Protein AF-0000000085040253 (afdb_homodimer)

Nearest PDB structures (foldseek):
  6goc-assembly1_A  TM=7.883E-01  e=1.375E-18  Bacteroides thetaiotaomicron
  3fyu-assembly2_H  TM=6.520E-01  e=2.618E-12  Bacillus pumilus
  7xmj-assembly1_A  TM=6.743E-01  e=1.035E-11  Lactococcus lactis subsp. lactis KF147
  1l7a-assembly1_A  TM=6.037E-01  e=9.272E-12  Bacillus subtilis
  2hdw-assembly1_A  T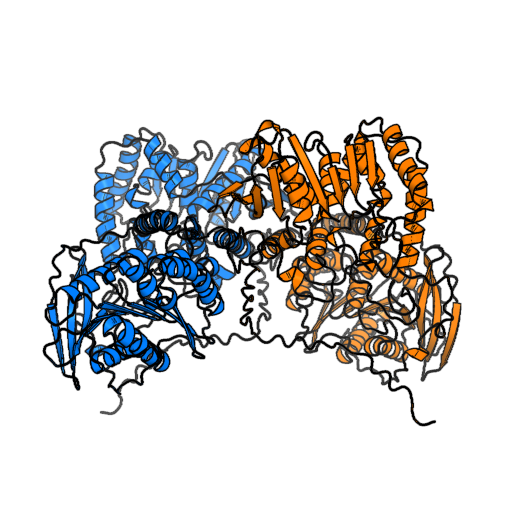M=6.078E-01  e=8.361E-11  Pseudomonas aeruginosa

Foldseek 3Di:
DPPPCPVPPCPPPVPPPPPPCVPPPVVPPPPDPPPFDDDFDDPPDAQQLLVLLLVLLVVLLVPFAADLALVRNVVLLVVLLVLLCQQAVADFDLPDFFQKDWQDWADFDQWIKTWIWTDLDVLAIWTKIKIAGPDQALFAEEEFFEALDQQGCQDQQRVVLCQLQNNVGYIYMYIRQFCAHCLNQAGSRRDDCFALLQLLVLQQQHGSLNSRLSSVLNVLSVQCPDNSHDQQFYAYEYFARRLLSQLQNCLNDLSHQAYEYELHDFKLSLLQLFLDGRSNFRFQQSVSHMSLSSNLSNPPGAYEYEHECAEPGRRRHPVRRVSSQVSNQSSNVSVVRSVRYYYDYYNDYGGNDQQNSQLVCLQSCCRRVVDHDSHGHHTDDGDRDRSCVNDSDPRPGDDPSSHHSLVVLQVSLVVLQVVQLPDLADDLVVLLVVLCLLQVADAFWAFPDKAWDDADVQWTWIWGQTPSRATKIKTKGAFPDLVVFEEEEEEQAAPSPDDPVVVVVCNVVRHMYMYIAFQCYHPNNGPSQVVDPVHFGCSSVQSSQSNNNHALLSRLLSVLQNVLVCCCVPVVRQAYEYEYEEQSLLSVLQNLLNPPSSHQEYEYELYALWSNRDDPQLSRVHGSSNRGRNNSNSPISLLSNLSNLHAYEYHQHAHNSSHGDDPVCVVVSLCSSVSNNVSNVGHYHYHYDD/DPPDDPPPPCPPPVPPPPPPCCPPPVVPPPPDPPPFDDDFDDPPDAQQLLVLLLVLLVVLLVPFAADLALVRNVVLLVVLLVLLCQQAVADFDLPDFFQKDWQDWDDFDQWIKTWIWTDLDVLAIWTKIKIAGPDQALFAEEEFFEALDQQGCQDQQRVVLCQLQNNVGYIYMYIRQFCAHCLNQAGPRRDDCFALLQLLVLQQQHGSLNSRLSSVLNVLSVQCPDPSHDQQFYAYEYFARRLLSQLQNCLNDLSHQAYEYELHDFKLSLLQLFLDGRSNFRFQQSVSHMSLSSNLSNPPGAYEYEHECAEPGRRRHPVRRVSSQVSNQSSNVSVVRSVRYYYDYYNDYGGNDQQNSQLVCLQSCCRRVVDHDSHGHHTDDGDRDRSCVNHSDPRPGDDPSSHHSLVVLQVSLVVLQVVQLPDLADDLVVLLVVLCLLQVADAFWAFPDKDWDDDDVQWTWIWGQTPSRATKIKTKGAFQDLVVFEEEEEEQAAPSPDDPVVVVVCNVVRHMYMYIAFQCYHPNNGPSQVVDPVHFGCSSVQSSQSNNNHALLSRLLSVLQNVLVCCCVPVVRQAYEYEYEEQSLLSVLQNLLNPPSSHQEYEYELYALWSNRDDPVLSRVHGSSNRGRNNSNSPISLLSNLSNLHAYEYEQHAHNSSHGDDPVCVVVSLVSSVSNNVSNVGHYHYHYDD

pLDDT: mean 92.74, std 15.12, range [16.2, 98.94]

Sequence (1380 aa):
MKKILLLYLFVIAQSLAVNATERLYVVGFSILPSDSLPQVLAHSSADILKSRMKQKAQIKFASHLLPKTLQEWKKRKEEIRAEIFANSGLNVDHDLDLDLRETATIQMDGYVIKNIYFQTQPGVYATANLFVPDGKGPFPAVVNMHGHWKEAKGAENIQSVAHSLAKNGYVCLSMDAFGAGERATTHMDFEYHGSNLGASLMNIGETLLGVQVVDNMRAVDLLSSLPYVDAENIGATGASGGGNQTMWFAAMDERVKAAMPVVSVGTFESAVMGSNCVCELLPGGLSFTETSGVLALYAPRALKMCNHNKDSNVTFYPSEMLRSYHNAKPIFEQYEAEEKISYELFDLEHGYWPEDREAMLGWFDLHLKGIGDGSARKEIPFEVLPFEELMVFPKGQRDPKVVGVAEYARAKGQKLRKSYIEKTFLEQELVLEDLTSLLKIKASPLVKKVHQFSPDGTWDRLALESSENLLTPLLIKKPSHSGLGYVLLATAAGKQQIPQERMDTWTEKGYGIVIAELSGTGEAASAEDQKVDYLTPFHTLARARLWLGETMMGQWVGELAMVSKFMKEEYAAQNLIFDGEKEAGLAGLFLAATNKGVYESLTLRNTPISYLFDNREGVDYFSLAIHVPKFLQWGDVSLAAGLTGLPITFARPVTMSGEPIPSNKEMEWQDEFASIRTLLKTKGNVTFEFMKKILLLYLFVIAQSLAVNATERLYVVGFSILPSDSLPQVLAHSSADILKSRMKQKAQIKFASHLLPKTLQEWKKRKEEIRAEIFANSGLNVDHDLDLDLRETATIQMDGYVIKNIYFQTQPGVYATANLFVPDGKGPFPAVVNMHGHWKEAKGAENIQSVAHSLAKNGYVCLSMDAFGAGERATTHMDFEYHGSNLGASLMNIGETLLGVQVVDNMRAVDLLSSLPYVDAENIGATGASGGGNQTMWFAAMDERVKAAMPVVSVGTFESAVMGSNCVCELLPGGLSFTETSGVLALYAPRALKMCNHNKDSNVTFYPSEMLRSYHNAKPIFEQYEAEEKISYELFDLEHGYWPEDREAMLGWFDLHLKGIGDGSARKEIPFEVLPFEELMVFPKGQRDPKVVGVAEYARAKGQKLRKSYIEKTFLEQELVLEDLTSLLKIKASPLVKKVHQFSPDGTWDRLALESSENLLTPLLIKKPSHSGLGYVLLATAAGKQQIPQERMDTWTEKGYGIVIAELSGTGEAASAEDQKVDYLTPFHTLARARLWLGETMMGQWVGELAMVSKFMKEEYAAQNLIFDGEKEAGLAGLFLAATNKGVYESLTLRNTPISYLFDNREGVDYFSLAIHVPKFLQWGDVSLAAGLTGLPITFARPVTMSGEPIPSNKEMEWQDEFASIRTLLKTKGNVTFEF

Structure (mmCIF, N/CA/C/O backbone):
data_AF-0000000085040253-model_v1
#
loop_
_entity.id
_entity.type
_entity.pdbx_description
1 polymer 'Acetyl xylan esterase'
#
loop_
_atom_site.group_PDB
_atom_site.id
_atom_site.type_symbol
_atom_site.label_atom_id
_atom_site.label_alt_id
_atom_site.label_comp_id
_atom_site.label_asym_id
_atom_site.label_entity_id
_atom_site.label_seq_id
_atom_site.pdbx_PDB_ins_code
_atom_site.Cartn_x
_atom_site.Cartn_y
_atom_site.Cartn_z
_atom_site.occupancy
_atom_site.B_iso_or_equiv
_atom_site.auth_seq_id
_atom_site.auth_comp_id
_atom_site.auth_asym_id
_atom_site.auth_atom_id
_atom_site.pdbx_PDB_model_num
ATOM 1 N N . MET A 1 1 ? -15.086 18.875 58.156 1 18.38 1 MET A N 1
ATOM 2 C CA . MET A 1 1 ? -15.188 17.438 58.406 1 18.38 1 MET A CA 1
ATOM 3 C C . MET A 1 1 ? -15.023 16.656 57.125 1 18.38 1 MET A C 1
ATOM 5 O O . MET A 1 1 ? -15.117 17.219 56.031 1 18.38 1 MET A O 1
ATOM 9 N N . LYS A 1 2 ? -15.367 15.25 57.219 1 19.45 2 LYS A N 1
ATOM 10 C CA . LYS A 1 2 ? -14.695 14.078 56.688 1 19.45 2 LYS A CA 1
ATOM 11 C C . LYS A 1 2 ? -14.922 13.961 55.188 1 19.45 2 LYS A C 1
ATOM 13 O O . LYS A 1 2 ? -14.352 13.078 54.531 1 19.45 2 LYS A O 1
ATOM 18 N N . LYS A 1 3 ? -16.125 14.25 54.844 1 20.67 3 LYS A N 1
ATOM 19 C CA . LYS A 1 3 ? -16.766 13.656 53.656 1 20.67 3 LYS A CA 1
ATOM 20 C C . LYS A 1 3 ? -16.188 14.195 52.375 1 20.67 3 LYS A C 1
ATOM 22 O O . LYS A 1 3 ? -16.703 15.164 51.812 1 20.67 3 LYS A O 1
ATOM 27 N N . ILE A 1 4 ? -14.773 14.438 52.469 1 20.09 4 ILE A N 1
ATOM 28 C CA . ILE A 1 4 ? -14.008 15.195 51.469 1 20.09 4 ILE A CA 1
ATOM 29 C C . ILE A 1 4 ? -14.117 14.531 50.094 1 20.09 4 ILE A C 1
ATOM 31 O O . ILE A 1 4 ? -13.836 13.336 49.969 1 20.09 4 ILE A O 1
ATOM 35 N N . LEU A 1 5 ? -14.922 15.109 49.125 1 22.09 5 LEU A N 1
ATOM 36 C CA . LEU A 1 5 ? -15.508 14.922 47.812 1 22.09 5 LEU A CA 1
ATOM 37 C C . LEU A 1 5 ? -14.422 14.609 46.781 1 22.09 5 LEU A C 1
ATOM 39 O O . LEU A 1 5 ? -13.617 15.477 46.438 1 22.09 5 LEU A O 1
ATOM 43 N N . LEU A 1 6 ? -13.633 13.359 46.938 1 22.86 6 LEU A N 1
ATOM 44 C CA . LEU A 1 6 ? -12.539 12.742 46.188 1 22.86 6 LEU A CA 1
ATOM 45 C C . LEU A 1 6 ? -12.906 12.594 44.719 1 22.86 6 LEU A C 1
ATOM 47 O O . LEU A 1 6 ? -13.75 11.758 44.344 1 22.86 6 LEU A O 1
ATOM 51 N N . LEU A 1 7 ? -13.234 13.742 44 1 20.98 7 LEU A N 1
ATOM 52 C CA . LEU A 1 7 ? -13.609 13.797 42.594 1 20.98 7 LEU A CA 1
ATOM 53 C C . LEU A 1 7 ? -12.547 13.125 41.719 1 20.98 7 LEU A C 1
ATOM 55 O O . LEU A 1 7 ? -11.398 13.57 41.656 1 20.98 7 LEU A O 1
ATOM 59 N N . TYR A 1 8 ? -12.477 11.719 41.562 1 21.83 8 TYR A N 1
ATOM 60 C CA . TYR A 1 8 ? -11.742 10.648 40.906 1 21.83 8 TYR A CA 1
ATOM 61 C C . TYR A 1 8 ? -11.688 10.883 39.406 1 21.83 8 TYR A C 1
ATOM 63 O O . TYR A 1 8 ? -12.688 10.727 38.719 1 21.83 8 TYR A O 1
ATOM 71 N N . LEU A 1 9 ? -11.094 12.008 38.875 1 20.92 9 LEU A N 1
ATOM 72 C CA . LEU A 1 9 ? -10.922 12.336 37.469 1 20.92 9 LEU A CA 1
ATOM 73 C C . LEU A 1 9 ? -10.211 11.211 36.75 1 20.92 9 LEU A C 1
ATOM 75 O O . LEU A 1 9 ? -9.141 10.758 37.156 1 20.92 9 LEU A O 1
ATOM 79 N N . PHE A 1 10 ? -10.883 10.422 35.781 1 22.61 10 PHE A N 1
ATOM 80 C CA . PHE A 1 10 ? -10.703 9.258 34.938 1 22.61 10 PHE A CA 1
ATOM 81 C C . PHE A 1 10 ? -9.539 9.469 33.969 1 22.61 10 PHE A C 1
ATOM 83 O O . PHE A 1 10 ? -9.625 10.305 33.062 1 22.61 10 PHE A O 1
ATOM 90 N N . VAL A 1 11 ? -8.242 9.594 34.375 1 22.72 11 VAL A N 1
ATOM 91 C CA . VAL A 1 11 ? -6.996 9.438 33.625 1 22.72 11 VAL A CA 1
ATOM 92 C C . VAL A 1 11 ? -7.078 8.211 32.75 1 22.72 11 VAL A C 1
ATOM 94 O O . VAL A 1 11 ? -7.086 7.074 33.219 1 22.72 11 VAL A O 1
ATOM 97 N N . ILE A 1 12 ? -7.805 8.352 31.562 1 23.61 12 ILE A N 1
ATOM 98 C CA . ILE A 1 12 ? -7.941 7.363 30.5 1 23.61 12 ILE A CA 1
ATOM 99 C C . ILE A 1 12 ? -6.562 6.98 29.969 1 23.61 12 ILE A C 1
ATOM 101 O O . ILE A 1 12 ? -5.969 7.719 29.172 1 23.61 12 ILE A O 1
ATOM 105 N N . ALA A 1 13 ? -5.469 6.887 30.672 1 24.67 13 ALA A N 1
ATOM 106 C CA . ALA A 1 13 ? -4.262 6.227 30.188 1 24.67 13 ALA A CA 1
ATOM 107 C C . ALA A 1 13 ? -4.594 4.887 29.531 1 24.67 13 ALA A C 1
ATOM 109 O O . ALA A 1 13 ? -4.875 3.906 30.234 1 24.67 13 ALA A O 1
ATOM 110 N N . GLN A 1 14 ? -5.336 4.863 28.469 1 22.69 14 GLN A N 1
ATOM 111 C CA . GLN A 1 14 ? -5.531 3.646 27.688 1 22.69 14 GLN A CA 1
ATOM 112 C C . GLN A 1 14 ? -4.191 2.996 27.344 1 22.69 14 GLN A C 1
ATOM 114 O O . GLN A 1 14 ? -3.342 3.613 26.703 1 22.69 14 GLN A O 1
ATOM 119 N N . SER A 1 15 ? -3.521 2.354 28.266 1 25.5 15 SER A N 1
ATOM 120 C CA . SER A 1 15 ? -2.496 1.331 28.094 1 25.5 15 SER A CA 1
ATOM 121 C C . SER A 1 15 ? -2.738 0.527 26.812 1 25.5 15 SER A C 1
ATOM 123 O O . SER A 1 15 ? -3.701 -0.237 26.734 1 25.5 15 SER A O 1
ATOM 125 N N . LEU A 1 16 ? -2.4 1.146 25.719 1 24.92 16 LEU A N 1
ATOM 126 C CA . LEU A 1 16 ? -2.422 0.506 24.406 1 24.92 16 LEU A CA 1
ATOM 127 C C . LEU A 1 16 ? -1.502 -0.711 24.375 1 24.92 16 LEU A C 1
ATOM 129 O O . LEU A 1 16 ? -0.278 -0.571 24.422 1 24.92 16 LEU A O 1
ATOM 133 N N . ALA A 1 17 ? -1.57 -1.746 25.203 1 24.22 17 ALA A N 1
ATOM 134 C CA . ALA A 1 17 ? -1.1 -3.113 25 1 24.22 17 ALA A CA 1
ATOM 135 C C . ALA A 1 17 ? -1.163 -3.506 23.531 1 24.22 17 ALA A C 1
ATOM 137 O O . ALA A 1 17 ? -2.25 -3.609 22.953 1 24.22 17 ALA A O 1
ATOM 138 N N . VAL A 1 18 ? -0.191 -3.25 22.828 1 26.73 18 VAL A N 1
ATOM 139 C CA . VAL A 1 18 ? 0.12 -3.717 21.484 1 26.73 18 VAL A CA 1
ATOM 140 C C . VAL A 1 18 ? 0.024 -5.238 21.422 1 26.73 18 VAL A C 1
ATOM 142 O O . VAL A 1 18 ? 0.972 -5.941 21.797 1 26.73 18 VAL A O 1
ATOM 145 N N . ASN A 1 19 ? -0.804 -5.891 22.125 1 25.39 19 ASN A N 1
ATOM 146 C CA . ASN A 1 19 ? -1.018 -7.297 21.797 1 25.39 19 ASN A CA 1
ATOM 147 C C . ASN A 1 19 ? -1.067 -7.523 20.297 1 25.39 19 ASN A C 1
ATOM 149 O O . ASN A 1 19 ? -1.356 -6.602 19.531 1 25.39 19 ASN A O 1
ATOM 153 N N . ALA A 1 20 ? -0.406 -8.656 19.781 1 28 20 ALA A N 1
ATOM 154 C CA . ALA A 1 20 ? -0.36 -9.5 18.578 1 28 20 ALA A CA 1
ATOM 155 C C . ALA A 1 20 ? -1.742 -9.633 17.953 1 28 20 ALA A C 1
ATOM 157 O O . ALA A 1 20 ? -2.016 -10.609 17.25 1 28 20 ALA A O 1
ATOM 158 N N . THR A 1 21 ? -2.727 -8.961 18.484 1 27.72 21 THR A N 1
ATOM 159 C CA . THR A 1 21 ? -4.078 -9.141 17.953 1 27.72 21 THR A CA 1
ATOM 160 C C . THR A 1 21 ? -4.152 -8.711 16.5 1 27.72 21 THR A C 1
ATOM 162 O O . THR A 1 21 ? -4.52 -7.574 16.188 1 27.72 21 THR A O 1
ATOM 165 N N . GLU A 1 22 ? -3.129 -8.617 15.906 1 33.16 22 GLU A N 1
ATOM 166 C CA . GLU A 1 22 ? -3.639 -8.594 14.539 1 33.16 22 GLU A CA 1
ATOM 167 C C . GLU A 1 22 ? -4.844 -9.523 14.383 1 33.16 22 GLU A C 1
ATOM 169 O O . GLU A 1 22 ? -4.762 -10.547 13.703 1 33.16 22 GLU A O 1
ATOM 174 N N . ARG A 1 23 ? -5.355 -9.961 15.531 1 30.22 23 ARG A N 1
ATOM 175 C CA . ARG A 1 23 ? -6.5 -10.844 15.766 1 30.22 23 ARG A CA 1
ATOM 176 C C . ARG A 1 23 ? -7.664 -10.477 14.852 1 30.22 23 ARG A C 1
ATOM 178 O O . ARG A 1 23 ? -7.695 -9.383 14.281 1 30.22 23 ARG A O 1
ATOM 185 N N . LEU A 1 24 ? -8.828 -11.086 15.289 1 29.95 24 LEU A N 1
ATOM 186 C CA . LEU A 1 24 ? -10.156 -11.266 14.711 1 29.95 24 LEU A CA 1
ATOM 187 C C . LEU A 1 24 ? -10.836 -9.922 14.484 1 29.95 24 LEU A C 1
ATOM 189 O O . LEU A 1 24 ? -11.406 -9.344 15.414 1 29.95 24 LEU A O 1
ATOM 193 N N . TYR A 1 25 ? -10.164 -9.016 14.031 1 31.95 25 TYR A N 1
ATOM 194 C CA . TYR A 1 25 ? -11.227 -8.078 13.68 1 31.95 25 TYR A CA 1
ATOM 195 C C . TYR A 1 25 ? -12.367 -8.797 12.961 1 31.95 25 TYR A C 1
ATOM 197 O O . TYR A 1 25 ? -12.211 -9.211 11.805 1 31.95 25 TYR A O 1
ATOM 205 N N . VAL A 1 26 ? -13.008 -9.57 13.711 1 31 26 VAL A N 1
ATOM 206 C CA . VAL A 1 26 ? -14.297 -9.984 13.164 1 31 26 VAL A CA 1
ATOM 207 C C . VAL A 1 26 ? -15.047 -8.758 12.641 1 31 26 VAL A C 1
ATOM 209 O O . VAL A 1 26 ? -15.445 -7.883 13.414 1 31 26 VAL A O 1
ATOM 212 N N . VAL A 1 27 ? -14.648 -8.219 11.633 1 34.66 27 VAL A N 1
ATOM 213 C CA . VAL A 1 27 ? -15.656 -7.34 11.039 1 34.66 27 VAL A CA 1
ATOM 214 C C . VAL A 1 27 ? -17.031 -7.965 11.195 1 34.66 27 VAL A C 1
ATOM 216 O O . VAL A 1 27 ? -17.281 -9.07 10.711 1 34.66 27 VAL A O 1
ATOM 219 N N . GLY A 1 28 ? -17.594 -7.672 12.336 1 33.5 28 GLY A N 1
ATOM 220 C CA . GLY A 1 28 ? -19 -8.047 12.422 1 33.5 28 GLY A CA 1
ATOM 221 C C . GLY A 1 28 ? -19.75 -7.875 11.109 1 33.5 28 GLY A C 1
ATOM 222 O O . GLY A 1 28 ? -19.672 -6.816 10.477 1 33.5 28 GLY A O 1
ATOM 223 N N . PHE A 1 29 ? -19.891 -8.938 10.469 1 37.78 29 PHE A N 1
ATOM 224 C CA . PHE A 1 29 ? -20.891 -8.969 9.406 1 37.78 29 PHE A CA 1
ATOM 225 C C . PHE A 1 29 ? -22.203 -8.344 9.875 1 37.78 29 PHE A C 1
ATOM 227 O O . PHE A 1 29 ? -22.859 -8.859 10.781 1 37.78 29 PHE A O 1
ATOM 234 N N . SER A 1 30 ? -22.188 -7.117 9.984 1 38.06 30 SER A N 1
ATOM 235 C CA . SER A 1 30 ? -23.516 -6.574 10.289 1 38.06 30 SER A CA 1
ATOM 236 C C . SER A 1 30 ? -24.531 -6.945 9.211 1 38.06 30 SER A C 1
ATOM 238 O O . SER A 1 30 ? -24.312 -6.668 8.031 1 38.06 30 SER A O 1
ATOM 240 N N . ILE A 1 31 ? -25.328 -7.863 9.531 1 41.84 31 ILE A N 1
ATOM 241 C CA . ILE A 1 31 ? -26.531 -8.086 8.734 1 41.84 31 ILE A CA 1
ATOM 242 C C . ILE A 1 31 ? -27.281 -6.762 8.562 1 41.84 31 ILE A C 1
ATOM 244 O O . ILE A 1 31 ? -27.703 -6.148 9.547 1 41.84 31 ILE A O 1
ATOM 248 N N . LEU A 1 32 ? -27.094 -6.238 7.438 1 50 32 LEU A N 1
ATOM 249 C CA . LEU A 1 32 ? -27.844 -5.023 7.148 1 50 32 LEU A CA 1
ATOM 250 C C . LEU A 1 32 ? -29.344 -5.277 7.258 1 50 32 LEU A C 1
ATOM 252 O O . LEU A 1 32 ? -29.828 -6.363 6.918 1 50 32 LEU A O 1
ATOM 256 N N . PRO A 1 33 ? -29.984 -4.402 7.922 1 52.72 33 PRO A N 1
ATOM 257 C CA . PRO A 1 33 ? -31.453 -4.523 7.934 1 52.72 33 PRO A CA 1
ATOM 258 C C . PRO A 1 33 ? -32.031 -4.66 6.531 1 52.72 33 PRO A C 1
ATOM 260 O O . PRO A 1 33 ? -31.422 -4.238 5.551 1 52.72 33 PRO A O 1
ATOM 263 N N . SER A 1 34 ? -33.156 -5.449 6.34 1 50.69 34 SER A N 1
ATOM 264 C CA . SER A 1 34 ? -33.938 -5.723 5.125 1 50.69 34 SER A CA 1
ATOM 265 C C . SER A 1 34 ? -34.125 -4.453 4.301 1 50.69 34 SER A C 1
ATOM 267 O O . SER A 1 34 ? -34.188 -4.504 3.072 1 50.69 34 SER A O 1
ATOM 269 N N . ASP A 1 35 ? -34.062 -3.195 4.863 1 61.81 35 ASP A N 1
ATOM 270 C CA . ASP A 1 35 ? -34.344 -1.947 4.16 1 61.81 35 ASP A CA 1
ATOM 271 C C . ASP A 1 35 ? -33.062 -1.21 3.809 1 61.81 35 ASP A C 1
ATOM 273 O O . ASP A 1 35 ? -33.094 -0.04 3.422 1 61.81 35 ASP A O 1
ATOM 277 N N . SER A 1 36 ? -31.922 -1.977 3.754 1 84.81 36 SER A N 1
ATOM 278 C CA . SER A 1 36 ? -30.641 -1.329 3.488 1 84.81 36 SER A CA 1
ATOM 279 C C . SER A 1 36 ? -30.312 -1.354 1.999 1 84.81 36 SER A C 1
ATOM 281 O O . SER A 1 36 ? -30.781 -2.227 1.268 1 84.81 36 SER A O 1
ATOM 283 N N . LEU A 1 37 ? -29.766 -0.23 1.513 1 94.5 37 LEU A N 1
ATOM 284 C CA . LEU A 1 37 ? -29.281 -0.198 0.138 1 94.5 37 LEU A CA 1
ATOM 285 C C . LEU A 1 37 ? -28.25 -1.304 -0.101 1 94.5 37 LEU A C 1
ATOM 287 O O . LEU A 1 37 ? -27.5 -1.664 0.806 1 94.5 37 LEU A O 1
ATOM 291 N N . PRO A 1 38 ? -28.297 -1.854 -1.292 1 94.19 38 PRO A N 1
ATOM 292 C CA . PRO A 1 38 ? -27.422 -2.99 -1.593 1 94.19 38 PRO A CA 1
ATOM 293 C C . PRO A 1 38 ? -25.938 -2.646 -1.459 1 94.19 38 PRO A C 1
ATOM 295 O O . PRO A 1 38 ? -25.531 -1.53 -1.789 1 94.19 38 PRO A O 1
ATOM 298 N N . GLN A 1 39 ? -25.203 -3.658 -1.012 1 92.69 39 GLN A N 1
ATOM 299 C CA . GLN A 1 39 ? -23.75 -3.553 -1.021 1 92.69 39 GLN A CA 1
ATOM 300 C C . GLN A 1 39 ? -23.188 -3.729 -2.432 1 92.69 39 GLN A C 1
ATOM 302 O O . GLN A 1 39 ? -23.719 -4.52 -3.219 1 92.69 39 GLN A O 1
ATOM 307 N N . VAL A 1 40 ? -22.125 -2.994 -2.713 1 95.69 40 VAL A N 1
ATOM 308 C CA . VAL A 1 40 ? -21.531 -3.053 -4.051 1 95.69 40 VAL A CA 1
ATOM 309 C C . VAL A 1 40 ? -20.234 -3.848 -4.008 1 95.69 40 VAL A C 1
ATOM 311 O O . VAL A 1 40 ? -20.031 -4.766 -4.805 1 95.69 40 VAL A O 1
ATOM 314 N N . LEU A 1 41 ? -19.344 -3.613 -3.049 1 94.31 41 LEU A N 1
ATOM 315 C CA . LEU A 1 41 ? -18.031 -4.258 -2.959 1 94.31 41 LEU A CA 1
ATOM 316 C C . LEU A 1 41 ? -18.094 -5.504 -2.086 1 94.31 41 LEU A C 1
ATOM 318 O O . LEU A 1 41 ? -19.078 -5.703 -1.354 1 94.31 41 LEU A O 1
ATOM 322 N N . ALA A 1 42 ? -17.031 -6.281 -2.238 1 90.44 42 ALA A N 1
ATOM 323 C CA . ALA A 1 42 ? -16.922 -7.48 -1.409 1 90.44 42 ALA A CA 1
ATOM 324 C C . ALA A 1 42 ? -16.859 -7.121 0.071 1 90.44 42 ALA A C 1
ATOM 326 O O . ALA A 1 42 ? -16.312 -6.074 0.435 1 90.44 42 ALA A O 1
ATOM 327 N N . HIS A 1 43 ? -17.328 -8.016 0.826 1 83.19 43 HIS A N 1
ATOM 328 C CA . HIS A 1 43 ? -17.266 -7.812 2.268 1 83.19 43 HIS A CA 1
ATOM 329 C C . HIS A 1 43 ? -15.836 -7.965 2.783 1 83.19 43 HIS A C 1
ATOM 331 O O . HIS A 1 43 ? -15.031 -8.688 2.191 1 83.19 43 HIS A O 1
ATOM 337 N N . SER A 1 44 ? -15.5 -7.328 3.783 1 82.62 44 SER A N 1
ATOM 338 C CA . SER A 1 44 ? -14.227 -7.418 4.484 1 82.62 44 SER A CA 1
ATOM 339 C C . SER A 1 44 ? -13.062 -7.059 3.561 1 82.62 44 SER A C 1
ATOM 341 O O . SER A 1 44 ? -12.039 -7.742 3.553 1 82.62 44 SER A O 1
ATOM 343 N N . SER A 1 45 ? -13.32 -6.117 2.707 1 83 45 SER A N 1
ATOM 344 C CA . SER A 1 45 ? -12.234 -5.609 1.868 1 83 45 SER A CA 1
ATOM 345 C C . SER A 1 45 ? -11.203 -4.859 2.699 1 83 45 SER A C 1
ATOM 347 O O . SER A 1 45 ? -11.531 -4.285 3.738 1 83 45 SER A O 1
ATOM 349 N N . ALA A 1 46 ? -9.969 -4.984 2.268 1 90.38 46 ALA A N 1
ATOM 350 C CA . ALA A 1 46 ? -8.891 -4.258 2.938 1 90.38 46 ALA A CA 1
ATOM 351 C C . ALA A 1 46 ? -9.031 -2.752 2.723 1 90.38 46 ALA A C 1
ATOM 353 O O . ALA A 1 46 ? -9.891 -2.303 1.959 1 90.38 46 ALA A O 1
ATOM 354 N N . ASP A 1 47 ? -8.312 -1.97 3.459 1 94.38 47 ASP A N 1
ATOM 355 C CA . ASP A 1 47 ? -8.297 -0.51 3.412 1 94.38 47 ASP A CA 1
ATOM 356 C C . ASP A 1 47 ? -7.5 -0.005 2.213 1 94.38 47 ASP A C 1
ATOM 358 O O . ASP A 1 47 ? -6.316 0.316 2.34 1 94.38 47 ASP A O 1
ATOM 362 N N . ILE A 1 48 ? -8.133 0.16 1.083 1 95.62 48 ILE A N 1
ATOM 363 C CA . ILE A 1 48 ? -7.512 0.538 -0.18 1 95.62 48 ILE A CA 1
ATOM 364 C C . ILE A 1 48 ? -6.957 1.956 -0.076 1 95.62 48 ILE A C 1
ATOM 366 O O . ILE A 1 48 ? -5.875 2.244 -0.599 1 95.62 48 ILE A O 1
ATOM 370 N N . LEU A 1 49 ? -7.672 2.83 0.59 1 96.19 49 LEU A N 1
ATOM 371 C CA . LEU A 1 49 ? -7.266 4.223 0.736 1 96.19 49 LEU A CA 1
ATOM 372 C C . LEU A 1 49 ? -5.984 4.336 1.555 1 96.19 49 LEU A C 1
ATOM 374 O O . LEU A 1 49 ? -5.086 5.109 1.21 1 96.19 49 LEU A O 1
ATOM 378 N N . LYS A 1 50 ? -5.938 3.578 2.627 1 96.38 50 LYS A N 1
ATOM 379 C CA . LYS A 1 50 ? -4.723 3.584 3.434 1 96.38 50 LYS A CA 1
ATOM 380 C C . LYS A 1 50 ? -3.504 3.203 2.598 1 96.38 50 LYS A C 1
ATOM 382 O O . LYS A 1 50 ? -2.477 3.883 2.643 1 96.38 50 LYS A O 1
ATOM 387 N N . SER A 1 51 ? -3.654 2.119 1.864 1 95.69 51 SER A N 1
ATOM 388 C CA . SER A 1 51 ? -2.549 1.646 1.036 1 95.69 51 SER A CA 1
ATOM 389 C C . SER A 1 51 ? -2.141 2.695 0.007 1 95.69 51 SER A C 1
ATOM 391 O O . SER A 1 51 ? -0.952 2.896 -0.245 1 95.69 51 SER A O 1
ATOM 393 N N . ARG A 1 52 ? -3.076 3.338 -0.559 1 96.19 52 ARG A N 1
ATOM 394 C CA . ARG A 1 52 ? -2.801 4.359 -1.565 1 96.19 52 ARG A CA 1
ATOM 395 C C . ARG A 1 52 ? -2.062 5.547 -0.954 1 96.19 52 ARG A C 1
ATOM 397 O O . ARG A 1 52 ? -1.077 6.027 -1.517 1 96.19 52 ARG A O 1
ATOM 404 N N . MET A 1 53 ? -2.564 6.039 0.174 1 97 53 MET A N 1
ATOM 405 C CA . MET A 1 53 ? -1.937 7.18 0.834 1 97 53 MET A CA 1
ATOM 406 C C . MET A 1 53 ? -0.51 6.848 1.258 1 97 53 MET A C 1
ATOM 408 O O . MET A 1 53 ? 0.398 7.664 1.097 1 97 53 MET A O 1
ATOM 412 N N . LYS A 1 54 ? -0.339 5.668 1.789 1 96.25 54 LYS A N 1
ATOM 413 C CA . LYS A 1 54 ? 0.989 5.246 2.225 1 96.25 54 LYS A CA 1
ATOM 414 C C . LYS A 1 54 ? 1.952 5.156 1.045 1 96.25 54 LYS A C 1
ATOM 416 O O . LYS A 1 54 ? 3.113 5.555 1.151 1 96.25 54 LYS A O 1
ATOM 421 N N . GLN A 1 55 ? 1.511 4.605 -0.01 1 95.56 55 GLN A N 1
ATOM 422 C CA . GLN A 1 55 ? 2.348 4.496 -1.201 1 95.56 55 GLN A CA 1
ATOM 423 C C . GLN A 1 55 ? 2.785 5.871 -1.695 1 95.56 55 GLN A C 1
ATOM 425 O O . GLN A 1 55 ? 3.947 6.062 -2.059 1 95.56 55 GLN A O 1
ATOM 430 N N . LYS A 1 56 ? 1.866 6.801 -1.759 1 95.94 56 LYS A N 1
ATOM 431 C CA . LYS A 1 56 ? 2.203 8.164 -2.15 1 95.94 56 LYS A CA 1
ATOM 432 C C . LYS A 1 56 ? 3.291 8.742 -1.251 1 95.94 56 LYS A C 1
ATOM 434 O O . LYS A 1 56 ? 4.242 9.359 -1.735 1 95.94 56 LYS A O 1
ATOM 439 N N . ALA A 1 57 ? 3.098 8.523 0.022 1 97.44 57 ALA A N 1
ATOM 440 C CA . ALA A 1 57 ? 4.051 9.055 0.995 1 97.44 57 ALA A CA 1
ATOM 441 C C . ALA A 1 57 ? 5.426 8.422 0.813 1 97.44 57 ALA A C 1
ATOM 443 O O . ALA A 1 57 ? 6.449 9.102 0.941 1 97.44 57 ALA A O 1
ATOM 444 N N . GLN A 1 58 ? 5.469 7.16 0.511 1 96.62 58 GLN A N 1
ATOM 445 C CA . GLN A 1 58 ? 6.723 6.438 0.316 1 96.62 58 GLN A CA 1
ATOM 446 C C . GLN A 1 58 ? 7.496 6.996 -0.875 1 96.62 58 GLN A C 1
ATOM 448 O O . GLN A 1 58 ? 8.719 7.141 -0.814 1 96.62 58 GLN A O 1
ATOM 453 N N . ILE A 1 59 ? 6.809 7.258 -1.915 1 96.69 59 ILE A N 1
ATOM 454 C CA . ILE A 1 59 ? 7.438 7.805 -3.111 1 96.69 59 ILE A CA 1
ATOM 455 C C . ILE A 1 59 ? 8.016 9.188 -2.805 1 96.69 59 ILE A C 1
ATOM 457 O O . ILE A 1 59 ? 9.133 9.5 -3.209 1 96.69 59 ILE A O 1
ATOM 461 N N . LYS A 1 60 ? 7.23 9.984 -2.037 1 96.56 60 LYS A N 1
ATOM 462 C CA . LYS A 1 60 ? 7.707 11.312 -1.646 1 96.56 60 LYS A CA 1
ATOM 463 C C . LYS A 1 60 ? 8.961 11.211 -0.783 1 96.56 60 LYS A C 1
ATOM 465 O O . LYS A 1 60 ? 9.93 11.938 -1.003 1 96.56 60 LYS A O 1
ATOM 470 N N . PHE A 1 61 ? 9.016 10.32 0.181 1 96.94 61 PHE A N 1
ATOM 471 C CA . PHE A 1 61 ? 10.188 10.133 1.031 1 96.94 61 PHE A CA 1
ATOM 472 C C . PHE A 1 61 ? 11.406 9.758 0.199 1 96.94 61 PHE A C 1
ATOM 474 O O . PHE A 1 61 ? 12.477 10.336 0.36 1 96.94 61 PHE A O 1
ATOM 481 N N . ALA A 1 62 ? 11.188 8.789 -0.713 1 95.75 62 ALA A N 1
ATOM 482 C CA . ALA A 1 62 ? 12.281 8.242 -1.502 1 95.75 62 ALA A CA 1
ATOM 483 C C . ALA A 1 62 ? 12.883 9.305 -2.422 1 95.75 62 ALA A C 1
ATOM 485 O O . ALA A 1 62 ? 14.062 9.25 -2.76 1 95.75 62 ALA A O 1
ATOM 486 N N . SER A 1 63 ? 12.078 10.289 -2.812 1 94.25 63 SER A N 1
ATOM 487 C CA . SER A 1 63 ? 12.516 11.266 -3.805 1 94.25 63 SER A CA 1
ATOM 488 C C . SER A 1 63 ? 12.945 12.57 -3.143 1 94.25 63 SER A C 1
ATOM 490 O O . SER A 1 63 ? 13.258 13.547 -3.83 1 94.25 63 SER A O 1
ATOM 492 N N . HIS A 1 64 ? 12.867 12.703 -1.833 1 93.94 64 HIS A N 1
ATOM 493 C CA . HIS A 1 64 ? 13.344 13.891 -1.137 1 93.94 64 HIS A CA 1
ATOM 494 C C . HIS A 1 64 ? 14.766 13.703 -0.626 1 93.94 64 HIS A C 1
ATOM 496 O O . HIS A 1 64 ? 14.984 13.031 0.385 1 93.94 64 HIS A O 1
ATOM 502 N N . LEU A 1 65 ? 15.664 14.273 -1.34 1 93.62 65 LEU A N 1
ATOM 503 C CA . LEU A 1 65 ? 17.062 14.25 -0.961 1 93.62 65 LEU A CA 1
ATOM 504 C C . LEU A 1 65 ? 17.594 15.656 -0.698 1 93.62 65 LEU A C 1
ATOM 506 O O . LEU A 1 65 ? 17.172 16.609 -1.367 1 93.62 65 LEU A O 1
ATOM 510 N N . LEU A 1 66 ? 18.469 15.695 0.236 1 95 66 LEU A N 1
ATOM 511 C CA . LEU A 1 66 ? 19.141 16.953 0.486 1 95 66 LEU A CA 1
ATOM 512 C C . LEU A 1 66 ? 20.391 17.078 -0.379 1 95 66 LEU A C 1
ATOM 514 O O . LEU A 1 66 ? 20.984 16.078 -0.765 1 95 66 LEU A O 1
ATOM 518 N N . PRO A 1 67 ? 20.781 18.297 -0.659 1 93.38 67 PRO A N 1
ATOM 519 C CA . PRO A 1 67 ? 21.906 18.547 -1.562 1 93.38 67 PRO A CA 1
ATOM 520 C C . PRO A 1 67 ? 23.234 18 -1.01 1 93.38 67 PRO A C 1
ATOM 522 O O . PRO A 1 67 ? 23.406 17.938 0.208 1 93.38 67 PRO A O 1
ATOM 525 N N . LYS A 1 68 ? 24.172 17.797 -1.942 1 90.56 68 LYS A N 1
ATOM 526 C CA . LYS A 1 68 ? 25.453 17.203 -1.584 1 90.56 68 LYS A CA 1
ATOM 527 C C . LYS A 1 68 ? 26.531 18.266 -1.379 1 90.56 68 LYS A C 1
ATOM 529 O O . LYS A 1 68 ? 27.625 17.969 -0.904 1 90.56 68 LYS A O 1
ATOM 534 N N . THR A 1 69 ? 26.188 19.516 -1.756 1 92.81 69 THR A N 1
ATOM 535 C CA . THR A 1 69 ? 27.156 20.594 -1.569 1 92.81 69 THR A CA 1
ATOM 536 C C . THR A 1 69 ? 26.547 21.719 -0.741 1 92.81 69 THR A C 1
ATOM 538 O O . THR A 1 69 ? 25.328 21.922 -0.753 1 92.81 69 THR A O 1
ATOM 541 N N . LEU A 1 70 ? 27.438 22.469 -0.061 1 95.62 70 LEU A N 1
ATOM 542 C CA . LEU A 1 70 ? 27 23.562 0.792 1 95.62 70 LEU A CA 1
ATOM 543 C C . LEU A 1 70 ? 26.328 24.656 -0.033 1 95.62 70 LEU A C 1
ATOM 545 O O . LEU A 1 70 ? 25.375 25.281 0.419 1 95.62 70 LEU A O 1
ATOM 549 N N . GLN A 1 71 ? 26.828 24.891 -1.201 1 95.25 71 GLN A N 1
ATOM 550 C CA . GLN A 1 71 ? 26.266 25.922 -2.078 1 95.25 71 GLN A CA 1
ATOM 551 C C . GLN A 1 71 ? 24.828 25.578 -2.461 1 95.25 71 GLN A C 1
ATOM 553 O O . GLN A 1 71 ? 23.938 26.438 -2.371 1 95.25 71 GLN A O 1
ATOM 558 N N . GLU A 1 72 ? 24.625 24.359 -2.826 1 94.75 72 GLU A N 1
ATOM 559 C CA . GLU A 1 72 ? 23.281 23.922 -3.184 1 94.75 72 GLU A CA 1
ATOM 560 C C . GLU A 1 72 ? 22.359 23.922 -1.967 1 94.75 72 GLU A C 1
ATOM 562 O O . GLU A 1 72 ? 21.172 24.234 -2.078 1 94.75 72 GLU A O 1
ATOM 567 N N . TRP A 1 73 ? 22.938 23.562 -0.834 1 96.69 73 TRP A N 1
ATOM 568 C CA . TRP A 1 73 ? 22.125 23.531 0.383 1 96.69 73 TRP A CA 1
ATOM 569 C C . TRP A 1 73 ? 21.656 24.922 0.758 1 96.69 73 TRP A C 1
ATOM 571 O O . TRP A 1 73 ? 20.5 25.109 1.147 1 96.69 73 TRP A O 1
ATOM 581 N N . LYS A 1 74 ? 22.516 25.875 0.664 1 97.06 74 LYS A N 1
ATOM 582 C CA . LYS A 1 74 ? 22.141 27.234 1.023 1 97.06 74 LYS A CA 1
ATOM 583 C C . LYS A 1 74 ? 20.938 27.703 0.22 1 97.06 74 LYS A C 1
ATOM 585 O O . LYS A 1 74 ? 20.031 28.344 0.764 1 97.06 74 LYS A O 1
ATOM 590 N N . LYS A 1 75 ? 20.953 27.328 -1.01 1 96.62 75 LYS A N 1
ATOM 591 C CA . LYS A 1 75 ? 19.797 27.656 -1.847 1 96.62 75 LYS A CA 1
ATOM 592 C C . LYS A 1 75 ? 18.562 26.875 -1.413 1 96.62 75 LYS A C 1
ATOM 594 O O . LYS A 1 75 ? 17.484 27.438 -1.274 1 96.62 75 LYS A O 1
ATOM 599 N N . ARG A 1 76 ? 18.75 25.609 -1.221 1 96.88 76 ARG A N 1
ATOM 600 C CA . ARG A 1 76 ? 17.656 24.734 -0.818 1 96.88 76 ARG A CA 1
ATOM 601 C C . ARG A 1 76 ? 17.094 25.141 0.54 1 96.88 76 ARG A C 1
ATOM 603 O O . ARG A 1 76 ? 15.891 25.047 0.773 1 96.88 76 ARG A O 1
ATOM 610 N N . LYS A 1 77 ? 17.953 25.547 1.393 1 97.81 77 LYS A N 1
ATOM 611 C CA . LYS A 1 77 ? 17.562 26.031 2.715 1 97.81 77 LYS A CA 1
ATOM 612 C C . LYS A 1 77 ? 16.562 27.172 2.607 1 97.81 77 LYS A C 1
ATOM 614 O O . LYS A 1 77 ? 15.523 27.156 3.283 1 97.81 77 LYS A O 1
ATOM 619 N N . GLU A 1 78 ? 16.781 28.062 1.773 1 97.44 78 GLU A N 1
ATOM 620 C CA . GLU A 1 78 ? 15.898 29.203 1.582 1 97.44 78 GLU A CA 1
ATOM 621 C C . GLU A 1 78 ? 14.562 28.766 0.983 1 97.44 78 GLU A C 1
ATOM 623 O O . GLU A 1 78 ? 13.516 29.297 1.353 1 97.44 78 GLU A O 1
ATOM 628 N N . GLU A 1 79 ? 14.648 27.828 0.127 1 97.38 79 GLU A N 1
ATOM 629 C CA . GLU A 1 79 ? 13.43 27.312 -0.496 1 97.38 79 GLU A CA 1
ATOM 630 C C . GLU A 1 79 ? 12.539 26.609 0.527 1 97.38 79 GLU A C 1
ATOM 632 O O . GLU A 1 79 ? 11.32 26.828 0.549 1 97.38 79 GLU A O 1
ATOM 637 N N . ILE A 1 80 ? 13.133 25.766 1.34 1 97.75 80 ILE A N 1
ATOM 638 C CA . ILE A 1 80 ? 12.383 25.031 2.354 1 97.75 80 ILE A CA 1
ATOM 639 C C . ILE A 1 80 ? 11.758 26.016 3.34 1 97.75 80 ILE A C 1
ATOM 641 O O . ILE A 1 80 ? 10.57 25.906 3.672 1 97.75 80 ILE A O 1
ATOM 645 N N . ARG A 1 81 ? 12.508 27.016 3.773 1 96.81 81 ARG A N 1
ATOM 646 C CA . ARG A 1 81 ? 12 28.016 4.707 1 96.81 81 ARG A CA 1
ATOM 647 C C . ARG A 1 81 ? 10.82 28.781 4.105 1 96.81 81 ARG A C 1
ATOM 649 O O . ARG A 1 81 ? 9.805 28.969 4.77 1 96.81 81 ARG A O 1
ATOM 656 N N . ALA A 1 82 ? 10.992 29.156 2.871 1 96.69 82 ALA A N 1
ATOM 657 C CA . ALA A 1 82 ? 9.938 29.906 2.191 1 96.69 82 ALA A CA 1
ATOM 658 C C . ALA A 1 82 ? 8.656 29.078 2.104 1 96.69 82 ALA A C 1
ATOM 660 O O . ALA A 1 82 ? 7.555 29.594 2.297 1 96.69 82 ALA A O 1
ATOM 661 N N . GLU A 1 83 ? 8.805 27.828 1.804 1 96.81 83 GLU A N 1
ATOM 662 C CA . GLU A 1 83 ? 7.648 26.938 1.696 1 96.81 83 GLU A CA 1
ATOM 663 C C . GLU A 1 83 ? 6.984 26.734 3.055 1 96.81 83 GLU A C 1
ATOM 665 O O . GLU A 1 83 ? 5.758 26.641 3.145 1 96.81 83 GLU A O 1
ATOM 670 N N . ILE A 1 84 ? 7.809 26.578 4.109 1 97.12 84 ILE A N 1
ATOM 671 C CA . ILE A 1 84 ? 7.262 26.438 5.453 1 97.12 84 ILE A CA 1
ATOM 672 C C . ILE A 1 84 ? 6.438 27.672 5.809 1 97.12 84 ILE A C 1
ATOM 674 O O . ILE A 1 84 ? 5.316 27.562 6.305 1 97.12 84 ILE A O 1
ATOM 678 N N . PHE A 1 85 ? 6.934 28.859 5.473 1 94.81 85 PHE A N 1
ATOM 679 C CA . PHE A 1 85 ? 6.207 30.109 5.719 1 94.81 85 PHE A CA 1
ATOM 680 C C . PHE A 1 85 ? 4.898 30.125 4.938 1 94.81 85 PHE A C 1
ATOM 682 O O . PHE A 1 85 ? 3.84 30.406 5.504 1 94.81 85 PHE A O 1
ATOM 689 N N . ALA A 1 86 ? 4.984 29.781 3.756 1 94.62 86 ALA A N 1
ATOM 690 C CA . ALA A 1 86 ? 3.842 29.891 2.852 1 94.62 86 ALA A CA 1
ATOM 691 C C . ALA A 1 86 ? 2.738 28.906 3.244 1 94.62 86 ALA A C 1
ATOM 693 O O . ALA A 1 86 ? 1.552 29.234 3.178 1 94.62 86 ALA A O 1
ATOM 694 N N . ASN A 1 87 ? 3.1 27.719 3.682 1 96.31 87 ASN A N 1
ATOM 695 C CA . ASN A 1 87 ? 2.113 26.672 3.902 1 96.31 87 ASN A CA 1
ATOM 696 C C . ASN A 1 87 ? 1.614 26.656 5.344 1 96.31 87 ASN A C 1
ATOM 698 O O . ASN A 1 87 ? 0.554 26.109 5.637 1 96.31 87 ASN A O 1
ATOM 702 N N . SER A 1 88 ? 2.348 27.25 6.254 1 95.62 88 SER A N 1
ATOM 703 C CA . SER A 1 88 ? 1.923 27.312 7.648 1 95.62 88 SER A CA 1
ATOM 704 C C . SER A 1 88 ? 1.128 28.594 7.934 1 95.62 88 SER A C 1
ATOM 706 O O . SER A 1 88 ? 0.408 28.672 8.93 1 95.62 88 SER A O 1
ATOM 708 N N . GLY A 1 89 ? 1.273 29.594 7.098 1 92 89 GLY A N 1
ATOM 709 C CA . GLY A 1 89 ? 0.684 30.891 7.352 1 92 89 GLY A CA 1
ATOM 710 C C . GLY A 1 89 ? 1.386 31.672 8.461 1 92 89 GLY A C 1
ATOM 711 O O . GLY A 1 89 ? 0.792 32.531 9.086 1 92 89 GLY A O 1
ATOM 712 N N . LEU A 1 90 ? 2.596 31.25 8.664 1 84.31 90 LEU A N 1
ATOM 713 C CA . LEU A 1 90 ? 3.441 31.859 9.68 1 84.31 90 LEU A CA 1
ATOM 714 C C . LEU A 1 90 ? 3.717 33.312 9.344 1 84.31 90 LEU A C 1
ATOM 716 O O . LEU A 1 90 ? 4.098 33.656 8.211 1 84.31 90 LEU A O 1
ATOM 720 N N . ASN A 1 91 ? 3.443 34.219 10.297 1 86.5 91 ASN A N 1
ATOM 721 C CA . ASN A 1 91 ? 3.781 35.625 10.242 1 86.5 91 ASN A CA 1
ATOM 722 C C . ASN A 1 91 ? 4.098 36.188 11.625 1 86.5 91 ASN A C 1
ATOM 724 O O . ASN A 1 91 ? 3.195 36.375 12.445 1 86.5 91 ASN A O 1
ATOM 728 N N . VAL A 1 92 ? 5.434 36.5 11.844 1 93.06 92 VAL A N 1
ATOM 729 C CA . VAL A 1 92 ? 5.832 36.938 13.172 1 93.06 92 VAL A CA 1
ATOM 730 C C . VAL A 1 92 ? 6.266 38.406 13.109 1 93.06 92 VAL A C 1
ATOM 732 O O . VAL A 1 92 ? 6.922 38.812 12.148 1 93.06 92 VAL A O 1
ATOM 735 N N . ASP A 1 93 ? 5.828 39.25 14.039 1 96 93 ASP A N 1
ATOM 736 C CA . ASP A 1 93 ? 6.27 40.625 14.25 1 96 93 ASP A CA 1
ATOM 737 C C . ASP A 1 93 ? 7.164 40.719 15.484 1 96 93 ASP A C 1
ATOM 739 O O . ASP A 1 93 ? 6.676 40.906 16.594 1 96 93 ASP A O 1
ATOM 743 N N . HIS A 1 94 ? 8.469 40.75 15.242 1 96.31 94 HIS A N 1
ATOM 744 C CA . HIS A 1 94 ? 9.422 40.75 16.344 1 96.31 94 HIS A CA 1
ATOM 745 C C . HIS A 1 94 ? 9.43 42.094 17.062 1 96.31 94 HIS A C 1
ATOM 747 O O . HIS A 1 94 ? 9.945 42.219 18.172 1 96.31 94 HIS A O 1
ATOM 753 N N . ASP A 1 95 ? 8.828 43.125 16.422 1 96.94 95 ASP A N 1
ATOM 754 C CA . ASP A 1 95 ? 8.836 44.469 16.984 1 96.94 95 ASP A CA 1
ATOM 755 C C . ASP A 1 95 ? 7.578 44.719 17.812 1 96.94 95 ASP A C 1
ATOM 757 O O . ASP A 1 95 ? 7.469 45.75 18.484 1 96.94 95 ASP A O 1
ATOM 761 N N . LEU A 1 96 ? 6.684 43.781 17.797 1 97.81 96 LEU A N 1
ATOM 762 C CA . LEU A 1 96 ? 5.457 43.938 18.578 1 97.81 96 LEU A CA 1
ATOM 763 C C . LEU A 1 96 ? 5.766 44.031 20.062 1 97.81 96 LEU A C 1
ATOM 765 O O . LEU A 1 96 ? 6.574 43.281 20.594 1 97.81 96 LEU A O 1
ATOM 769 N N . ASP A 1 97 ? 5.09 44.969 20.734 1 98.19 97 ASP A N 1
ATOM 770 C CA . ASP A 1 97 ? 5.281 45.156 22.172 1 98.19 97 ASP A CA 1
ATOM 771 C C . ASP A 1 97 ? 4.934 43.844 22.906 1 98.19 97 ASP A C 1
ATOM 773 O O . ASP A 1 97 ? 3.873 43.281 22.688 1 98.19 97 ASP A O 1
ATOM 777 N N . LEU A 1 98 ? 5.828 43.469 23.797 1 98.44 98 LEU A N 1
ATOM 778 C CA . LEU A 1 98 ? 5.605 42.25 24.547 1 98.44 98 LEU A CA 1
ATOM 779 C C . LEU A 1 98 ? 4.5 42.438 25.578 1 98.44 98 LEU A C 1
ATOM 781 O O . LEU A 1 98 ? 3.781 41.469 25.906 1 98.44 98 LEU A O 1
ATOM 785 N N . ASP A 1 99 ? 4.391 43.625 26.078 1 98.44 99 ASP A N 1
ATOM 786 C CA . ASP A 1 99 ? 3.402 43.969 27.109 1 98.44 99 ASP A CA 1
ATOM 787 C C . ASP A 1 99 ? 3.393 42.906 28.219 1 98.44 99 ASP A C 1
ATOM 789 O O . ASP A 1 99 ? 2.344 42.344 28.531 1 98.44 99 ASP A O 1
ATOM 793 N N . LEU A 1 100 ? 4.594 42.594 28.781 1 98.44 100 LEU A N 1
ATOM 794 C CA . LEU A 1 100 ? 4.785 41.562 29.781 1 98.44 100 LEU A CA 1
ATOM 795 C C . LEU A 1 100 ? 4.105 41.938 31.094 1 98.44 100 LEU A C 1
ATOM 797 O O . LEU A 1 100 ? 4.312 43.062 31.609 1 98.44 100 LEU A O 1
ATOM 801 N N . ARG A 1 101 ? 3.318 41 31.594 1 98.38 101 ARG A N 1
ATOM 802 C CA . ARG A 1 101 ? 2.607 41.188 32.844 1 98.38 101 ARG A CA 1
ATOM 803 C C . ARG A 1 101 ? 2.826 40 33.781 1 98.38 101 ARG A C 1
ATOM 805 O O . ARG A 1 101 ? 2.832 38.844 33.344 1 98.38 101 ARG A O 1
ATOM 812 N N . GLU A 1 102 ? 3.027 40.281 35.062 1 98.31 102 GLU A N 1
ATOM 813 C CA . GLU A 1 102 ? 3.213 39.281 36.125 1 98.31 102 GLU A CA 1
ATOM 814 C C . GLU A 1 102 ? 2.033 39.25 37.062 1 98.31 102 GLU A C 1
ATOM 816 O O . GLU A 1 102 ? 1.583 40.281 37.531 1 98.31 102 GLU A O 1
ATOM 821 N N . THR A 1 103 ? 1.519 38.062 37.344 1 98.38 103 THR A N 1
ATO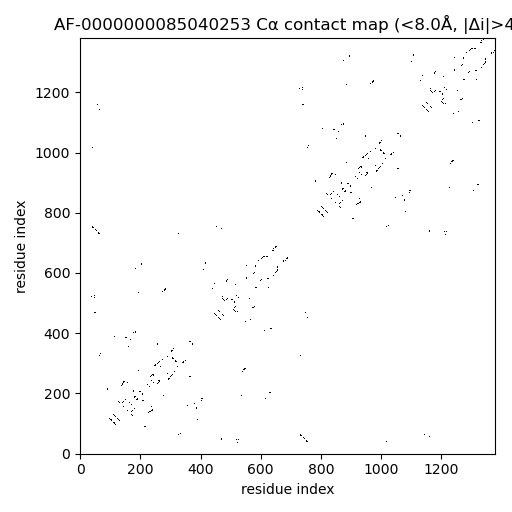M 822 C CA . THR A 1 103 ? 0.343 38 38.219 1 98.38 103 THR A CA 1
ATOM 823 C C . THR A 1 103 ? 0.703 37.375 39.562 1 98.38 103 THR A C 1
ATOM 825 O O . THR A 1 103 ? -0.002 37.594 40.531 1 98.38 103 THR A O 1
ATOM 828 N N . ALA A 1 104 ? 1.735 36.562 39.562 1 97.81 104 ALA A N 1
ATOM 829 C CA . ALA A 1 104 ? 2.16 35.906 40.812 1 97.81 104 ALA A CA 1
ATOM 830 C C . ALA A 1 104 ? 3.643 35.562 40.75 1 97.81 104 ALA A C 1
ATOM 832 O O . ALA A 1 104 ? 4.223 35.438 39.688 1 97.81 104 ALA A O 1
ATOM 833 N N . THR A 1 105 ? 4.199 35.469 41.969 1 98.06 105 THR A N 1
ATOM 834 C CA . THR A 1 105 ? 5.574 35.031 42.125 1 98.06 105 THR A CA 1
ATOM 835 C C . THR A 1 105 ? 5.664 34 43.281 1 98.06 105 THR A C 1
ATOM 837 O O . THR A 1 105 ? 5.121 34.219 44.344 1 98.06 105 THR A O 1
ATOM 840 N N . ILE A 1 106 ? 6.355 32.906 42.938 1 98.19 106 ILE A N 1
ATOM 841 C CA . ILE A 1 106 ? 6.535 31.844 43.938 1 98.19 106 ILE A CA 1
ATOM 842 C C . ILE A 1 106 ? 8.023 31.625 44.188 1 98.19 106 ILE A C 1
ATOM 844 O O . ILE A 1 106 ? 8.766 31.234 43.25 1 98.19 106 ILE A O 1
ATOM 848 N N . GLN A 1 107 ? 8.453 31.797 45.469 1 97.88 107 GLN A N 1
ATOM 849 C CA . GLN A 1 107 ? 9.844 31.547 45.812 1 97.88 107 GLN A CA 1
ATOM 850 C C . GLN A 1 107 ? 10.094 30.062 46.062 1 97.88 107 GLN A C 1
ATOM 852 O O . GLN A 1 107 ? 9.414 29.438 46.875 1 97.88 107 GLN A O 1
ATOM 857 N N . MET A 1 108 ? 10.984 29.547 45.312 1 98.06 108 MET A N 1
ATOM 858 C CA . MET A 1 108 ? 11.43 28.172 45.469 1 98.06 108 MET A CA 1
ATOM 859 C C . MET A 1 108 ? 12.82 28.109 46.062 1 98.06 108 MET A C 1
ATOM 861 O O . MET A 1 108 ? 13.367 29.141 46.5 1 98.06 108 MET A O 1
ATOM 865 N N . ASP A 1 109 ? 13.336 26.906 46.188 1 97.25 109 ASP A N 1
ATOM 866 C CA . ASP A 1 109 ? 14.695 26.734 46.719 1 97.25 109 ASP A CA 1
ATOM 867 C C . ASP A 1 109 ? 15.734 27 45.625 1 97.25 109 ASP A C 1
ATOM 869 O O . ASP A 1 109 ? 16.094 26.094 44.875 1 97.25 109 ASP A O 1
ATOM 873 N N . GLY A 1 110 ? 16.25 28.203 45.562 1 97.31 110 GLY A N 1
ATOM 874 C CA . GLY A 1 110 ? 17.328 28.531 44.625 1 97.31 110 GLY A CA 1
ATOM 875 C C . GLY A 1 110 ? 16.828 29.203 43.375 1 97.31 110 GLY A C 1
ATOM 876 O O . GLY A 1 110 ? 17.625 29.547 42.469 1 97.31 110 GLY A O 1
ATOM 877 N N . TYR A 1 111 ? 15.57 29.406 43.25 1 98.38 111 TYR A N 1
ATOM 878 C CA . TYR A 1 111 ? 14.992 30.062 42.094 1 98.38 111 TYR A CA 1
ATOM 879 C C . TYR A 1 111 ? 13.586 30.562 42.375 1 98.38 111 TYR A C 1
ATOM 881 O O . TYR A 1 111 ? 13.039 30.297 43.469 1 98.38 111 TYR A O 1
ATOM 889 N N . VAL A 1 112 ? 13.016 31.328 41.469 1 98.38 112 VAL A N 1
ATOM 890 C CA . VAL A 1 112 ? 11.664 31.859 41.625 1 98.38 112 VAL A CA 1
ATOM 891 C C . VAL A 1 112 ? 10.844 31.516 40.375 1 98.38 112 VAL A C 1
ATOM 893 O O . VAL A 1 112 ? 11.398 31.344 39.281 1 98.38 112 VAL A O 1
ATOM 896 N N . ILE A 1 113 ? 9.555 31.297 40.531 1 98.81 113 ILE A N 1
ATOM 897 C CA . ILE A 1 113 ? 8.625 31.109 39.438 1 98.81 113 ILE A CA 1
ATOM 898 C C . ILE A 1 113 ? 7.719 32.344 39.312 1 98.81 113 ILE A C 1
ATOM 900 O O . ILE A 1 113 ? 7.09 32.75 40.281 1 98.81 113 ILE A O 1
ATOM 904 N N . LYS A 1 114 ? 7.684 32.906 38.188 1 98.81 114 LYS A N 1
ATOM 905 C CA . LYS A 1 114 ? 6.793 34.031 37.875 1 98.81 114 LYS A CA 1
ATOM 906 C C . LYS A 1 114 ? 5.68 33.594 36.938 1 98.81 114 LYS A C 1
ATOM 908 O O . LYS A 1 114 ? 5.949 33.125 35.812 1 98.81 114 LYS A O 1
ATOM 913 N N . ASN A 1 115 ? 4.379 33.688 37.406 1 98.69 115 ASN A N 1
ATOM 914 C CA . ASN A 1 115 ? 3.248 33.562 36.469 1 98.69 115 ASN A CA 1
ATOM 915 C C . ASN A 1 115 ? 3.059 34.812 35.656 1 98.69 115 ASN A C 1
ATOM 917 O O . ASN A 1 115 ? 2.857 35.906 36.188 1 98.69 115 ASN A O 1
ATOM 921 N N . ILE A 1 116 ? 3.117 34.656 34.344 1 98.81 116 ILE A N 1
ATOM 922 C CA . ILE A 1 116 ? 3.125 35.844 33.5 1 98.81 116 ILE A CA 1
ATOM 923 C C . ILE A 1 116 ? 2.223 35.625 32.281 1 98.81 116 ILE A C 1
ATOM 925 O O . ILE A 1 116 ? 1.77 34.5 32.031 1 98.81 116 ILE A O 1
ATOM 929 N N . TYR A 1 117 ? 1.838 36.625 31.594 1 98.69 117 TYR A N 1
ATOM 930 C CA . TYR A 1 117 ? 1.281 36.594 30.25 1 98.69 117 TYR A CA 1
ATOM 931 C C . TYR A 1 117 ? 1.781 37.75 29.422 1 98.69 117 TYR A C 1
ATOM 933 O O . TYR A 1 117 ? 2.154 38.812 29.969 1 98.69 117 TYR A O 1
ATOM 941 N N . PHE A 1 118 ? 1.945 37.594 28.172 1 98.69 118 PHE A N 1
ATOM 942 C CA . PHE A 1 118 ? 2.523 38.594 27.297 1 98.69 118 PHE A CA 1
ATOM 943 C C . PHE A 1 118 ? 1.951 38.469 25.891 1 98.69 118 PHE A C 1
ATOM 945 O O . PHE A 1 118 ? 1.312 37.469 25.562 1 98.69 118 PHE A O 1
ATOM 952 N N . GLN A 1 119 ? 2.168 39.469 25.094 1 98.31 119 GLN A N 1
ATOM 953 C CA . GLN A 1 119 ? 1.557 39.594 23.781 1 98.31 119 GLN A CA 1
ATOM 954 C C . GLN A 1 119 ? 2.375 38.844 22.734 1 98.31 119 GLN A C 1
ATOM 956 O O . GLN A 1 119 ? 3.586 39.031 22.625 1 98.31 119 GLN A O 1
ATOM 961 N N . THR A 1 120 ? 1.734 37.938 22.031 1 97.56 120 THR A N 1
ATOM 962 C CA . THR A 1 120 ? 2.426 37.188 21 1 97.56 120 THR A CA 1
ATOM 963 C C . THR A 1 120 ? 1.977 37.625 19.609 1 97.56 120 THR A C 1
ATOM 965 O O . THR A 1 120 ? 2.727 37.5 18.641 1 97.56 120 THR A O 1
ATOM 968 N N . GLN A 1 121 ? 0.798 38.031 19.438 1 96 121 GLN A N 1
ATOM 969 C CA . GLN A 1 121 ? 0.215 38.719 18.281 1 96 121 GLN A CA 1
ATOM 970 C C . GLN A 1 121 ? -0.599 39.938 18.688 1 96 121 GLN A C 1
ATOM 972 O O . GLN A 1 121 ? -0.951 40.094 19.859 1 96 121 GLN A O 1
ATOM 977 N N . PRO A 1 122 ? -0.822 40.781 17.75 1 94.81 122 PRO A N 1
ATOM 978 C CA . PRO A 1 122 ? -1.583 41.969 18.156 1 94.81 122 PRO A CA 1
ATOM 979 C C . PRO A 1 122 ? -2.896 41.594 18.844 1 94.81 122 PRO A C 1
ATOM 981 O O . PRO A 1 122 ? -3.809 41.062 18.203 1 94.81 122 PRO A O 1
ATOM 984 N N . GLY A 1 123 ? -2.922 41.875 20.109 1 94.69 123 GLY A N 1
ATOM 985 C CA . GLY A 1 123 ? -4.137 41.688 20.875 1 94.69 123 GLY A CA 1
ATOM 986 C C . GLY A 1 123 ? -4.293 40.25 21.359 1 94.69 123 GLY A C 1
ATOM 987 O O . GLY A 1 123 ? -5.324 39.875 21.922 1 94.69 123 GLY A O 1
ATOM 988 N N . VAL A 1 124 ? -3.359 39.406 21.125 1 96.5 124 VAL A N 1
ATOM 989 C CA . VAL A 1 124 ? -3.398 38.031 21.531 1 96.5 124 VAL A CA 1
ATOM 990 C C . VAL A 1 124 ? -2.268 37.719 22.516 1 96.5 124 VAL A C 1
ATOM 992 O O . VAL A 1 124 ? -1.095 37.938 22.203 1 96.5 124 VAL A O 1
ATOM 995 N N . TYR A 1 125 ? -2.639 37.219 23.688 1 98.12 125 TYR A N 1
ATOM 996 C CA . TYR A 1 125 ? -1.656 37 24.75 1 98.12 125 TYR A CA 1
ATOM 997 C C . TYR A 1 125 ? -1.514 35.531 25.078 1 98.12 125 TYR A C 1
ATOM 999 O O . TYR A 1 125 ? -2.477 34.75 24.953 1 98.12 125 TYR A O 1
ATOM 1007 N N . ALA A 1 126 ? -0.362 35.156 25.469 1 98.31 126 ALA A N 1
ATOM 1008 C CA . ALA A 1 126 ? -0.067 33.812 25.922 1 98.31 126 ALA A CA 1
ATOM 1009 C C . ALA A 1 126 ? 0.245 33.781 27.406 1 98.31 126 ALA A C 1
ATOM 1011 O O . ALA A 1 126 ? 0.918 34.688 27.922 1 98.31 126 ALA A O 1
ATOM 1012 N N . THR A 1 127 ? -0.284 32.812 28.078 1 98.5 127 THR A N 1
ATOM 1013 C CA . THR A 1 127 ? 0.048 32.562 29.484 1 98.5 127 THR A CA 1
ATOM 1014 C C . THR A 1 127 ? 1.292 31.703 29.609 1 98.5 127 THR A C 1
ATOM 1016 O O . THR A 1 127 ? 1.483 30.766 28.812 1 98.5 127 THR A O 1
ATOM 1019 N N . ALA A 1 128 ? 2.135 32.031 30.594 1 98.81 128 ALA A N 1
ATOM 1020 C CA . ALA A 1 128 ? 3.393 31.297 30.734 1 98.81 128 ALA A CA 1
ATOM 1021 C C . ALA A 1 128 ? 3.895 31.344 32.188 1 98.81 128 ALA A C 1
ATOM 1023 O O . ALA A 1 128 ? 3.361 32.094 33 1 98.81 128 ALA A O 1
ATOM 1024 N N . ASN A 1 129 ? 4.82 30.469 32.5 1 98.88 129 ASN A N 1
ATOM 1025 C CA . ASN A 1 129 ? 5.609 30.5 33.719 1 98.88 129 ASN A CA 1
ATOM 1026 C C . ASN A 1 129 ? 7.09 30.719 33.438 1 98.88 129 ASN A C 1
ATOM 1028 O O . ASN A 1 129 ? 7.676 30.031 32.594 1 98.88 129 ASN A O 1
ATOM 1032 N N . LEU A 1 130 ? 7.594 31.688 34.062 1 98.88 130 LEU A N 1
ATOM 1033 C CA . LEU A 1 130 ? 9.016 32 33.969 1 98.88 130 LEU A CA 1
ATOM 1034 C C . LEU A 1 130 ? 9.766 31.531 35.219 1 98.88 130 LEU A C 1
ATOM 1036 O O . LEU A 1 130 ? 9.5 32.031 36.312 1 98.88 130 LEU A O 1
ATOM 1040 N N . PHE A 1 131 ? 10.656 30.547 35.062 1 98.88 131 PHE A N 1
ATOM 1041 C CA . PHE A 1 131 ? 11.523 30.062 36.125 1 98.88 131 PHE A CA 1
ATOM 1042 C C . PHE A 1 131 ? 12.875 30.75 36.094 1 98.88 131 PHE A C 1
ATOM 1044 O O . PHE A 1 131 ? 13.594 30.656 35.094 1 98.88 131 PHE A O 1
ATOM 1051 N N . VAL A 1 132 ? 13.266 31.406 37.156 1 98.75 132 VAL A N 1
ATOM 1052 C CA . VAL A 1 132 ? 14.477 32.219 37.156 1 98.75 132 VAL A CA 1
ATOM 1053 C C . VAL A 1 132 ? 15.383 31.812 38.312 1 98.75 132 VAL A C 1
ATOM 1055 O O . VAL A 1 132 ? 15 31.938 39.5 1 98.75 132 VAL A O 1
ATOM 1058 N N . PRO A 1 133 ? 16.594 31.422 38 1 98.5 133 PRO A N 1
ATOM 1059 C CA . PRO A 1 133 ? 17.516 31.109 39.062 1 98.5 133 PRO A CA 1
ATOM 1060 C C . PRO A 1 133 ? 17.828 32.312 39.969 1 98.5 133 PRO A C 1
ATOM 1062 O O . PRO A 1 133 ? 17.812 33.469 39.469 1 98.5 133 PRO A O 1
ATOM 1065 N N . ASP A 1 134 ? 18.156 32.031 41.156 1 97.12 134 ASP A N 1
ATOM 1066 C CA . ASP A 1 134 ? 18.656 33.094 42.031 1 97.12 134 ASP A CA 1
ATOM 1067 C C . ASP A 1 134 ? 20.016 33.594 41.531 1 97.12 134 ASP A C 1
ATOM 1069 O O . ASP A 1 134 ? 20.812 32.844 41 1 97.12 134 ASP A O 1
ATOM 1073 N N . GLY A 1 135 ? 20.203 34.938 41.656 1 94.88 135 GLY A N 1
ATOM 1074 C CA . GLY A 1 135 ? 21.453 35.531 41.188 1 94.88 135 GLY A CA 1
ATOM 1075 C C . GLY A 1 135 ? 21.234 36.625 40.188 1 94.88 135 GLY A C 1
ATOM 1076 O O . GLY A 1 135 ? 20.094 36.875 39.781 1 94.88 135 GLY A O 1
ATOM 1077 N N . LYS A 1 136 ? 22.312 37.219 39.75 1 93.12 136 LYS A N 1
ATOM 1078 C CA . LYS A 1 136 ? 22.188 38.406 38.875 1 93.12 136 LYS A CA 1
ATOM 1079 C C . LYS A 1 136 ? 22.188 38.031 37.406 1 93.12 136 LYS A C 1
ATOM 1081 O O . LYS A 1 136 ? 21.625 38.75 36.562 1 93.12 136 LYS A O 1
ATOM 1086 N N . GLY A 1 137 ? 22.719 36.781 37.062 1 91.69 137 GLY A N 1
ATOM 1087 C CA . GLY A 1 137 ? 22.859 36.406 35.656 1 91.69 137 GLY A CA 1
ATOM 1088 C C . GLY A 1 137 ? 24.031 37.125 34.969 1 91.69 137 GLY A C 1
ATOM 1089 O O . GLY A 1 137 ? 24.984 37.531 35.656 1 91.69 137 GLY A O 1
ATOM 1090 N N . PRO A 1 138 ? 23.938 37.281 33.688 1 97.19 138 PRO A N 1
ATOM 1091 C CA . PRO A 1 138 ? 22.922 36.688 32.812 1 97.19 138 PRO A CA 1
ATOM 1092 C C . PRO A 1 138 ? 23 35.156 32.781 1 97.19 138 PRO A C 1
ATOM 1094 O O . PRO A 1 138 ? 24.078 34.594 32.844 1 97.19 138 PRO A O 1
ATOM 1097 N N . PHE A 1 139 ? 21.953 34.531 32.75 1 98.69 139 PHE A N 1
ATOM 1098 C CA . PHE A 1 139 ? 21.797 33.094 32.688 1 98.69 139 PHE A CA 1
ATOM 1099 C C . PHE A 1 139 ? 21.422 32.688 31.266 1 98.69 139 PHE A C 1
ATOM 1101 O O . PHE A 1 139 ? 20.703 33.406 30.562 1 98.69 139 PHE A O 1
ATOM 1108 N N . PRO A 1 140 ? 21.969 31.531 30.734 1 98.75 140 PRO A N 1
ATOM 1109 C CA . PRO A 1 140 ? 21.328 30.969 29.547 1 98.75 140 PRO A CA 1
ATOM 1110 C C . PRO A 1 140 ? 19.859 30.625 29.781 1 98.75 140 PRO A C 1
ATOM 1112 O O . PRO A 1 140 ? 19.406 30.547 30.938 1 98.75 140 PRO A O 1
ATOM 1115 N N . ALA A 1 141 ? 19.109 30.516 28.719 1 98.94 141 ALA A N 1
ATOM 1116 C CA . ALA A 1 141 ? 17.672 30.312 28.859 1 98.94 141 ALA A CA 1
ATOM 1117 C C . ALA A 1 141 ? 17.188 29.188 27.938 1 98.94 141 ALA A C 1
ATOM 1119 O O . ALA A 1 141 ? 17.859 28.844 26.969 1 98.94 141 ALA A O 1
ATOM 1120 N N . VAL A 1 142 ? 16.094 28.562 28.297 1 98.94 142 VAL A N 1
ATOM 1121 C CA . VAL A 1 142 ? 15.508 27.484 27.516 1 98.94 142 VAL A CA 1
ATOM 1122 C C . VAL A 1 142 ? 14 27.672 27.406 1 98.94 142 VAL A C 1
ATOM 1124 O O . VAL A 1 142 ? 13.336 27.953 28.406 1 98.94 142 VAL A O 1
ATOM 1127 N N . VAL A 1 143 ? 13.445 27.625 26.219 1 98.88 143 VAL A N 1
ATOM 1128 C CA . VAL A 1 143 ? 12 27.516 26.016 1 98.88 143 VAL A CA 1
ATOM 1129 C C . VAL A 1 143 ? 11.57 26.062 26.172 1 98.88 143 VAL A C 1
ATOM 1131 O O . VAL A 1 143 ? 12.086 25.188 25.484 1 98.88 143 VAL A O 1
ATOM 1134 N N . ASN A 1 144 ? 10.664 25.797 27.094 1 98.75 144 ASN A N 1
ATOM 1135 C CA . ASN A 1 144 ? 10.148 24.453 27.391 1 98.75 144 ASN A CA 1
ATOM 1136 C C . ASN A 1 144 ? 8.703 24.297 26.922 1 98.75 144 ASN A C 1
ATOM 1138 O O . ASN A 1 144 ? 7.797 24.922 27.484 1 98.75 144 ASN A O 1
ATOM 1142 N N . MET A 1 145 ? 8.461 23.453 25.969 1 98.25 145 MET A N 1
ATOM 1143 C CA . MET A 1 145 ? 7.141 23.344 25.359 1 98.25 145 MET A CA 1
ATOM 1144 C C . MET A 1 145 ? 6.438 22.062 25.812 1 98.25 145 MET A C 1
ATOM 1146 O O . MET A 1 145 ? 7.07 21.016 25.938 1 98.25 145 MET A O 1
ATOM 1150 N N . HIS A 1 146 ? 5.129 22.156 25.969 1 97.19 146 HIS A N 1
ATOM 1151 C CA . HIS A 1 146 ? 4.352 21 26.406 1 97.19 146 HIS A CA 1
ATOM 1152 C C . HIS A 1 146 ? 3.711 20.281 25.219 1 97.19 146 HIS A C 1
ATOM 1154 O O . HIS A 1 146 ? 3.48 20.891 24.172 1 97.19 146 HIS A O 1
ATOM 1160 N N . GLY A 1 147 ? 3.469 18.969 25.391 1 94.94 147 GLY A N 1
ATOM 1161 C CA . GLY A 1 147 ? 2.668 18.188 24.453 1 94.94 147 GLY A CA 1
ATOM 1162 C C . GLY A 1 147 ? 1.196 18.156 24.828 1 94.94 147 GLY A C 1
ATOM 1163 O O . GLY A 1 147 ? 0.65 19.125 25.344 1 94.94 147 GLY A O 1
ATOM 1164 N N . HIS A 1 148 ? 0.567 17.031 24.484 1 93.06 148 HIS A N 1
ATOM 1165 C CA . HIS A 1 148 ? -0.875 16.922 24.672 1 93.06 148 HIS A CA 1
ATOM 1166 C C . HIS A 1 148 ? -1.21 16.328 26.031 1 93.06 148 HIS A C 1
ATOM 1168 O O . HIS A 1 148 ? -2.016 15.398 26.125 1 93.06 148 HIS A O 1
ATOM 1174 N N . TRP A 1 149 ? -0.595 16.844 26.984 1 93.06 149 TRP A N 1
ATOM 1175 C CA . TRP A 1 149 ? -0.99 16.516 28.359 1 93.06 149 TRP A CA 1
ATOM 1176 C C . TRP A 1 149 ? -2.047 17.484 28.859 1 93.06 149 TRP A C 1
ATOM 1178 O O . TRP A 1 149 ? -2.031 18.672 28.516 1 93.06 149 TRP A O 1
ATOM 1188 N N . LYS A 1 150 ? -2.904 17.062 29.672 1 90.06 150 LYS A N 1
ATOM 1189 C CA . LYS A 1 150 ? -4.125 17.766 30.062 1 90.06 150 LYS A CA 1
ATOM 1190 C C . LYS A 1 150 ? -3.809 19.125 30.672 1 90.06 150 LYS A C 1
ATOM 1192 O O . LYS A 1 150 ? -4.406 20.141 30.281 1 90.06 150 LYS A O 1
ATOM 1197 N N . GLU A 1 151 ? -2.797 19.281 31.609 1 93.44 151 GLU A N 1
ATOM 1198 C CA . GLU A 1 151 ? -2.537 20.516 32.312 1 93.44 151 GLU A CA 1
ATOM 1199 C C . GLU A 1 151 ? -1.526 21.391 31.578 1 93.44 151 GLU A C 1
ATOM 1201 O O . GLU A 1 151 ? -1.081 22.406 32.094 1 93.44 151 GLU A O 1
ATOM 1206 N N . ALA A 1 152 ? -1.22 20.984 30.344 1 96.25 152 ALA A N 1
ATOM 1207 C CA . ALA A 1 152 ? -0.333 21.75 29.484 1 96.25 152 ALA A CA 1
ATOM 1208 C C . ALA A 1 152 ? 0.967 22.094 30.203 1 96.25 152 ALA A C 1
ATOM 1210 O O . ALA A 1 152 ? 1.661 21.219 30.703 1 96.25 152 ALA A O 1
ATOM 1211 N N . LYS A 1 153 ? 1.234 23.406 30.406 1 96.31 153 LYS A N 1
ATOM 1212 C CA . LYS A 1 153 ? 2.504 23.812 31 1 96.31 153 LYS A CA 1
ATOM 1213 C C . LYS A 1 153 ? 2.596 23.359 32.469 1 96.31 153 LYS A C 1
ATOM 1215 O O . LYS A 1 153 ? 3.693 23.219 33 1 96.31 153 LYS A O 1
ATOM 1220 N N . GLY A 1 154 ? 1.46 23.078 33.062 1 96.25 154 GLY A N 1
ATOM 1221 C CA . GLY A 1 154 ? 1.419 22.703 34.469 1 96.25 154 GLY A CA 1
ATOM 1222 C C . GLY A 1 154 ? 1.527 21.203 34.688 1 96.25 154 GLY A C 1
ATOM 1223 O O . GLY A 1 154 ? 1.598 20.734 35.812 1 96.25 154 GLY A O 1
ATOM 1224 N N . ALA A 1 155 ? 1.541 20.453 33.594 1 96.56 155 ALA A N 1
ATOM 1225 C CA . ALA A 1 155 ? 1.647 19 33.719 1 96.56 155 ALA A CA 1
ATOM 1226 C C . ALA A 1 155 ? 2.947 18.609 34.406 1 96.56 155 ALA A C 1
ATOM 1228 O O . ALA A 1 155 ? 3.992 19.219 34.188 1 96.56 155 ALA A O 1
ATOM 1229 N N . GLU A 1 156 ? 2.928 17.578 35.156 1 96.44 156 GLU A N 1
ATOM 1230 C CA . GLU A 1 156 ? 4.047 17.188 36 1 96.44 156 GLU A CA 1
ATOM 1231 C C . GLU A 1 156 ? 5.316 16.984 35.188 1 96.44 156 GLU A C 1
ATOM 1233 O O . GLU A 1 156 ? 6.391 17.438 35.562 1 96.44 156 GLU A O 1
ATOM 1238 N N . ASN A 1 157 ? 5.199 16.25 34.125 1 95.56 157 ASN A N 1
ATOM 1239 C CA . ASN A 1 157 ? 6.391 15.945 33.344 1 95.56 157 ASN A CA 1
ATOM 1240 C C . ASN A 1 157 ? 6.938 17.188 32.656 1 95.56 157 ASN A C 1
ATOM 1242 O O . ASN A 1 157 ? 8.125 17.25 32.312 1 95.56 157 ASN A O 1
ATOM 1246 N N . ILE A 1 158 ? 6.105 18.203 32.469 1 96.69 158 ILE A N 1
ATOM 1247 C CA . ILE A 1 158 ? 6.535 19.422 31.812 1 96.69 158 ILE A CA 1
ATOM 1248 C C . ILE A 1 158 ? 7.148 20.375 32.812 1 96.69 158 ILE A C 1
ATOM 1250 O O . ILE A 1 158 ? 8.234 20.922 32.594 1 96.69 158 ILE A O 1
ATOM 1254 N N . GLN A 1 159 ? 6.461 20.609 33.938 1 98.25 159 GLN A N 1
ATOM 1255 C CA . GLN A 1 159 ? 7.023 21.5 34.969 1 98.25 159 GLN A CA 1
ATOM 1256 C C . GLN A 1 159 ? 8.305 20.938 35.562 1 98.25 159 GLN A C 1
ATOM 1258 O O . GLN A 1 159 ? 9.203 21.672 35.938 1 98.25 159 GLN A O 1
ATOM 1263 N N . SER A 1 160 ? 8.453 19.609 35.562 1 98.62 160 SER A N 1
ATOM 1264 C CA . SER A 1 160 ? 9.68 18.984 36.062 1 98.62 160 SER A CA 1
ATOM 1265 C C . SER A 1 160 ? 10.891 19.422 35.25 1 98.62 160 SER A C 1
ATOM 1267 O O . SER A 1 160 ? 11.977 19.625 35.781 1 98.62 160 SER A O 1
ATOM 1269 N N . VAL A 1 161 ? 10.727 19.516 33.938 1 98.81 161 VAL A N 1
ATOM 1270 C CA . VAL A 1 161 ? 11.789 20 33.062 1 98.81 161 VAL A CA 1
ATOM 1271 C C . VAL A 1 161 ? 12.188 21.422 33.469 1 98.81 161 VAL A C 1
ATOM 1273 O O . VAL A 1 161 ? 13.367 21.734 33.562 1 98.81 161 VAL A O 1
ATOM 1276 N N . ALA A 1 162 ? 11.188 22.234 33.719 1 98.81 162 ALA A N 1
ATOM 1277 C CA . ALA A 1 162 ? 11.414 23.641 34.062 1 98.81 162 ALA A CA 1
ATOM 1278 C C . ALA A 1 162 ? 12.117 23.766 35.406 1 98.81 162 ALA A C 1
ATOM 1280 O O . ALA A 1 162 ? 13.055 24.562 35.562 1 98.81 162 ALA A O 1
ATOM 1281 N N . HIS A 1 163 ? 11.648 23.016 36.406 1 98.69 163 HIS A N 1
ATOM 1282 C CA . HIS A 1 163 ? 12.281 23 37.719 1 98.69 163 HIS A CA 1
ATOM 1283 C C . HIS A 1 163 ? 13.742 22.562 37.594 1 98.69 163 HIS A C 1
ATOM 1285 O O . HIS A 1 163 ? 14.625 23.172 38.219 1 98.69 163 HIS A O 1
ATOM 1291 N N . SER A 1 164 ? 13.93 21.516 36.844 1 98.62 164 SER A N 1
ATOM 1292 C CA . SER A 1 164 ? 15.273 20.984 36.688 1 98.62 164 SER A CA 1
ATOM 1293 C C . SER A 1 164 ? 16.203 22.031 36.062 1 98.62 164 SER A C 1
ATOM 1295 O O . SER A 1 164 ? 17.344 22.188 36.531 1 98.62 164 SER A O 1
ATOM 1297 N N . LEU A 1 165 ? 15.75 22.672 35.062 1 98.81 165 LEU A N 1
ATOM 1298 C CA . LEU A 1 165 ? 16.547 23.703 34.406 1 98.81 165 LEU A CA 1
ATOM 1299 C C . LEU A 1 165 ? 16.875 24.844 35.344 1 98.81 165 LEU A C 1
ATOM 1301 O O . LEU A 1 165 ? 18.031 25.25 35.469 1 98.81 165 LEU A O 1
ATOM 1305 N N . ALA A 1 166 ? 15.891 25.359 36.062 1 98.56 166 ALA A N 1
ATOM 1306 C CA . ALA A 1 166 ? 16.078 26.484 36.969 1 98.56 166 ALA A CA 1
ATOM 1307 C C . ALA A 1 166 ? 17.062 26.125 38.062 1 98.56 166 ALA A C 1
ATOM 1309 O O . ALA A 1 166 ? 17.953 26.938 38.406 1 98.56 166 ALA A O 1
ATOM 1310 N N . LYS A 1 167 ? 16.906 24.953 38.594 1 97.62 167 LYS A N 1
ATOM 1311 C CA . LYS A 1 167 ? 17.797 24.484 39.656 1 97.62 167 LYS A CA 1
ATOM 1312 C C . LYS A 1 167 ? 19.234 24.375 39.156 1 97.62 167 LYS A C 1
ATOM 1314 O O . LYS A 1 167 ? 20.172 24.406 39.969 1 97.62 167 LYS A O 1
ATOM 1319 N N . ASN A 1 168 ? 19.391 24.266 37.906 1 97.31 168 ASN A N 1
ATOM 1320 C CA . ASN A 1 168 ? 20.719 24.078 37.344 1 97.31 168 ASN A CA 1
ATOM 1321 C C . ASN A 1 168 ? 21.203 25.312 36.594 1 97.31 168 ASN A C 1
ATOM 1323 O O . ASN A 1 168 ? 22.047 25.203 35.688 1 97.31 168 ASN A O 1
ATOM 1327 N N . GLY A 1 169 ? 20.656 26.453 36.812 1 97.69 169 GLY A N 1
ATOM 1328 C CA . GLY A 1 169 ? 21.203 27.734 36.375 1 97.69 169 GLY A CA 1
ATOM 1329 C C . GLY A 1 169 ? 20.703 28.172 35.031 1 97.69 169 GLY A C 1
ATOM 1330 O O . GLY A 1 169 ? 21.375 28.938 34.312 1 97.69 169 GLY A O 1
ATOM 1331 N N . TYR A 1 170 ? 19.594 27.672 34.625 1 98.81 170 TYR A N 1
ATOM 1332 C CA . TYR A 1 170 ? 18.953 28.109 33.375 1 98.81 170 TYR A CA 1
ATOM 1333 C C . TYR A 1 170 ? 17.656 28.844 33.688 1 98.81 170 TYR A C 1
ATOM 1335 O O . TYR A 1 170 ? 16.875 28.438 34.531 1 98.81 170 TYR A O 1
ATOM 1343 N N . VAL A 1 171 ? 17.406 29.969 33.031 1 98.88 171 VAL A N 1
ATOM 1344 C CA . VAL A 1 171 ? 16.062 30.516 32.969 1 98.88 171 VAL A CA 1
ATOM 1345 C C . VAL A 1 171 ? 15.188 29.641 32.062 1 98.88 171 VAL A C 1
ATOM 1347 O O . VAL A 1 171 ? 15.641 29.172 31.016 1 98.88 171 VAL A O 1
ATOM 1350 N N . CYS A 1 172 ? 14.023 29.328 32.531 1 98.88 172 CYS A N 1
ATOM 1351 C CA . CYS A 1 172 ? 13.133 28.516 31.719 1 98.88 172 CYS A CA 1
ATOM 1352 C C . CYS A 1 172 ? 11.781 29.203 31.531 1 98.88 172 CYS A C 1
ATOM 1354 O O . CYS A 1 172 ? 11.195 29.703 32.5 1 98.88 172 CYS A O 1
ATOM 1356 N N . LEU A 1 173 ? 11.336 29.266 30.297 1 98.88 173 LEU A N 1
ATOM 1357 C CA . LEU A 1 173 ? 9.992 29.75 29.984 1 98.88 173 LEU A CA 1
ATOM 1358 C C . LEU A 1 173 ? 9.109 28.609 29.5 1 98.88 173 LEU A C 1
ATOM 1360 O O . LEU A 1 173 ? 9.414 27.969 28.484 1 98.88 173 LEU A O 1
ATOM 1364 N N . SER A 1 174 ? 8.047 28.312 30.234 1 98.69 174 SER A N 1
ATOM 1365 C CA . SER A 1 174 ? 7.008 27.359 29.828 1 98.69 174 SER A CA 1
ATOM 1366 C C . SER A 1 174 ? 5.703 28.078 29.484 1 98.69 174 SER A C 1
ATOM 1368 O O . SER A 1 174 ? 5.082 28.688 30.359 1 98.69 174 SER A O 1
ATOM 1370 N N . MET A 1 175 ? 5.27 27.953 28.281 1 98 175 MET A N 1
ATOM 1371 C CA . MET A 1 175 ? 4.117 28.719 27.781 1 98 175 MET A CA 1
ATOM 1372 C C . MET A 1 175 ? 2.99 27.766 27.375 1 98 175 MET A C 1
ATOM 1374 O O . MET A 1 175 ? 3.246 26.688 26.859 1 98 175 MET A O 1
ATOM 1378 N N . ASP A 1 176 ? 1.735 28.141 27.672 1 97.81 176 ASP A N 1
ATOM 1379 C CA . ASP A 1 176 ? 0.604 27.391 27.125 1 97.81 176 ASP A CA 1
ATOM 1380 C C . ASP A 1 176 ? 0.555 27.531 25.594 1 97.81 176 ASP A C 1
ATOM 1382 O O . ASP A 1 176 ? 0.473 28.641 25.062 1 97.81 176 ASP A O 1
ATOM 1386 N N . ALA A 1 177 ? 0.606 26.375 24.969 1 97 177 ALA A N 1
ATOM 1387 C CA . ALA A 1 177 ? 0.466 26.391 23.516 1 97 177 ALA A CA 1
ATOM 1388 C C . ALA A 1 177 ? -0.881 26.984 23.109 1 97 177 ALA A C 1
ATOM 1390 O O . ALA A 1 177 ? -1.853 26.906 23.859 1 97 177 ALA A O 1
ATOM 1391 N N . PHE A 1 178 ? -0.896 27.547 21.953 1 96.19 178 PHE A N 1
ATOM 1392 C CA . PHE A 1 178 ? -2.152 28.109 21.453 1 96.19 178 PHE A CA 1
ATOM 1393 C C . PHE A 1 178 ? -3.229 27.031 21.391 1 96.19 178 PHE A C 1
ATOM 1395 O O . PHE A 1 178 ? -3.031 25.969 20.781 1 96.19 178 PHE A O 1
ATOM 1402 N N . GLY A 1 179 ? -4.328 27.281 22.078 1 94.19 179 GLY A N 1
ATOM 1403 C CA . GLY A 1 179 ? -5.43 26.328 22.109 1 94.19 179 GLY A CA 1
ATOM 1404 C C . GLY A 1 179 ? -5.348 25.359 23.281 1 94.19 179 GLY A C 1
ATOM 1405 O O . GLY A 1 179 ? -6.191 24.469 23.406 1 94.19 179 GLY A O 1
ATOM 1406 N N . ALA A 1 180 ? -4.391 25.516 24.219 1 95.19 180 ALA A N 1
ATOM 1407 C CA . ALA A 1 180 ? -4.203 24.609 25.344 1 95.19 180 ALA A CA 1
ATOM 1408 C C . ALA A 1 180 ? -4.051 25.375 26.656 1 95.19 180 ALA A C 1
ATOM 1410 O O . ALA A 1 180 ? -3.824 26.578 26.641 1 95.19 180 ALA A O 1
ATOM 1411 N N . GLY A 1 181 ? -4.172 24.625 27.734 1 95.44 181 GLY A N 1
ATOM 1412 C CA . GLY A 1 181 ? -4.039 25.25 29.047 1 95.44 181 GLY A CA 1
ATOM 1413 C C . GLY A 1 181 ? -5.062 26.344 29.281 1 95.44 181 GLY A C 1
ATOM 1414 O O . GLY A 1 181 ? -6.262 26.125 29.109 1 95.44 181 GLY A O 1
ATOM 1415 N N . GLU A 1 182 ? -4.52 27.516 29.656 1 96.25 182 GLU A N 1
ATOM 1416 C CA . GLU A 1 182 ? -5.41 28.641 29.953 1 96.25 182 GLU A CA 1
ATOM 1417 C C . GLU A 1 182 ? -5.863 29.344 28.672 1 96.25 182 GLU A C 1
ATOM 1419 O O . GLU A 1 182 ? -6.668 30.281 28.719 1 96.25 182 GLU A O 1
ATOM 1424 N N . ARG A 1 183 ? -5.414 28.859 27.594 1 95.94 183 ARG A N 1
ATOM 1425 C CA . ARG A 1 183 ? -5.77 29.438 26.297 1 95.94 183 ARG A CA 1
ATOM 1426 C C . ARG A 1 183 ? -6.82 28.594 25.578 1 95.94 183 ARG A C 1
ATOM 1428 O O . ARG A 1 183 ? -6.949 28.656 24.359 1 95.94 183 ARG A O 1
ATOM 1435 N N . ALA A 1 184 ? -7.477 27.766 26.266 1 94.38 184 ALA A N 1
ATOM 1436 C CA . ALA A 1 184 ? -8.633 27.031 25.766 1 94.38 184 ALA A CA 1
ATOM 1437 C C . ALA A 1 184 ? -9.828 27.953 25.578 1 94.38 184 ALA A C 1
ATOM 1439 O O . ALA A 1 184 ? -9.805 29.109 26 1 94.38 184 ALA A O 1
ATOM 1440 N N . THR A 1 185 ? -10.836 27.422 24.953 1 93.19 185 THR A N 1
ATOM 1441 C CA . THR A 1 185 ? -12.039 28.219 24.734 1 93.19 185 THR A CA 1
ATOM 1442 C C . THR A 1 185 ? -12.633 28.688 26.062 1 93.19 185 THR A C 1
ATOM 1444 O O . THR A 1 185 ? -12.953 29.859 26.219 1 93.19 185 THR A O 1
ATOM 1447 N N . THR A 1 186 ? -12.789 27.719 26.922 1 91.75 186 THR A N 1
ATOM 1448 C CA . THR A 1 186 ? -13.242 28 28.281 1 91.75 186 THR A CA 1
ATOM 1449 C C . THR A 1 186 ? -12.094 27.828 29.281 1 91.75 186 THR A C 1
ATOM 1451 O O . THR A 1 186 ? -11.422 26.797 29.281 1 91.75 186 THR A O 1
ATOM 1454 N N . HIS A 1 187 ? -11.961 28.828 30.125 1 92 187 HIS A N 1
ATOM 1455 C CA . HIS A 1 187 ? -10.859 28.844 31.078 1 92 187 HIS A CA 1
ATOM 1456 C C . HIS A 1 187 ? -10.867 27.578 31.938 1 92 187 HIS A C 1
ATOM 1458 O O . HIS A 1 187 ? -11.906 27.219 32.5 1 92 187 HIS A O 1
ATOM 1464 N N . MET A 1 188 ? -9.781 26.828 31.953 1 88.06 188 MET A N 1
ATOM 1465 C CA . MET A 1 188 ? -9.5 25.672 32.812 1 88.06 188 MET A CA 1
ATOM 1466 C C . MET A 1 188 ? -10.188 24.422 32.281 1 88.06 188 MET A C 1
ATOM 1468 O O . MET A 1 188 ? -10.219 23.391 32.969 1 88.06 188 MET A O 1
ATOM 1472 N N . ASP A 1 189 ? -10.797 24.375 31.078 1 87.38 189 ASP A N 1
ATOM 1473 C CA . ASP A 1 189 ? -11.391 23.188 30.484 1 87.38 189 ASP A CA 1
ATOM 1474 C C . ASP A 1 189 ? -10.32 22.281 29.875 1 87.38 189 ASP A C 1
ATOM 1476 O O . ASP A 1 189 ? -10.539 21.078 29.719 1 87.38 189 ASP A O 1
ATOM 1480 N N . PHE A 1 190 ? -9.195 22.812 29.531 1 87.56 190 PHE A N 1
ATOM 1481 C CA . PHE A 1 190 ? -8.062 22.078 28.984 1 87.56 190 PHE A CA 1
ATOM 1482 C C . PHE A 1 190 ? -8.492 21.266 27.766 1 87.56 190 PHE A C 1
ATOM 1484 O O . PHE A 1 190 ? -8.203 20.062 27.688 1 87.56 190 PHE A O 1
ATOM 1491 N N . GLU A 1 191 ? -9.203 21.797 26.859 1 84.06 191 GLU A N 1
ATOM 1492 C CA . GLU A 1 191 ? -9.789 21.109 25.719 1 84.06 191 GLU A CA 1
ATOM 1493 C C . GLU A 1 191 ? -8.719 20.641 24.75 1 84.06 191 GLU A C 1
ATOM 1495 O O . GLU A 1 191 ? -7.59 21.125 24.766 1 84.06 191 GLU A O 1
ATOM 1500 N N . TYR A 1 192 ? -9.062 19.641 23.969 1 83 192 TYR A N 1
ATOM 1501 C CA . TYR A 1 192 ? -8.211 19.156 22.891 1 83 192 TYR A CA 1
ATOM 1502 C C . TYR A 1 192 ? -8.406 19.984 21.625 1 83 192 TYR A C 1
ATOM 1504 O O . TYR A 1 192 ? -9.539 20.156 21.156 1 83 192 TYR A O 1
ATOM 1512 N N . HIS A 1 193 ? -7.391 20.453 21.062 1 88.19 193 HIS A N 1
ATOM 1513 C CA . HIS A 1 193 ? -7.457 21.359 19.922 1 88.19 193 HIS A CA 1
ATOM 1514 C C . HIS A 1 193 ? -7.07 20.641 18.641 1 88.19 193 HIS A C 1
ATOM 1516 O O . HIS A 1 193 ? -6.938 21.266 17.578 1 88.19 193 HIS A O 1
ATOM 1522 N N . GLY A 1 194 ? -6.934 19.344 18.656 1 88.44 194 GLY A N 1
ATOM 1523 C CA . GLY A 1 194 ? -6.176 18.672 17.609 1 88.44 194 GLY A CA 1
ATOM 1524 C C . GLY A 1 194 ? -7.043 18.156 16.484 1 88.44 194 GLY A C 1
ATOM 1525 O O . GLY A 1 194 ? -6.57 17.406 15.617 1 88.44 194 GLY A O 1
ATOM 1526 N N . SER A 1 195 ? -8.297 18.484 16.406 1 93.25 195 SER A N 1
ATOM 1527 C CA . SER A 1 195 ? -9.211 18.078 15.344 1 93.25 195 SER A CA 1
ATOM 1528 C C . SER A 1 195 ? -9.812 19.281 14.633 1 93.25 195 SER A C 1
ATOM 1530 O O . SER A 1 195 ? -9.086 20.188 14.195 1 93.25 195 SER A O 1
ATOM 1532 N N . ASN A 1 196 ? -11.102 19.422 14.602 1 96.12 196 ASN A N 1
ATOM 1533 C CA . ASN A 1 196 ? -11.75 20.469 13.82 1 96.12 196 ASN A CA 1
ATOM 1534 C C . ASN A 1 196 ? -11.477 21.859 14.406 1 96.12 196 ASN A C 1
ATOM 1536 O O . ASN A 1 196 ? -11.398 22.844 13.672 1 96.12 196 ASN A O 1
ATOM 1540 N N . LEU A 1 197 ? -11.344 21.922 15.742 1 96.19 197 LEU A N 1
ATOM 1541 C CA . LEU A 1 197 ? -11.086 23.219 16.344 1 96.19 197 LEU A CA 1
ATOM 1542 C C . LEU A 1 197 ? -9.805 23.828 15.797 1 96.19 197 LEU A C 1
ATOM 1544 O O . LEU A 1 197 ? -9.82 24.953 15.266 1 96.19 197 LEU A O 1
ATOM 1548 N N . GLY A 1 198 ? -8.734 23.062 15.859 1 96.69 198 GLY A N 1
ATOM 1549 C CA . GLY A 1 198 ? -7.473 23.531 15.305 1 96.69 198 GLY A CA 1
ATOM 1550 C C . GLY A 1 198 ? -7.496 23.672 13.797 1 96.69 198 GLY A C 1
ATOM 1551 O O . GLY A 1 198 ? -6.914 24.609 13.242 1 96.69 198 GLY A O 1
ATOM 1552 N N . ALA A 1 199 ? -8.211 22.766 13.133 1 97.44 199 ALA A N 1
ATOM 1553 C CA . ALA A 1 199 ? -8.258 22.75 11.672 1 97.44 199 ALA A CA 1
ATOM 1554 C C . ALA A 1 199 ? -8.984 23.969 11.125 1 97.44 199 ALA A C 1
ATOM 1556 O O . ALA A 1 199 ? -8.766 24.375 9.984 1 97.44 199 ALA A O 1
ATOM 1557 N N . SER A 1 200 ? -9.789 24.594 11.93 1 97.62 200 SER A N 1
ATOM 1558 C CA . SER A 1 200 ? -10.562 25.75 11.508 1 97.62 200 SER A CA 1
ATOM 1559 C C . SER A 1 200 ? -9.648 26.922 11.141 1 97.62 200 SER A C 1
ATOM 1561 O O . SER A 1 200 ? -10.031 27.797 10.375 1 97.62 200 SER A O 1
ATOM 1563 N N . LEU A 1 201 ? -8.438 26.922 11.68 1 97.81 201 LEU A N 1
ATOM 1564 C CA . LEU A 1 201 ? -7.477 27.969 11.359 1 97.81 201 LEU A CA 1
ATOM 1565 C C . LEU A 1 201 ? -7.07 27.906 9.891 1 97.81 201 LEU A C 1
ATOM 1567 O O . LEU A 1 201 ? -6.723 28.938 9.297 1 97.81 201 LEU A O 1
ATOM 1571 N N . MET A 1 202 ? -7.156 26.75 9.281 1 98 202 MET A N 1
ATOM 1572 C CA . MET A 1 202 ? -6.77 26.594 7.887 1 98 202 MET A CA 1
ATOM 1573 C C . MET A 1 202 ? -7.719 27.359 6.973 1 98 202 MET A C 1
ATOM 1575 O O . MET A 1 202 ? -7.301 27.891 5.938 1 98 202 MET A O 1
ATOM 1579 N N . ASN A 1 203 ? -8.992 27.484 7.398 1 98.12 203 ASN A N 1
ATOM 1580 C CA . ASN A 1 203 ? -9.977 28.188 6.59 1 98.12 203 ASN A CA 1
ATOM 1581 C C . ASN A 1 203 ? -9.617 29.672 6.434 1 98.12 203 ASN A C 1
ATOM 1583 O O . ASN A 1 203 ? -9.992 30.297 5.445 1 98.12 203 ASN A O 1
ATOM 1587 N N . ILE A 1 204 ? -8.859 30.203 7.434 1 97.69 204 ILE A N 1
ATOM 1588 C CA . ILE A 1 204 ? -8.508 31.625 7.391 1 97.69 204 ILE A CA 1
ATOM 1589 C C . ILE A 1 204 ? -7.059 31.781 6.938 1 97.69 204 ILE A C 1
ATOM 1591 O O . ILE A 1 204 ? -6.469 32.844 7.086 1 97.69 204 ILE A O 1
ATOM 1595 N N . GLY A 1 205 ? -6.414 30.719 6.422 1 97.06 205 GLY A N 1
ATOM 1596 C CA . GLY A 1 205 ? -5.102 30.781 5.797 1 97.06 205 GLY A CA 1
ATOM 1597 C C . GLY A 1 205 ? -3.961 30.609 6.781 1 97.06 205 GLY A C 1
ATOM 1598 O O . GLY A 1 205 ? -2.812 30.922 6.473 1 97.06 205 GLY A O 1
ATOM 1599 N N . GLU A 1 206 ? -4.262 30.156 7.938 1 97.31 206 GLU A N 1
ATOM 1600 C CA . GLU A 1 206 ? -3.256 29.859 8.953 1 97.31 206 GLU A CA 1
ATOM 1601 C C . GLU A 1 206 ? -3.314 28.391 9.367 1 97.31 206 GLU A C 1
ATOM 1603 O O . GLU A 1 206 ? -4.027 27.594 8.758 1 97.31 206 GLU A O 1
ATOM 1608 N N . THR A 1 207 ? -2.418 27.938 10.211 1 97.81 207 THR A N 1
ATOM 1609 C CA . THR A 1 207 ? -2.418 26.609 10.789 1 97.81 207 THR A CA 1
ATOM 1610 C C . THR A 1 207 ? -2.098 26.656 12.281 1 97.81 207 THR A C 1
ATOM 1612 O O . THR A 1 207 ? -1.473 27.609 12.75 1 97.81 207 THR A O 1
ATOM 1615 N N . LEU A 1 208 ? -2.65 25.688 12.953 1 97.56 208 LEU A N 1
ATOM 1616 C CA . LEU A 1 208 ? -2.312 25.609 14.375 1 97.56 208 LEU A CA 1
ATOM 1617 C C . LEU A 1 208 ? -0.805 25.469 14.562 1 97.56 208 LEU A C 1
ATOM 1619 O O . LEU A 1 208 ? -0.238 26.062 15.492 1 97.56 208 LEU A O 1
ATOM 1623 N N . LEU A 1 209 ? -0.134 24.734 13.688 1 97.62 209 LEU A N 1
ATOM 1624 C CA . LEU A 1 209 ? 1.321 24.641 13.68 1 97.62 209 LEU A CA 1
ATOM 1625 C C . LEU A 1 209 ? 1.955 26.016 13.555 1 97.62 209 LEU A C 1
ATOM 1627 O O . LEU A 1 209 ? 2.824 26.391 14.352 1 97.62 209 LEU A O 1
ATOM 1631 N N . GLY A 1 210 ? 1.482 26.781 12.617 1 97.44 210 GLY A N 1
ATOM 1632 C CA . GLY A 1 210 ? 2.043 28.094 12.359 1 97.44 210 GLY A CA 1
ATOM 1633 C C . GLY A 1 210 ? 1.892 29.047 13.539 1 97.44 210 GLY A C 1
ATOM 1634 O O . GLY A 1 210 ? 2.838 29.75 13.906 1 97.44 210 GLY A O 1
ATOM 1635 N N . VAL A 1 211 ? 0.745 29.078 14.148 1 97.25 211 VAL A N 1
ATOM 1636 C CA . VAL A 1 211 ? 0.482 29.969 15.273 1 97.25 211 VAL A CA 1
ATOM 1637 C C . VAL A 1 211 ? 1.365 29.578 16.453 1 97.25 211 VAL A C 1
ATOM 1639 O O . VAL A 1 211 ? 1.906 30.438 17.141 1 97.25 211 VAL A O 1
ATOM 1642 N N . GLN A 1 212 ? 1.528 28.297 16.625 1 97.38 212 GLN A N 1
ATOM 1643 C CA . GLN A 1 212 ? 2.354 27.828 17.734 1 97.38 212 GLN A CA 1
ATOM 1644 C C . GLN A 1 212 ? 3.826 28.141 17.5 1 97.38 212 GLN A C 1
ATOM 1646 O O . GLN A 1 212 ? 4.562 28.469 18.438 1 97.38 212 GLN A O 1
ATOM 1651 N N . VAL A 1 213 ? 4.254 28.047 16.266 1 97.56 213 VAL A N 1
ATOM 1652 C CA . VAL A 1 213 ? 5.625 28.422 15.93 1 97.56 213 VAL A CA 1
ATOM 1653 C C . VAL A 1 213 ? 5.848 29.906 16.203 1 97.56 213 VAL A C 1
ATOM 1655 O O . VAL A 1 213 ? 6.859 30.281 16.797 1 97.56 213 VAL A O 1
ATOM 1658 N N . VAL A 1 214 ? 4.922 30.734 15.875 1 97.19 214 VAL A N 1
ATOM 1659 C CA . VAL A 1 214 ? 5 32.156 16.094 1 97.19 214 VAL A CA 1
ATOM 1660 C C . VAL A 1 214 ? 5.051 32.469 17.594 1 97.19 214 VAL A C 1
ATOM 1662 O O . VAL A 1 214 ? 5.855 33.281 18.062 1 97.19 214 VAL A O 1
ATOM 1665 N N . ASP A 1 215 ? 4.18 31.797 18.312 1 97.81 215 ASP A N 1
ATOM 1666 C CA . ASP A 1 215 ? 4.176 31.938 19.766 1 97.81 215 ASP A CA 1
ATOM 1667 C C . ASP A 1 215 ? 5.562 31.672 20.344 1 97.81 215 ASP A C 1
ATOM 1669 O O . ASP A 1 215 ? 6.047 32.438 21.188 1 97.81 215 ASP A O 1
ATOM 1673 N N . ASN A 1 216 ? 6.191 30.656 19.938 1 98.44 216 ASN A N 1
ATOM 1674 C CA . ASN A 1 216 ? 7.484 30.266 20.484 1 98.44 216 ASN A CA 1
ATOM 1675 C C . ASN A 1 216 ? 8.594 31.203 20.047 1 98.44 216 ASN A C 1
ATOM 1677 O O . ASN A 1 216 ? 9.547 31.453 20.781 1 98.44 216 ASN A O 1
ATOM 1681 N N . MET A 1 217 ? 8.492 31.75 18.828 1 98.25 217 MET A N 1
ATOM 1682 C CA . MET A 1 217 ? 9.438 32.781 18.406 1 98.25 217 MET A CA 1
ATOM 1683 C C . MET A 1 217 ? 9.312 34.031 19.266 1 98.25 217 MET A C 1
ATOM 1685 O O . MET A 1 217 ? 10.32 34.656 19.609 1 98.25 217 MET A O 1
ATOM 1689 N N . ARG A 1 218 ? 8.125 34.375 19.672 1 98.5 218 ARG A N 1
ATOM 1690 C CA . ARG A 1 218 ? 7.891 35.5 20.562 1 98.5 218 ARG A CA 1
ATOM 1691 C C . ARG A 1 218 ? 8.391 35.219 21.969 1 98.5 218 ARG A C 1
ATOM 1693 O O . ARG A 1 218 ? 8.812 36.125 22.688 1 98.5 218 ARG A O 1
ATOM 1700 N N . ALA A 1 219 ? 8.305 33.938 22.328 1 98.81 219 ALA A N 1
ATOM 1701 C CA . ALA A 1 219 ? 8.922 33.531 23.594 1 98.81 219 ALA A CA 1
ATOM 1702 C C . ALA A 1 219 ? 10.414 33.875 23.594 1 98.81 219 ALA A C 1
ATOM 1704 O O . ALA A 1 219 ? 10.945 34.312 24.625 1 98.81 219 ALA A O 1
ATOM 1705 N N . VAL A 1 220 ? 11.078 33.625 22.531 1 98.81 220 VAL A N 1
ATOM 1706 C CA . VAL A 1 220 ? 12.492 33.969 22.406 1 98.81 220 VAL A CA 1
ATOM 1707 C C . VAL A 1 220 ? 12.672 35.5 22.484 1 98.81 220 VAL A C 1
ATOM 1709 O O . VAL A 1 220 ? 13.617 35.969 23.109 1 98.81 220 VAL A O 1
ATOM 1712 N N . ASP A 1 221 ? 11.742 36.25 21.828 1 98.75 221 ASP A N 1
ATOM 1713 C CA . ASP A 1 221 ? 11.766 37.719 21.984 1 98.75 221 ASP A CA 1
ATOM 1714 C C . ASP A 1 221 ? 11.719 38.125 23.453 1 98.75 221 ASP A C 1
ATOM 1716 O O . ASP A 1 221 ? 12.477 38.969 23.891 1 98.75 221 ASP A O 1
ATOM 1720 N N . LEU A 1 222 ? 10.836 37.5 24.156 1 98.88 222 LEU A N 1
ATOM 1721 C CA . LEU A 1 222 ? 10.664 37.812 25.562 1 98.88 222 LEU A CA 1
ATOM 1722 C C . LEU A 1 222 ? 11.938 37.5 26.344 1 98.88 222 LEU A C 1
ATOM 1724 O O . LEU A 1 222 ? 12.438 38.344 27.078 1 98.88 222 LEU A O 1
ATOM 1728 N N . LEU A 1 223 ? 12.469 36.312 26.156 1 98.81 223 LEU A N 1
ATOM 1729 C CA . LEU A 1 223 ? 13.68 35.906 26.875 1 98.81 223 LEU A CA 1
ATOM 1730 C C . LEU A 1 223 ? 14.828 36.875 26.531 1 98.81 223 LEU A C 1
ATOM 1732 O O . LEU A 1 223 ? 15.586 37.281 27.422 1 98.81 223 LEU A O 1
ATOM 1736 N N . SER A 1 224 ? 14.953 37.219 25.328 1 98.5 224 SER A N 1
ATOM 1737 C CA . SER A 1 224 ? 16.047 38.094 24.859 1 98.5 224 SER A CA 1
ATOM 1738 C C . SER A 1 224 ? 15.914 39.5 25.422 1 98.5 224 SER A C 1
ATOM 1740 O O . SER A 1 224 ? 16.891 40.25 25.484 1 98.5 224 SER A O 1
ATOM 1742 N N . SER A 1 225 ? 14.727 39.875 25.875 1 98.31 225 SER A N 1
ATOM 1743 C CA . SER A 1 225 ? 14.477 41.219 26.375 1 98.31 225 SER A CA 1
ATOM 1744 C C . SER A 1 225 ? 14.797 41.344 27.859 1 98.31 225 SER A C 1
ATOM 1746 O O . SER A 1 225 ? 14.906 42.438 28.406 1 98.31 225 SER A O 1
ATOM 1748 N N . LEU A 1 226 ? 14.922 40.25 28.516 1 98.25 226 LEU A N 1
ATOM 1749 C CA . LEU A 1 226 ? 15.133 40.219 29.953 1 98.25 226 LEU A CA 1
ATOM 1750 C C . LEU A 1 226 ? 16.594 40.469 30.297 1 98.25 226 LEU A C 1
ATOM 1752 O O . LEU A 1 226 ? 17.484 39.781 29.75 1 98.25 226 LEU A O 1
ATOM 1756 N N . PRO A 1 227 ? 16.875 41.312 31.188 1 97.12 227 PRO A N 1
ATOM 1757 C CA . PRO A 1 227 ? 18.266 41.688 31.453 1 97.12 227 PRO A CA 1
ATOM 1758 C C . PRO A 1 227 ? 19.078 40.562 32.062 1 97.12 227 PRO A C 1
ATOM 1760 O O . PRO A 1 227 ? 20.297 40.5 31.938 1 97.12 227 PRO A O 1
ATOM 1763 N N . TYR A 1 228 ? 18.484 39.656 32.719 1 98 228 TYR A N 1
ATOM 1764 C CA . TYR A 1 228 ? 19.188 38.562 33.406 1 98 228 TYR A CA 1
ATOM 1765 C C . TYR A 1 228 ? 19.312 37.344 32.531 1 98 228 TYR A C 1
ATOM 1767 O O . TYR A 1 228 ? 19.734 36.281 32.969 1 98 228 TYR A O 1
ATOM 1775 N N . VAL A 1 229 ? 18.922 37.406 31.234 1 98.75 229 VAL A N 1
ATOM 1776 C CA . VAL A 1 229 ? 19.031 36.312 30.281 1 98.75 229 VAL A CA 1
ATOM 1777 C C . VAL A 1 229 ? 20.156 36.594 29.297 1 98.75 229 VAL A C 1
ATOM 1779 O O . VAL A 1 229 ? 20.297 37.719 28.812 1 98.75 229 VAL A O 1
ATOM 1782 N N . ASP A 1 230 ? 21.031 35.625 29.062 1 98.56 230 ASP A N 1
ATOM 1783 C CA . ASP A 1 230 ? 22.016 35.656 28 1 98.56 230 ASP A CA 1
ATOM 1784 C C . ASP A 1 230 ? 21.375 35.375 26.641 1 98.56 230 ASP A C 1
ATOM 1786 O O . ASP A 1 230 ? 21.25 34.219 26.25 1 98.56 230 ASP A O 1
ATOM 1790 N N . ALA A 1 231 ? 21.125 36.375 25.875 1 98.19 231 ALA A N 1
ATOM 1791 C CA . ALA A 1 231 ? 20.359 36.25 24.641 1 98.19 231 ALA A CA 1
ATOM 1792 C C . ALA A 1 231 ? 21.125 35.469 23.578 1 98.19 231 ALA A C 1
ATOM 1794 O O . ALA A 1 231 ? 20.562 35 22.594 1 98.19 231 ALA A O 1
ATOM 1795 N N . GLU A 1 232 ? 22.406 35.281 23.734 1 98.12 232 GLU A N 1
ATOM 1796 C CA . GLU A 1 232 ? 23.219 34.562 22.766 1 98.12 232 GLU A CA 1
ATOM 1797 C C . GLU A 1 232 ? 23.203 33.062 23.047 1 98.12 232 GLU A C 1
ATOM 1799 O O . GLU A 1 232 ? 23.672 32.25 22.234 1 98.12 232 GLU A O 1
ATOM 1804 N N . ASN A 1 233 ? 22.641 32.688 24.203 1 98.69 233 ASN A N 1
ATOM 1805 C CA . ASN A 1 233 ? 22.625 31.281 24.625 1 98.69 233 ASN A CA 1
ATOM 1806 C C . ASN A 1 233 ? 21.219 30.844 25.047 1 98.69 233 ASN A C 1
ATOM 1808 O O . ASN A 1 233 ? 20.984 30.516 26.203 1 98.69 233 ASN A O 1
ATOM 1812 N N . ILE A 1 234 ? 20.344 30.719 24.047 1 98.88 234 ILE A N 1
ATOM 1813 C CA . ILE A 1 234 ? 18.969 30.281 24.25 1 98.88 234 ILE A CA 1
ATOM 1814 C C . ILE A 1 234 ? 18.781 28.906 23.641 1 98.88 234 ILE A C 1
ATOM 1816 O O . ILE A 1 234 ? 19.234 28.641 22.516 1 98.88 234 ILE A O 1
ATOM 1820 N N . GLY A 1 235 ? 18.203 27.984 24.359 1 98.88 235 GLY A N 1
ATOM 1821 C CA . GLY A 1 235 ? 17.859 26.656 23.891 1 98.88 235 GLY A CA 1
ATOM 1822 C C . GLY A 1 235 ? 16.375 26.391 23.828 1 98.88 235 GLY A C 1
ATOM 1823 O O . GLY A 1 235 ? 15.57 27.281 24.141 1 98.88 235 GLY A O 1
ATOM 1824 N N . ALA A 1 236 ? 15.984 25.203 23.375 1 98.88 236 ALA A N 1
ATOM 1825 C CA . ALA A 1 236 ? 14.586 24.797 23.281 1 98.88 236 ALA A CA 1
ATOM 1826 C C . ALA A 1 236 ? 14.445 23.297 23.5 1 98.88 236 ALA A C 1
ATOM 1828 O O . ALA A 1 236 ? 15.281 22.516 23.047 1 98.88 236 ALA A O 1
ATOM 1829 N N . THR A 1 237 ? 13.367 22.906 24.172 1 98.88 237 THR A N 1
ATOM 1830 C CA . THR A 1 237 ? 13.078 21.484 24.359 1 98.88 237 THR A CA 1
ATOM 1831 C C . THR A 1 237 ? 11.594 21.266 24.625 1 98.88 237 THR A C 1
ATOM 1833 O O . THR A 1 237 ? 10.844 22.219 24.812 1 98.88 237 THR A O 1
ATOM 1836 N N . GLY A 1 238 ? 11.195 20.078 24.531 1 98.56 238 GLY A N 1
ATOM 1837 C CA . GLY A 1 238 ? 9.836 19.641 24.781 1 98.56 238 GLY A CA 1
ATOM 1838 C C . GLY A 1 238 ? 9.586 18.203 24.344 1 98.56 238 GLY A C 1
ATOM 1839 O O . GLY A 1 238 ? 10.406 17.625 23.641 1 98.56 238 GLY A O 1
ATOM 1840 N N . ALA A 1 239 ? 8.469 17.641 24.766 1 97.31 239 ALA A N 1
ATOM 1841 C CA . ALA A 1 239 ? 8.148 16.25 24.438 1 97.31 239 ALA A CA 1
ATOM 1842 C C . ALA A 1 239 ? 6.816 16.141 23.703 1 97.31 239 ALA A C 1
ATOM 1844 O O . ALA A 1 239 ? 5.922 16.969 23.906 1 97.31 239 ALA A O 1
ATOM 1845 N N . SER A 1 240 ? 6.652 15.039 22.906 1 96.56 240 SER A N 1
ATOM 1846 C CA . SER A 1 240 ? 5.414 14.789 22.172 1 96.56 240 SER A CA 1
ATOM 1847 C C . SER A 1 240 ? 5.043 15.984 21.312 1 96.56 240 SER A C 1
ATOM 1849 O O . SER A 1 240 ? 5.859 16.469 20.516 1 96.56 240 SER A O 1
ATOM 1851 N N . GLY A 1 241 ? 3.943 16.594 21.547 1 96 241 GLY A N 1
ATOM 1852 C CA . GLY A 1 241 ? 3.584 17.828 20.859 1 96 241 GLY A CA 1
ATOM 1853 C C . GLY A 1 241 ? 4.57 18.953 21.109 1 96 241 GLY A C 1
ATOM 1854 O O . GLY A 1 241 ? 4.82 19.766 20.219 1 96 241 GLY A O 1
ATOM 1855 N N . GLY A 1 242 ? 5.156 18.984 22.312 1 97.88 242 GLY A N 1
ATOM 1856 C CA . GLY A 1 242 ? 6.18 19.969 22.641 1 97.88 242 GLY A CA 1
ATOM 1857 C C . GLY A 1 242 ? 7.484 19.734 21.891 1 97.88 242 GLY A C 1
ATOM 1858 O O . GLY A 1 242 ? 8.203 20.688 21.578 1 97.88 242 GLY A O 1
ATOM 1859 N N . GLY A 1 243 ? 7.789 18.422 21.719 1 98.19 243 GLY A N 1
ATOM 1860 C CA . GLY A 1 243 ? 8.922 18.094 20.875 1 98.19 243 GLY A CA 1
ATOM 1861 C C . GLY A 1 243 ? 8.734 18.516 19.422 1 98.19 243 GLY A C 1
ATOM 1862 O O . GLY A 1 243 ? 9.664 19 18.781 1 98.19 243 GLY A O 1
ATOM 1863 N N . ASN A 1 244 ? 7.512 18.344 18.969 1 97.44 244 ASN A N 1
ATOM 1864 C CA . ASN A 1 244 ? 7.176 18.797 17.625 1 97.44 244 ASN A CA 1
ATOM 1865 C C . ASN A 1 244 ? 7.32 20.312 17.5 1 97.44 244 ASN A C 1
ATOM 1867 O O . ASN A 1 244 ? 7.883 20.812 16.531 1 97.44 244 ASN A O 1
ATOM 1871 N N . GLN A 1 245 ? 6.84 21.047 18.469 1 98.06 245 GLN A N 1
ATOM 1872 C CA . GLN A 1 245 ? 7.016 22.5 18.5 1 98.06 245 GLN A CA 1
ATOM 1873 C C . GLN A 1 245 ? 8.492 22.875 18.5 1 98.06 245 GLN A C 1
ATOM 1875 O O . GLN A 1 245 ? 8.906 23.797 17.797 1 98.06 245 GLN A O 1
ATOM 1880 N N . THR A 1 246 ? 9.273 22.125 19.312 1 98.62 246 THR A N 1
ATOM 1881 C CA . THR A 1 246 ? 10.703 22.375 19.406 1 98.62 246 THR A CA 1
ATOM 1882 C C . THR A 1 246 ? 11.367 22.219 18.031 1 98.62 246 THR A C 1
ATOM 1884 O O . THR A 1 246 ? 12.141 23.078 17.609 1 98.62 246 THR A O 1
ATOM 1887 N N . MET A 1 247 ? 10.984 21.141 17.375 1 98.06 247 MET A N 1
ATOM 1888 C CA . MET A 1 247 ? 11.57 20.859 16.062 1 98.06 247 MET A CA 1
ATOM 1889 C C . MET A 1 247 ? 11.258 21.984 15.078 1 98.06 247 MET A C 1
ATOM 1891 O O . MET A 1 247 ? 12.164 22.531 14.438 1 98.06 247 MET A O 1
ATOM 1895 N N . TRP A 1 248 ? 10.047 22.422 15.016 1 97.69 248 TRP A N 1
ATOM 1896 C CA . TRP A 1 248 ? 9.609 23.375 13.992 1 97.69 248 TRP A CA 1
ATOM 1897 C C . TRP A 1 248 ? 10.109 24.781 14.32 1 97.69 248 TRP A C 1
ATOM 1899 O O . TRP A 1 248 ? 10.727 25.438 13.477 1 97.69 248 TRP A O 1
ATOM 1909 N N . PHE A 1 249 ? 9.852 25.266 15.531 1 95.38 249 PHE A N 1
ATOM 1910 C CA . PHE A 1 249 ? 10.141 26.672 15.781 1 95.38 249 PHE A CA 1
ATOM 1911 C C . PHE A 1 249 ? 11.648 26.922 15.828 1 95.38 249 PHE A C 1
ATOM 1913 O O . PHE A 1 249 ? 12.133 27.922 15.305 1 95.38 249 PHE A O 1
ATOM 1920 N N . ALA A 1 250 ? 12.414 25.953 16.391 1 94.69 250 ALA A N 1
ATOM 1921 C CA . ALA A 1 250 ? 13.859 26.141 16.484 1 94.69 250 ALA A CA 1
ATOM 1922 C C . ALA A 1 250 ? 14.523 26.031 15.117 1 94.69 250 ALA A C 1
ATOM 1924 O O . ALA A 1 250 ? 15.578 26.625 14.883 1 94.69 250 ALA A O 1
ATOM 1925 N N . ALA A 1 251 ? 13.891 25.297 14.219 1 96.94 251 ALA A N 1
ATOM 1926 C CA . ALA A 1 251 ? 14.359 25.266 12.836 1 96.94 251 ALA A CA 1
ATOM 1927 C C . ALA A 1 251 ? 14.18 26.625 12.164 1 96.94 251 ALA A C 1
ATOM 1929 O O . ALA A 1 251 ? 15.008 27.047 11.352 1 96.94 251 ALA A O 1
ATOM 1930 N N . MET A 1 252 ? 13.148 27.344 12.57 1 96.88 252 MET A N 1
ATOM 1931 C CA . MET A 1 252 ? 12.758 28.562 11.867 1 96.88 252 MET A CA 1
ATOM 1932 C C . MET A 1 252 ? 13.312 29.797 12.57 1 96.88 252 MET A C 1
ATOM 1934 O O . MET A 1 252 ? 13.305 30.906 12.008 1 96.88 252 MET A O 1
ATOM 1938 N N . ASP A 1 253 ? 13.852 29.672 13.781 1 97.5 253 ASP A N 1
ATOM 1939 C CA . ASP A 1 253 ? 14.438 30.781 14.531 1 97.5 253 ASP A CA 1
ATOM 1940 C C . ASP A 1 253 ? 15.906 30.5 14.859 1 97.5 253 ASP A C 1
ATOM 1942 O O . ASP A 1 253 ? 16.203 29.828 15.844 1 97.5 253 ASP A O 1
ATOM 1946 N N . GLU A 1 254 ? 16.781 31.062 14.242 1 96.62 254 GLU A N 1
ATOM 1947 C CA . GLU A 1 254 ? 18.203 30.766 14.312 1 96.62 254 GLU A CA 1
ATOM 1948 C C . GLU A 1 254 ? 18.812 31.281 15.609 1 96.62 254 GLU A C 1
ATOM 1950 O O . GLU A 1 254 ? 19.969 31.016 15.914 1 96.62 254 GLU A O 1
ATOM 1955 N N . ARG A 1 255 ? 18.062 32.031 16.422 1 97.69 255 ARG A N 1
ATOM 1956 C CA . ARG A 1 255 ? 18.547 32.5 17.719 1 97.69 255 ARG A CA 1
ATOM 1957 C C . ARG A 1 255 ? 18.641 31.328 18.703 1 97.69 255 ARG A C 1
ATOM 1959 O O . ARG A 1 255 ? 19.328 31.422 19.734 1 97.69 255 ARG A O 1
ATOM 1966 N N . VAL A 1 256 ? 17.953 30.266 18.438 1 98.88 256 VAL A N 1
ATOM 1967 C CA . VAL A 1 256 ? 18.031 29.062 19.266 1 98.88 256 VAL A CA 1
ATOM 1968 C C . VAL A 1 256 ? 19.344 28.328 18.953 1 98.88 256 VAL A C 1
ATOM 1970 O O . VAL A 1 256 ? 19.484 27.734 17.875 1 98.88 256 VAL A O 1
ATOM 1973 N N . LYS A 1 257 ? 20.172 28.281 19.891 1 98.69 257 LYS A N 1
ATOM 1974 C CA . LYS A 1 257 ? 21.516 27.781 19.688 1 98.69 257 LYS A CA 1
ATOM 1975 C C . LYS A 1 257 ? 21.578 26.266 19.844 1 98.69 257 LYS A C 1
ATOM 1977 O O . LYS A 1 257 ? 22.391 25.594 19.203 1 98.69 257 LYS A O 1
ATOM 1982 N N . ALA A 1 258 ? 20.688 25.719 20.688 1 98.81 258 ALA A N 1
ATOM 1983 C CA . ALA A 1 258 ? 20.641 24.281 20.938 1 98.81 258 ALA A CA 1
ATOM 1984 C C . ALA A 1 258 ? 19.219 23.828 21.203 1 98.81 258 ALA A C 1
ATOM 1986 O O . ALA A 1 258 ? 18.438 24.516 21.875 1 98.81 258 ALA A O 1
ATOM 1987 N N . ALA A 1 259 ? 18.844 22.672 20.641 1 98.88 259 ALA A N 1
ATOM 1988 C CA . ALA A 1 259 ? 17.5 22.141 20.812 1 98.88 259 ALA A CA 1
ATOM 1989 C C . ALA A 1 259 ? 17.531 20.656 21.125 1 98.88 259 ALA A C 1
ATOM 1991 O O . ALA A 1 259 ? 18.484 19.953 20.766 1 98.88 259 ALA A O 1
ATOM 1992 N N . MET A 1 260 ? 16.5 20.156 21.812 1 98.88 260 MET A N 1
ATOM 1993 C CA . MET A 1 260 ? 16.359 18.734 22.109 1 98.88 260 MET A CA 1
ATOM 1994 C C . MET A 1 260 ? 14.898 18.328 22.094 1 98.88 260 MET A C 1
ATOM 1996 O O . MET A 1 260 ? 14.258 18.25 23.156 1 98.88 260 MET A O 1
ATOM 2000 N N . PRO A 1 261 ? 14.344 18.047 20.938 1 98.75 261 PRO A N 1
ATOM 2001 C CA . PRO A 1 261 ? 13.008 17.438 20.906 1 98.75 261 PRO A CA 1
ATOM 2002 C C . PRO A 1 261 ? 12.984 16.016 21.422 1 98.75 261 PRO A C 1
ATOM 2004 O O . PRO A 1 261 ? 13.898 15.234 21.141 1 98.75 261 PRO A O 1
ATOM 2007 N N . VAL A 1 262 ? 11.93 15.695 22.203 1 98.5 262 VAL A N 1
ATOM 2008 C CA . VAL A 1 262 ? 11.836 14.391 22.844 1 98.5 262 VAL A CA 1
ATOM 2009 C C . VAL A 1 262 ? 10.555 13.688 22.406 1 98.5 262 VAL A C 1
ATOM 2011 O O . VAL A 1 262 ? 9.484 14.297 22.391 1 98.5 262 VAL A O 1
ATOM 2014 N N . VAL A 1 263 ? 10.602 12.406 22.016 1 97.75 263 VAL A N 1
ATOM 2015 C CA . VAL A 1 263 ? 9.539 11.484 21.625 1 97.75 263 VAL A CA 1
ATOM 2016 C C . VAL A 1 263 ? 8.586 12.172 20.656 1 97.75 263 VAL A C 1
ATOM 2018 O O . VAL A 1 263 ? 7.371 12.164 20.859 1 97.75 263 VAL A O 1
ATOM 2021 N N . SER A 1 264 ? 9.18 12.766 19.578 1 97.06 264 SER A N 1
ATOM 2022 C CA . SER A 1 264 ? 8.367 13.562 18.672 1 97.06 264 SER A CA 1
ATOM 2023 C C . SER A 1 264 ? 8.844 13.422 17.234 1 97.06 264 SER A C 1
ATOM 2025 O O . SER A 1 264 ? 8.039 13.492 16.297 1 97.06 264 SER A O 1
ATOM 2027 N N . VAL A 1 265 ? 10.141 13.203 17.047 1 96.5 265 VAL A N 1
ATOM 2028 C CA . VAL A 1 265 ? 10.719 13.242 15.703 1 96.5 265 VAL A CA 1
ATOM 2029 C C . VAL A 1 265 ? 10.523 11.891 15.023 1 96.5 265 VAL A C 1
ATOM 2031 O O . VAL A 1 265 ? 10.836 10.844 15.602 1 96.5 265 VAL A O 1
ATOM 2034 N N . GLY A 1 266 ? 9.992 11.875 13.961 1 96.69 266 GLY A N 1
ATOM 2035 C CA . GLY A 1 266 ? 9.875 10.773 13.023 1 96.69 266 GLY A CA 1
ATOM 2036 C C . GLY A 1 266 ? 10.039 11.211 11.578 1 96.69 266 GLY A C 1
ATOM 2037 O O . GLY A 1 266 ? 10.891 12.039 11.266 1 96.69 266 GLY A O 1
ATOM 2038 N N . THR A 1 267 ? 9.344 10.562 10.617 1 96.81 267 THR A N 1
ATOM 2039 C CA . THR A 1 267 ? 9.289 10.992 9.227 1 96.81 267 THR A CA 1
ATOM 2040 C C . THR A 1 267 ? 7.906 11.531 8.883 1 96.81 267 THR A C 1
ATOM 2042 O O . THR A 1 267 ? 6.91 11.148 9.5 1 96.81 267 THR A O 1
ATOM 2045 N N . PHE A 1 268 ? 7.824 12.508 7.945 1 97.38 268 PHE A N 1
ATOM 2046 C CA . PHE A 1 268 ? 6.52 12.922 7.438 1 97.38 268 PHE A CA 1
ATOM 2047 C C . PHE A 1 268 ? 5.797 11.742 6.789 1 97.38 268 PHE A C 1
ATOM 2049 O O . PHE A 1 268 ? 4.574 11.633 6.887 1 97.38 268 PHE A O 1
ATOM 2056 N N . GLU A 1 269 ? 6.555 10.859 6.18 1 96.88 269 GLU A N 1
ATOM 2057 C CA . GLU A 1 269 ? 6 9.656 5.566 1 96.88 269 GLU A CA 1
ATOM 2058 C C . GLU A 1 269 ? 5.184 8.852 6.578 1 96.88 269 GLU A C 1
ATOM 2060 O O . GLU A 1 269 ? 4.055 8.445 6.289 1 96.88 269 GLU A O 1
ATOM 2065 N N . SER A 1 270 ? 5.77 8.648 7.766 1 95.5 270 SER A N 1
ATOM 2066 C CA . SER A 1 270 ? 5.109 7.824 8.773 1 95.5 270 SER A CA 1
ATOM 2067 C C . SER A 1 270 ? 3.891 8.539 9.352 1 95.5 270 SER A C 1
ATOM 2069 O O . SER A 1 270 ? 3.006 7.895 9.93 1 95.5 270 SER A O 1
ATOM 2071 N N . ALA A 1 271 ? 3.811 9.898 9.211 1 96 271 ALA A N 1
ATOM 2072 C CA . ALA A 1 271 ? 2.674 10.672 9.703 1 96 271 ALA A CA 1
ATOM 2073 C C . ALA A 1 271 ? 1.45 10.477 8.812 1 96 271 ALA A C 1
ATOM 2075 O O . ALA A 1 271 ? 0.319 10.719 9.242 1 96 271 ALA A O 1
ATOM 2076 N N . VAL A 1 272 ? 1.654 10.094 7.555 1 97.25 272 VAL A N 1
ATOM 2077 C CA . VAL A 1 272 ? 0.555 9.844 6.629 1 97.25 272 VAL A CA 1
ATOM 2078 C C . VAL A 1 272 ? -0.218 8.602 7.062 1 97.25 272 VAL A C 1
ATOM 2080 O O . VAL A 1 272 ? 0.356 7.516 7.172 1 97.25 272 VAL A O 1
ATOM 2083 N N . MET A 1 273 ? -1.496 8.859 7.355 1 95.5 273 MET A N 1
ATOM 2084 C CA . MET A 1 273 ? -2.447 7.887 7.887 1 95.5 273 MET A CA 1
ATOM 2085 C C . MET A 1 273 ? -2.131 7.555 9.336 1 95.5 273 MET A C 1
ATOM 2087 O O . MET A 1 273 ? -2.51 6.488 9.836 1 95.5 273 MET A O 1
ATOM 2091 N N . GLY A 1 274 ? -1.3 8.438 9.922 1 91.56 274 GLY A N 1
ATOM 2092 C CA . GLY A 1 274 ? -1.222 8.5 11.375 1 91.56 274 GLY A CA 1
ATOM 2093 C C . GLY A 1 274 ? -2.211 9.469 11.984 1 91.56 274 GLY A C 1
ATOM 2094 O O . GLY A 1 274 ? -2.498 10.516 11.406 1 91.56 274 GLY A O 1
ATOM 2095 N N . SER A 1 275 ? -2.746 9.133 13.141 1 86.75 275 SER A N 1
ATOM 2096 C CA . SER A 1 275 ? -3.814 9.922 13.75 1 86.75 275 SER A CA 1
ATOM 2097 C C . SER A 1 275 ? -3.252 10.977 14.703 1 86.75 275 SER A C 1
ATOM 2099 O O . SER A 1 275 ? -3.77 11.164 15.805 1 86.75 275 SER A O 1
ATOM 2101 N N . ASN A 1 276 ? -2.252 11.734 14.211 1 90.19 276 ASN A N 1
ATOM 2102 C CA . ASN A 1 276 ? -1.649 12.781 15.031 1 90.19 276 ASN A CA 1
ATOM 2103 C C . ASN A 1 276 ? -2.475 14.062 15 1 90.19 276 ASN A C 1
ATOM 2105 O O . ASN A 1 276 ? -3.354 14.219 14.148 1 90.19 276 ASN A O 1
ATOM 2109 N N . CYS A 1 277 ? -2.189 14.93 15.938 1 93.69 277 CYS A N 1
ATOM 2110 C CA . CYS A 1 277 ? -2.879 16.203 16.078 1 93.69 277 CYS A CA 1
ATOM 2111 C C . CYS A 1 277 ? -2.658 17.094 14.859 1 93.69 277 CYS A C 1
ATOM 2113 O O . CYS A 1 277 ? -1.586 17.047 14.25 1 93.69 277 CYS A O 1
ATOM 2115 N N . VAL A 1 278 ? -3.639 17.969 14.586 1 96.19 278 VAL A N 1
ATOM 2116 C CA . VAL A 1 278 ? -3.518 18.859 13.438 1 96.19 278 VAL A CA 1
ATOM 2117 C C . VAL A 1 278 ? -2.438 19.906 13.711 1 96.19 278 VAL A C 1
ATOM 2119 O O . VAL A 1 278 ? -1.929 20.547 12.781 1 96.19 278 VAL A O 1
ATOM 2122 N N . CYS A 1 279 ? -2.059 20.125 14.977 1 96.62 279 CYS A N 1
ATOM 2123 C CA . CYS A 1 279 ? -0.989 21.062 15.289 1 96.62 279 CYS A CA 1
ATOM 2124 C C . CYS A 1 279 ? 0.361 20.531 14.828 1 96.62 279 CYS A C 1
ATOM 2126 O O . CYS A 1 279 ? 1.345 21.266 14.773 1 96.62 279 CYS A O 1
ATOM 2128 N N . GLU A 1 280 ? 0.379 19.297 14.438 1 96.5 280 GLU A N 1
ATOM 2129 C CA . GLU A 1 280 ? 1.604 18.656 13.961 1 96.5 280 GLU A CA 1
ATOM 2130 C C . GLU A 1 280 ? 1.587 18.484 12.445 1 96.5 280 GLU A C 1
ATOM 2132 O O . GLU A 1 280 ? 2.393 17.734 11.891 1 96.5 280 GLU A O 1
ATOM 2137 N N . LEU A 1 281 ? 0.693 19.141 11.836 1 97.06 281 LEU A N 1
ATOM 2138 C CA . LEU A 1 281 ? 0.495 19.031 10.391 1 97.06 281 LEU A CA 1
ATOM 2139 C C . LEU A 1 281 ? 0.95 20.312 9.688 1 97.06 281 LEU A C 1
ATOM 2141 O O . LEU A 1 281 ? 0.563 21.422 10.07 1 97.06 281 LEU A O 1
ATOM 2145 N N . LEU A 1 282 ? 1.799 20.172 8.742 1 97.88 282 LEU A N 1
ATOM 2146 C CA . LEU A 1 282 ? 2.07 21.203 7.758 1 97.88 282 LEU A CA 1
ATOM 2147 C C . LEU A 1 282 ? 1.413 20.875 6.422 1 97.88 282 LEU A C 1
ATOM 2149 O O . LEU A 1 282 ? 1.919 20.047 5.664 1 97.88 282 LEU A O 1
ATOM 2153 N N . PRO A 1 283 ? 0.318 21.531 6.066 1 97.69 283 PRO A N 1
ATOM 2154 C CA . PRO A 1 283 ? -0.27 21.25 4.75 1 97.69 283 PRO A CA 1
ATOM 2155 C C . PRO A 1 283 ? 0.741 21.375 3.615 1 97.69 283 PRO A C 1
ATOM 2157 O O . PRO A 1 283 ? 1.466 22.375 3.533 1 97.69 283 PRO A O 1
ATOM 2160 N N . GLY A 1 284 ? 0.837 20.328 2.834 1 96.88 284 GLY A N 1
ATOM 2161 C CA . GLY A 1 284 ? 1.74 20.312 1.693 1 96.88 284 GLY A CA 1
ATOM 2162 C C . GLY A 1 284 ? 3.17 19.969 2.07 1 96.88 284 GLY A C 1
ATOM 2163 O O . GLY A 1 284 ? 4.07 20.031 1.229 1 96.88 284 GLY A O 1
ATOM 2164 N N . GLY A 1 285 ? 3.387 19.609 3.291 1 97.38 285 GLY A N 1
ATOM 2165 C CA . GLY A 1 285 ? 4.754 19.391 3.738 1 97.38 285 GLY A CA 1
ATOM 2166 C C . GLY A 1 285 ? 5.504 18.391 2.885 1 97.38 285 GLY A C 1
ATOM 2167 O O . GLY A 1 285 ? 6.641 18.641 2.473 1 97.38 285 GLY A O 1
ATOM 2168 N N . LEU A 1 286 ? 4.918 17.312 2.496 1 97.25 286 LEU A N 1
ATOM 2169 C CA . LEU A 1 286 ? 5.559 16.234 1.754 1 97.25 286 LEU A CA 1
ATOM 2170 C C . LEU A 1 286 ? 5.699 16.594 0.279 1 97.25 286 LEU A C 1
ATOM 2172 O O . LEU A 1 286 ? 6.336 15.867 -0.485 1 97.25 286 LEU A O 1
ATOM 2176 N N . SER A 1 287 ? 5.184 17.734 -0.114 1 95.69 287 SER A N 1
ATOM 2177 C CA . SER A 1 287 ? 5.328 18.156 -1.503 1 95.69 287 SER A CA 1
ATOM 2178 C C . SER A 1 287 ? 6.703 18.766 -1.756 1 95.69 287 SER A C 1
ATOM 2180 O O . SER A 1 287 ? 7.137 18.875 -2.904 1 95.69 287 SER A O 1
ATOM 2182 N N . PHE A 1 288 ? 7.383 19.141 -0.65 1 96.19 288 PHE A N 1
ATOM 2183 C CA . PHE A 1 288 ? 8.625 19.844 -0.965 1 96.19 288 PHE A CA 1
ATOM 2184 C C . PHE A 1 288 ? 9.758 19.359 -0.061 1 96.19 288 PHE A C 1
ATOM 2186 O O . PHE A 1 288 ? 10.93 19.625 -0.336 1 96.19 288 PHE A O 1
ATOM 2193 N N . THR A 1 289 ? 9.438 18.672 1.022 1 97 289 THR A N 1
ATOM 2194 C CA . THR A 1 289 ? 10.523 18.234 1.887 1 97 289 THR A CA 1
ATOM 2195 C C . THR A 1 289 ? 10.086 17.047 2.742 1 97 289 THR A C 1
ATOM 2197 O O . THR A 1 289 ? 8.953 16.578 2.623 1 97 289 THR A O 1
ATOM 2200 N N . GLU A 1 290 ? 10.992 16.469 3.486 1 97.44 290 GLU A N 1
ATOM 2201 C CA . GLU A 1 290 ? 10.797 15.516 4.566 1 97.44 290 GLU A CA 1
ATOM 2202 C C . GLU A 1 290 ? 11.328 16.062 5.891 1 97.44 290 GLU A C 1
ATOM 2204 O O . GLU A 1 290 ? 11.953 17.125 5.926 1 97.44 290 GLU A O 1
ATOM 2209 N N . THR A 1 291 ? 11.055 15.297 6.988 1 97.94 291 THR A N 1
ATOM 2210 C CA . THR A 1 291 ? 11.539 15.727 8.297 1 97.94 291 THR A CA 1
ATOM 2211 C C . THR A 1 291 ? 13.031 16.047 8.25 1 97.94 291 THR A C 1
ATOM 2213 O O . THR A 1 291 ? 13.492 16.969 8.922 1 97.94 291 THR A O 1
ATOM 2216 N N . SER A 1 292 ? 13.82 15.367 7.457 1 97.81 292 SER A N 1
ATOM 2217 C CA . SER A 1 292 ? 15.258 15.57 7.359 1 97.81 292 SER A CA 1
ATOM 2218 C C . SER A 1 292 ? 15.586 16.984 6.875 1 97.81 292 SER A C 1
ATOM 2220 O O . SER A 1 292 ? 16.562 17.578 7.316 1 97.81 292 SER A O 1
ATOM 2222 N N . GLY A 1 293 ? 14.766 17.438 5.949 1 98.06 293 GLY A N 1
ATOM 2223 C CA . GLY A 1 293 ? 14.969 18.797 5.488 1 98.06 293 GLY A CA 1
ATOM 2224 C C . GLY A 1 293 ? 14.781 19.828 6.582 1 98.06 293 GLY A C 1
ATOM 2225 O O . GLY A 1 293 ? 15.516 20.828 6.641 1 98.06 293 GLY A O 1
ATOM 2226 N N . VAL A 1 294 ? 13.852 19.625 7.473 1 98.62 294 VAL A N 1
ATOM 2227 C CA . VAL A 1 294 ? 13.594 20.516 8.594 1 98.62 294 VAL A CA 1
ATOM 2228 C C . VAL A 1 294 ? 14.742 20.422 9.602 1 98.62 294 VAL A C 1
ATOM 2230 O O . VAL A 1 294 ? 15.234 21.453 10.078 1 98.62 294 VAL A O 1
ATOM 2233 N N . LEU A 1 295 ? 15.172 19.203 9.898 1 98.56 295 LEU A N 1
ATOM 2234 C CA . LEU A 1 295 ? 16.297 19 10.82 1 98.56 295 LEU A CA 1
ATOM 2235 C C . LEU A 1 295 ? 17.562 19.656 10.281 1 98.56 295 LEU A C 1
ATOM 2237 O O . LEU A 1 295 ? 18.328 20.234 11.055 1 98.56 295 LEU A O 1
ATOM 2241 N N . ALA A 1 296 ? 17.734 19.625 9 1 98.44 296 ALA A N 1
ATOM 2242 C CA . ALA A 1 296 ? 18.938 20.141 8.367 1 98.44 296 ALA A CA 1
ATOM 2243 C C . ALA A 1 296 ? 18.984 21.672 8.477 1 98.44 296 ALA A C 1
ATOM 2245 O O . ALA A 1 296 ? 20.062 22.266 8.406 1 98.44 296 ALA A O 1
ATOM 2246 N N . LEU A 1 297 ? 17.859 22.281 8.68 1 98.5 297 LEU A N 1
ATOM 2247 C CA . LEU A 1 297 ? 17.828 23.734 8.844 1 98.5 297 LEU A CA 1
ATOM 2248 C C . LEU A 1 297 ? 18.594 24.156 10.094 1 98.5 297 LEU A C 1
ATOM 2250 O O . LEU A 1 297 ? 19 25.328 10.219 1 98.5 297 LEU A O 1
ATOM 2254 N N . TYR A 1 298 ? 18.797 23.266 11.062 1 98.38 298 TYR A N 1
ATOM 2255 C CA . TYR A 1 298 ? 19.516 23.547 12.305 1 98.38 298 TYR A CA 1
ATOM 2256 C C . TYR A 1 298 ? 21.016 23.734 12.031 1 98.38 298 TYR A C 1
ATOM 2258 O O . TYR A 1 298 ? 21.703 24.422 12.789 1 98.38 298 TYR A O 1
ATOM 2266 N N . ALA A 1 299 ? 21.484 23.078 11.047 1 98 299 ALA A N 1
ATOM 2267 C CA . ALA A 1 299 ? 22.922 23.078 10.805 1 98 299 ALA A CA 1
ATOM 2268 C C . ALA A 1 299 ? 23.453 24.484 10.586 1 98 299 ALA A C 1
ATOM 2270 O O . ALA A 1 299 ? 22.906 25.234 9.773 1 98 299 ALA A O 1
ATOM 2271 N N . PRO A 1 300 ? 24.547 24.922 11.297 1 98.06 300 PRO A N 1
ATOM 2272 C CA . PRO A 1 300 ? 25.453 24.094 12.117 1 98.06 300 PRO A CA 1
ATOM 2273 C C . PRO A 1 300 ? 25.141 24.203 13.609 1 98.06 300 PRO A C 1
ATOM 2275 O O . PRO A 1 300 ? 26.031 23.969 14.438 1 98.06 300 PRO A O 1
ATOM 2278 N N . ARG A 1 301 ? 23.969 24.672 14.07 1 98.5 301 ARG A N 1
ATOM 2279 C CA . ARG A 1 301 ? 23.578 24.75 15.477 1 98.5 301 ARG A CA 1
ATOM 2280 C C . ARG A 1 301 ? 23.312 23.359 16.047 1 98.5 301 ARG A C 1
ATOM 2282 O O . ARG A 1 301 ? 23.25 22.375 15.305 1 98.5 301 ARG A O 1
ATOM 2289 N N . ALA A 1 302 ? 23.141 23.266 17.406 1 98.75 302 ALA A N 1
ATOM 2290 C CA . ALA A 1 302 ? 23.125 21.984 18.078 1 98.75 302 ALA A CA 1
ATOM 2291 C C . ALA A 1 302 ? 21.703 21.422 18.156 1 98.75 302 ALA A C 1
ATOM 2293 O O . ALA A 1 302 ? 20.766 22.109 18.531 1 98.75 302 ALA A O 1
ATOM 2294 N N . LEU A 1 303 ? 21.531 20.141 17.719 1 98.88 303 LEU A N 1
ATOM 2295 C CA . LEU A 1 303 ? 20.25 19.438 17.719 1 98.88 303 LEU A CA 1
ATOM 2296 C C . LEU A 1 303 ? 20.422 18 18.234 1 98.88 303 LEU A C 1
ATOM 2298 O O . LEU A 1 303 ? 21.156 17.203 17.656 1 98.88 303 LEU A O 1
ATOM 2302 N N . LYS A 1 304 ? 19.781 17.672 19.344 1 98.75 304 LYS A N 1
ATOM 2303 C CA . LYS A 1 304 ? 19.734 16.312 19.859 1 98.75 304 LYS A CA 1
ATOM 2304 C C . LYS A 1 304 ? 18.297 15.773 19.875 1 98.75 304 LYS A C 1
ATOM 2306 O O . LYS A 1 304 ? 17.406 16.406 20.438 1 98.75 304 LYS A O 1
ATOM 2311 N N . MET A 1 305 ? 18.094 14.648 19.203 1 98.56 305 MET A N 1
ATOM 2312 C CA . MET A 1 305 ? 16.766 14.016 19.188 1 98.56 305 MET A CA 1
ATOM 2313 C C . MET A 1 305 ? 16.734 12.812 20.109 1 98.56 305 MET A C 1
ATOM 2315 O O . MET A 1 305 ? 17.625 11.969 20.094 1 98.56 305 MET A O 1
ATOM 2319 N N . CYS A 1 306 ? 15.672 12.703 20.906 1 98.38 306 CYS A N 1
ATOM 2320 C CA . CYS A 1 306 ? 15.508 11.562 21.797 1 98.38 306 CYS A CA 1
ATOM 2321 C C . CYS A 1 306 ? 14.18 10.859 21.547 1 98.38 306 CYS A C 1
ATOM 2323 O O . CYS A 1 306 ? 13.125 11.492 21.547 1 98.38 306 CYS A O 1
ATOM 2325 N N . ASN A 1 307 ? 14.188 9.594 21.25 1 97.94 307 ASN A N 1
ATOM 2326 C CA . ASN A 1 307 ? 12.992 8.766 21.125 1 97.94 307 ASN A CA 1
ATOM 2327 C C . ASN A 1 307 ? 13.062 7.555 22.062 1 97.94 307 ASN A C 1
ATOM 2329 O O . ASN A 1 307 ? 14.125 7.234 22.594 1 97.94 307 ASN A O 1
ATOM 2333 N N . HIS A 1 308 ? 11.898 6.965 22.297 1 98.25 308 HIS A N 1
ATOM 2334 C CA . HIS A 1 308 ? 11.781 5.902 23.281 1 98.25 308 HIS A CA 1
ATOM 2335 C C . HIS A 1 308 ? 11.367 4.586 22.641 1 98.25 308 HIS A C 1
ATOM 2337 O O . HIS A 1 308 ? 10.445 4.551 21.828 1 98.25 308 HIS A O 1
ATOM 2343 N N . ASN A 1 309 ? 11.945 3.496 23.016 1 96.06 309 ASN A N 1
ATOM 2344 C CA . ASN A 1 309 ? 11.703 2.176 22.438 1 96.06 309 ASN A CA 1
ATOM 2345 C C . ASN A 1 309 ? 10.312 1.658 22.797 1 96.06 309 ASN A C 1
ATOM 2347 O O . ASN A 1 309 ? 9.758 0.834 22.062 1 96.06 309 ASN A O 1
ATOM 2351 N N . LYS A 1 310 ? 9.75 2.062 23.828 1 95.56 310 LYS A N 1
ATOM 2352 C CA . LYS A 1 310 ? 8.453 1.554 24.25 1 95.56 310 LYS A CA 1
ATOM 2353 C C . LYS A 1 310 ? 7.34 2.541 23.922 1 95.56 310 LYS A C 1
ATOM 2355 O O . LYS A 1 310 ? 6.25 2.475 24.484 1 95.56 310 LYS A O 1
ATOM 2360 N N . ASP A 1 311 ? 7.652 3.525 23.062 1 94 311 ASP A N 1
ATOM 2361 C CA . ASP A 1 311 ? 6.613 4.422 22.562 1 94 311 ASP A CA 1
ATOM 2362 C C . ASP A 1 311 ? 5.578 3.66 21.75 1 94 311 ASP A C 1
ATOM 2364 O O . ASP A 1 311 ? 5.93 2.803 20.938 1 94 311 ASP A O 1
ATOM 2368 N N . SER A 1 312 ? 4.379 3.941 21.891 1 89 312 SER A N 1
ATOM 2369 C CA . SER A 1 312 ? 3.324 3.189 21.203 1 89 312 SER A CA 1
ATOM 2370 C C . SER A 1 312 ? 2.906 3.871 19.906 1 89 312 SER A C 1
ATOM 2372 O O . SER A 1 312 ? 2.188 3.283 19.094 1 89 312 SER A O 1
ATOM 2374 N N . ASN A 1 313 ? 3.295 5.086 19.719 1 88.69 313 ASN A N 1
ATOM 2375 C CA . ASN A 1 313 ? 2.955 5.801 18.484 1 88.69 313 ASN A CA 1
ATOM 2376 C C . ASN A 1 313 ? 3.975 5.535 17.391 1 88.69 313 ASN A C 1
ATOM 2378 O O . ASN A 1 313 ? 5.133 5.941 17.5 1 88.69 313 ASN A O 1
ATOM 2382 N N . VAL A 1 314 ? 3.533 4.977 16.312 1 85.69 314 VAL A N 1
ATOM 2383 C CA . VAL A 1 314 ? 4.379 4.52 15.219 1 85.69 314 VAL A CA 1
ATOM 2384 C C . VAL A 1 314 ? 5.141 5.699 14.625 1 85.69 314 VAL A C 1
ATOM 2386 O O . VAL A 1 314 ? 6.281 5.551 14.172 1 85.69 314 VAL A O 1
ATOM 2389 N N . THR A 1 315 ? 4.609 6.863 14.656 1 89.62 315 THR A N 1
ATOM 2390 C CA . THR A 1 315 ? 5.223 8.047 14.062 1 89.62 315 THR A CA 1
ATOM 2391 C C . THR A 1 315 ? 6.48 8.445 14.828 1 89.62 315 THR A C 1
ATOM 2393 O O . THR A 1 315 ? 7.348 9.133 14.297 1 89.62 315 THR A O 1
ATOM 2396 N N . PHE A 1 316 ? 6.609 7.945 16.094 1 92.56 316 PHE A N 1
ATOM 2397 C CA . PHE A 1 316 ? 7.711 8.391 16.938 1 92.56 316 PHE A CA 1
ATOM 2398 C C . PHE A 1 316 ? 8.664 7.238 17.234 1 92.56 316 PHE A C 1
ATOM 2400 O O . PHE A 1 316 ? 9.523 7.348 18.109 1 92.56 316 PHE A O 1
ATOM 2407 N N . TYR A 1 317 ? 8.508 6.195 16.484 1 93.56 317 TYR A N 1
ATOM 2408 C CA . TYR A 1 317 ? 9.43 5.074 16.656 1 93.56 317 TYR A CA 1
ATOM 2409 C C . TYR A 1 317 ? 10.867 5.504 16.406 1 93.56 317 TYR A C 1
ATOM 2411 O O . TYR A 1 317 ? 11.133 6.312 15.508 1 93.56 317 TYR A O 1
ATOM 2419 N N . PRO A 1 318 ? 11.781 4.953 17.188 1 96.12 318 PRO A N 1
ATOM 2420 C CA . PRO A 1 318 ? 13.203 5.242 16.953 1 96.12 318 PRO A CA 1
ATOM 2421 C C . PRO A 1 318 ? 13.633 4.988 15.516 1 96.12 318 PRO A C 1
ATOM 2423 O O . PRO A 1 318 ? 14.453 5.73 14.977 1 96.12 318 PRO A O 1
ATOM 2426 N N . SER A 1 319 ? 13.039 3.957 14.891 1 94.88 319 SER A N 1
ATOM 2427 C CA . SER A 1 319 ? 13.398 3.652 13.508 1 94.88 319 SER A CA 1
ATOM 2428 C C . SER A 1 319 ? 13.078 4.82 12.578 1 94.88 319 SER A C 1
ATOM 2430 O O . SER A 1 319 ? 13.852 5.133 11.672 1 94.88 319 SER A O 1
ATOM 2432 N N . GLU A 1 320 ? 11.945 5.473 12.797 1 95.81 320 GLU A N 1
ATOM 2433 C CA . GLU A 1 320 ? 11.547 6.609 11.969 1 95.81 320 GLU A CA 1
ATOM 2434 C C . GLU A 1 320 ? 12.445 7.816 12.227 1 95.81 320 GLU A C 1
ATOM 2436 O O . GLU A 1 320 ? 12.852 8.508 11.289 1 95.81 320 GLU A O 1
ATOM 2441 N N . MET A 1 321 ? 12.766 8.062 13.469 1 97.38 321 MET A N 1
ATOM 2442 C CA . MET A 1 321 ? 13.672 9.156 13.82 1 97.38 321 MET A CA 1
ATOM 2443 C C . MET A 1 321 ? 15.047 8.945 13.195 1 97.38 321 MET A C 1
ATOM 2445 O O . MET A 1 321 ? 15.648 9.891 12.672 1 97.38 321 MET A O 1
ATOM 2449 N N . LEU A 1 322 ? 15.531 7.742 13.25 1 97.12 322 LEU A N 1
ATOM 2450 C CA . LEU A 1 322 ? 16.859 7.441 12.734 1 97.12 322 LEU A CA 1
ATOM 2451 C C . LEU A 1 322 ? 16.938 7.672 11.234 1 97.12 322 LEU A C 1
ATOM 2453 O O . LEU A 1 322 ? 17.969 8.109 10.711 1 97.12 322 LEU A O 1
ATOM 2457 N N . ARG A 1 323 ? 15.852 7.379 10.531 1 96 323 ARG A N 1
ATOM 2458 C CA . ARG A 1 323 ? 15.805 7.676 9.109 1 96 323 ARG A CA 1
ATOM 2459 C C . ARG A 1 323 ? 15.992 9.164 8.852 1 96 323 ARG A C 1
ATOM 2461 O O . ARG A 1 323 ? 16.766 9.555 7.98 1 96 323 ARG A O 1
ATOM 2468 N N . SER A 1 324 ? 15.312 9.977 9.602 1 97.12 324 SER A N 1
ATOM 2469 C CA . SER A 1 324 ? 15.43 11.422 9.469 1 97.12 324 SER A CA 1
ATOM 2470 C C . SER A 1 324 ? 16.812 11.906 9.883 1 97.12 324 SER A C 1
ATOM 2472 O O . SER A 1 324 ? 17.406 12.758 9.211 1 97.12 324 SER A O 1
ATOM 2474 N N . TYR A 1 325 ? 17.391 11.328 10.953 1 97.56 325 TYR A N 1
ATOM 2475 C CA . TYR A 1 325 ? 18.703 11.672 11.453 1 97.56 325 TYR A CA 1
ATOM 2476 C C . TYR A 1 325 ? 19.781 11.398 10.398 1 97.56 325 TYR A C 1
ATOM 2478 O O . TYR A 1 325 ? 20.594 12.273 10.086 1 97.56 325 TYR A O 1
ATOM 2486 N N . HIS A 1 326 ? 19.75 10.273 9.867 1 96.06 326 HIS A N 1
ATOM 2487 C CA . HIS A 1 326 ? 20.781 9.859 8.922 1 96.06 326 HIS A CA 1
ATOM 2488 C C . HIS A 1 326 ? 20.703 10.68 7.633 1 96.06 326 HIS A C 1
ATOM 2490 O O . HIS A 1 326 ? 21.734 10.969 7.016 1 96.06 326 HIS A O 1
ATOM 2496 N N . ASN A 1 327 ? 19.531 11.078 7.258 1 95.38 327 ASN A N 1
ATOM 2497 C CA . ASN A 1 327 ? 19.359 11.859 6.031 1 95.38 327 ASN A CA 1
ATOM 2498 C C . ASN A 1 327 ? 19.734 13.32 6.242 1 95.38 327 ASN A C 1
ATOM 2500 O O . ASN A 1 327 ? 20.062 14.023 5.289 1 95.38 327 ASN A O 1
ATOM 2504 N N . ALA A 1 328 ? 19.703 13.812 7.469 1 97.31 328 ALA A N 1
ATOM 2505 C CA . ALA A 1 328 ? 20.047 15.203 7.762 1 97.31 328 ALA A CA 1
ATOM 2506 C C . ALA A 1 328 ? 21.531 15.359 8.062 1 97.31 328 ALA A C 1
ATOM 2508 O O . ALA A 1 328 ? 22.109 16.422 7.816 1 97.31 328 ALA A O 1
ATOM 2509 N N . LYS A 1 329 ? 22.172 14.32 8.586 1 97.25 329 LYS A N 1
ATOM 2510 C CA . LYS A 1 329 ? 23.516 14.344 9.133 1 97.25 329 LYS A CA 1
ATOM 2511 C C . LYS A 1 329 ? 24.516 14.844 8.086 1 97.25 329 LYS A C 1
ATOM 2513 O O . LYS A 1 329 ? 25.422 15.625 8.406 1 97.25 329 LYS A O 1
ATOM 2518 N N . PRO A 1 330 ? 24.406 14.453 6.797 1 95.31 330 PRO A N 1
ATOM 2519 C CA . PRO A 1 330 ? 25.375 14.898 5.805 1 95.31 330 PRO A CA 1
ATOM 2520 C C . PRO A 1 330 ? 25.453 16.422 5.68 1 95.31 330 PRO A C 1
ATOM 2522 O O . PRO A 1 330 ? 26.516 16.969 5.379 1 95.31 330 PRO A O 1
ATOM 2525 N N . ILE A 1 331 ? 24.359 17.109 5.891 1 97.62 331 ILE A N 1
ATOM 2526 C CA . ILE A 1 331 ? 24.375 18.562 5.824 1 97.62 331 ILE A CA 1
ATOM 2527 C C . ILE A 1 331 ? 25.234 19.125 6.961 1 97.62 331 ILE A C 1
ATOM 2529 O O . ILE A 1 331 ? 25.984 20.078 6.766 1 97.62 331 ILE A O 1
ATOM 2533 N N . PHE A 1 332 ? 25.078 18.578 8.18 1 98.38 332 PHE A N 1
ATOM 2534 C CA . PHE A 1 332 ? 25.922 18.984 9.297 1 98.38 332 PHE A CA 1
ATOM 2535 C C . PHE A 1 332 ? 27.406 18.734 8.984 1 98.38 332 PHE A C 1
ATOM 2537 O O . PHE A 1 332 ? 28.266 19.547 9.32 1 98.38 332 PHE A O 1
ATOM 2544 N N . GLU A 1 333 ? 27.641 17.641 8.352 1 97.5 333 GLU A N 1
ATOM 2545 C CA . GLU A 1 333 ? 29.016 17.297 7.965 1 97.5 333 GLU A CA 1
ATOM 2546 C C . GLU A 1 333 ? 29.594 18.328 6.996 1 97.5 333 GLU A C 1
ATOM 2548 O O . GLU A 1 333 ? 30.766 18.688 7.086 1 97.5 333 GLU A O 1
ATOM 2553 N N . GLN A 1 334 ? 28.812 18.812 6.121 1 95.94 334 GLN A N 1
ATOM 2554 C CA . GLN A 1 334 ? 29.25 19.828 5.164 1 95.94 334 GLN A CA 1
ATOM 2555 C C . GLN A 1 334 ? 29.656 21.109 5.875 1 95.94 334 GLN A C 1
ATOM 2557 O O . GLN A 1 334 ? 30.531 21.844 5.391 1 95.94 334 GLN A O 1
ATOM 2562 N N . TYR A 1 335 ? 29.109 21.375 7.023 1 97.44 335 TYR A N 1
ATOM 2563 C CA . TYR A 1 335 ? 29.453 22.531 7.836 1 97.44 335 TYR A CA 1
ATOM 2564 C C . TYR A 1 335 ? 30.594 22.203 8.797 1 97.44 335 TYR A C 1
ATOM 2566 O O . TYR A 1 335 ? 30.953 23.031 9.641 1 97.44 335 TYR A O 1
ATOM 2574 N N . GLU A 1 336 ? 31.078 20.984 8.727 1 97.44 336 GLU A N 1
ATOM 2575 C CA . GLU A 1 336 ? 32.094 20.484 9.672 1 97.44 336 GLU A CA 1
ATOM 2576 C C . GLU A 1 336 ? 31.562 20.547 11.109 1 97.44 336 GLU A C 1
ATOM 2578 O O . GLU A 1 336 ? 32.281 20.953 12.016 1 97.44 336 GLU A O 1
ATOM 2583 N N . ALA A 1 337 ? 30.297 20.266 11.234 1 97.88 337 ALA A N 1
ATOM 2584 C CA . ALA A 1 337 ? 29.609 20.359 12.523 1 97.88 337 ALA A CA 1
ATOM 2585 C C . ALA A 1 337 ? 28.875 19.047 12.836 1 97.88 337 ALA A C 1
ATOM 2587 O O . ALA A 1 337 ? 27.766 19.078 13.367 1 97.88 337 ALA A O 1
ATOM 2588 N N . GLU A 1 338 ? 29.406 17.938 12.477 1 95.25 338 GLU A N 1
ATOM 2589 C CA . GLU A 1 338 ? 28.734 16.641 12.641 1 95.25 338 GLU A CA 1
ATOM 2590 C C . GLU A 1 338 ? 28.469 16.344 14.109 1 95.25 338 GLU A C 1
ATOM 2592 O O . GLU A 1 338 ? 27.516 15.625 14.438 1 95.25 338 GLU A O 1
ATOM 2597 N N . GLU A 1 339 ? 29.219 16.922 14.977 1 95.88 339 GLU A N 1
ATOM 2598 C CA . GLU A 1 339 ? 29.047 16.688 16.406 1 95.88 339 GLU A CA 1
ATOM 2599 C C . GLU A 1 339 ? 27.859 17.469 16.953 1 95.88 339 GLU A C 1
ATOM 2601 O O . GLU A 1 339 ? 27.406 17.219 18.078 1 95.88 339 GLU A O 1
ATOM 2606 N N . LYS A 1 340 ? 27.312 18.391 16.156 1 98 340 LYS A N 1
ATOM 2607 C CA . LYS A 1 340 ? 26.203 19.234 16.578 1 98 340 LYS A CA 1
ATOM 2608 C C . LYS A 1 340 ? 24.859 18.562 16.344 1 98 340 LYS A C 1
ATOM 2610 O O . LYS A 1 340 ? 23.828 19.031 16.797 1 98 340 LYS A O 1
ATOM 2615 N N . ILE A 1 341 ? 24.812 17.391 15.664 1 98.44 341 ILE A N 1
ATOM 2616 C CA . ILE A 1 341 ? 23.594 16.609 15.531 1 98.44 341 ILE A CA 1
ATOM 2617 C C . ILE A 1 341 ? 23.766 15.266 16.25 1 98.44 341 ILE A C 1
ATOM 2619 O O . ILE A 1 341 ? 24.766 14.578 16.047 1 98.44 341 ILE A O 1
ATOM 2623 N N . SER A 1 342 ? 22.812 14.953 17.109 1 98.19 342 SER A N 1
ATOM 2624 C CA . SER A 1 342 ? 22.906 13.742 17.922 1 98.19 342 SER A CA 1
ATOM 2625 C C . SER A 1 342 ? 21.516 13.141 18.172 1 98.19 342 SER A C 1
ATOM 2627 O O . SER A 1 342 ? 20.5 13.797 17.938 1 98.19 342 SER A O 1
ATOM 2629 N N . TYR A 1 343 ? 21.516 11.875 18.453 1 98.12 343 TYR A N 1
ATOM 2630 C CA . TYR A 1 343 ? 20.297 11.219 18.906 1 98.12 343 TYR A CA 1
ATOM 2631 C C . TYR A 1 343 ? 20.578 10.336 20.109 1 98.12 343 TYR A C 1
ATOM 2633 O O . TYR A 1 343 ? 21.734 10.016 20.406 1 98.12 343 TYR A O 1
ATOM 2641 N N . GLU A 1 344 ? 19.594 10.07 20.844 1 98.31 344 GLU A N 1
ATOM 2642 C CA . GLU A 1 344 ? 19.672 9.125 21.953 1 98.31 344 GLU A CA 1
ATOM 2643 C C . GLU A 1 344 ? 18.375 8.336 22.109 1 98.31 344 GLU A C 1
ATOM 2645 O O . GLU A 1 344 ? 17.281 8.891 21.953 1 98.31 344 GLU A O 1
ATOM 2650 N N . LEU A 1 345 ? 18.484 7.047 22.359 1 98 345 LEU A N 1
ATOM 2651 C CA . LEU A 1 345 ? 17.344 6.156 22.547 1 98 345 LEU A CA 1
ATOM 2652 C C . LEU A 1 345 ? 17.234 5.719 24 1 98 345 LEU A C 1
ATOM 2654 O O . LEU A 1 345 ? 18.25 5.438 24.641 1 98 345 LEU A O 1
ATOM 2658 N N . PHE A 1 346 ? 16.047 5.73 24.484 1 98 346 PHE A N 1
ATOM 2659 C CA . PHE A 1 346 ? 15.805 5.285 25.859 1 98 346 PHE A CA 1
ATOM 2660 C C . PHE A 1 346 ? 14.789 4.152 25.875 1 98 346 PHE A C 1
ATOM 2662 O O . PHE A 1 346 ? 13.891 4.094 25.031 1 98 346 PHE A O 1
ATOM 2669 N N . ASP A 1 347 ? 14.922 3.188 26.797 1 97.25 347 ASP A N 1
ATOM 2670 C CA . ASP A 1 347 ? 13.922 2.143 27.016 1 97.25 347 ASP A CA 1
ATOM 2671 C C . ASP A 1 347 ? 12.828 2.613 27.969 1 97.25 347 ASP A C 1
ATOM 2673 O O . ASP A 1 347 ? 12.711 2.1 29.078 1 97.25 347 ASP A O 1
ATOM 2677 N N . LEU A 1 348 ? 12.148 3.604 27.5 1 97.31 348 LEU A N 1
ATOM 2678 C CA . LEU A 1 348 ? 11.109 4.277 28.281 1 97.31 348 LEU A CA 1
ATOM 2679 C C . LEU A 1 348 ? 9.812 4.383 27.469 1 97.31 348 LEU A C 1
ATOM 2681 O O . LEU A 1 348 ? 9.812 4.16 26.266 1 97.31 348 LEU A O 1
ATOM 2685 N N . GLU A 1 349 ? 8.742 4.566 28.156 1 96.19 349 GLU A N 1
ATOM 2686 C CA . GLU A 1 349 ? 7.461 4.859 27.531 1 96.19 349 GLU A CA 1
ATOM 2687 C C . GLU A 1 349 ? 7.375 6.32 27.109 1 96.19 349 GLU A C 1
ATOM 2689 O O . GLU A 1 349 ? 8.273 7.113 27.391 1 96.19 349 GLU A O 1
ATOM 2694 N N . HIS A 1 350 ? 6.352 6.727 26.453 1 95.5 350 HIS A N 1
ATOM 2695 C CA . HIS A 1 350 ? 6.117 8.078 25.969 1 95.5 350 HIS A CA 1
ATOM 2696 C C . HIS A 1 350 ? 6.117 9.086 27.109 1 95.5 350 HIS A C 1
ATOM 2698 O O . HIS A 1 350 ? 5.477 8.867 28.141 1 95.5 350 HIS A O 1
ATOM 2704 N N . GLY A 1 351 ? 6.918 10.141 27.031 1 95.94 351 GLY A N 1
ATOM 2705 C CA . GLY A 1 351 ? 6.98 11.148 28.078 1 95.94 351 GLY A CA 1
ATOM 2706 C C . GLY A 1 351 ? 8.312 11.875 28.125 1 95.94 351 GLY A C 1
ATOM 2707 O O . GLY A 1 351 ? 9.086 11.828 27.172 1 95.94 351 GLY A O 1
ATOM 2708 N N . TYR A 1 352 ? 8.477 12.641 29.125 1 97.88 352 TYR A N 1
ATOM 2709 C CA . TYR A 1 352 ? 9.734 13.297 29.469 1 97.88 352 TYR A CA 1
ATOM 2710 C C . TYR A 1 352 ? 10.203 12.875 30.844 1 97.88 352 TYR A C 1
ATOM 2712 O O . TYR A 1 352 ? 9.773 13.445 31.859 1 97.88 352 TYR A O 1
ATOM 2720 N N . TRP A 1 353 ? 11.086 11.961 30.906 1 97.81 353 TRP A N 1
ATOM 2721 C CA . TRP A 1 353 ? 11.461 11.258 32.125 1 97.81 353 TRP A CA 1
ATOM 2722 C C . TRP A 1 353 ? 12.773 11.797 32.688 1 97.81 353 TRP A C 1
ATOM 2724 O O . TRP A 1 353 ? 13.477 12.555 32 1 97.81 353 TRP A O 1
ATOM 2734 N N . PRO A 1 354 ? 13.164 11.453 33.906 1 98.06 354 PRO A N 1
ATOM 2735 C CA . PRO A 1 354 ? 14.414 11.938 34.531 1 98.06 354 PRO A CA 1
ATOM 2736 C C . PRO A 1 354 ? 15.633 11.672 33.656 1 98.06 354 PRO A C 1
ATOM 2738 O O . PRO A 1 354 ? 16.531 12.516 33.562 1 98.06 354 PRO A O 1
ATOM 2741 N N . GLU A 1 355 ? 15.586 10.492 33 1 98.06 355 GLU A N 1
ATOM 2742 C CA . GLU A 1 355 ? 16.703 10.164 32.094 1 98.06 355 GLU A CA 1
ATOM 2743 C C . GLU A 1 355 ? 16.812 11.164 30.953 1 98.06 355 GLU A C 1
ATOM 2745 O O . GLU A 1 355 ? 17.922 11.547 30.578 1 98.06 355 GLU A O 1
ATOM 2750 N N . ASP A 1 356 ? 15.703 11.547 30.453 1 98.56 356 ASP A N 1
ATOM 2751 C CA . ASP A 1 356 ? 15.688 12.57 29.406 1 98.56 356 ASP A CA 1
ATOM 2752 C C . ASP A 1 356 ? 16.234 13.898 29.938 1 98.56 356 ASP A C 1
ATOM 2754 O O . ASP A 1 356 ? 17 14.57 29.234 1 98.56 356 ASP A O 1
ATOM 2758 N N . ARG A 1 357 ? 15.805 14.312 31.109 1 98.75 357 ARG A N 1
ATOM 2759 C CA . ARG A 1 357 ? 16.219 15.594 31.688 1 98.75 357 ARG A CA 1
ATOM 2760 C C . ARG A 1 357 ? 17.734 15.609 31.938 1 98.75 357 ARG A C 1
ATOM 2762 O O . ARG A 1 357 ? 18.375 16.641 31.75 1 98.75 357 ARG A O 1
ATOM 2769 N N . GLU A 1 358 ? 18.25 14.531 32.344 1 98.75 358 GLU A N 1
ATOM 2770 C CA . GLU A 1 358 ? 19.688 14.453 32.594 1 98.75 358 GLU A CA 1
ATOM 2771 C C . GLU A 1 358 ? 20.453 14.586 31.266 1 98.75 358 GLU A C 1
ATOM 2773 O O . GLU A 1 358 ? 21.5 15.25 31.219 1 98.75 358 GLU A O 1
ATOM 2778 N N . ALA A 1 359 ? 19.906 13.906 30.266 1 98.75 359 ALA A N 1
ATOM 2779 C CA . ALA A 1 359 ? 20.5 14.055 28.938 1 98.75 359 ALA A CA 1
ATOM 2780 C C . ALA A 1 359 ? 20.406 15.508 28.453 1 98.75 359 ALA A C 1
ATOM 2782 O O . ALA A 1 359 ? 21.359 16.031 27.859 1 98.75 359 ALA A O 1
ATOM 2783 N N . MET A 1 360 ? 19.297 16.109 28.719 1 98.81 360 MET A N 1
ATOM 2784 C CA . MET A 1 360 ? 19.078 17.516 28.359 1 98.81 360 MET A CA 1
ATOM 2785 C C . MET A 1 360 ? 20.094 18.422 29.031 1 98.81 360 MET A C 1
ATOM 2787 O O . MET A 1 360 ? 20.688 19.281 28.375 1 98.81 360 MET A O 1
ATOM 2791 N N . LEU A 1 361 ? 20.328 18.281 30.312 1 98.75 361 LEU A N 1
ATOM 2792 C CA . LEU A 1 361 ? 21.266 19.109 31.062 1 98.75 361 LEU A CA 1
ATOM 2793 C C . LEU A 1 361 ? 22.672 18.984 30.484 1 98.75 361 LEU A C 1
ATOM 2795 O O . LEU A 1 361 ? 23.359 20 30.297 1 98.75 361 LEU A O 1
ATOM 2799 N N . GLY A 1 362 ? 23.047 17.766 30.219 1 98.69 362 GLY A N 1
ATOM 2800 C CA . GLY A 1 362 ? 24.359 17.562 29.609 1 98.69 362 GLY A CA 1
ATOM 2801 C C . GLY A 1 362 ? 24.516 18.266 28.266 1 98.69 362 GLY A C 1
ATOM 2802 O O . GLY A 1 362 ? 25.531 18.906 28.016 1 98.69 362 GLY A O 1
ATOM 2803 N N . TRP A 1 363 ? 23.516 18.078 27.469 1 98.75 363 TRP A N 1
ATOM 2804 C CA . TRP A 1 363 ? 23.531 18.656 26.125 1 98.75 363 TRP A CA 1
ATOM 2805 C C . TRP A 1 363 ? 23.562 20.172 26.172 1 98.75 363 TRP A C 1
ATOM 2807 O O . TRP A 1 363 ? 24.359 20.812 25.484 1 98.75 363 TRP A O 1
ATOM 2817 N N . PHE A 1 364 ? 22.734 20.812 26.984 1 98.81 364 PHE A N 1
ATOM 2818 C CA . PHE A 1 364 ? 22.656 22.266 27.078 1 98.81 364 PHE A CA 1
ATOM 2819 C C . PHE A 1 364 ? 23.875 22.828 27.797 1 98.81 364 PHE A C 1
ATOM 2821 O O . PHE A 1 364 ? 24.344 23.922 27.484 1 98.81 364 PHE A O 1
ATOM 2828 N N . ASP A 1 365 ? 24.438 22.109 28.797 1 98.62 365 ASP A N 1
ATOM 2829 C CA . ASP A 1 365 ? 25.672 22.547 29.422 1 98.62 365 ASP A CA 1
ATOM 2830 C C . ASP A 1 365 ? 26.797 22.703 28.391 1 98.62 365 ASP A C 1
ATOM 2832 O O . ASP A 1 365 ? 27.516 23.688 28.391 1 98.62 365 ASP A O 1
ATOM 2836 N N . LEU A 1 366 ? 26.859 21.75 27.578 1 98.5 366 LEU A N 1
ATOM 2837 C CA . LEU A 1 366 ? 27.906 21.766 26.562 1 98.5 366 LEU A CA 1
ATOM 2838 C C . LEU A 1 366 ? 27.688 22.922 25.578 1 98.5 366 LEU A C 1
ATOM 2840 O O . LEU A 1 366 ? 28.609 23.672 25.281 1 98.5 366 LEU A O 1
ATOM 2844 N N . HIS A 1 367 ? 26.516 23.172 25.156 1 98.62 367 HIS A N 1
ATOM 2845 C CA . HIS A 1 367 ? 26.297 24 23.969 1 98.62 367 HIS A CA 1
ATOM 2846 C C . HIS A 1 367 ? 25.875 25.406 24.359 1 98.62 367 HIS A C 1
ATOM 2848 O O . HIS A 1 367 ? 26 26.344 23.562 1 98.62 367 HIS A O 1
ATOM 2854 N N . LEU A 1 368 ? 25.312 25.547 25.578 1 98.69 368 LEU A N 1
ATOM 2855 C CA . LEU A 1 368 ? 24.828 26.859 25.984 1 98.69 368 LEU A CA 1
ATOM 2856 C C . LEU A 1 368 ? 25.75 27.469 27.031 1 98.69 368 LEU A C 1
ATOM 2858 O O . LEU A 1 368 ? 25.875 28.688 27.125 1 98.69 368 LEU A O 1
ATOM 2862 N N . LYS A 1 369 ? 26.438 26.609 27.828 1 97.94 369 LYS A N 1
ATOM 2863 C CA . LYS A 1 369 ? 27.344 27.109 28.859 1 97.94 369 LYS A CA 1
ATOM 2864 C C . LYS A 1 369 ? 28.797 26.875 28.484 1 97.94 369 LYS A C 1
ATOM 2866 O O . LYS A 1 369 ? 29.703 27.484 29.062 1 97.94 369 LYS A O 1
ATOM 2871 N N . GLY A 1 370 ? 29.031 26 27.547 1 97.44 370 GLY A N 1
ATOM 2872 C CA . GLY A 1 370 ? 30.391 25.672 27.141 1 97.44 370 GLY A CA 1
ATOM 2873 C C . GLY A 1 370 ? 31.109 24.797 28.156 1 97.44 370 GLY A C 1
ATOM 2874 O O . GLY A 1 370 ? 32.344 24.859 28.281 1 97.44 370 GLY A O 1
ATOM 2875 N N . ILE A 1 371 ? 30.312 24.062 28.906 1 97.12 371 ILE A N 1
ATOM 2876 C CA . ILE A 1 371 ? 30.922 23.203 29.922 1 97.12 371 ILE A CA 1
ATOM 2877 C C . ILE A 1 371 ? 30.5 21.75 29.688 1 97.12 371 ILE A C 1
ATOM 2879 O O . ILE A 1 371 ? 29.422 21.484 29.172 1 97.12 371 ILE A O 1
ATOM 2883 N N . GLY A 1 372 ? 31.375 20.828 30.016 1 96.44 372 GLY A N 1
ATOM 2884 C CA . GLY A 1 372 ? 31.094 19.406 29.891 1 96.44 372 GLY A CA 1
ATOM 2885 C C . GLY A 1 372 ? 31.297 18.891 28.469 1 96.44 372 GLY A C 1
ATOM 2886 O O . GLY A 1 372 ? 31.875 19.578 27.641 1 96.44 372 GLY A O 1
ATOM 2887 N N . ASP A 1 373 ? 30.812 17.609 28.219 1 96.75 373 ASP A N 1
ATOM 2888 C CA . ASP A 1 373 ? 31.047 16.969 26.938 1 96.75 373 ASP A CA 1
ATOM 2889 C C . ASP A 1 373 ? 29.734 16.516 26.312 1 96.75 373 ASP A C 1
ATOM 2891 O O . ASP A 1 373 ? 29.734 15.742 25.344 1 96.75 373 ASP A O 1
ATOM 2895 N N . GLY A 1 374 ? 28.719 16.906 26.891 1 96.88 374 GLY A N 1
ATOM 2896 C CA . GLY A 1 374 ? 27.422 16.578 26.328 1 96.88 374 GLY A CA 1
ATOM 2897 C C . GLY A 1 374 ? 26.812 15.328 26.953 1 96.88 374 GLY A C 1
ATOM 2898 O O . GLY A 1 374 ? 25.641 15.008 26.703 1 96.88 374 GLY A O 1
ATOM 2899 N N . SER A 1 375 ? 27.484 14.617 27.797 1 97.25 375 SER A N 1
ATOM 2900 C CA . SER A 1 375 ? 26.953 13.43 28.469 1 97.25 375 SER A CA 1
ATOM 2901 C C . SER A 1 375 ? 25.938 13.812 29.531 1 97.25 375 SER A C 1
ATOM 2903 O O . SER A 1 375 ? 25.938 14.938 30.047 1 97.25 375 SER A O 1
ATOM 2905 N N . ALA A 1 376 ? 25.125 12.875 29.875 1 97.88 376 ALA A N 1
ATOM 2906 C CA . ALA A 1 376 ? 24.047 13.102 30.844 1 97.88 376 ALA A CA 1
ATOM 2907 C C . ALA A 1 376 ? 24.609 13.586 32.188 1 97.88 376 ALA A C 1
ATOM 2909 O O . ALA A 1 376 ? 25.641 13.094 32.656 1 97.88 376 ALA A O 1
ATOM 2910 N N . ARG A 1 377 ? 23.922 14.523 32.75 1 97.38 377 ARG A N 1
ATOM 2911 C CA . ARG A 1 377 ? 24.266 15.039 34.062 1 97.38 377 ARG A CA 1
ATOM 2912 C C . ARG A 1 377 ? 23.141 14.766 35.062 1 97.38 377 ARG A C 1
ATOM 2914 O O . ARG A 1 377 ? 21.969 15.047 34.812 1 97.38 377 ARG A O 1
ATOM 2921 N N . LYS A 1 378 ? 23.547 14.266 36.188 1 96.44 378 LYS A N 1
ATOM 2922 C CA . LYS A 1 378 ? 22.562 13.953 37.219 1 96.44 378 LYS A CA 1
ATOM 2923 C C . LYS A 1 378 ? 21.812 15.211 37.656 1 96.44 378 LYS A C 1
ATOM 2925 O O . LYS A 1 378 ? 22.422 16.25 37.875 1 96.44 378 LYS A O 1
ATOM 2930 N N . GLU A 1 379 ? 20.531 15.18 37.75 1 94.06 379 GLU A N 1
ATOM 2931 C CA . GLU A 1 379 ? 19.719 16.328 38.156 1 94.06 379 GLU A CA 1
ATOM 2932 C C . GLU A 1 379 ? 19.781 16.578 39.656 1 94.06 379 GLU A C 1
ATOM 2934 O O . GLU A 1 379 ? 20 15.648 40.438 1 94.06 379 GLU A O 1
ATOM 2939 N N . ILE A 1 380 ? 19.609 17.812 40 1 96.62 380 ILE A N 1
ATOM 2940 C CA . ILE A 1 380 ? 19.422 18.219 41.406 1 96.62 380 ILE A CA 1
ATOM 2941 C C . ILE A 1 380 ? 17.953 18.078 41.781 1 96.62 380 ILE A C 1
ATOM 2943 O O . ILE A 1 380 ? 17.062 18.531 41.062 1 96.62 380 ILE A O 1
ATOM 2947 N N . PRO A 1 381 ? 17.719 17.406 42.875 1 96.25 381 PRO A N 1
ATOM 2948 C CA . PRO A 1 381 ? 16.312 17.203 43.25 1 96.25 381 PRO A CA 1
ATOM 2949 C C . PRO A 1 381 ? 15.547 18.516 43.375 1 96.25 381 PRO A C 1
ATOM 2951 O O . PRO A 1 381 ? 16.109 19.531 43.812 1 96.25 381 PRO A O 1
ATOM 2954 N N . PHE A 1 382 ? 14.289 18.516 43.031 1 97.56 382 PHE A N 1
ATOM 2955 C CA . PHE A 1 382 ? 13.406 19.672 43.094 1 97.56 382 PHE A CA 1
ATOM 2956 C C . PHE A 1 382 ? 12.008 19.25 43.531 1 97.56 382 PHE A C 1
ATOM 2958 O O . PHE A 1 382 ? 11.695 18.062 43.594 1 97.56 382 PHE A O 1
ATOM 2965 N N . GLU A 1 383 ? 11.219 20.25 43.781 1 96.38 383 GLU A N 1
ATOM 2966 C CA . GLU A 1 383 ? 9.828 20.031 44.188 1 96.38 383 GLU A CA 1
ATOM 2967 C C . GLU A 1 383 ? 8.867 20.438 43.062 1 96.38 383 GLU A C 1
ATOM 2969 O O . GLU A 1 383 ? 9.023 21.5 42.469 1 96.38 383 GLU A O 1
ATOM 2974 N N . VAL A 1 384 ? 7.902 19.562 42.844 1 97.31 384 VAL A N 1
ATOM 2975 C CA . VAL A 1 384 ? 6.844 19.859 41.875 1 97.31 384 VAL A CA 1
ATOM 2976 C C . VAL A 1 384 ? 5.672 20.531 42.594 1 97.31 384 VAL A C 1
ATOM 2978 O O . VAL A 1 384 ? 5.324 20.188 43.719 1 97.31 384 VAL A O 1
ATOM 2981 N N . LEU A 1 385 ? 5.074 21.438 41.875 1 98 385 LEU A N 1
ATOM 2982 C CA . LEU A 1 385 ? 3.941 22.172 42.438 1 98 385 LEU A CA 1
ATOM 2983 C C . LEU A 1 385 ? 2.625 21.625 41.906 1 98 385 LEU A C 1
ATOM 2985 O O . LEU A 1 385 ? 2.582 21.062 40.812 1 98 385 LEU A O 1
ATOM 2989 N N . PRO A 1 386 ? 1.52 21.75 42.75 1 96.75 386 PRO A N 1
ATOM 2990 C CA . PRO A 1 386 ? 0.213 21.562 42.125 1 96.75 386 PRO A CA 1
ATOM 2991 C C . PRO A 1 386 ? -0.008 22.5 40.938 1 96.75 386 PRO A C 1
ATOM 2993 O O . PRO A 1 386 ? 0.387 23.672 41 1 96.75 386 PRO A O 1
ATOM 2996 N N . PHE A 1 387 ? -0.588 22 39.906 1 95.75 387 PHE A N 1
ATOM 2997 C CA . PHE A 1 387 ? -0.697 22.766 38.656 1 95.75 387 PHE A CA 1
ATOM 2998 C C . PHE A 1 387 ? -1.452 24.078 38.906 1 95.75 387 PHE A C 1
ATOM 3000 O O . PHE A 1 387 ? -1.225 25.062 38.188 1 95.75 387 PHE A O 1
ATOM 3007 N N . GLU A 1 388 ? -2.316 24.141 39.875 1 95.12 388 GLU A N 1
ATOM 3008 C CA . GLU A 1 388 ? -3.119 25.312 40.188 1 95.12 388 GLU A CA 1
ATOM 3009 C C . GLU A 1 388 ? -2.234 26.516 40.531 1 95.12 388 GLU A C 1
ATOM 3011 O O . GLU A 1 388 ? -2.576 27.656 40.219 1 95.12 388 GLU A O 1
ATOM 3016 N N . GLU A 1 389 ? -1.068 26.219 41.125 1 96.88 389 GLU A N 1
ATOM 3017 C CA . GLU A 1 389 ? -0.151 27.281 41.5 1 96.88 389 GLU A CA 1
ATOM 3018 C C . GLU A 1 389 ? 0.555 27.875 40.281 1 96.88 389 GLU A C 1
ATOM 3020 O O . GLU A 1 389 ? 1.117 28.984 40.375 1 96.88 389 GLU A O 1
ATOM 3025 N N . LEU A 1 390 ? 0.494 27.172 39.219 1 97.56 390 LEU A N 1
ATOM 3026 C CA . LEU A 1 390 ? 1.179 27.594 38 1 97.56 390 LEU A CA 1
ATOM 3027 C C . LEU A 1 390 ? 0.207 28.281 37.062 1 97.56 390 LEU A C 1
ATOM 3029 O O . LEU A 1 390 ? 0.61 28.766 36 1 97.56 390 LEU A O 1
ATOM 3033 N N . MET A 1 391 ? -1.07 28.344 37.406 1 97.44 391 MET A N 1
ATOM 3034 C CA . MET A 1 391 ? -2.037 29.078 36.594 1 97.44 391 MET A CA 1
ATOM 3035 C C . MET A 1 391 ? -1.844 30.578 36.75 1 97.44 391 MET A C 1
ATOM 3037 O O . MET A 1 391 ? -1.618 31.078 37.844 1 97.44 391 MET A O 1
ATOM 3041 N N . VAL A 1 392 ? -1.921 31.25 35.688 1 98.44 392 VAL A N 1
ATOM 3042 C CA . VAL A 1 392 ? -1.675 32.688 35.656 1 98.44 392 VAL A CA 1
ATOM 3043 C C . VAL A 1 392 ? -2.865 33.438 36.25 1 98.44 392 VAL A C 1
ATOM 3045 O O . VAL A 1 392 ? -2.699 34.469 36.875 1 98.44 392 VAL A O 1
ATOM 3048 N N . PHE A 1 393 ? -4.027 32.812 36.062 1 97.88 393 PHE A N 1
ATOM 3049 C CA . PHE A 1 393 ? -5.25 33.438 36.562 1 97.88 393 PHE A CA 1
ATOM 3050 C C . PHE A 1 393 ? -6.043 32.5 37.438 1 97.88 393 PHE A C 1
ATOM 3052 O O . PHE A 1 393 ? -6.082 31.281 37.156 1 97.88 393 PHE A O 1
ATOM 3059 N N . PRO A 1 394 ? -6.738 33.062 38.438 1 94.88 394 PRO A N 1
ATOM 3060 C CA . PRO A 1 394 ? -7.73 32.219 39.094 1 94.88 394 PRO A CA 1
ATOM 3061 C C . PRO A 1 394 ? -8.875 31.812 38.188 1 94.88 394 PRO A C 1
ATOM 3063 O O . PRO A 1 394 ? -9.18 32.5 37.219 1 94.88 394 PRO A O 1
ATOM 3066 N N . LYS A 1 395 ? -9.391 30.719 38.5 1 90.94 395 LYS A N 1
ATOM 3067 C CA . LYS A 1 395 ? -10.484 30.203 37.656 1 90.94 395 LYS A CA 1
ATOM 3068 C C . LYS A 1 395 ? -11.531 31.281 37.406 1 90.94 395 LYS A C 1
ATOM 3070 O O . LYS A 1 395 ? -12 31.938 38.344 1 90.94 395 LYS A O 1
ATOM 3075 N N . GLY A 1 396 ? -11.781 31.562 36.219 1 90.06 396 GLY A N 1
ATOM 3076 C CA . GLY A 1 396 ? -12.844 32.469 35.812 1 90.06 396 GLY A CA 1
ATOM 3077 C C . GLY A 1 396 ? -12.391 33.906 35.75 1 90.06 396 GLY A C 1
ATOM 3078 O O . GLY A 1 396 ? -13.172 34.781 35.406 1 90.06 396 GLY A O 1
ATOM 3079 N N . GLN A 1 397 ? -11.164 34.188 36 1 95.12 397 GLN A N 1
ATOM 3080 C CA . GLN A 1 397 ? -10.68 35.562 36.031 1 95.12 397 GLN A CA 1
ATOM 3081 C C . GLN A 1 397 ? -9.633 35.812 34.938 1 95.12 397 GLN A C 1
ATOM 3083 O O . GLN A 1 397 ? -8.781 36.688 35.062 1 95.12 397 GLN A O 1
ATOM 3088 N N . ARG A 1 398 ? -9.719 34.969 33.969 1 96.12 398 ARG A N 1
ATOM 3089 C CA . ARG A 1 398 ? -8.773 35.094 32.844 1 96.12 398 ARG A CA 1
ATOM 3090 C C . ARG A 1 398 ? -8.922 36.438 32.125 1 96.12 398 ARG A C 1
ATOM 3092 O O . ARG A 1 398 ? -10.039 36.906 31.906 1 96.12 398 ARG A O 1
ATOM 3099 N N . ASP A 1 399 ? -7.832 37.094 31.891 1 96.5 399 ASP A N 1
ATOM 3100 C CA . ASP A 1 399 ? -7.836 38.312 31.094 1 96.5 399 ASP A CA 1
ATOM 3101 C C . ASP A 1 399 ? -8.43 38.062 29.703 1 96.5 399 ASP A C 1
ATOM 3103 O O . ASP A 1 399 ? -8.07 37.094 29.031 1 96.5 399 ASP A O 1
ATOM 3107 N N . PRO A 1 400 ? -9.328 38.938 29.219 1 94.38 400 PRO A N 1
ATOM 3108 C CA . PRO A 1 400 ? -9.969 38.75 27.922 1 94.38 400 PRO A CA 1
ATOM 3109 C C . PRO A 1 400 ? -8.984 38.781 26.766 1 94.38 400 PRO A C 1
ATOM 3111 O O . PRO A 1 400 ? -9.305 38.312 25.656 1 94.38 400 PRO A O 1
ATOM 3114 N N . LYS A 1 401 ? -7.805 39.219 26.984 1 95.19 401 LYS A N 1
ATOM 3115 C CA . LYS A 1 401 ? -6.785 39.25 25.938 1 95.19 401 LYS A CA 1
ATOM 3116 C C . LYS A 1 401 ? -6.184 37.875 25.703 1 95.19 401 LYS A C 1
ATOM 3118 O O . LYS A 1 401 ? -5.543 37.625 24.688 1 95.19 401 LYS A O 1
ATOM 3123 N N . VAL A 1 402 ? -6.352 37 26.656 1 97.19 402 VAL A N 1
ATOM 3124 C CA . VAL A 1 402 ? -5.957 35.594 26.484 1 97.19 402 VAL A CA 1
ATOM 3125 C C . VAL A 1 402 ? -7.059 34.844 25.75 1 97.19 402 VAL A C 1
ATOM 3127 O O . VAL A 1 402 ? -7.945 34.25 26.391 1 97.19 402 VAL A O 1
ATOM 3130 N N . VAL A 1 403 ? -6.938 34.812 24.438 1 94.06 403 VAL A N 1
ATOM 3131 C CA . VAL A 1 403 ? -8.008 34.219 23.641 1 94.06 403 VAL A CA 1
ATOM 3132 C C . VAL A 1 403 ? -7.594 32.812 23.188 1 94.06 403 VAL A C 1
ATOM 3134 O O . VAL A 1 403 ? -6.402 32.5 23.109 1 94.06 403 VAL A O 1
ATOM 3137 N N . GLY A 1 404 ? -8.594 32 22.938 1 93.81 404 GLY A N 1
ATOM 3138 C CA . GLY A 1 404 ? -8.367 30.672 22.375 1 93.81 404 GLY A CA 1
ATOM 3139 C C . GLY A 1 404 ? -8.609 30.625 20.875 1 93.81 404 GLY A C 1
ATOM 3140 O O . GLY A 1 404 ? -8.789 31.656 20.234 1 93.81 404 GLY A O 1
ATOM 3141 N N . VAL A 1 405 ? -8.609 29.406 20.312 1 96.06 405 VAL A N 1
ATOM 3142 C CA . VAL A 1 405 ? -8.695 29.156 18.891 1 96.06 405 VAL A CA 1
ATOM 3143 C C . VAL A 1 405 ? -10.047 29.656 18.359 1 96.06 405 VAL A C 1
ATOM 3145 O O . VAL A 1 405 ? -10.125 30.266 17.297 1 96.06 405 VAL A O 1
ATOM 3148 N N . ALA A 1 406 ? -11.094 29.375 19.078 1 96.12 406 ALA A N 1
ATOM 3149 C CA . ALA A 1 406 ? -12.445 29.719 18.641 1 96.12 406 ALA A CA 1
ATOM 3150 C C . ALA A 1 406 ? -12.586 31.234 18.422 1 96.12 406 ALA A C 1
ATOM 3152 O O . ALA A 1 406 ? -13.016 31.656 17.344 1 96.12 406 ALA A O 1
ATOM 3153 N N . GLU A 1 407 ? -12.227 31.984 19.406 1 95.62 407 GLU A N 1
ATOM 3154 C CA . GLU A 1 407 ? -12.336 33.438 19.312 1 95.62 407 GLU A CA 1
ATOM 3155 C C . GLU A 1 407 ? -11.406 34 18.234 1 95.62 407 GLU A C 1
ATOM 3157 O O . GLU A 1 407 ? -11.789 34.906 17.484 1 95.62 407 GLU A O 1
ATOM 3162 N N . TYR A 1 408 ? -10.25 33.5 18.219 1 96.19 408 TYR A N 1
ATOM 3163 C CA . TYR A 1 408 ? -9.258 33.906 17.234 1 96.19 408 TYR A CA 1
ATOM 3164 C C . TYR A 1 408 ? -9.766 33.656 15.812 1 96.19 408 TYR A C 1
ATOM 3166 O O . TYR A 1 408 ? -9.742 34.562 14.977 1 96.19 408 TYR A O 1
ATOM 3174 N N . ALA A 1 409 ? -10.234 32.469 15.516 1 96.94 409 ALA A N 1
ATOM 3175 C CA . ALA A 1 409 ? -10.734 32.094 14.195 1 96.94 409 ALA A CA 1
ATOM 3176 C C . ALA A 1 409 ? -11.953 32.938 13.812 1 96.94 409 ALA A C 1
ATOM 3178 O O . ALA A 1 409 ? -12.086 33.375 12.656 1 96.94 409 ALA A O 1
ATOM 3179 N N . ARG A 1 410 ? -12.805 33.156 14.734 1 96.75 410 ARG A N 1
ATOM 3180 C CA . ARG A 1 410 ? -14.008 33.969 14.477 1 96.75 410 ARG A CA 1
ATOM 3181 C C . ARG A 1 410 ? -13.648 35.406 14.117 1 96.75 410 ARG A C 1
ATOM 3183 O O . ARG A 1 410 ? -14.148 35.938 13.133 1 96.75 410 ARG A O 1
ATOM 3190 N N . ALA A 1 411 ? -12.781 36.031 14.938 1 96.31 411 ALA A N 1
ATOM 3191 C CA . ALA A 1 411 ? -12.414 37.406 14.734 1 96.31 411 ALA A CA 1
ATOM 3192 C C . ALA A 1 411 ? -11.719 37.625 13.383 1 96.31 411 ALA A C 1
ATOM 3194 O O . ALA A 1 411 ? -12.062 38.531 12.625 1 96.31 411 ALA A O 1
ATOM 3195 N N . LYS A 1 412 ? -10.797 36.781 13.117 1 96.62 412 LYS A N 1
ATOM 3196 C CA . LYS A 1 412 ? -10.07 36.906 11.859 1 96.62 412 LYS A CA 1
ATOM 3197 C C . LYS A 1 412 ? -10.977 36.562 10.672 1 96.62 412 LYS A C 1
ATOM 3199 O O . LYS A 1 412 ? -10.891 37.188 9.617 1 96.62 412 LYS A O 1
ATOM 3204 N N . GLY A 1 413 ? -11.812 35.562 10.82 1 98.12 413 GLY A N 1
ATOM 3205 C CA . GLY A 1 413 ? -12.766 35.219 9.781 1 98.12 413 GLY A CA 1
ATOM 3206 C C . GLY A 1 413 ? -13.719 36.344 9.438 1 98.12 413 GLY A C 1
ATOM 3207 O O . GLY A 1 413 ? -14.008 36.594 8.266 1 98.12 413 GLY A O 1
ATOM 3208 N N . GLN A 1 414 ? -14.148 37.031 10.461 1 97.75 414 GLN A N 1
ATOM 3209 C CA . GLN A 1 414 ? -15.055 38.156 10.266 1 97.75 414 GLN A CA 1
ATOM 3210 C C . GLN A 1 414 ? -14.375 39.281 9.477 1 97.75 414 GLN A C 1
ATOM 3212 O O . GLN A 1 414 ? -14.992 39.906 8.609 1 97.75 414 GLN A O 1
ATOM 3217 N N . LYS A 1 415 ? -13.141 39.5 9.812 1 97.44 415 LYS A N 1
ATOM 3218 C CA . LYS A 1 415 ? -12.391 40.531 9.094 1 97.44 415 LYS A CA 1
ATOM 3219 C C . LYS A 1 415 ? -12.227 40.156 7.625 1 97.44 415 LYS A C 1
ATOM 3221 O O . LYS A 1 415 ? -12.391 41 6.742 1 97.44 415 LYS A O 1
ATOM 3226 N N . LEU A 1 416 ? -11.891 38.906 7.371 1 98 416 LEU A N 1
ATOM 3227 C CA . LEU A 1 416 ? -11.719 38.438 6.004 1 98 416 LEU A CA 1
ATOM 3228 C C . LEU A 1 416 ? -13.031 38.531 5.23 1 98 416 LEU A C 1
ATOM 3230 O O . LEU A 1 416 ? -13.047 38.938 4.074 1 98 416 LEU A O 1
ATOM 3234 N N . ARG A 1 417 ? -14.102 38.125 5.836 1 97.56 417 ARG A N 1
ATOM 3235 C CA . ARG A 1 417 ? -15.398 38.156 5.168 1 97.56 417 ARG A CA 1
ATOM 3236 C C . ARG A 1 417 ? -15.828 39.594 4.879 1 97.56 417 ARG A C 1
ATOM 3238 O O . ARG A 1 417 ? -16.406 39.875 3.824 1 97.56 417 ARG A O 1
ATOM 3245 N N . LYS A 1 418 ? -15.594 40.469 5.863 1 97.25 418 LYS A N 1
ATOM 3246 C CA . LYS A 1 418 ? -15.914 41.875 5.637 1 97.25 418 LYS A CA 1
ATOM 3247 C C . LYS A 1 418 ? -15.195 42.406 4.406 1 97.25 418 LYS A C 1
ATOM 3249 O O . LYS A 1 418 ? -15.805 43.062 3.559 1 97.25 418 LYS A O 1
ATOM 3254 N N . SER A 1 419 ? -13.977 42.125 4.359 1 97 419 SER A N 1
ATOM 3255 C CA . SER A 1 419 ? -13.195 42.531 3.203 1 97 419 SER A CA 1
ATOM 3256 C C . SER A 1 419 ? -13.742 41.938 1.914 1 97 419 SER A C 1
ATOM 3258 O O . SER A 1 419 ? -13.75 42.594 0.869 1 97 419 SER A O 1
ATOM 3260 N N . TYR A 1 420 ? -14.188 40.719 1.951 1 96.5 420 TYR A N 1
ATOM 3261 C CA . TYR A 1 420 ? -14.727 40 0.807 1 96.5 420 TYR A CA 1
ATOM 3262 C C . TYR A 1 420 ? -16.062 40.594 0.364 1 96.5 420 TYR A C 1
ATOM 3264 O O . TYR A 1 420 ? -16.266 40.844 -0.825 1 96.5 420 TYR A O 1
ATOM 3272 N N . ILE A 1 421 ? -16.922 40.844 1.232 1 95.81 421 ILE A N 1
ATOM 3273 C CA . ILE A 1 421 ? -18.266 41.312 0.933 1 95.81 421 ILE A CA 1
ATOM 3274 C C . ILE A 1 421 ? -18.219 42.75 0.402 1 95.81 421 ILE A C 1
ATOM 3276 O O . ILE A 1 421 ? -19.062 43.156 -0.395 1 95.81 421 ILE A O 1
ATOM 3280 N N . GLU A 1 422 ? -17.156 43.5 0.77 1 95.81 422 GLU A N 1
ATOM 3281 C CA . GLU A 1 422 ? -17.047 44.906 0.397 1 95.81 422 GLU A CA 1
ATOM 3282 C C . GLU A 1 422 ? -16.375 45.062 -0.971 1 95.81 422 GLU A C 1
ATOM 3284 O O . GLU A 1 422 ? -16.266 46.156 -1.491 1 95.81 422 GLU A O 1
ATOM 3289 N N . LYS A 1 423 ? -16.031 43.969 -1.5 1 94.81 423 LYS A N 1
ATOM 3290 C CA . LYS A 1 423 ? -15.461 44.031 -2.842 1 94.81 423 LYS A CA 1
ATOM 3291 C C . LYS A 1 423 ? -16.484 44.594 -3.84 1 94.81 423 LYS A C 1
ATOM 3293 O O . LYS A 1 423 ? -17.672 44.281 -3.748 1 94.81 423 LYS A O 1
ATOM 3298 N N . THR A 1 424 ? -15.945 45.375 -4.84 1 94.38 424 THR A N 1
ATOM 3299 C CA . THR A 1 424 ? -16.828 45.938 -5.84 1 94.38 424 THR A CA 1
ATOM 3300 C C . THR A 1 424 ? -16.5 45.406 -7.23 1 94.38 424 THR A C 1
ATOM 3302 O O . THR A 1 424 ? -17.188 45.719 -8.203 1 94.38 424 THR A O 1
ATOM 3305 N N . PHE A 1 425 ? -15.477 44.625 -7.234 1 93.62 425 PHE A N 1
ATOM 3306 C CA . PHE A 1 425 ? -15.055 44.062 -8.5 1 93.62 425 PHE A CA 1
ATOM 3307 C C . PHE A 1 425 ? -14.5 42.656 -8.289 1 93.62 425 PHE A C 1
ATOM 3309 O O . PHE A 1 425 ? -13.789 42.406 -7.312 1 93.62 425 PHE A O 1
ATOM 3316 N N . LEU A 1 426 ? -14.898 41.719 -9.117 1 95.19 426 LEU A N 1
ATOM 3317 C CA . LEU A 1 426 ? -14.398 40.344 -9.133 1 95.19 426 LEU A CA 1
ATOM 3318 C C . LEU A 1 426 ? -14.078 39.906 -10.555 1 95.19 426 LEU A C 1
ATOM 3320 O O . LEU A 1 426 ? -14.898 40.062 -11.461 1 95.19 426 LEU A O 1
ATOM 3324 N N . GLU A 1 427 ? -12.875 39.469 -10.805 1 95.38 427 GLU A N 1
ATOM 3325 C CA . GLU A 1 427 ? -12.508 38.875 -12.086 1 95.38 427 GLU A CA 1
ATOM 3326 C C . GLU A 1 427 ? -12.773 37.375 -12.117 1 95.38 427 GLU A C 1
ATOM 3328 O O . GLU A 1 427 ? -12.016 36.594 -11.547 1 95.38 427 GLU A O 1
ATOM 3333 N N . GLN A 1 428 ? -13.664 37 -12.867 1 95.12 428 GLN A N 1
ATOM 3334 C CA . GLN A 1 428 ? -14.172 35.625 -12.844 1 95.12 428 GLN A CA 1
ATOM 3335 C C . GLN A 1 428 ? -13.055 34.625 -13.102 1 95.12 428 GLN A C 1
ATOM 3337 O O . GLN A 1 428 ? -12.953 33.594 -12.406 1 95.12 428 GLN A O 1
ATOM 3342 N N . GLU A 1 429 ? -12.219 34.844 -14.109 1 95.31 429 GLU A N 1
ATOM 3343 C CA . GLU A 1 429 ? -11.164 33.906 -14.492 1 95.31 429 GLU A CA 1
ATOM 3344 C C . GLU A 1 429 ? -10.156 33.719 -13.359 1 95.31 429 GLU A C 1
ATOM 3346 O O . GLU A 1 429 ? -9.719 32.594 -13.094 1 95.31 429 GLU A O 1
ATOM 3351 N N . LEU A 1 430 ? -9.859 34.781 -12.773 1 96 430 LEU A N 1
ATOM 3352 C CA . LEU A 1 430 ? -8.883 34.75 -11.695 1 96 430 LEU A CA 1
ATOM 3353 C C . LEU A 1 430 ? -9.453 34.031 -10.477 1 96 430 LEU A C 1
ATOM 3355 O O . LEU A 1 430 ? -8.758 33.219 -9.844 1 96 430 LEU A O 1
ATOM 3359 N N . VAL A 1 431 ? -10.703 34.344 -10.141 1 96.88 431 VAL A N 1
ATOM 3360 C CA . VAL A 1 431 ? -11.352 33.719 -8.992 1 96.88 431 VAL A CA 1
ATOM 3361 C C . VAL A 1 431 ? -11.484 32.219 -9.211 1 96.88 431 VAL A C 1
ATOM 3363 O O . VAL A 1 431 ? -11.32 31.422 -8.281 1 96.88 431 VAL A O 1
ATOM 3366 N N . LEU A 1 432 ? -11.727 31.875 -10.422 1 96.56 432 LEU A N 1
ATOM 3367 C CA . LEU A 1 432 ? -11.859 30.469 -10.773 1 96.56 432 LEU A CA 1
ATOM 3368 C C . LEU A 1 432 ? -10.523 29.75 -10.68 1 96.56 432 LEU A C 1
ATOM 3370 O O . LEU A 1 432 ? -10.445 28.641 -10.148 1 96.56 432 LEU A O 1
ATOM 3374 N N . GLU A 1 433 ? -9.523 30.312 -11.203 1 96.44 433 GLU A N 1
ATOM 3375 C CA . GLU A 1 433 ? -8.18 29.75 -11.141 1 96.44 433 GLU A CA 1
ATOM 3376 C C . GLU A 1 433 ? -7.727 29.562 -9.695 1 96.44 433 GLU A C 1
ATOM 3378 O O . GLU A 1 433 ? -7.129 28.547 -9.344 1 96.44 433 GLU A O 1
ATOM 3383 N N . ASP A 1 434 ? -8.039 30.531 -8.906 1 97.31 434 ASP A N 1
ATOM 3384 C CA . ASP A 1 434 ? -7.66 30.484 -7.496 1 97.31 434 ASP A CA 1
ATOM 3385 C C . ASP A 1 434 ? -8.406 29.359 -6.77 1 97.31 434 ASP A C 1
ATOM 3387 O O . ASP A 1 434 ? -7.828 28.672 -5.926 1 97.31 434 ASP A O 1
ATOM 3391 N N . LEU A 1 435 ? -9.695 29.188 -7.098 1 97.81 435 LEU A N 1
ATOM 3392 C CA . LEU A 1 435 ? -10.469 28.125 -6.457 1 97.81 435 LEU A CA 1
ATOM 3393 C C . LEU A 1 435 ? -9.914 26.75 -6.805 1 97.81 435 LEU A C 1
ATOM 3395 O O . LEU A 1 435 ? -9.781 25.891 -5.934 1 97.81 435 LEU A O 1
ATOM 3399 N N . THR A 1 436 ? -9.57 26.578 -8.078 1 96.81 436 THR A N 1
ATOM 3400 C CA . THR A 1 436 ? -9.016 25.328 -8.555 1 96.81 436 THR A CA 1
ATOM 3401 C C . THR A 1 436 ? -7.699 25 -7.84 1 96.81 436 THR A C 1
ATOM 3403 O O . THR A 1 436 ? -7.465 23.859 -7.438 1 96.81 436 THR A O 1
ATOM 3406 N N . SER A 1 437 ? -6.93 25.984 -7.676 1 95.88 437 SER A N 1
ATOM 3407 C CA . SER A 1 437 ? -5.645 25.844 -6.996 1 95.88 437 SER A CA 1
ATOM 3408 C C . SER A 1 437 ? -5.84 25.547 -5.512 1 95.88 437 SER A C 1
ATOM 3410 O O . SER A 1 437 ? -5.133 24.703 -4.949 1 95.88 437 SER A O 1
ATOM 3412 N N . LEU A 1 438 ? -6.789 26.25 -4.922 1 96.62 438 LEU A N 1
ATOM 3413 C CA . LEU A 1 438 ? -7.074 26.094 -3.498 1 96.62 438 LEU A CA 1
ATOM 3414 C C . LEU A 1 438 ? -7.551 24.672 -3.191 1 96.62 438 LEU A C 1
ATOM 3416 O O . LEU A 1 438 ? -7.184 24.109 -2.162 1 96.62 438 LEU A O 1
ATOM 3420 N N . LEU A 1 439 ? -8.359 24.109 -4.055 1 96.38 439 LEU A N 1
ATOM 3421 C CA . LEU A 1 439 ? -8.938 22.781 -3.871 1 96.38 439 LEU A CA 1
ATOM 3422 C C . LEU A 1 439 ? -7.938 21.703 -4.242 1 96.38 439 LEU A C 1
ATOM 3424 O O . LEU A 1 439 ? -8.141 20.531 -3.924 1 96.38 439 LEU A O 1
ATOM 3428 N N . LYS A 1 440 ? -6.863 22.094 -4.895 1 94.62 440 LYS A N 1
ATOM 3429 C CA . LYS A 1 440 ? -5.832 21.172 -5.371 1 94.62 440 LYS A CA 1
ATOM 3430 C C . LYS A 1 440 ? -6.41 20.156 -6.352 1 94.62 440 LYS A C 1
ATOM 3432 O O . LYS A 1 440 ? -6.137 18.969 -6.242 1 94.62 440 LYS A O 1
ATOM 3437 N N . ILE A 1 441 ? -7.23 20.703 -7.16 1 86.25 441 ILE A N 1
ATOM 3438 C CA . ILE A 1 441 ? -7.848 19.844 -8.164 1 86.25 441 ILE A CA 1
ATOM 3439 C C . ILE A 1 441 ? -6.816 19.453 -9.219 1 86.25 441 ILE A C 1
ATOM 3441 O O . ILE A 1 441 ? -6.164 20.312 -9.805 1 86.25 441 ILE A O 1
ATOM 3445 N N . LYS A 1 442 ? -6.578 18.219 -9.297 1 75.81 442 LYS A N 1
ATOM 3446 C CA . LYS A 1 442 ? -5.762 17.672 -10.383 1 75.81 442 LYS A CA 1
ATOM 3447 C C . LYS A 1 442 ? -6.633 17.203 -11.539 1 75.81 442 LYS A C 1
ATOM 3449 O O . LYS A 1 442 ? -7.848 17.406 -11.539 1 75.81 442 LYS A O 1
ATOM 3454 N N . ALA A 1 443 ? -6.062 16.766 -12.586 1 75.5 443 ALA A N 1
ATOM 3455 C CA . ALA A 1 443 ? -6.863 16.156 -13.648 1 75.5 443 ALA A CA 1
ATOM 3456 C C . ALA A 1 443 ? -7.809 15.094 -13.086 1 75.5 443 ALA A C 1
ATOM 3458 O O . ALA A 1 443 ? -7.445 14.352 -12.172 1 75.5 443 ALA A O 1
ATOM 3459 N N . SER A 1 444 ? -9.039 15.234 -13.469 1 81.06 444 SER A N 1
ATOM 3460 C CA . SER A 1 444 ? -10.016 14.242 -13.031 1 81.06 444 SER A CA 1
ATOM 3461 C C . SER A 1 444 ? -9.508 12.82 -13.281 1 81.06 444 SER A C 1
ATOM 3463 O O . SER A 1 444 ? -8.969 12.531 -14.352 1 81.06 444 SER A O 1
ATOM 3465 N N . PRO A 1 445 ? -9.758 12.078 -12.25 1 88.5 445 PRO A N 1
ATOM 3466 C CA . PRO A 1 445 ? -9.406 10.68 -12.508 1 88.5 445 PRO A CA 1
ATOM 3467 C C . PRO A 1 445 ? -10.164 10.086 -13.688 1 88.5 445 PRO A C 1
ATOM 3469 O O . PRO A 1 445 ? -11.312 10.469 -13.945 1 88.5 445 PRO A O 1
ATOM 3472 N N . LEU A 1 446 ? -9.562 9.25 -14.43 1 92.5 446 LEU A N 1
ATOM 3473 C CA . LEU A 1 446 ? -10.195 8.523 -15.523 1 92.5 446 LEU A CA 1
ATOM 3474 C C . LEU A 1 446 ? -10.68 7.156 -15.062 1 92.5 446 LEU A C 1
ATOM 3476 O O . LEU A 1 446 ? -10.117 6.57 -14.141 1 92.5 446 LEU A O 1
ATOM 3480 N N . VAL A 1 447 ? -11.781 6.734 -15.648 1 96.19 447 VAL A N 1
ATOM 3481 C CA . VAL A 1 447 ? -12.234 5.367 -15.391 1 96.19 447 VAL A CA 1
ATOM 3482 C C . VAL A 1 447 ? -11.297 4.379 -16.094 1 96.19 447 VAL A C 1
ATOM 3484 O O . VAL A 1 447 ? -11.203 4.363 -17.312 1 96.19 447 VAL A O 1
ATOM 3487 N N . LYS A 1 448 ? -10.609 3.604 -15.359 1 93.56 448 LYS A N 1
ATOM 3488 C CA . LYS A 1 448 ? -9.742 2.568 -15.898 1 93.56 448 LYS A CA 1
ATOM 3489 C C . LYS A 1 448 ? -10.523 1.301 -16.219 1 93.56 448 LYS A C 1
ATOM 3491 O O . LYS A 1 448 ? -10.234 0.619 -17.203 1 93.56 448 LYS A O 1
ATOM 3496 N N . LYS A 1 449 ? -11.414 1 -15.383 1 95.31 449 LYS A N 1
ATOM 3497 C CA . LYS A 1 449 ? -12.203 -0.222 -15.516 1 95.31 449 LYS A CA 1
ATOM 3498 C C . LYS A 1 449 ? -13.547 -0.087 -14.812 1 95.31 449 LYS A C 1
ATOM 3500 O O . LYS A 1 449 ? -13.641 0.503 -13.734 1 95.31 449 LYS A O 1
ATOM 3505 N N . VAL A 1 450 ? -14.609 -0.551 -15.438 1 97.75 450 VAL A N 1
ATOM 3506 C CA . VAL A 1 450 ? -15.938 -0.625 -14.836 1 97.75 450 VAL A CA 1
ATOM 3507 C C . VAL A 1 450 ? -16.219 -2.049 -14.359 1 97.75 450 VAL A C 1
ATOM 3509 O O . VAL A 1 450 ? -16.219 -2.988 -15.156 1 97.75 450 VAL A O 1
ATOM 3512 N N . HIS A 1 451 ? -16.328 -2.273 -13.102 1 96.38 451 HIS A N 1
ATOM 3513 C CA . HIS A 1 451 ? -16.734 -3.557 -12.547 1 96.38 451 HIS A CA 1
ATOM 3514 C C . HIS A 1 451 ? -18.25 -3.623 -12.391 1 96.38 451 HIS A C 1
ATOM 3516 O O . HIS A 1 451 ? -18.828 -2.918 -11.562 1 96.38 451 HIS A O 1
ATOM 3522 N N . GLN A 1 452 ? -18.859 -4.406 -13.133 1 94.81 452 GLN A N 1
ATOM 3523 C CA . GLN A 1 452 ? -20.312 -4.578 -13.07 1 94.81 452 GLN A CA 1
ATOM 3524 C C . GLN A 1 452 ? -20.688 -5.832 -12.289 1 94.81 452 GLN A C 1
ATOM 3526 O O . GLN A 1 452 ? -20.094 -6.895 -12.484 1 94.81 452 GLN A O 1
ATOM 3531 N N . PHE A 1 453 ? -21.641 -5.695 -11.414 1 93.56 453 PHE A N 1
ATOM 3532 C CA . PHE A 1 453 ? -22.078 -6.816 -10.578 1 93.56 453 PHE A CA 1
ATOM 3533 C C . PHE A 1 453 ? -23.531 -7.152 -10.844 1 93.56 453 PHE A C 1
ATOM 3535 O O . PHE A 1 453 ? -24.234 -6.41 -11.539 1 93.56 453 PHE A O 1
ATOM 3542 N N . SER A 1 454 ? -23.953 -8.312 -10.273 1 90.62 454 SER A N 1
ATOM 3543 C CA . SER A 1 454 ? -25.359 -8.68 -10.375 1 90.62 454 SER A CA 1
ATOM 3544 C C . SER A 1 454 ? -26.25 -7.617 -9.742 1 90.62 454 SER A C 1
ATOM 3546 O O . SER A 1 454 ? -25.969 -7.141 -8.641 1 90.62 454 SER A O 1
ATOM 3548 N N . PRO A 1 455 ? -27.25 -7.223 -10.57 1 92.5 455 PRO A N 1
ATOM 3549 C CA . PRO A 1 455 ? -28.172 -6.25 -9.984 1 92.5 455 PRO A CA 1
ATOM 3550 C C . PRO A 1 455 ? -28.859 -6.77 -8.719 1 92.5 455 PRO A C 1
ATOM 3552 O O . PRO A 1 455 ? -28.891 -7.98 -8.484 1 92.5 455 PRO A O 1
ATOM 3555 N N . ASP A 1 456 ? -29.297 -5.93 -7.938 1 92.19 456 ASP A N 1
ATOM 3556 C CA . ASP A 1 456 ? -30.094 -6.211 -6.75 1 92.19 456 ASP A CA 1
ATOM 3557 C C . ASP A 1 456 ? -31.422 -5.445 -6.785 1 92.19 456 ASP A C 1
ATOM 3559 O O . ASP A 1 456 ? -31.453 -4.246 -6.508 1 92.19 456 ASP A O 1
ATOM 3563 N N . GLY A 1 457 ? -32.438 -6.156 -7.125 1 90.62 457 GLY A N 1
ATOM 3564 C CA . GLY A 1 457 ? -33.719 -5.473 -7.367 1 90.62 457 GLY A CA 1
ATOM 3565 C C . GLY A 1 457 ? -33.656 -4.52 -8.547 1 90.62 457 GLY A C 1
ATOM 3566 O O . GLY A 1 457 ? -33.281 -4.91 -9.648 1 90.62 457 GLY A O 1
ATOM 3567 N N . THR A 1 458 ? -33.969 -3.26 -8.188 1 92.88 458 THR A N 1
ATOM 3568 C CA . THR A 1 458 ? -34 -2.25 -9.242 1 92.88 458 THR A CA 1
ATOM 3569 C C . THR A 1 458 ? -32.656 -1.54 -9.352 1 92.88 458 THR A C 1
ATOM 3571 O O . THR A 1 458 ? -32.469 -0.634 -10.172 1 92.88 458 THR A O 1
ATOM 3574 N N . TRP A 1 459 ? -31.703 -1.958 -8.625 1 96.38 459 TRP A N 1
ATOM 3575 C CA . TRP A 1 459 ? -30.422 -1.26 -8.57 1 96.38 459 TRP A CA 1
ATOM 3576 C C . TRP A 1 459 ? -29.375 -1.968 -9.43 1 96.38 459 TRP A C 1
ATOM 3578 O O . TRP A 1 459 ? -29.078 -3.143 -9.203 1 96.38 459 TRP A O 1
ATOM 3588 N N . ASP A 1 460 ? -28.875 -1.227 -10.398 1 96.88 460 ASP A N 1
ATOM 3589 C CA . ASP A 1 460 ? -27.594 -1.63 -10.969 1 96.88 460 ASP A CA 1
ATOM 3590 C C . ASP A 1 460 ? -26.453 -1.372 -9.984 1 96.88 460 ASP A C 1
ATOM 3592 O O . ASP A 1 460 ? -26.438 -0.356 -9.289 1 96.88 460 ASP A O 1
ATOM 3596 N N . ARG A 1 461 ? -25.547 -2.344 -9.859 1 96.5 461 ARG A N 1
ATOM 3597 C CA . ARG A 1 461 ? -24.391 -2.232 -8.977 1 96.5 461 ARG A CA 1
ATOM 3598 C C . ARG A 1 461 ? -23.094 -2.186 -9.781 1 96.5 461 ARG A C 1
ATOM 3600 O O . ARG A 1 461 ? -22.812 -3.088 -10.57 1 96.5 461 ARG A O 1
ATOM 3607 N N . LEU A 1 462 ? -22.328 -1.081 -9.594 1 97.06 462 LEU A N 1
ATOM 3608 C CA . LEU A 1 462 ? -21.062 -0.904 -10.297 1 97.06 462 LEU A CA 1
ATOM 3609 C C . LEU A 1 462 ? -20 -0.35 -9.359 1 97.06 462 LEU A C 1
ATOM 3611 O O . LEU A 1 462 ? -20.312 0.32 -8.375 1 97.06 462 LEU A O 1
ATOM 3615 N N . ALA A 1 463 ? -18.797 -0.646 -9.656 1 97.88 463 ALA A N 1
ATOM 3616 C CA . ALA A 1 463 ? -17.656 0.052 -9.062 1 97.88 463 ALA A CA 1
ATOM 3617 C C . ALA A 1 463 ? -16.719 0.589 -10.133 1 97.88 463 ALA A C 1
ATOM 3619 O O . ALA A 1 463 ? -16.281 -0.158 -11.016 1 97.88 463 ALA A O 1
ATOM 3620 N N . LEU A 1 464 ? -16.484 1.873 -10.156 1 98.12 464 LEU A N 1
ATOM 3621 C CA . LEU A 1 464 ? -15.539 2.473 -11.094 1 98.12 464 LEU A CA 1
ATOM 3622 C C . LEU A 1 464 ? -14.117 2.426 -10.531 1 98.12 464 LEU A C 1
ATOM 3624 O O . LEU A 1 464 ? -13.852 2.982 -9.461 1 98.12 464 LEU A O 1
ATOM 3628 N N . GLU A 1 465 ? -13.289 1.688 -11.125 1 96.94 465 GLU A N 1
ATOM 3629 C CA . GLU A 1 465 ? -11.867 1.745 -10.812 1 96.94 465 GLU A CA 1
ATOM 3630 C C . GLU A 1 465 ? -11.195 2.922 -11.523 1 96.94 465 GLU A C 1
ATOM 3632 O O . GLU A 1 465 ? -11.242 3.025 -12.75 1 96.94 465 GLU A O 1
ATOM 3637 N N . SER A 1 466 ? -10.617 3.799 -10.773 1 95.69 466 SER A N 1
ATOM 3638 C CA . SER A 1 466 ? -10.109 5.047 -11.328 1 95.69 466 SER A CA 1
ATOM 3639 C C . SER A 1 466 ? -8.617 4.953 -11.641 1 95.69 466 SER A C 1
ATOM 3641 O O . SER A 1 466 ? -7.953 4 -11.219 1 95.69 466 SER A O 1
ATOM 3643 N N . SER A 1 467 ? -8.078 5.938 -12.391 1 92.25 467 SER A N 1
ATOM 3644 C CA . SER A 1 467 ? -6.656 6.07 -12.703 1 92.25 467 SER A CA 1
ATOM 3645 C C . SER A 1 467 ? -5.836 6.363 -11.453 1 92.25 467 SER A C 1
ATOM 3647 O O . SER A 1 467 ? -4.609 6.242 -11.469 1 92.25 467 SER A O 1
ATOM 3649 N N . GLU A 1 468 ? -6.469 6.641 -10.375 1 91.06 468 GLU A N 1
ATOM 3650 C CA . GLU A 1 468 ? -5.777 6.84 -9.109 1 91.06 468 GLU A CA 1
ATOM 3651 C C . GLU A 1 468 ? -5.734 5.551 -8.297 1 91.06 468 GLU A C 1
ATOM 3653 O O . GLU A 1 468 ? -5.285 5.551 -7.145 1 91.06 468 GLU A O 1
ATOM 3658 N N . ASN A 1 469 ? -6.215 4.555 -8.875 1 92.25 469 ASN A N 1
ATOM 3659 C CA . ASN A 1 469 ? -6.223 3.232 -8.258 1 92.25 469 ASN A CA 1
ATOM 3660 C C . ASN A 1 469 ? -7.117 3.193 -7.027 1 92.25 469 ASN A C 1
ATOM 3662 O O . ASN A 1 469 ? -6.703 2.723 -5.965 1 92.25 469 ASN A O 1
ATOM 3666 N N . LEU A 1 470 ? -8.227 3.736 -7.129 1 95.94 470 LEU A N 1
ATOM 3667 C CA . LEU A 1 470 ? -9.281 3.684 -6.125 1 95.94 470 LEU A CA 1
ATOM 3668 C C . LEU A 1 470 ? -10.57 3.131 -6.719 1 95.94 470 LEU A C 1
ATOM 3670 O O . LEU A 1 470 ? -10.703 3.039 -7.941 1 95.94 470 LEU A O 1
ATOM 3674 N N . LEU A 1 471 ? -11.469 2.693 -5.887 1 97.25 471 LEU A N 1
ATOM 3675 C CA . LEU A 1 471 ? -12.773 2.197 -6.297 1 97.25 471 LEU A CA 1
ATOM 3676 C C . LEU A 1 471 ? -13.883 3.129 -5.82 1 97.25 471 LEU A C 1
ATOM 3678 O O . LEU A 1 471 ? -13.914 3.523 -4.652 1 97.25 471 LEU A O 1
ATOM 3682 N N . THR A 1 472 ? -14.734 3.516 -6.727 1 97.88 472 THR A N 1
ATOM 3683 C CA . THR A 1 472 ? -15.93 4.285 -6.398 1 97.88 472 THR A CA 1
ATOM 3684 C C . THR A 1 472 ? -17.188 3.449 -6.629 1 97.88 472 THR A C 1
ATOM 3686 O O . THR A 1 472 ? -17.641 3.297 -7.766 1 97.88 472 THR A O 1
ATOM 3689 N N . PRO A 1 473 ? -17.812 2.949 -5.555 1 98.12 473 PRO A N 1
ATOM 3690 C CA . PRO A 1 473 ? -19.047 2.182 -5.695 1 98.12 473 PRO A CA 1
ATOM 3691 C C . PRO A 1 473 ? -20.234 3.045 -6.129 1 98.12 473 PRO A C 1
ATOM 3693 O O . PRO A 1 473 ? -20.391 4.168 -5.645 1 98.12 473 PRO A O 1
ATOM 3696 N N . LEU A 1 474 ? -21.047 2.52 -7.023 1 98.44 474 LEU A N 1
ATOM 3697 C CA . LEU A 1 474 ? -22.25 3.191 -7.508 1 98.44 474 LEU A CA 1
ATOM 3698 C C . LEU A 1 474 ? -23.469 2.271 -7.41 1 98.44 474 LEU A C 1
ATOM 3700 O O . LEU A 1 474 ? -23.359 1.066 -7.648 1 98.44 474 LEU A O 1
ATOM 3704 N N . LEU A 1 475 ? -24.531 2.807 -7.023 1 98.38 475 LEU A N 1
ATOM 3705 C CA . LEU A 1 475 ? -25.859 2.246 -7.246 1 98.38 475 LEU A CA 1
ATOM 3706 C C . LEU A 1 475 ? -26.641 3.098 -8.234 1 98.38 475 LEU A C 1
ATOM 3708 O O . LEU A 1 475 ? -26.703 4.324 -8.109 1 98.38 475 LEU A O 1
ATOM 3712 N N . ILE A 1 476 ? -27.234 2.486 -9.234 1 98.38 476 ILE A N 1
ATOM 3713 C CA . ILE A 1 476 ? -27.953 3.232 -10.258 1 98.38 476 ILE A CA 1
ATOM 3714 C C . ILE A 1 476 ? -29.344 2.648 -10.438 1 98.38 476 ILE A C 1
ATOM 3716 O O . ILE A 1 476 ? -29.5 1.444 -10.656 1 98.38 476 ILE A O 1
ATOM 3720 N N . LYS A 1 477 ? -30.281 3.453 -10.32 1 97.56 477 LYS A N 1
ATOM 3721 C CA . LYS A 1 477 ? -31.672 3.152 -10.641 1 97.56 477 LYS A CA 1
ATOM 3722 C C . LYS A 1 477 ? -32.125 3.938 -11.859 1 97.56 477 LYS A C 1
ATOM 3724 O O . LYS A 1 477 ? -32.031 5.168 -11.883 1 97.56 477 LYS A O 1
ATOM 3729 N N . LYS A 1 478 ? -32.656 3.307 -12.82 1 96.62 478 LYS A N 1
ATOM 3730 C CA . LYS A 1 478 ? -33.031 3.924 -14.086 1 96.62 478 LYS A CA 1
ATOM 3731 C C . LYS A 1 478 ? -34.312 4.773 -13.93 1 96.62 478 LYS A C 1
ATOM 3733 O O . LYS A 1 478 ? -35.125 4.496 -13.07 1 96.62 478 LYS A O 1
ATOM 3738 N N . PRO A 1 479 ? -34.375 5.793 -14.734 1 97.06 479 PRO A N 1
ATOM 3739 C CA . PRO A 1 479 ? -35.562 6.645 -14.695 1 97.06 479 PRO A CA 1
ATOM 3740 C C . PRO A 1 479 ? -36.781 5.977 -15.305 1 97.06 479 PRO A C 1
ATOM 3742 O O . PRO A 1 479 ? -36.688 4.938 -15.961 1 97.06 479 PRO A O 1
ATOM 3745 N N . SER A 1 480 ? -37.969 6.621 -15.016 1 93.88 480 SER A N 1
ATOM 3746 C CA . SER A 1 480 ? -39.188 6.113 -15.594 1 93.88 480 SER A CA 1
ATOM 3747 C C . SER A 1 480 ? -39.188 6.266 -17.109 1 93.88 480 SER A C 1
ATOM 3749 O O . SER A 1 480 ? -39.781 5.441 -17.828 1 93.88 480 SER A O 1
ATOM 3751 N N . HIS A 1 481 ? -38.656 7.367 -17.594 1 89.94 481 HIS A N 1
ATOM 3752 C CA . HIS A 1 481 ? -38.406 7.582 -19.016 1 89.94 481 HIS A CA 1
ATOM 3753 C C . HIS A 1 481 ? -37.031 8.211 -19.25 1 89.94 481 HIS A C 1
ATOM 3755 O O . HIS A 1 481 ? -36.594 9.039 -18.469 1 89.94 481 HIS A O 1
ATOM 3761 N N . SER A 1 482 ? -36.375 7.812 -20.328 1 82.75 482 SER A N 1
ATOM 3762 C CA . SER A 1 482 ? -34.969 8.164 -20.594 1 82.75 482 SER A CA 1
ATOM 3763 C C . SER A 1 482 ? -34.812 9.68 -20.703 1 82.75 482 SER A C 1
ATOM 3765 O O . SER A 1 482 ? -33.75 10.203 -20.391 1 82.75 482 SER A O 1
ATOM 3767 N N . GLY A 1 483 ? -35.719 10.375 -21.047 1 85.5 483 GLY A N 1
ATOM 3768 C CA . GLY A 1 483 ? -35.594 11.805 -21.297 1 85.5 483 GLY A CA 1
ATOM 3769 C C . GLY A 1 483 ? -35.531 12.625 -20.016 1 85.5 483 GLY A C 1
ATOM 3770 O O . GLY A 1 483 ? -35.094 13.781 -20.031 1 85.5 483 GLY A O 1
ATOM 3771 N N . LEU A 1 484 ? -35.875 12.133 -18.859 1 91.12 484 LEU A N 1
ATOM 3772 C CA . LEU A 1 484 ? -35.938 12.891 -17.609 1 91.12 484 LEU A CA 1
ATOM 3773 C C . LEU A 1 484 ? -34.562 13.086 -17.031 1 91.12 484 LEU A C 1
ATOM 3775 O O . LEU A 1 484 ? -34.281 14.133 -16.438 1 91.12 484 LEU A O 1
ATOM 3779 N N . GLY A 1 485 ? -33.688 12.039 -17.188 1 96.25 485 GLY A N 1
ATOM 3780 C CA . GLY A 1 485 ? -32.344 12.148 -16.672 1 96.25 485 GLY A CA 1
ATOM 3781 C C . GLY A 1 485 ? -32.156 11.523 -15.305 1 96.25 485 GLY A C 1
ATOM 3782 O O . GLY A 1 485 ? -32.875 10.602 -14.938 1 96.25 485 GLY A O 1
ATOM 3783 N N . TYR A 1 486 ? -31.062 11.898 -14.609 1 98.31 486 TYR A N 1
ATOM 3784 C CA . TYR A 1 486 ? -30.688 11.281 -13.344 1 98.31 486 TYR A CA 1
ATOM 3785 C C . TYR A 1 486 ? -30.406 12.344 -12.281 1 98.31 486 TYR A C 1
ATOM 3787 O O . TYR A 1 486 ? -30.109 13.492 -12.609 1 98.31 486 TYR A O 1
ATOM 3795 N N . VAL A 1 487 ? -30.578 11.969 -11.016 1 98.56 487 VAL A N 1
ATOM 3796 C CA . VAL A 1 487 ? -30.094 12.742 -9.875 1 98.56 487 VAL A CA 1
ATOM 3797 C C . VAL A 1 487 ? -28.938 12 -9.203 1 98.56 487 VAL A C 1
ATOM 3799 O O . VAL A 1 487 ? -29.047 10.805 -8.914 1 98.56 487 VAL A O 1
ATOM 3802 N N . LEU A 1 488 ? -27.844 12.68 -9.086 1 98.75 488 LEU A N 1
ATOM 3803 C CA . LEU A 1 488 ? -26.688 12.125 -8.375 1 98.75 488 LEU A CA 1
ATOM 3804 C C . LEU A 1 488 ? -26.734 12.5 -6.898 1 98.75 488 LEU A C 1
ATOM 3806 O O . LEU A 1 488 ? -26.719 13.68 -6.551 1 98.75 488 LEU A O 1
ATOM 3810 N N . LEU A 1 489 ? -26.812 11.5 -6.059 1 98.69 489 LEU A N 1
ATOM 3811 C CA . LEU A 1 489 ? -26.828 11.672 -4.609 1 98.69 489 LEU A CA 1
ATOM 3812 C C . LEU A 1 489 ? -25.453 11.367 -4.012 1 98.69 489 LEU A C 1
ATOM 3814 O O . LEU A 1 489 ? -24.828 10.359 -4.363 1 98.69 489 LEU A O 1
ATOM 3818 N N . ALA A 1 490 ? -24.969 12.234 -3.176 1 97.88 490 ALA A N 1
ATOM 3819 C CA . ALA A 1 490 ? -23.703 12.008 -2.475 1 97.88 490 ALA A CA 1
ATOM 3820 C C . ALA A 1 490 ? -23.766 12.555 -1.051 1 97.88 490 ALA A C 1
ATOM 3822 O O . ALA A 1 490 ? -24.344 13.617 -0.811 1 97.88 490 ALA A O 1
ATOM 3823 N N . THR A 1 491 ? -23.234 11.805 -0.104 1 97.12 491 THR A N 1
ATOM 3824 C CA . THR A 1 491 ? -23.125 12.203 1.294 1 97.12 491 THR A CA 1
ATOM 3825 C C . THR A 1 491 ? -21.844 11.672 1.921 1 97.12 491 THR A C 1
ATOM 3827 O O . THR A 1 491 ? -21.359 10.602 1.532 1 97.12 491 THR A O 1
ATOM 3830 N N . ALA A 1 492 ? -21.281 12.375 2.883 1 94.62 492 ALA A N 1
ATOM 3831 C CA . ALA A 1 492 ? -20.062 11.945 3.562 1 94.62 492 ALA A CA 1
ATOM 3832 C C . ALA A 1 492 ? -20.359 10.844 4.574 1 94.62 492 ALA A C 1
ATOM 3834 O O . ALA A 1 492 ? -19.453 10.141 5.016 1 94.62 492 ALA A O 1
ATOM 3835 N N . ALA A 1 493 ? -21.625 10.641 4.863 1 94.75 493 ALA A N 1
ATOM 3836 C CA . ALA A 1 493 ? -22 9.688 5.906 1 94.75 493 ALA A CA 1
ATOM 3837 C C . ALA A 1 493 ? -22.172 8.281 5.336 1 94.75 493 ALA A C 1
ATOM 3839 O O . ALA A 1 493 ? -22.281 7.312 6.09 1 94.75 493 ALA A O 1
ATOM 3840 N N . GLY A 1 494 ? -22.125 8.141 4.039 1 95.44 494 GLY A N 1
ATOM 3841 C CA . GLY A 1 494 ? -22.344 6.844 3.416 1 95.44 494 GLY A CA 1
ATOM 3842 C C . GLY A 1 494 ? -23.766 6.641 2.938 1 95.44 494 GLY A C 1
ATOM 3843 O O . GLY A 1 494 ? -24.703 7.234 3.482 1 95.44 494 GLY A O 1
ATOM 3844 N N . LYS A 1 495 ? -23.938 5.832 2.014 1 96.44 495 LYS A N 1
ATOM 3845 C CA . LYS A 1 495 ? -25.203 5.691 1.309 1 96.44 495 LYS A CA 1
ATOM 3846 C C . LYS A 1 495 ? -26.297 5.184 2.246 1 96.44 495 LYS A C 1
ATOM 3848 O O . LYS A 1 495 ? -27.484 5.5 2.061 1 96.44 495 LYS A O 1
ATOM 3853 N N . GLN A 1 496 ? -25.984 4.379 3.273 1 96.06 496 GLN A N 1
ATOM 3854 C CA . GLN A 1 496 ? -26.984 3.803 4.168 1 96.06 496 GLN A CA 1
ATOM 3855 C C . GLN A 1 496 ? -27.688 4.887 4.984 1 96.06 496 GLN A C 1
ATOM 3857 O O . GLN A 1 496 ? -28.734 4.641 5.582 1 96.06 496 GLN A O 1
ATOM 3862 N N . GLN A 1 497 ? -27.094 6.109 4.973 1 95.31 497 GLN A N 1
ATOM 3863 C CA . GLN A 1 497 ? -27.641 7.199 5.77 1 95.31 497 GLN A CA 1
ATOM 3864 C C . GLN A 1 497 ? -28.547 8.102 4.922 1 95.31 497 GLN A C 1
ATOM 3866 O O . GLN A 1 497 ? -29.125 9.062 5.43 1 95.31 497 GLN A O 1
ATOM 3871 N N . ILE A 1 498 ? -28.719 7.848 3.686 1 96.62 498 ILE A N 1
ATOM 3872 C CA . ILE A 1 498 ? -29.609 8.617 2.838 1 96.62 498 ILE A CA 1
ATOM 3873 C C . ILE A 1 498 ? -31.062 8.258 3.168 1 96.62 498 ILE A C 1
ATOM 3875 O O . ILE A 1 498 ? -31.469 7.094 3.049 1 96.62 498 ILE A O 1
ATOM 3879 N N . PRO A 1 499 ? -31.844 9.188 3.555 1 95.25 499 PRO A N 1
ATOM 3880 C CA . PRO A 1 499 ? -33.25 8.883 3.881 1 95.25 499 PRO A CA 1
ATOM 3881 C C . PRO A 1 499 ? -34.031 8.352 2.684 1 95.25 499 PRO A C 1
ATOM 3883 O O . PRO A 1 499 ? -33.906 8.875 1.573 1 95.25 499 PRO A O 1
ATOM 3886 N N . GLN A 1 500 ? -34.812 7.379 2.939 1 95.12 500 GLN A N 1
ATOM 3887 C CA . GLN A 1 500 ? -35.656 6.793 1.895 1 95.12 500 GLN A CA 1
ATOM 3888 C C . GLN A 1 500 ? -36.562 7.844 1.263 1 95.12 500 GLN A C 1
ATOM 3890 O O . GLN A 1 500 ? -36.781 7.828 0.051 1 95.12 500 GLN A O 1
ATOM 3895 N N . GLU A 1 501 ? -37.031 8.734 2.064 1 95.06 501 GLU A N 1
ATOM 3896 C CA . GLU A 1 501 ? -37.938 9.781 1.597 1 95.06 501 GLU A CA 1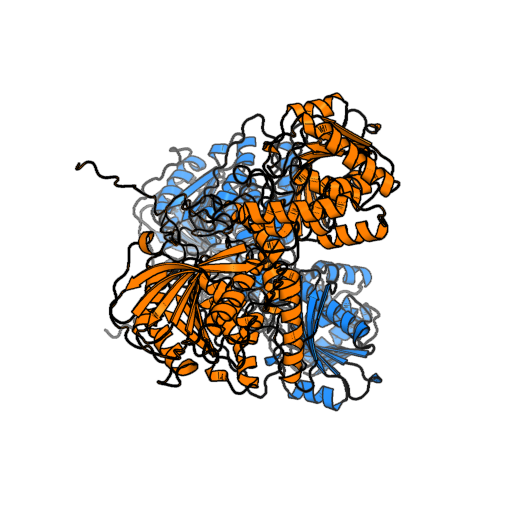
ATOM 3897 C C . GLU A 1 501 ? -37.281 10.641 0.521 1 95.06 501 GLU A C 1
ATOM 3899 O O . GLU A 1 501 ? -37.938 11.078 -0.423 1 95.06 501 GLU A O 1
ATOM 3904 N N . ARG A 1 502 ? -36.062 10.906 0.697 1 96.19 502 ARG A N 1
ATOM 3905 C CA . ARG A 1 502 ? -35.281 11.68 -0.277 1 96.19 502 ARG A CA 1
ATOM 3906 C C . ARG A 1 502 ? -35.25 10.977 -1.629 1 96.19 502 ARG A C 1
ATOM 3908 O O . ARG A 1 502 ? -35.469 11.602 -2.668 1 96.19 502 ARG A O 1
ATOM 3915 N N . MET A 1 503 ? -35.031 9.75 -1.659 1 96.56 503 MET A N 1
ATOM 3916 C CA . MET A 1 503 ? -34.969 8.969 -2.891 1 96.56 503 MET A CA 1
ATOM 3917 C C . MET A 1 503 ? -36.375 8.844 -3.502 1 96.56 503 MET A C 1
ATOM 3919 O O . MET A 1 503 ? -36.531 8.945 -4.719 1 96.56 503 MET A O 1
ATOM 3923 N N . ASP A 1 504 ? -37.375 8.688 -2.641 1 96.12 504 ASP A N 1
ATOM 3924 C CA . ASP A 1 504 ? -38.75 8.562 -3.109 1 96.12 504 ASP A CA 1
ATOM 3925 C C . ASP A 1 504 ? -39.188 9.828 -3.842 1 96.12 504 ASP A C 1
ATOM 3927 O O . ASP A 1 504 ? -39.906 9.75 -4.852 1 96.12 504 ASP A O 1
ATOM 3931 N N . THR A 1 505 ? -38.812 10.883 -3.312 1 96.38 505 THR A N 1
ATOM 3932 C CA . THR A 1 505 ? -39.188 12.164 -3.92 1 96.38 505 THR A CA 1
ATOM 3933 C C . THR A 1 505 ? -38.688 12.234 -5.363 1 96.38 505 THR A C 1
ATOM 3935 O O . THR A 1 505 ? -39.438 12.656 -6.254 1 96.38 505 THR A O 1
ATOM 3938 N N . TRP A 1 506 ? -37.531 11.82 -5.66 1 96.44 506 TRP A N 1
ATOM 3939 C CA . TRP A 1 506 ? -36.938 11.867 -7.004 1 96.44 506 TRP A CA 1
ATOM 3940 C C . TRP A 1 506 ? -37.562 10.797 -7.895 1 96.44 506 TRP A C 1
ATOM 3942 O O . TRP A 1 506 ? -37.844 11.039 -9.07 1 96.44 506 TRP A O 1
ATOM 3952 N N . THR A 1 507 ? -37.75 9.633 -7.297 1 95.75 507 THR A N 1
ATOM 3953 C CA . THR A 1 507 ? -38.344 8.531 -8.039 1 95.75 507 THR A CA 1
ATOM 3954 C C . THR A 1 507 ? -39.781 8.891 -8.469 1 95.75 507 THR A C 1
ATOM 3956 O O . THR A 1 507 ? -40.188 8.555 -9.578 1 95.75 507 THR A O 1
ATOM 3959 N N . GLU A 1 508 ? -40.438 9.562 -7.613 1 96.44 508 GLU A N 1
ATOM 3960 C CA . GLU A 1 508 ? -41.812 9.984 -7.91 1 96.44 508 GLU A CA 1
ATOM 3961 C C . GLU A 1 508 ? -41.844 11 -9.047 1 96.44 508 GLU A C 1
ATOM 3963 O O . GLU A 1 508 ? -42.781 11.039 -9.836 1 96.44 508 GLU A O 1
ATOM 3968 N N . LYS A 1 509 ? -40.844 11.797 -9.117 1 95.81 509 LYS A N 1
ATOM 3969 C CA . LYS A 1 509 ? -40.75 12.766 -10.203 1 95.81 509 LYS A CA 1
ATOM 3970 C C . LYS A 1 509 ? -40.25 12.102 -11.492 1 95.81 509 LYS A C 1
ATOM 3972 O O . LYS A 1 509 ? -40.219 12.734 -12.547 1 95.81 509 LYS A O 1
ATOM 3977 N N . GLY A 1 510 ? -39.875 10.812 -11.383 1 96.06 510 GLY A N 1
ATOM 3978 C CA . GLY A 1 510 ? -39.531 10 -12.547 1 96.06 510 GLY A CA 1
ATOM 3979 C C . GLY A 1 510 ? -38.062 9.953 -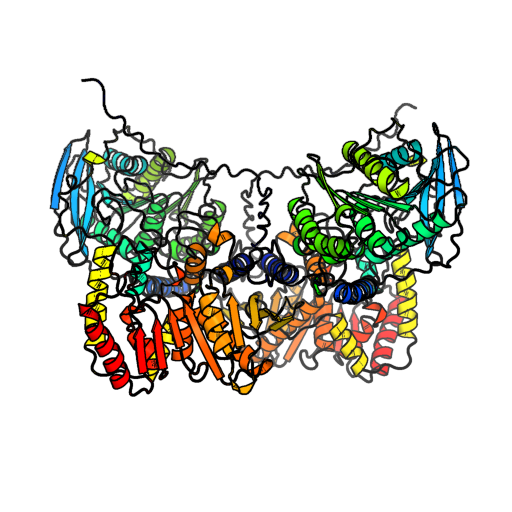12.844 1 96.06 510 GLY A C 1
ATOM 3980 O O . GLY A 1 510 ? -37.625 9.258 -13.766 1 96.06 510 GLY A O 1
ATOM 3981 N N . TYR A 1 511 ? -37.25 10.625 -12.102 1 97.38 511 TYR A N 1
ATOM 3982 C CA . TYR A 1 511 ? -35.812 10.68 -12.344 1 97.38 511 TYR A CA 1
ATOM 3983 C C . TYR A 1 511 ? -35.156 9.344 -12.008 1 97.38 511 TYR A C 1
ATOM 3985 O O . TYR A 1 511 ? -35.625 8.609 -11.141 1 97.38 511 TYR A O 1
ATOM 3993 N N . GLY A 1 512 ? -34.125 9.008 -12.758 1 97.94 512 GLY A N 1
ATOM 3994 C CA . GLY A 1 512 ? -33.188 7.988 -12.273 1 97.94 512 GLY A CA 1
ATOM 3995 C C . GLY A 1 512 ? -32.344 8.453 -11.109 1 97.94 512 GLY A C 1
ATOM 3996 O O . GLY A 1 512 ? -32.25 9.656 -10.844 1 97.94 512 GLY A O 1
ATOM 3997 N N . ILE A 1 513 ? -31.812 7.531 -10.375 1 98.31 513 ILE A N 1
ATOM 3998 C CA . ILE A 1 513 ? -31 7.867 -9.211 1 98.31 513 ILE A CA 1
ATOM 3999 C C . ILE A 1 513 ? -29.625 7.234 -9.352 1 98.31 513 ILE A C 1
ATOM 4001 O O . ILE A 1 513 ? -29.5 6.07 -9.742 1 98.31 513 ILE A O 1
ATOM 4005 N N . VAL A 1 514 ? -28.609 7.973 -9.156 1 98.62 514 VAL A N 1
ATOM 4006 C CA . VAL A 1 514 ? -27.234 7.477 -9 1 98.62 514 VAL A CA 1
ATOM 4007 C C . VAL A 1 514 ? -26.703 7.852 -7.617 1 98.62 514 VAL A C 1
ATOM 4009 O O . VAL A 1 514 ? -26.719 9.023 -7.238 1 98.62 514 VAL A O 1
ATOM 4012 N N . ILE A 1 515 ? -26.312 6.859 -6.859 1 98.69 515 ILE A N 1
ATOM 4013 C CA . ILE A 1 515 ? -25.672 7.086 -5.562 1 98.69 515 ILE A CA 1
ATOM 4014 C C . ILE A 1 515 ? -24.188 6.762 -5.656 1 98.69 515 ILE A C 1
ATOM 4016 O O . ILE A 1 515 ? -23.812 5.648 -6.027 1 98.69 515 ILE A O 1
ATOM 4020 N N . ALA A 1 516 ? -23.359 7.691 -5.371 1 98.38 516 ALA A N 1
ATOM 4021 C CA . ALA A 1 516 ? -21.922 7.5 -5.41 1 98.38 516 ALA A CA 1
ATOM 4022 C C . ALA A 1 516 ? -21.328 7.512 -4.004 1 98.38 516 ALA A C 1
ATOM 4024 O O . ALA A 1 516 ? -21.594 8.422 -3.217 1 98.38 516 ALA A O 1
ATOM 4025 N N . GLU A 1 517 ? -20.594 6.562 -3.68 1 97.81 517 GLU A N 1
ATOM 4026 C CA . GLU A 1 517 ? -19.781 6.594 -2.465 1 97.81 517 GLU A CA 1
ATOM 4027 C C . GLU A 1 517 ? -18.375 7.094 -2.756 1 97.81 517 GLU A C 1
ATOM 4029 O O . GLU A 1 517 ? -17.547 6.348 -3.285 1 97.81 517 GLU A O 1
ATOM 4034 N N . LEU A 1 518 ? -18.109 8.242 -2.303 1 97.69 518 LEU A N 1
ATOM 4035 C CA . LEU A 1 518 ? -16.844 8.914 -2.547 1 97.69 518 LEU A CA 1
ATOM 4036 C C . LEU A 1 518 ? -15.75 8.375 -1.626 1 97.69 518 LEU A C 1
ATOM 4038 O O . LEU A 1 518 ? -16.047 7.676 -0.653 1 97.69 518 LEU A O 1
ATOM 4042 N N . SER A 1 519 ? -14.5 8.664 -1.937 1 96.88 519 SER A N 1
ATOM 4043 C CA . SER A 1 519 ? -13.367 8.234 -1.121 1 96.88 519 SER A CA 1
ATOM 4044 C C . SER A 1 519 ? -13.578 8.594 0.346 1 96.88 519 SER A C 1
ATOM 4046 O O . SER A 1 519 ? -13.773 9.766 0.683 1 96.88 519 SER A O 1
ATOM 4048 N N . GLY A 1 520 ? -13.508 7.559 1.153 1 97 520 GLY A N 1
ATOM 4049 C CA . GLY A 1 520 ? -13.625 7.777 2.586 1 97 520 GLY A CA 1
ATOM 4050 C C . GLY A 1 520 ? -15.047 7.602 3.1 1 97 520 GLY A C 1
ATOM 4051 O O . GLY A 1 520 ? -15.281 7.66 4.309 1 97 520 GLY A O 1
ATOM 4052 N N . THR A 1 521 ? -16.047 7.293 2.178 1 96.94 521 THR A N 1
ATOM 4053 C CA . THR A 1 521 ? -17.438 7.184 2.609 1 96.94 521 THR A CA 1
ATOM 4054 C C . THR A 1 521 ? -17.953 5.766 2.391 1 96.94 521 THR A C 1
ATOM 4056 O O . THR A 1 521 ? -17.516 5.07 1.472 1 96.94 521 THR A O 1
ATOM 4059 N N . GLY A 1 522 ? -18.844 5.34 3.316 1 95.12 522 GLY A N 1
ATOM 4060 C CA . GLY A 1 522 ? -19.531 4.074 3.141 1 95.12 522 GLY A CA 1
ATOM 4061 C C . GLY A 1 522 ? -18.594 2.906 2.9 1 95.12 522 GLY A C 1
ATOM 4062 O O . GLY A 1 522 ? -17.672 2.68 3.68 1 95.12 522 GLY A O 1
ATOM 4063 N N . GLU A 1 523 ? -18.75 2.264 1.723 1 95.44 523 GLU A N 1
ATOM 4064 C CA . GLU A 1 523 ? -17.953 1.085 1.396 1 95.44 523 GLU A CA 1
ATOM 4065 C C . GLU A 1 523 ? -16.547 1.476 0.963 1 95.44 523 GLU A C 1
ATOM 4067 O O . GLU A 1 523 ? -15.648 0.629 0.909 1 95.44 523 GLU A O 1
ATOM 4072 N N . ALA A 1 524 ? -16.359 2.732 0.633 1 95.88 524 ALA A N 1
ATOM 4073 C CA . ALA A 1 524 ? -15.039 3.242 0.245 1 95.88 524 ALA A CA 1
ATOM 4074 C C . ALA A 1 524 ? -14.344 3.904 1.427 1 95.88 524 ALA A C 1
ATOM 4076 O O . ALA A 1 524 ? -13.391 4.668 1.244 1 95.88 524 ALA A O 1
ATOM 4077 N N . ALA A 1 525 ? -14.797 3.621 2.598 1 95.38 525 ALA A N 1
ATOM 4078 C CA . ALA A 1 525 ? -14.227 4.207 3.807 1 95.38 525 ALA A CA 1
ATOM 4079 C C . ALA A 1 525 ? -12.859 3.605 4.117 1 95.38 525 ALA A C 1
ATOM 4081 O O . ALA A 1 525 ? -12.477 2.586 3.537 1 95.38 525 ALA A O 1
ATOM 4082 N N . SER A 1 526 ? -12.094 4.242 4.914 1 95.12 526 SER A N 1
ATOM 4083 C CA . SER A 1 526 ? -10.828 3.756 5.445 1 95.12 526 SER A CA 1
ATOM 4084 C C . SER A 1 526 ? -10.984 3.26 6.879 1 95.12 526 SER A C 1
ATOM 4086 O O . SER A 1 526 ? -11.375 4.023 7.766 1 95.12 526 SER A O 1
ATOM 4088 N N . ALA A 1 527 ? -10.672 2 7.062 1 92.88 527 ALA A N 1
ATOM 4089 C CA . ALA A 1 527 ? -10.719 1.446 8.414 1 92.88 527 ALA A CA 1
ATOM 4090 C C . ALA A 1 527 ? -9.75 2.168 9.336 1 92.88 527 ALA A C 1
ATOM 4092 O O . ALA A 1 527 ? -10.047 2.385 10.516 1 92.88 527 ALA A O 1
ATOM 4093 N N . GLU A 1 528 ? -8.625 2.553 8.805 1 92.31 528 GLU A N 1
ATOM 4094 C CA . GLU A 1 528 ? -7.629 3.275 9.586 1 92.31 528 GLU A CA 1
ATOM 4095 C C . GLU A 1 528 ? -8.172 4.625 10.055 1 92.31 528 GLU A C 1
ATOM 4097 O O . GLU A 1 528 ? -7.883 5.059 11.18 1 92.31 528 GLU A O 1
ATOM 4102 N N . ASP A 1 529 ? -8.852 5.254 9.219 1 92.56 529 ASP A N 1
ATOM 4103 C CA . ASP A 1 529 ? -9.43 6.551 9.555 1 92.56 529 ASP A CA 1
ATOM 4104 C C . ASP A 1 529 ? -10.484 6.414 10.656 1 92.56 529 ASP A C 1
ATOM 4106 O O . ASP A 1 529 ? -10.727 7.355 11.406 1 92.56 529 ASP A O 1
ATOM 4110 N N . GLN A 1 530 ? -11.102 5.32 10.82 1 88.75 530 GLN A N 1
ATOM 4111 C CA . GLN A 1 530 ? -12.203 5.113 11.766 1 88.75 530 GLN A CA 1
ATOM 4112 C C . GLN A 1 530 ? -11.695 4.512 13.07 1 88.75 530 GLN A C 1
ATOM 4114 O O . GLN A 1 530 ? -12.484 4.266 13.992 1 88.75 530 GLN A O 1
ATOM 4119 N N . LYS A 1 531 ? -10.445 4.293 13.133 1 84.88 531 LYS A N 1
ATOM 4120 C CA . LYS A 1 531 ? -9.859 3.537 14.234 1 84.88 531 LYS A CA 1
ATOM 4121 C C . LYS A 1 531 ? -9.93 4.32 15.539 1 84.88 531 LYS A C 1
ATOM 4123 O O . LYS A 1 531 ? -10.094 3.738 16.609 1 84.88 531 LYS A O 1
ATOM 4128 N N . VAL A 1 532 ? -9.75 5.641 15.438 1 79.88 532 VAL A N 1
ATOM 4129 C CA . VAL A 1 532 ? -9.711 6.453 16.641 1 79.88 532 VAL A CA 1
ATOM 4130 C C . VAL A 1 532 ? -11.07 7.109 16.875 1 79.88 532 VAL A C 1
ATOM 4132 O O . VAL A 1 532 ? -11.414 8.086 16.203 1 79.88 532 VAL A O 1
ATOM 4135 N N . ASP A 1 533 ? -11.711 6.754 17.875 1 73.88 533 ASP A N 1
ATOM 4136 C CA . ASP A 1 533 ? -13.117 7.07 18.094 1 73.88 533 ASP A CA 1
ATOM 4137 C C . ASP A 1 533 ? -13.297 8.531 18.516 1 73.88 533 ASP A C 1
ATOM 4139 O O . ASP A 1 533 ? -14.32 9.148 18.219 1 73.88 533 ASP A O 1
ATOM 4143 N N . TYR A 1 534 ? -12.32 9.094 19.203 1 78.56 534 TYR A N 1
ATOM 4144 C CA . TYR A 1 534 ? -12.547 10.43 19.75 1 78.56 534 TYR A CA 1
ATOM 4145 C C . TYR A 1 534 ? -12.234 11.5 18.719 1 78.56 534 TYR A C 1
ATOM 4147 O O . TYR A 1 534 ? -12.555 12.672 18.906 1 78.56 534 TYR A O 1
ATOM 4155 N N . LEU A 1 535 ? -11.742 11.086 17.625 1 85.94 535 LEU A N 1
ATOM 4156 C CA . LEU A 1 535 ? -11.445 12.039 16.562 1 85.94 535 LEU A CA 1
ATOM 4157 C C . LEU A 1 535 ? -12.633 12.188 15.625 1 85.94 535 LEU A C 1
ATOM 4159 O O . LEU A 1 535 ? -13.383 11.234 15.414 1 85.94 535 LEU A O 1
ATOM 4163 N N . THR A 1 536 ? -12.742 13.398 15.133 1 92.5 536 THR A N 1
ATOM 4164 C CA . THR A 1 536 ? -13.797 13.656 14.156 1 92.5 536 THR A CA 1
ATOM 4165 C C . THR A 1 536 ? -13.609 12.789 12.922 1 92.5 536 THR A C 1
ATOM 4167 O O . THR A 1 536 ? -12.484 12.469 12.539 1 92.5 536 THR A O 1
ATOM 4170 N N . PRO A 1 537 ? -14.734 12.453 12.312 1 93.69 537 PRO A N 1
ATOM 4171 C CA . PRO A 1 537 ? -14.617 11.664 11.086 1 93.69 537 PRO A CA 1
ATOM 4172 C C . PRO A 1 537 ? -13.695 12.305 10.055 1 93.69 537 PRO A C 1
ATOM 4174 O O . PRO A 1 537 ? -13.672 13.531 9.922 1 93.69 537 PRO A O 1
ATOM 4177 N N . PHE A 1 538 ? -12.898 11.508 9.305 1 96.5 538 PHE A N 1
ATOM 4178 C CA . PHE A 1 538 ? -11.992 11.906 8.234 1 96.5 538 PHE A CA 1
ATOM 4179 C C . PHE A 1 538 ? -10.75 12.586 8.789 1 96.5 538 PHE A C 1
ATOM 4181 O O . PHE A 1 538 ? -9.93 13.109 8.039 1 96.5 538 PHE A O 1
ATOM 4188 N N . HIS A 1 539 ? -10.594 12.609 10.109 1 96.75 539 HIS A N 1
ATOM 4189 C CA . HIS A 1 539 ? -9.438 13.273 10.703 1 96.75 539 HIS A CA 1
ATOM 4190 C C . HIS A 1 539 ? -8.133 12.758 10.094 1 96.75 539 HIS A C 1
ATOM 4192 O O . HIS A 1 539 ? -7.344 13.539 9.562 1 96.75 539 HIS A O 1
ATOM 4198 N N . THR A 1 540 ? -7.957 11.461 10.109 1 96.56 540 THR A N 1
ATOM 4199 C CA . THR A 1 540 ? -6.711 10.836 9.688 1 96.56 540 THR A CA 1
ATOM 4200 C C . THR A 1 540 ? -6.535 10.938 8.18 1 96.56 540 THR A C 1
ATOM 4202 O O . THR A 1 540 ? -5.445 11.258 7.695 1 96.56 540 THR A O 1
ATOM 4205 N N . LEU A 1 541 ? -7.594 10.742 7.445 1 97.06 541 LEU A N 1
ATOM 4206 C CA . LEU A 1 541 ? -7.535 10.766 5.984 1 97.06 541 LEU A CA 1
ATOM 4207 C C . LEU A 1 541 ? -7.312 12.188 5.477 1 97.06 541 LEU A C 1
ATOM 4209 O O . LEU A 1 541 ? -6.496 12.406 4.578 1 97.06 541 LEU A O 1
ATOM 4213 N N . ALA A 1 542 ? -8.047 13.148 5.992 1 97.69 542 ALA A N 1
ATOM 4214 C CA . ALA A 1 542 ? -7.879 14.539 5.57 1 97.69 542 ALA A CA 1
ATOM 4215 C C . ALA A 1 542 ? -6.473 15.039 5.883 1 97.69 542 ALA A C 1
ATOM 4217 O O . ALA A 1 542 ? -5.855 15.727 5.066 1 97.69 542 ALA A O 1
ATOM 4218 N N . ARG A 1 543 ? -5.969 14.711 7.047 1 97.25 543 ARG A N 1
ATOM 4219 C CA . ARG A 1 543 ? -4.605 15.07 7.414 1 97.25 543 ARG A CA 1
ATOM 4220 C C . ARG A 1 543 ? -3.598 14.484 6.434 1 97.25 543 ARG A C 1
ATOM 4222 O O . ARG A 1 543 ? -2.654 15.156 6.023 1 97.25 543 ARG A O 1
ATOM 4229 N N . ALA A 1 544 ? -3.803 13.188 6.133 1 97.75 544 ALA A N 1
ATOM 4230 C CA . ALA A 1 544 ? -2.904 12.523 5.191 1 97.75 544 ALA A CA 1
ATOM 4231 C C . ALA A 1 544 ? -2.863 13.266 3.857 1 97.75 544 ALA A C 1
ATOM 4233 O O . ALA A 1 544 ? -1.786 13.531 3.322 1 97.75 544 ALA A O 1
ATOM 4234 N N . ARG A 1 545 ? -3.98 13.664 3.348 1 97.5 545 ARG A N 1
ATOM 4235 C CA . ARG A 1 545 ? -4.055 14.359 2.066 1 97.5 545 ARG A CA 1
ATOM 4236 C C . ARG A 1 545 ? -3.418 15.742 2.158 1 97.5 545 ARG A C 1
ATOM 4238 O O . ARG A 1 545 ? -2.748 16.188 1.223 1 97.5 545 ARG A O 1
ATOM 4245 N N . LEU A 1 546 ? -3.633 16.359 3.258 1 98.12 546 LEU A N 1
ATOM 4246 C CA . LEU A 1 546 ? -3.039 17.688 3.436 1 98.12 546 LEU A CA 1
ATOM 4247 C C . LEU A 1 546 ? -1.518 17.594 3.473 1 98.12 546 LEU A C 1
ATOM 4249 O O . LEU A 1 546 ? -0.828 18.422 2.877 1 98.12 546 LEU A O 1
ATOM 4253 N N . TRP A 1 547 ? -0.932 16.578 4.152 1 98 547 TRP A N 1
ATOM 4254 C CA . TRP A 1 547 ? 0.509 16.344 4.105 1 98 547 TRP A CA 1
ATOM 4255 C C . TRP A 1 547 ? 0.991 16.219 2.664 1 98 547 TRP A C 1
ATOM 4257 O O . TRP A 1 547 ? 2.055 16.734 2.311 1 98 547 TRP A O 1
ATOM 4267 N N . LEU A 1 548 ? 0.194 15.594 1.861 1 97.44 548 LEU A N 1
ATOM 4268 C CA . LEU A 1 548 ? 0.572 15.234 0.498 1 97.44 548 LEU A CA 1
ATOM 4269 C C . LEU A 1 548 ? 0.289 16.391 -0.463 1 97.44 548 LEU A C 1
ATOM 4271 O O . LEU A 1 548 ? 0.484 16.25 -1.673 1 97.44 548 LEU A O 1
ATOM 4275 N N . GLY A 1 549 ? -0.237 17.531 0.055 1 96.88 549 GLY A N 1
ATOM 4276 C CA . GLY A 1 549 ? -0.56 18.656 -0.792 1 96.88 549 GLY A CA 1
ATOM 4277 C C . GLY A 1 549 ? -1.874 18.5 -1.53 1 96.88 549 GLY A C 1
ATOM 4278 O O . GLY A 1 549 ? -2.037 19.016 -2.639 1 96.88 549 GLY A O 1
ATOM 4279 N N . GLU A 1 550 ? -2.738 17.734 -0.947 1 96.88 550 GLU A N 1
ATOM 4280 C CA . GLU A 1 550 ? -4.078 17.484 -1.477 1 96.88 550 GLU A CA 1
ATOM 4281 C C . GLU A 1 550 ? -5.152 17.906 -0.478 1 96.88 550 GLU A C 1
ATOM 4283 O O . GLU A 1 550 ? -4.836 18.344 0.63 1 96.88 550 GLU A O 1
ATOM 4288 N N . THR A 1 551 ? -6.395 17.938 -0.893 1 97.94 551 THR A N 1
ATOM 4289 C CA . THR A 1 551 ? -7.543 18.141 -0.016 1 97.94 551 THR A CA 1
ATOM 4290 C C . THR A 1 551 ? -8.609 17.078 -0.279 1 97.94 551 THR A C 1
ATOM 4292 O O . THR A 1 551 ? -8.664 16.5 -1.369 1 97.94 551 THR A O 1
ATOM 4295 N N . MET A 1 552 ? -9.383 16.734 0.753 1 97.62 552 MET A N 1
ATOM 4296 C CA . MET A 1 552 ? -10.523 15.844 0.538 1 97.62 552 MET A CA 1
ATOM 4297 C C . MET A 1 552 ? -11.469 16.422 -0.509 1 97.62 552 MET A C 1
ATOM 4299 O O . MET A 1 552 ? -11.977 15.688 -1.362 1 97.62 552 MET A O 1
ATOM 4303 N N . MET A 1 553 ? -11.703 17.766 -0.47 1 97.94 553 MET A N 1
ATOM 4304 C CA . MET A 1 553 ? -12.617 18.422 -1.401 1 97.94 553 MET A CA 1
ATOM 4305 C C . MET A 1 553 ? -12.141 18.266 -2.84 1 97.94 553 MET A C 1
ATOM 4307 O O . MET A 1 553 ? -12.922 17.953 -3.732 1 97.94 553 MET A O 1
ATOM 4311 N N . GLY A 1 554 ? -10.883 18.516 -3.006 1 97.56 554 GLY A N 1
ATOM 4312 C CA . GLY A 1 554 ? -10.344 18.328 -4.344 1 97.56 554 GLY A CA 1
ATOM 4313 C C . GLY A 1 554 ? -10.516 16.922 -4.867 1 97.56 554 GLY A C 1
ATOM 4314 O O . GLY A 1 554 ? -10.852 16.719 -6.035 1 97.56 554 GLY A O 1
ATOM 4315 N N . GLN A 1 555 ? -10.281 15.93 -4.035 1 96.94 555 GLN A N 1
ATOM 4316 C CA . GLN A 1 555 ? -10.477 14.531 -4.391 1 96.94 555 GLN A CA 1
ATOM 4317 C C . GLN A 1 555 ? -11.922 14.25 -4.773 1 96.94 555 GLN A C 1
ATOM 4319 O O . GLN A 1 555 ? -12.195 13.602 -5.781 1 96.94 555 GLN A O 1
ATOM 4324 N N . TRP A 1 556 ? -12.852 14.727 -3.953 1 97.94 556 TRP A N 1
ATOM 4325 C CA . TRP A 1 556 ? -14.266 14.469 -4.191 1 97.94 556 TRP A CA 1
ATOM 4326 C C . TRP A 1 556 ? -14.742 15.172 -5.457 1 97.94 556 TRP A C 1
ATOM 4328 O O . TRP A 1 556 ? -15.586 14.648 -6.188 1 97.94 556 TRP A O 1
ATOM 4338 N N . VAL A 1 557 ? -14.234 16.375 -5.723 1 98 557 VAL A N 1
ATOM 4339 C CA . VAL A 1 557 ? -14.562 17.078 -6.961 1 98 557 VAL A CA 1
ATOM 4340 C C . VAL A 1 557 ? -14.148 16.234 -8.156 1 98 557 VAL A C 1
ATOM 4342 O O . VAL A 1 557 ? -14.93 16.062 -9.102 1 98 557 VAL A O 1
ATOM 4345 N N . GLY A 1 558 ? -12.938 15.688 -8.086 1 97.31 558 GLY A N 1
ATOM 4346 C CA . GLY A 1 558 ? -12.477 14.812 -9.156 1 97.31 558 GLY A CA 1
ATOM 4347 C C . GLY A 1 558 ? -13.328 13.57 -9.328 1 97.31 558 GLY A C 1
ATOM 4348 O O . GLY A 1 558 ? -13.625 13.164 -10.445 1 97.31 558 GLY A O 1
ATOM 4349 N N . GLU A 1 559 ? -13.695 12.961 -8.273 1 97.38 559 GLU A N 1
ATOM 4350 C CA . GLU A 1 559 ? -14.484 11.734 -8.312 1 97.38 559 GLU A CA 1
ATOM 4351 C C . GLU A 1 559 ? -15.891 12.008 -8.844 1 97.38 559 GLU A C 1
ATOM 4353 O O . GLU A 1 559 ? -16.438 11.227 -9.625 1 97.38 559 GLU A O 1
ATOM 4358 N N . LEU A 1 560 ? -16.484 13.109 -8.375 1 98.25 560 LEU A N 1
ATOM 4359 C CA . LEU A 1 560 ? -17.812 13.492 -8.875 1 98.25 560 LEU A CA 1
ATOM 4360 C C . LEU A 1 560 ? -17.75 13.781 -10.367 1 98.25 560 LEU A C 1
ATOM 4362 O O . LEU A 1 560 ? -18.688 13.461 -11.102 1 98.25 560 LEU A O 1
ATOM 4366 N N . ALA A 1 561 ? -16.688 14.438 -10.773 1 97.88 561 ALA A N 1
ATOM 4367 C CA . ALA A 1 561 ? -16.5 14.688 -12.203 1 97.88 561 ALA A CA 1
ATOM 4368 C C . ALA A 1 561 ? -16.438 13.375 -12.984 1 97.88 561 ALA A C 1
ATOM 4370 O O . ALA A 1 561 ? -17.078 13.234 -14.031 1 97.88 561 ALA A O 1
ATOM 4371 N N . MET A 1 562 ? -15.641 12.406 -12.477 1 97.56 562 MET A N 1
ATOM 4372 C CA . MET A 1 562 ? -15.492 11.094 -13.102 1 97.56 562 MET A CA 1
ATOM 4373 C C . MET A 1 562 ? -16.828 10.375 -13.195 1 97.56 562 MET A C 1
ATOM 4375 O O . MET A 1 562 ? -17.188 9.867 -14.258 1 97.56 562 MET A O 1
ATOM 4379 N N . VAL A 1 563 ? -17.594 10.367 -12.125 1 98.31 563 VAL A N 1
ATOM 4380 C CA . VAL A 1 563 ? -18.891 9.695 -12.07 1 98.31 563 VAL A CA 1
ATOM 4381 C C . VAL A 1 563 ? -19.859 10.367 -13.039 1 98.31 563 VAL A C 1
ATOM 4383 O O . VAL A 1 563 ? -20.594 9.688 -13.758 1 98.31 563 VAL A O 1
ATOM 4386 N N . SER A 1 564 ? -19.875 11.727 -13.031 1 98.38 564 SER A N 1
ATOM 4387 C CA . SER A 1 564 ? -20.781 12.477 -13.906 1 98.38 564 SER A CA 1
ATOM 4388 C C . SER A 1 564 ? -20.484 12.195 -15.375 1 98.38 564 SER A C 1
ATOM 4390 O O . SER A 1 564 ? -21.391 12 -16.172 1 98.38 564 SER A O 1
ATOM 4392 N N . LYS A 1 565 ? -19.234 12.203 -15.719 1 97.31 565 LYS A N 1
ATOM 4393 C CA . LYS A 1 565 ? -18.844 11.883 -17.078 1 97.31 565 LYS A CA 1
ATOM 4394 C C . LYS A 1 565 ? -19.25 10.469 -17.469 1 97.31 565 LYS A C 1
ATOM 4396 O O . LYS A 1 565 ? -19.766 10.242 -18.562 1 97.31 565 LYS A O 1
ATOM 4401 N N . PHE A 1 566 ? -19.031 9.555 -16.594 1 97.81 566 PHE A N 1
ATOM 4402 C CA . PHE A 1 566 ? -19.422 8.172 -16.828 1 97.81 566 PHE A CA 1
ATOM 4403 C C . PHE A 1 566 ? -20.922 8.055 -17.078 1 97.81 566 PHE A C 1
ATOM 4405 O O . PHE A 1 566 ? -21.344 7.367 -18 1 97.81 566 PHE A O 1
ATOM 4412 N N . MET A 1 567 ? -21.688 8.703 -16.25 1 97.75 567 MET A N 1
ATOM 4413 C CA . MET A 1 567 ? -23.156 8.656 -16.375 1 97.75 567 MET A CA 1
ATOM 4414 C C . MET A 1 567 ? -23.594 9.242 -17.703 1 97.75 567 MET A C 1
ATOM 4416 O O . MET A 1 567 ? -24.5 8.719 -18.344 1 97.75 567 MET A O 1
ATOM 4420 N N . LYS A 1 568 ? -23.047 10.297 -18.141 1 96.62 568 LYS A N 1
ATOM 4421 C CA . LYS A 1 568 ? -23.422 10.93 -19.406 1 96.62 568 LYS A CA 1
ATOM 4422 C C . LYS A 1 568 ? -23.047 10.047 -20.594 1 96.62 568 LYS A C 1
ATOM 4424 O O . LYS A 1 568 ? -23.797 9.93 -21.547 1 96.62 568 LYS A O 1
ATOM 4429 N N . GLU A 1 569 ? -21.922 9.391 -20.5 1 96.12 569 GLU A N 1
ATOM 4430 C CA . GLU A 1 569 ? -21.422 8.609 -21.625 1 96.12 569 GLU A CA 1
ATOM 4431 C C . GLU A 1 569 ? -22.062 7.227 -21.672 1 96.12 569 GLU A C 1
ATOM 4433 O O . GLU A 1 569 ? -22.422 6.734 -22.75 1 96.12 569 GLU A O 1
ATOM 4438 N N . GLU A 1 570 ? -22.266 6.602 -20.531 1 95.62 570 GLU A N 1
ATOM 4439 C CA . GLU A 1 570 ? -22.656 5.191 -20.5 1 95.62 570 GLU A CA 1
ATOM 4440 C C . GLU A 1 570 ? -24.141 5.027 -20.188 1 95.62 570 GLU A C 1
ATOM 4442 O O . GLU A 1 570 ? -24.734 3.996 -20.516 1 95.62 570 GLU A O 1
ATOM 4447 N N . TYR A 1 571 ? -24.766 6.016 -19.547 1 94.81 571 TYR A N 1
ATOM 4448 C CA . TYR A 1 571 ? -26.172 5.91 -19.172 1 94.81 571 TYR A CA 1
ATOM 4449 C C . TYR A 1 571 ? -27 7.016 -19.812 1 94.81 571 TYR A C 1
ATOM 4451 O O . TYR A 1 571 ? -28.141 7.238 -19.422 1 94.81 571 TYR A O 1
ATOM 4459 N N . ALA A 1 572 ? -26.359 7.812 -20.75 1 92.5 572 ALA A N 1
ATOM 4460 C CA . ALA A 1 572 ? -27.031 8.875 -21.5 1 92.5 572 ALA A CA 1
ATOM 4461 C C . ALA A 1 572 ? -27.703 9.875 -20.562 1 92.5 572 ALA A C 1
ATOM 4463 O O . ALA A 1 572 ? -28.828 10.297 -20.797 1 92.5 572 ALA A O 1
ATOM 4464 N N . ALA A 1 573 ? -27.062 10.141 -19.469 1 92.88 573 ALA A N 1
ATOM 4465 C CA . ALA A 1 573 ? -27.578 11.086 -18.484 1 92.88 573 ALA A CA 1
ATOM 4466 C C . ALA A 1 573 ? -27.297 12.531 -18.891 1 92.88 573 ALA A C 1
ATOM 4468 O O . ALA A 1 573 ? -26.625 13.266 -18.172 1 92.88 573 ALA A O 1
ATOM 4469 N N . GLN A 1 574 ? -27.859 12.961 -19.938 1 88.81 574 GLN A N 1
ATOM 4470 C CA . GLN A 1 574 ? -27.609 14.312 -20.438 1 88.81 574 GLN A CA 1
ATOM 4471 C C . GLN A 1 574 ? -28.156 15.367 -19.484 1 88.81 574 GLN A C 1
ATOM 4473 O O . GLN A 1 574 ? -27.547 16.438 -19.328 1 88.81 574 GLN A O 1
ATOM 4478 N N . ASN A 1 575 ? -29.312 15.062 -18.891 1 94.94 575 ASN A N 1
ATOM 4479 C CA . ASN A 1 575 ? -29.844 15.875 -17.797 1 94.94 575 ASN A CA 1
ATOM 4480 C C . ASN A 1 575 ? -29.453 15.305 -16.438 1 94.94 575 ASN A C 1
ATOM 4482 O O . ASN A 1 575 ? -30.078 14.352 -15.961 1 94.94 575 ASN A O 1
ATOM 4486 N N . LEU A 1 576 ? -28.453 15.883 -15.812 1 97.94 576 LEU A N 1
ATOM 4487 C CA . LEU A 1 576 ? -27.938 15.398 -14.531 1 97.94 576 LEU A CA 1
ATOM 4488 C C . LEU A 1 576 ? -28.094 16.469 -13.453 1 97.94 576 LEU A C 1
ATOM 4490 O O . LEU A 1 576 ? -27.594 17.578 -13.602 1 97.94 576 LEU A O 1
ATOM 4494 N N . ILE A 1 577 ? -28.812 16.172 -12.414 1 98.19 577 ILE A N 1
ATOM 4495 C CA . ILE A 1 577 ? -29 17.016 -11.25 1 98.19 577 ILE A CA 1
ATOM 4496 C C . ILE A 1 577 ? -28.156 16.5 -10.086 1 98.19 577 ILE A C 1
ATOM 4498 O O . ILE A 1 577 ? -27.969 15.297 -9.938 1 98.19 577 ILE A O 1
ATOM 4502 N N . PHE A 1 578 ? -27.641 17.438 -9.328 1 98.62 578 PHE A N 1
ATOM 4503 C CA . PHE A 1 578 ? -26.859 17.031 -8.164 1 98.62 578 PHE A CA 1
ATOM 4504 C C . PHE A 1 578 ? -27.625 17.328 -6.879 1 98.62 578 PHE A C 1
ATOM 4506 O O . PHE A 1 578 ? -28.172 18.406 -6.707 1 98.62 578 PHE A O 1
ATOM 4513 N N . ASP A 1 579 ? -27.703 16.359 -6.02 1 98.69 579 ASP A N 1
ATOM 4514 C CA . ASP A 1 579 ? -28.297 16.469 -4.691 1 98.69 579 ASP A CA 1
ATOM 4515 C C . ASP A 1 579 ? -27.344 15.945 -3.621 1 98.69 579 ASP A C 1
ATOM 4517 O O . ASP A 1 579 ? -27.344 14.742 -3.334 1 98.69 579 ASP A O 1
ATOM 4521 N N . GLY A 1 580 ? -26.578 16.828 -3.055 1 98.56 580 GLY A N 1
ATOM 4522 C CA . GLY A 1 580 ? -25.547 16.453 -2.096 1 98.56 580 GLY A CA 1
ATOM 4523 C C . GLY A 1 580 ? -25.812 16.984 -0.697 1 98.56 580 GLY A C 1
ATOM 4524 O O . GLY A 1 580 ? -26.594 17.922 -0.521 1 98.56 580 GLY A O 1
ATOM 4525 N N . GLU A 1 581 ? -25.188 16.328 0.252 1 98.06 581 GLU A N 1
ATOM 4526 C CA . GLU A 1 581 ? -25.391 16.672 1.655 1 98.06 581 GLU A CA 1
ATOM 4527 C C . GLU A 1 581 ? -24.078 17 2.344 1 98.06 581 GLU A C 1
ATOM 4529 O O . GLU A 1 581 ? -23.062 16.344 2.094 1 98.06 581 GLU A O 1
ATOM 4534 N N . LYS A 1 582 ? -24.094 18.016 3.238 1 97.94 582 LYS A N 1
ATOM 4535 C CA . LYS A 1 582 ? -22.969 18.422 4.074 1 97.94 582 LYS A CA 1
ATOM 4536 C C . LYS A 1 582 ? -21.703 18.625 3.236 1 97.94 582 LYS A C 1
ATOM 4538 O O . LYS A 1 582 ? -21.734 19.328 2.221 1 97.94 582 LYS A O 1
ATOM 4543 N N . GLU A 1 583 ? -20.594 18.016 3.562 1 98.19 583 GLU A N 1
ATOM 4544 C CA . GLU A 1 583 ? -19.328 18.234 2.855 1 98.19 583 GLU A CA 1
ATOM 4545 C C . GLU A 1 583 ? -19.438 17.812 1.394 1 98.19 583 GLU A C 1
ATOM 4547 O O . GLU A 1 583 ? -18.906 18.469 0.507 1 98.19 583 GLU A O 1
ATOM 4552 N N . ALA A 1 584 ? -20.141 16.719 1.18 1 98.38 584 ALA A N 1
ATOM 4553 C CA . ALA A 1 584 ? -20.297 16.25 -0.192 1 98.38 584 ALA A CA 1
ATOM 4554 C C . ALA A 1 584 ? -21.078 17.25 -1.035 1 98.38 584 ALA A C 1
ATOM 4556 O O . ALA A 1 584 ? -20.844 17.375 -2.238 1 98.38 584 ALA A O 1
ATOM 4557 N N . GLY A 1 585 ? -22.078 17.922 -0.378 1 98.56 585 GLY A N 1
ATOM 4558 C CA . GLY A 1 585 ? -22.781 19 -1.064 1 98.56 585 GLY A CA 1
ATOM 4559 C C . GLY A 1 585 ? -21.859 20.094 -1.571 1 98.56 585 GLY A C 1
ATOM 4560 O O . GLY A 1 585 ? -22 20.547 -2.709 1 98.56 585 GLY A O 1
ATOM 4561 N N . LEU A 1 586 ? -20.922 20.469 -0.778 1 98.44 586 LEU A N 1
ATOM 4562 C CA . LEU A 1 586 ? -19.953 21.484 -1.173 1 98.44 586 LEU A CA 1
ATOM 4563 C C . LEU A 1 586 ? -19.078 20.984 -2.32 1 98.44 586 LEU A C 1
ATOM 4565 O O . LEU A 1 586 ? -18.734 21.75 -3.225 1 98.44 586 LEU A O 1
ATOM 4569 N N . ALA A 1 587 ? -18.688 19.734 -2.254 1 98.38 587 ALA A N 1
ATOM 4570 C CA . ALA A 1 587 ? -17.875 19.172 -3.336 1 98.38 587 ALA A CA 1
ATOM 4571 C C . ALA A 1 587 ? -18.609 19.281 -4.672 1 98.38 587 ALA A C 1
ATOM 4573 O O . ALA A 1 587 ? -18 19.594 -5.695 1 98.38 587 ALA A O 1
ATOM 4574 N N . GLY A 1 588 ? -19.891 18.969 -4.641 1 98.62 588 GLY A N 1
ATOM 4575 C CA . GLY A 1 588 ? -20.688 19.141 -5.848 1 98.62 588 GLY A CA 1
ATOM 4576 C C . GLY A 1 588 ? -20.766 20.578 -6.328 1 98.62 588 GLY A C 1
ATOM 4577 O O . GLY A 1 588 ? -20.703 20.844 -7.531 1 98.62 588 GLY A O 1
ATOM 4578 N N . LEU A 1 589 ? -20.938 21.484 -5.367 1 98.69 589 LEU A N 1
ATOM 4579 C CA . LEU A 1 589 ? -20.938 22.906 -5.691 1 98.69 589 LEU A CA 1
ATOM 4580 C C . LEU A 1 589 ? -19.625 23.312 -6.344 1 98.69 589 LEU A C 1
ATOM 4582 O O . LEU A 1 589 ? -19.609 24.031 -7.344 1 98.69 589 LEU A O 1
ATOM 4586 N N . PHE A 1 590 ? -18.5 22.844 -5.781 1 98.56 590 PHE A N 1
ATOM 4587 C CA . PHE A 1 590 ? -17.188 23.188 -6.305 1 98.56 590 PHE A CA 1
ATOM 4588 C C . PHE A 1 590 ? -17 22.609 -7.703 1 98.56 590 PHE A C 1
ATOM 4590 O O . PHE A 1 590 ? -16.375 23.25 -8.562 1 98.56 590 PHE A O 1
ATOM 4597 N N . LEU A 1 591 ? -17.5 21.391 -7.914 1 98.19 591 LEU A N 1
ATOM 4598 C CA . LEU A 1 591 ? -17.422 20.828 -9.258 1 98.19 591 LEU A CA 1
ATOM 4599 C C . LEU A 1 591 ? -18.188 21.703 -10.25 1 98.19 591 LEU A C 1
ATOM 4601 O O . LEU A 1 591 ? -17.688 22.016 -11.328 1 98.19 591 LEU A O 1
ATOM 4605 N N . ALA A 1 592 ? -19.391 22.078 -9.875 1 98.12 592 ALA A N 1
ATOM 4606 C CA . ALA A 1 592 ? -20.219 22.906 -10.758 1 98.12 592 ALA A CA 1
ATOM 4607 C C . ALA A 1 592 ? -19.562 24.25 -11.039 1 98.12 592 ALA A C 1
ATOM 4609 O O . ALA A 1 592 ? -19.688 24.797 -12.133 1 98.12 592 ALA A O 1
ATOM 4610 N N . ALA A 1 593 ? -18.906 24.781 -10.039 1 97.81 593 ALA A N 1
ATOM 4611 C CA . ALA A 1 593 ? -18.219 26.062 -10.172 1 97.81 593 ALA A CA 1
ATOM 4612 C C . ALA A 1 593 ? -17.031 25.953 -11.117 1 97.81 593 ALA A C 1
ATOM 4614 O O . ALA A 1 593 ? -16.75 26.875 -11.891 1 97.81 593 ALA A O 1
ATOM 4615 N N . THR A 1 594 ? -16.328 24.828 -11.109 1 96.69 594 THR A N 1
ATOM 4616 C CA . THR A 1 594 ? -15.055 24.703 -11.82 1 96.69 594 THR A CA 1
ATOM 4617 C C . THR A 1 594 ? -15.242 24.016 -13.172 1 96.69 594 THR A C 1
ATOM 4619 O O . THR A 1 594 ? -14.367 24.078 -14.031 1 96.69 594 THR A O 1
ATOM 4622 N N . ASN A 1 595 ? -16.312 23.359 -13.32 1 94.44 595 ASN A N 1
ATOM 4623 C CA . ASN A 1 595 ? -16.609 22.641 -14.562 1 94.44 595 ASN A CA 1
ATOM 4624 C C . ASN A 1 595 ? -18.031 22.922 -15.039 1 94.44 595 ASN A C 1
ATOM 4626 O O . ASN A 1 595 ? -18.938 22.125 -14.773 1 94.44 595 ASN A O 1
ATOM 4630 N N . LYS A 1 596 ? -18.203 23.844 -15.898 1 92.81 596 LYS A N 1
ATOM 4631 C CA . LYS A 1 596 ? -19.531 24.25 -16.359 1 92.81 596 LYS A CA 1
ATOM 4632 C C . LYS A 1 596 ? -20.172 23.172 -17.219 1 92.81 596 LYS A C 1
ATOM 4634 O O . LYS A 1 596 ? -19.484 22.5 -17.984 1 92.81 596 LYS A O 1
ATOM 4639 N N . GLY A 1 597 ? -21.391 23.031 -17.031 1 93.56 597 GLY A N 1
ATOM 4640 C CA . GLY A 1 597 ? -22.141 22.125 -17.891 1 93.56 597 GLY A CA 1
ATOM 4641 C C . GLY A 1 597 ? -22.266 20.734 -17.312 1 93.56 597 GLY A C 1
ATOM 4642 O O . GLY A 1 597 ? -22.969 19.891 -17.891 1 93.56 597 GLY A O 1
ATOM 4643 N N . VAL A 1 598 ? -21.688 20.453 -16.156 1 96.5 598 VAL A N 1
ATOM 4644 C CA . VAL A 1 598 ? -21.75 19.109 -15.57 1 96.5 598 VAL A CA 1
ATOM 4645 C C . VAL A 1 598 ? -23.156 18.844 -15.039 1 96.5 598 VAL A C 1
ATOM 4647 O O . VAL A 1 598 ? -23.703 17.75 -15.25 1 96.5 598 VAL A O 1
ATOM 4650 N N . TYR A 1 599 ? -23.734 19.828 -14.375 1 98.12 599 TYR A N 1
ATOM 4651 C CA . TYR A 1 599 ? -25.047 19.656 -13.766 1 98.12 599 TYR A CA 1
ATOM 4652 C C . TYR A 1 599 ? -26.047 20.672 -14.32 1 98.12 599 TYR A C 1
ATOM 4654 O O . TYR A 1 599 ? -25.641 21.734 -14.805 1 98.12 599 TYR A O 1
ATOM 4662 N N . GLU A 1 600 ? -27.328 20.406 -14.234 1 97.19 600 GLU A N 1
ATOM 4663 C CA . GLU A 1 600 ? -28.375 21.344 -14.602 1 97.19 600 GLU A CA 1
ATOM 4664 C C . GLU A 1 600 ? -28.797 22.203 -13.406 1 97.19 600 GLU A C 1
ATOM 4666 O O . GLU A 1 600 ? -29.234 23.344 -13.578 1 97.19 600 GLU A O 1
ATOM 4671 N N . SER A 1 601 ? -28.719 21.641 -12.289 1 98 601 SER A N 1
ATOM 4672 C CA . SER A 1 601 ? -29.047 22.328 -11.039 1 98 601 SER A CA 1
ATOM 4673 C C . SER A 1 601 ? -28.469 21.578 -9.836 1 98 601 SER A C 1
ATOM 4675 O O . SER A 1 601 ? -28.016 20.438 -9.969 1 98 601 SER A O 1
ATOM 4677 N N . LEU A 1 602 ? -28.469 22.266 -8.68 1 98.56 602 LEU A N 1
ATOM 4678 C CA . LEU A 1 602 ? -27.938 21.688 -7.457 1 98.56 602 LEU A CA 1
ATOM 4679 C C . LEU A 1 602 ? -28.938 21.812 -6.316 1 98.56 602 LEU A C 1
ATOM 4681 O O . LEU A 1 602 ? -29.625 22.828 -6.195 1 98.56 602 LEU A O 1
ATOM 4685 N N . THR A 1 603 ? -28.984 20.812 -5.535 1 98.56 603 THR A N 1
ATOM 4686 C CA . THR A 1 603 ? -29.578 20.844 -4.203 1 98.56 603 THR A CA 1
ATOM 4687 C C . THR A 1 603 ? -28.547 20.516 -3.137 1 98.56 603 THR A C 1
ATOM 4689 O O . THR A 1 603 ? -27.953 19.438 -3.146 1 98.56 603 THR A O 1
ATOM 4692 N N . LEU A 1 604 ? -28.312 21.469 -2.277 1 98.56 604 LEU A N 1
ATOM 4693 C CA . LEU A 1 604 ? -27.344 21.328 -1.208 1 98.56 604 LEU A CA 1
ATOM 4694 C C . LEU A 1 604 ? -28.016 21.25 0.152 1 98.56 604 LEU A C 1
ATOM 4696 O O . LEU A 1 604 ? -28.672 22.203 0.587 1 98.56 604 LEU A O 1
ATOM 4700 N N . ARG A 1 605 ? -27.812 20.109 0.796 1 98.19 605 ARG A N 1
ATOM 4701 C CA . ARG A 1 605 ? -28.562 19.859 2.027 1 98.19 605 ARG A CA 1
ATOM 4702 C C . ARG A 1 605 ? -27.641 19.953 3.244 1 98.19 605 ARG A C 1
ATOM 4704 O O . ARG A 1 605 ? -26.562 19.359 3.256 1 98.19 605 ARG A O 1
ATOM 4711 N N . ASN A 1 606 ? -28.109 20.672 4.285 1 97.88 606 ASN A N 1
ATOM 4712 C CA . ASN A 1 606 ? -27.359 20.812 5.535 1 97.88 606 ASN A CA 1
ATOM 4713 C C . ASN A 1 606 ? -25.922 21.25 5.289 1 97.88 606 ASN A C 1
ATOM 4715 O O . ASN A 1 606 ? -25 20.781 5.969 1 97.88 606 ASN A O 1
ATOM 4719 N N . THR A 1 607 ? -25.672 21.938 4.242 1 97.88 607 THR A N 1
ATOM 4720 C CA . THR A 1 607 ? -24.359 22.453 3.861 1 97.88 607 THR A CA 1
ATOM 4721 C C . THR A 1 607 ? -24.094 23.812 4.5 1 97.88 607 THR A C 1
ATOM 4723 O O . THR A 1 607 ? -25.031 24.578 4.742 1 97.88 607 THR A O 1
ATOM 4726 N N . PRO A 1 608 ? -22.844 24.062 4.844 1 97.75 608 PRO A N 1
ATOM 4727 C CA . PRO A 1 608 ? -22.594 25.375 5.445 1 97.75 608 PRO A CA 1
ATOM 4728 C C . PRO A 1 608 ? -22.828 26.516 4.469 1 97.75 608 PRO A C 1
ATOM 4730 O O . PRO A 1 608 ? -22.438 26.438 3.307 1 97.75 608 PRO A O 1
ATOM 4733 N N . ILE A 1 609 ? -23.422 27.562 4.926 1 97.62 609 ILE A N 1
ATOM 4734 C CA . ILE A 1 609 ? -23.703 28.734 4.105 1 97.62 609 ILE A CA 1
ATOM 4735 C C . ILE A 1 609 ? -22.469 29.609 4 1 97.62 609 ILE A C 1
ATOM 4737 O O . ILE A 1 609 ? -22.359 30.422 3.082 1 97.62 609 ILE A O 1
ATOM 4741 N N . SER A 1 610 ? -21.531 29.406 4.934 1 98.25 610 SER A N 1
ATOM 4742 C CA . SER A 1 610 ? -20.266 30.125 5.043 1 98.25 610 SER A CA 1
ATOM 4743 C C . SER A 1 610 ? -19.25 29.297 5.828 1 98.25 610 SER A C 1
ATOM 4745 O O . SER A 1 610 ? -19.609 28.453 6.648 1 98.25 610 SER A O 1
ATOM 4747 N N . TYR A 1 611 ? -17.953 29.594 5.523 1 98.38 611 TYR A N 1
ATOM 4748 C CA . TYR A 1 611 ? -16.891 28.938 6.273 1 98.38 611 TYR A CA 1
ATOM 4749 C C . TYR A 1 611 ? -16.562 29.703 7.547 1 98.38 611 TYR A C 1
ATOM 4751 O O . TYR A 1 611 ? -15.656 29.344 8.297 1 98.38 611 TYR A O 1
ATOM 4759 N N . LEU A 1 612 ? -17.25 30.75 7.859 1 97.94 612 LEU A N 1
ATOM 4760 C CA . LEU A 1 612 ? -17.016 31.547 9.062 1 97.94 612 LEU A CA 1
ATOM 4761 C C . LEU A 1 612 ? -17.219 30.703 10.312 1 97.94 612 LEU A C 1
ATOM 4763 O O . LEU A 1 612 ? -18.25 30.062 10.484 1 97.94 612 LEU A O 1
ATOM 4767 N N . PHE A 1 613 ? -16.172 30.719 11.172 1 97.5 613 PHE A N 1
ATOM 4768 C CA . PHE A 1 613 ? -16.281 30.047 12.461 1 97.5 613 PHE A CA 1
ATOM 4769 C C . PHE A 1 613 ? -17.344 30.719 13.328 1 97.5 613 PHE A C 1
ATOM 4771 O O . PHE A 1 613 ? -17.344 31.938 13.484 1 97.5 613 PHE A O 1
ATOM 4778 N N . ASP A 1 614 ? -18.219 29.953 13.945 1 93.38 614 ASP A N 1
ATOM 4779 C CA . ASP A 1 614 ? -19.266 30.609 14.711 1 93.38 614 ASP A CA 1
ATOM 4780 C C . ASP A 1 614 ? -19.266 30.141 16.156 1 93.38 614 ASP A C 1
ATOM 4782 O O . ASP A 1 614 ? -19.141 30.938 17.078 1 93.38 614 ASP A O 1
ATOM 4786 N N . ASN A 1 615 ? -19.375 28.828 16.344 1 91.75 615 ASN A N 1
ATOM 4787 C CA . ASN A 1 615 ? -19.469 28.359 17.719 1 91.75 615 ASN A CA 1
ATOM 4788 C C . ASN A 1 615 ? -18.609 27.125 17.969 1 91.75 615 ASN A C 1
ATOM 4790 O O . ASN A 1 615 ? -18.516 26.234 17.125 1 91.75 615 ASN A O 1
ATOM 4794 N N . ARG A 1 616 ? -18.016 27.078 19.234 1 93.31 616 ARG A N 1
ATOM 4795 C CA . ARG A 1 616 ? -17.156 25.953 19.641 1 93.31 616 ARG A CA 1
ATOM 4796 C C . ARG A 1 616 ? -17.984 24.688 19.859 1 93.31 616 ARG A C 1
ATOM 4798 O O . ARG A 1 616 ? -17.516 23.594 19.578 1 93.31 616 ARG A O 1
ATOM 4805 N N . GLU A 1 617 ? -19.125 24.75 20.391 1 91.5 617 GLU A N 1
ATOM 4806 C CA . GLU A 1 617 ? -19.953 23.594 20.781 1 91.5 617 GLU A CA 1
ATOM 4807 C C . GLU A 1 617 ? -20.297 22.75 19.562 1 91.5 617 GLU A C 1
ATOM 4809 O O . GLU A 1 617 ? -20.344 21.516 19.656 1 91.5 617 GLU A O 1
ATOM 4814 N N . GLY A 1 618 ? -20.516 23.344 18.422 1 94.38 618 GLY A N 1
ATOM 4815 C CA . GLY A 1 618 ? -20.891 22.625 17.219 1 94.38 618 GLY A CA 1
ATOM 4816 C C . GLY A 1 618 ? -19.766 22.453 16.219 1 94.38 618 GLY A C 1
ATOM 4817 O O . GLY A 1 618 ? -20 22.141 15.055 1 94.38 618 GLY A O 1
ATOM 4818 N N . VAL A 1 619 ? -18.531 22.516 16.734 1 94.12 619 VAL A N 1
ATOM 4819 C CA . VAL A 1 619 ? -17.375 22.594 15.852 1 94.12 619 VAL A CA 1
ATOM 4820 C C . VAL A 1 619 ? -17.203 21.266 15.102 1 94.12 619 VAL A C 1
ATOM 4822 O O . VAL A 1 619 ? -16.641 21.234 14.008 1 94.12 619 VAL A O 1
ATOM 4825 N N . ASP A 1 620 ? -17.781 20.109 15.641 1 94.62 620 ASP A N 1
ATOM 4826 C CA . ASP A 1 620 ? -17.594 18.781 15.062 1 94.62 620 ASP A CA 1
ATOM 4827 C C . ASP A 1 620 ? -18.828 18.344 14.266 1 94.62 620 ASP A C 1
ATOM 4829 O O . ASP A 1 620 ? -19.031 17.156 14.023 1 94.62 620 ASP A O 1
ATOM 4833 N N . TYR A 1 621 ? -19.703 19.344 13.922 1 96.5 621 TYR A N 1
ATOM 4834 C CA . TYR A 1 621 ? -20.859 19.031 13.094 1 96.5 621 TYR A CA 1
ATOM 4835 C C . TYR A 1 621 ? -20.438 18.453 11.742 1 96.5 621 TYR A C 1
ATOM 4837 O O . TYR A 1 621 ? -21.047 17.516 11.242 1 96.5 621 TYR A O 1
ATOM 4845 N N . PHE A 1 622 ? -19.422 19.031 11.188 1 97.31 622 PHE A N 1
ATOM 4846 C CA . PHE A 1 622 ? -18.859 18.516 9.945 1 97.31 622 PHE A CA 1
ATOM 4847 C C . PHE A 1 622 ? -17.641 17.656 10.227 1 97.31 622 PHE A C 1
ATOM 4849 O O . PHE A 1 622 ? -17.047 17.75 11.297 1 97.31 622 PHE A O 1
ATOM 4856 N N . SER A 1 623 ? -17.328 16.781 9.289 1 96.69 623 SER A N 1
ATOM 4857 C CA . SER A 1 623 ? -16.078 16.031 9.352 1 96.69 623 SER A CA 1
ATOM 4858 C C . SER A 1 623 ? -14.891 16.922 9.008 1 96.69 623 SER A C 1
ATOM 4860 O O . SER A 1 623 ? -15.07 18.078 8.602 1 96.69 623 SER A O 1
ATOM 4862 N N . LEU A 1 624 ? -13.688 16.391 9.203 1 97.31 624 LEU A N 1
ATOM 4863 C CA . LEU A 1 624 ? -12.5 17.188 8.945 1 97.31 624 LEU A CA 1
ATOM 4864 C C . LEU A 1 624 ? -12.312 17.422 7.445 1 97.31 624 LEU A C 1
ATOM 4866 O O . LEU A 1 624 ? -11.523 18.281 7.039 1 97.31 624 LEU A O 1
ATOM 4870 N N . ALA A 1 625 ? -13.062 16.734 6.602 1 97.62 625 ALA A N 1
ATOM 4871 C CA . ALA A 1 625 ? -13 16.891 5.152 1 97.62 625 ALA A CA 1
ATOM 4872 C C . ALA A 1 625 ? -13.445 18.297 4.734 1 97.62 625 ALA A C 1
ATOM 4874 O O . ALA A 1 625 ? -13.148 18.75 3.623 1 97.62 625 ALA A O 1
ATOM 4875 N N . ILE A 1 626 ? -14.094 19.016 5.598 1 98.06 626 ILE A N 1
ATOM 4876 C CA . ILE A 1 626 ? -14.742 20.297 5.293 1 98.06 626 ILE A CA 1
ATOM 4877 C C . ILE A 1 626 ? -13.68 21.375 5.078 1 98.06 626 ILE A C 1
ATOM 4879 O O . ILE A 1 626 ? -13.93 22.375 4.395 1 98.06 626 ILE A O 1
ATOM 4883 N N . HIS A 1 627 ? -12.484 21.172 5.656 1 98.12 627 HIS A N 1
ATOM 4884 C CA . HIS A 1 627 ? -11.523 22.266 5.734 1 98.12 627 HIS A CA 1
ATOM 4885 C C . HIS A 1 627 ? -10.711 22.375 4.449 1 98.12 627 HIS A C 1
ATOM 4887 O O . HIS A 1 627 ? -10.164 21.375 3.969 1 98.12 627 HIS A O 1
ATOM 4893 N N . VAL A 1 628 ? -10.633 23.547 3.896 1 98.12 628 VAL A N 1
ATOM 4894 C CA . VAL A 1 628 ? -9.852 23.938 2.73 1 98.12 628 VAL A CA 1
ATOM 4895 C C . VAL A 1 628 ? -8.945 25.125 3.088 1 98.12 628 VAL A C 1
ATOM 4897 O O . VAL A 1 628 ? -9.414 26.25 3.264 1 98.12 628 VAL A O 1
ATOM 4900 N N . PRO A 1 629 ? -7.648 24.906 3.156 1 97.81 629 PRO A N 1
ATOM 4901 C CA . PRO A 1 629 ? -6.738 26 3.541 1 97.81 629 PRO A CA 1
ATOM 4902 C C . PRO A 1 629 ? -6.91 27.25 2.676 1 97.81 629 PRO A C 1
ATOM 4904 O O . PRO A 1 629 ? -6.891 27.156 1.445 1 97.81 629 PRO A O 1
ATOM 4907 N N . LYS A 1 630 ? -7.145 28.453 3.32 1 97.69 630 LYS A N 1
ATOM 4908 C CA . LYS A 1 630 ? -7.16 29.766 2.705 1 97.69 630 LYS A CA 1
ATOM 4909 C C . LYS A 1 630 ? -8.5 30.047 2.029 1 97.69 630 LYS A C 1
ATOM 4911 O O . LYS A 1 630 ? -8.617 30.969 1.225 1 97.69 630 LYS A O 1
ATOM 4916 N N . PHE A 1 631 ? -9.508 29.266 2.307 1 98.38 631 PHE A N 1
ATOM 4917 C CA . PHE A 1 631 ? -10.781 29.391 1.613 1 98.38 631 PHE A CA 1
ATOM 4918 C C . PHE A 1 631 ? -11.391 30.766 1.854 1 98.38 631 PHE A C 1
ATOM 4920 O O . PHE A 1 631 ? -11.875 31.422 0.919 1 98.38 631 PHE A O 1
ATOM 4927 N N . LEU A 1 632 ? -11.367 31.281 3.104 1 98.38 632 LEU A N 1
ATOM 4928 C CA . LEU A 1 632 ? -11.977 32.562 3.426 1 98.38 632 LEU A CA 1
ATOM 4929 C C . LEU A 1 632 ? -11.117 33.719 2.922 1 98.38 632 LEU A C 1
ATOM 4931 O O . LEU A 1 632 ? -11.602 34.844 2.793 1 98.38 632 LEU A O 1
ATOM 4935 N N . GLN A 1 633 ? -9.836 33.469 2.713 1 97.38 633 GLN A N 1
ATOM 4936 C CA . GLN A 1 633 ? -9.016 34.469 2.045 1 97.38 633 GLN A CA 1
ATOM 4937 C C . GLN A 1 633 ? -9.414 34.625 0.578 1 97.38 633 GLN A C 1
ATOM 4939 O O . GLN A 1 633 ? -9.328 35.719 0.011 1 97.38 633 GLN A O 1
ATOM 4944 N N . TRP A 1 634 ? -9.812 33.531 0.053 1 97.88 634 TRP A N 1
ATOM 4945 C CA . TRP A 1 634 ? -10.266 33.5 -1.335 1 97.88 634 TRP A CA 1
ATOM 4946 C C . TRP A 1 634 ? -11.641 34.156 -1.476 1 97.88 634 TRP A C 1
ATOM 4948 O O . TRP A 1 634 ? -11.859 34.969 -2.371 1 97.88 634 TRP A O 1
ATOM 4958 N N . GLY A 1 635 ? -12.531 33.875 -0.633 1 98.12 635 GLY A N 1
ATOM 4959 C CA . GLY A 1 635 ? -13.922 34.281 -0.636 1 98.12 635 GLY A CA 1
ATOM 4960 C C . GLY A 1 635 ? -14.773 33.531 0.368 1 98.12 635 GLY A C 1
ATOM 4961 O O . GLY A 1 635 ? -14.492 33.531 1.567 1 98.12 635 GLY A O 1
ATOM 4962 N N . ASP A 1 636 ? -15.773 32.875 -0.158 1 98.5 636 ASP A N 1
ATOM 4963 C CA . ASP A 1 636 ? -16.688 32.094 0.663 1 98.5 636 ASP A CA 1
ATOM 4964 C C . ASP A 1 636 ? -17.656 31.266 -0.206 1 98.5 636 ASP A C 1
ATOM 4966 O O . ASP A 1 636 ? -17.469 31.188 -1.423 1 98.5 636 ASP A O 1
ATOM 4970 N N . VAL A 1 637 ? -18.562 30.625 0.386 1 98.69 637 VAL A N 1
ATOM 4971 C CA . VAL A 1 637 ? -19.484 29.719 -0.298 1 98.69 637 VAL A CA 1
ATOM 4972 C C . VAL A 1 637 ? -20.281 30.5 -1.344 1 98.69 637 VAL A C 1
ATOM 4974 O O . VAL A 1 637 ? -20.562 29.984 -2.428 1 98.69 637 VAL A O 1
ATOM 4977 N N . SER A 1 638 ? -20.656 31.766 -1.057 1 98.38 638 SER A N 1
ATOM 4978 C CA . SER A 1 638 ? -21.422 32.594 -1.982 1 98.38 638 SER A CA 1
ATOM 4979 C C . SER A 1 638 ? -20.656 32.844 -3.275 1 98.38 638 SER A C 1
ATOM 4981 O O . SER A 1 638 ? -21.25 32.906 -4.355 1 98.38 638 SER A O 1
ATOM 4983 N N . LEU A 1 639 ? -19.375 32.969 -3.125 1 98.44 639 LEU A N 1
ATOM 4984 C CA . LEU A 1 639 ? -18.562 33.156 -4.312 1 98.44 639 LEU A CA 1
ATOM 4985 C C . LEU A 1 639 ? -18.562 31.922 -5.195 1 98.44 639 LEU A C 1
ATOM 4987 O O . LEU A 1 639 ? -18.688 32.031 -6.418 1 98.44 639 LEU A O 1
ATOM 4991 N N . ALA A 1 640 ? -18.391 30.734 -4.625 1 98.44 640 ALA A N 1
ATOM 4992 C CA . ALA A 1 640 ? -18.469 29.469 -5.371 1 98.44 640 ALA A CA 1
ATOM 4993 C C . ALA A 1 640 ? -19.812 29.312 -6.047 1 98.44 640 ALA A C 1
ATOM 4995 O O . ALA A 1 640 ? -19.891 28.875 -7.203 1 98.44 640 ALA A O 1
ATOM 4996 N N . ALA A 1 641 ? -20.828 29.594 -5.266 1 98.38 641 ALA A N 1
ATOM 4997 C CA . ALA A 1 641 ? -22.188 29.5 -5.812 1 98.38 641 ALA A CA 1
ATOM 4998 C C . ALA A 1 641 ? -22.344 30.422 -7.012 1 98.38 641 ALA A C 1
ATOM 5000 O O . ALA A 1 641 ? -22.953 30.047 -8.016 1 98.38 641 ALA A O 1
ATOM 5001 N N . GLY A 1 642 ? -21.875 31.625 -6.902 1 97.62 642 GLY A N 1
ATOM 5002 C CA . GLY A 1 642 ? -21.969 32.594 -7.988 1 97.62 642 GLY A CA 1
ATOM 5003 C C . GLY A 1 642 ? -21.25 32.125 -9.25 1 97.62 642 GLY A C 1
ATOM 5004 O O . GLY A 1 642 ? -21.688 32.438 -10.359 1 97.62 642 GLY A O 1
ATOM 5005 N N . LEU A 1 643 ? -20.172 31.406 -9.078 1 97.44 643 LEU A N 1
ATOM 5006 C CA . LEU A 1 643 ? -19.359 30.953 -10.203 1 97.44 643 LEU A CA 1
ATOM 5007 C C . LEU A 1 643 ? -20.109 29.906 -11.016 1 97.44 643 LEU A C 1
ATOM 5009 O O . LEU A 1 643 ? -19.781 29.672 -12.18 1 97.44 643 LEU A O 1
ATOM 5013 N N . THR A 1 644 ? -21.062 29.188 -10.438 1 97.38 644 THR A N 1
ATOM 5014 C CA . THR A 1 644 ? -21.703 28.047 -11.102 1 97.38 644 THR A CA 1
ATOM 5015 C C . THR A 1 644 ? -22.594 28.531 -12.25 1 97.38 644 THR A C 1
ATOM 5017 O O . THR A 1 644 ? -22.703 27.844 -13.266 1 97.38 644 THR A O 1
ATOM 5020 N N . GLY A 1 645 ? -23.312 29.641 -11.992 1 95.56 645 GLY A N 1
ATOM 5021 C CA . GLY A 1 645 ? -24.297 30.125 -12.945 1 95.56 645 GLY A CA 1
ATOM 5022 C C . GLY A 1 645 ? -25.516 29.234 -13.039 1 95.56 645 GLY A C 1
ATOM 5023 O O . GLY A 1 645 ? -26.203 29.219 -14.07 1 95.56 645 GLY A O 1
ATOM 5024 N N . LEU A 1 646 ? -25.781 28.438 -12.008 1 97.25 646 LEU A N 1
ATOM 5025 C CA . LEU A 1 646 ? -26.844 27.453 -12.023 1 97.25 646 LEU A CA 1
ATOM 5026 C C . LEU A 1 646 ? -27.922 27.812 -11 1 97.25 646 LEU A C 1
ATOM 5028 O O . LEU A 1 646 ? -27.688 28.609 -10.094 1 97.25 646 LEU A O 1
ATOM 5032 N N . PRO A 1 647 ? -29.141 27.266 -11.219 1 97.94 647 PRO A N 1
ATOM 5033 C CA . PRO A 1 647 ? -30.078 27.25 -10.086 1 97.94 647 PRO A CA 1
ATOM 5034 C C . PRO A 1 647 ? -29.594 26.375 -8.93 1 97.94 647 PRO A C 1
ATOM 5036 O O . PRO A 1 647 ? -29.25 25.219 -9.133 1 97.94 647 PRO A O 1
ATOM 5039 N N . ILE A 1 648 ? -29.5 26.922 -7.742 1 98.62 648 ILE A N 1
ATOM 5040 C CA . ILE A 1 648 ? -29.062 26.203 -6.547 1 98.62 648 ILE A CA 1
ATOM 5041 C C . ILE A 1 648 ? -30.125 26.312 -5.457 1 98.62 648 ILE A C 1
ATOM 5043 O O . ILE A 1 648 ? -30.625 27.406 -5.176 1 98.62 648 ILE A O 1
ATOM 5047 N N . THR A 1 649 ? -30.484 25.219 -4.918 1 98.5 649 THR A N 1
ATOM 5048 C CA . THR A 1 649 ? -31.344 25.219 -3.732 1 98.5 649 THR A CA 1
ATOM 5049 C C . THR A 1 649 ? -30.547 24.812 -2.496 1 98.5 649 THR A C 1
ATOM 5051 O O . THR A 1 649 ? -30 23.703 -2.43 1 98.5 649 THR A O 1
ATOM 5054 N N . PHE A 1 650 ? -30.438 25.703 -1.521 1 98.31 650 PHE A N 1
ATOM 5055 C CA . PHE A 1 650 ? -29.922 25.328 -0.205 1 98.31 650 PHE A CA 1
ATOM 5056 C C . PHE A 1 650 ? -31.047 24.812 0.686 1 98.31 650 PHE A C 1
ATOM 5058 O O . PHE A 1 650 ? -31.859 25.594 1.176 1 98.31 650 PHE A O 1
ATOM 5065 N N . ALA A 1 651 ? -31.062 23.516 0.835 1 97.62 651 ALA A N 1
ATOM 5066 C CA . ALA A 1 651 ? -32.031 22.922 1.731 1 97.62 651 ALA A CA 1
ATOM 5067 C C . ALA A 1 651 ? -31.5 22.844 3.16 1 97.62 651 ALA A C 1
ATOM 5069 O O . ALA A 1 651 ? -30.625 22.047 3.463 1 97.62 651 ALA A O 1
ATOM 5070 N N . ARG A 1 652 ? -31.953 23.688 4.059 1 96.81 652 ARG A N 1
ATOM 5071 C CA . ARG A 1 652 ? -31.547 23.812 5.457 1 96.81 652 ARG A CA 1
ATOM 5072 C C . ARG A 1 652 ? -30.078 24.219 5.57 1 96.81 652 ARG A C 1
ATOM 5074 O O . ARG A 1 652 ? -29.281 23.5 6.18 1 96.81 652 ARG A O 1
ATOM 5081 N N . PRO A 1 653 ? -29.734 25.328 4.938 1 97.5 653 PRO A N 1
ATOM 5082 C CA . PRO A 1 653 ? -28.359 25.812 5.145 1 97.5 653 PRO A CA 1
ATOM 5083 C C . PRO A 1 653 ? -28.031 26.016 6.617 1 97.5 653 PRO A C 1
ATOM 5085 O O . PRO A 1 653 ? -28.891 26.438 7.398 1 97.5 653 PRO A O 1
ATOM 5088 N N . VAL A 1 654 ? -26.797 25.719 7.023 1 98 654 VAL A N 1
ATOM 5089 C CA . VAL A 1 654 ? -26.375 25.797 8.422 1 98 654 VAL A CA 1
ATOM 5090 C C . VAL A 1 654 ? -25.062 26.562 8.508 1 98 654 VAL A C 1
ATOM 5092 O O . VAL A 1 654 ? -24.406 26.812 7.492 1 98 654 VAL A O 1
ATOM 5095 N N . THR A 1 655 ? -24.734 26.953 9.734 1 97 655 THR A N 1
ATOM 5096 C CA . THR A 1 655 ? -23.406 27.516 10 1 97 655 THR A CA 1
ATOM 5097 C C . THR A 1 655 ? -22.359 26.406 10.078 1 97 655 THR A C 1
ATOM 5099 O O . THR A 1 655 ? -22.688 25.219 9.977 1 97 655 THR A O 1
ATOM 5102 N N . MET A 1 656 ? -21.125 26.75 10.258 1 97.19 656 MET A N 1
ATOM 5103 C CA . MET A 1 656 ? -20.031 25.781 10.336 1 97.19 656 MET A CA 1
ATOM 5104 C C . MET A 1 656 ? -20.156 24.906 11.578 1 97.19 656 MET A C 1
ATOM 5106 O O . MET A 1 656 ? -19.547 23.844 11.656 1 97.19 656 MET A O 1
ATOM 5110 N N . SER A 1 657 ? -20.953 25.328 12.531 1 96.38 657 SER A N 1
ATOM 5111 C CA . SER A 1 657 ? -21.188 24.516 13.727 1 96.38 657 SER A CA 1
ATOM 5112 C C . SER A 1 657 ? -22.484 23.734 13.625 1 96.38 657 SER A C 1
ATOM 5114 O O . SER A 1 657 ? -22.922 23.094 14.594 1 96.38 657 SER A O 1
ATOM 5116 N N . GLY A 1 658 ? -23.109 23.828 12.469 1 96.88 658 GLY A N 1
ATOM 5117 C CA . GLY A 1 658 ? -24.312 23.047 12.234 1 96.88 658 GLY A CA 1
ATOM 5118 C C . GLY A 1 658 ? -25.578 23.719 12.719 1 96.88 658 GLY A C 1
ATOM 5119 O O . GLY A 1 658 ? -26.656 23.109 12.75 1 96.88 658 GLY A O 1
ATOM 5120 N N . GLU A 1 659 ? -25.516 25.016 13.039 1 96.44 659 GLU A N 1
ATOM 5121 C CA . GLU A 1 659 ? -26.688 25.734 13.523 1 96.44 659 GLU A CA 1
ATOM 5122 C C . GLU A 1 659 ? -27.531 26.266 12.367 1 96.44 659 GLU A C 1
ATOM 5124 O O . GLU A 1 659 ? -26.984 26.734 11.367 1 96.44 659 GLU A O 1
ATOM 5129 N N . PRO A 1 660 ? -28.828 26.188 12.539 1 95.38 660 PRO A N 1
ATOM 5130 C CA . PRO A 1 660 ? -29.672 26.828 11.523 1 95.38 660 PRO A CA 1
ATOM 5131 C C . PRO A 1 660 ? -29.484 28.344 11.445 1 95.38 660 PRO A C 1
ATOM 5133 O O . PRO A 1 660 ? -29.141 28.969 12.445 1 95.38 660 PRO A O 1
ATOM 5136 N N . ILE A 1 661 ? -29.797 28.844 10.32 1 95.75 661 ILE A N 1
ATOM 5137 C CA . ILE A 1 661 ? -29.672 30.281 10.117 1 95.75 661 ILE A CA 1
ATOM 5138 C C . ILE A 1 661 ? -30.812 31 10.828 1 95.75 661 ILE A C 1
ATOM 5140 O O . ILE A 1 661 ? -31.984 30.703 10.594 1 95.75 661 ILE A O 1
ATOM 5144 N N . PRO A 1 662 ? -30.422 31.938 11.641 1 92.56 662 PRO A N 1
ATOM 5145 C CA . PRO A 1 662 ? -31.484 32.688 12.305 1 92.56 662 PRO A CA 1
ATOM 5146 C C . PRO A 1 662 ? -32.375 33.469 11.328 1 92.56 662 PRO A C 1
ATOM 5148 O O . PRO A 1 662 ? -31.859 34 10.336 1 92.56 662 PRO A O 1
ATOM 5151 N N . SER A 1 663 ? -33.625 33.656 11.703 1 92.62 663 SER A N 1
ATOM 5152 C CA . SER A 1 663 ? -34.594 34.281 10.828 1 92.62 663 SER A CA 1
ATOM 5153 C C . SER A 1 663 ? -34.188 35.688 10.469 1 92.62 663 SER A C 1
ATOM 5155 O O . SER A 1 663 ? -34.406 36.156 9.352 1 92.62 663 SER A O 1
ATOM 5157 N N . ASN A 1 664 ? -33.625 36.344 11.367 1 93.31 664 ASN A N 1
ATOM 5158 C CA . ASN A 1 664 ? -33.281 37.75 11.156 1 93.31 664 ASN A CA 1
ATOM 5159 C C . ASN A 1 664 ? -32.062 37.906 10.25 1 93.31 664 ASN A C 1
ATOM 5161 O O . ASN A 1 664 ? -31.703 39.031 9.875 1 93.31 664 ASN A O 1
ATOM 5165 N N . LYS A 1 665 ? -31.422 36.875 9.898 1 94.06 665 LYS A N 1
ATOM 5166 C CA . LYS A 1 665 ? -30.234 36.938 9.047 1 94.06 665 LYS A CA 1
ATOM 5167 C C . LYS A 1 665 ? -30.516 36.375 7.656 1 94.06 665 LYS A C 1
ATOM 5169 O O . LYS A 1 665 ? -29.656 36.438 6.77 1 94.06 665 LYS A O 1
ATOM 5174 N N . GLU A 1 666 ? -31.672 35.875 7.406 1 94.44 666 GLU A N 1
ATOM 5175 C CA . GLU A 1 666 ? -32.031 35.219 6.152 1 94.44 666 GLU A CA 1
ATOM 5176 C C . GLU A 1 666 ? -31.891 36.188 4.973 1 94.44 666 GLU A C 1
ATOM 5178 O O . GLU A 1 666 ? -31.328 35.844 3.936 1 94.44 666 GLU A O 1
ATOM 5183 N N . MET A 1 667 ? -32.375 37.344 5.168 1 95.31 667 MET A N 1
ATOM 5184 C CA . MET A 1 667 ? -32.344 38.344 4.098 1 95.31 667 MET A CA 1
ATOM 5185 C C . MET A 1 667 ? -30.906 38.75 3.785 1 95.31 667 MET A C 1
ATOM 5187 O O . MET A 1 667 ? -30.562 39 2.627 1 95.31 667 MET A O 1
ATOM 5191 N N . GLU A 1 668 ? -30.172 38.875 4.816 1 95.31 668 GLU A N 1
ATOM 5192 C CA . GLU A 1 668 ? -28.766 39.25 4.645 1 95.31 668 GLU A CA 1
ATOM 5193 C C . GLU A 1 668 ? -28.047 38.25 3.75 1 95.31 668 GLU A C 1
ATOM 5195 O O . GLU A 1 668 ? -27.266 38.625 2.875 1 95.31 668 GLU A O 1
ATOM 5200 N N . TRP A 1 669 ? -28.25 37 3.922 1 96.5 669 TRP A N 1
ATOM 5201 C CA . TRP A 1 669 ? -27.625 35.969 3.123 1 96.5 669 TRP A CA 1
ATOM 5202 C C . TRP A 1 669 ? -28.156 35.969 1.694 1 96.5 669 TRP A C 1
ATOM 5204 O O . TRP A 1 669 ? -27.391 35.812 0.739 1 96.5 669 TRP A O 1
ATOM 5214 N N . GLN A 1 670 ? -29.453 36.125 1.548 1 96.31 670 GLN A N 1
ATOM 5215 C CA . GLN A 1 670 ? -30.031 36.25 0.212 1 96.31 670 GLN A CA 1
ATOM 5216 C C . GLN A 1 670 ? -29.391 37.375 -0.577 1 96.31 670 GLN A C 1
ATOM 5218 O O . GLN A 1 670 ? -29.047 37.219 -1.746 1 96.31 670 GLN A O 1
ATOM 5223 N N . ASP A 1 671 ? -29.234 38.469 0.12 1 96.31 671 ASP A N 1
ATOM 5224 C CA . ASP A 1 671 ? -28.656 39.656 -0.51 1 96.31 671 ASP A CA 1
ATOM 5225 C C . ASP A 1 671 ? -27.188 39.406 -0.888 1 96.31 671 ASP A C 1
ATOM 5227 O O . ASP A 1 671 ? -26.75 39.844 -1.956 1 96.31 671 ASP A O 1
ATOM 5231 N N . GLU A 1 672 ? -26.484 38.781 -0.017 1 97.19 672 GLU A N 1
ATOM 5232 C CA . GLU A 1 672 ? -25.078 38.469 -0.3 1 97.19 672 GLU A CA 1
ATOM 5233 C C . GLU A 1 672 ? -24.938 37.594 -1.555 1 97.19 672 GLU A C 1
ATOM 5235 O O . GLU A 1 672 ? -24.172 37.938 -2.461 1 97.19 672 GLU A O 1
ATOM 5240 N N . PHE A 1 673 ? -25.672 36.531 -1.659 1 97.75 673 PHE A N 1
ATOM 5241 C CA . PHE A 1 673 ? -25.562 35.594 -2.789 1 97.75 673 PHE A CA 1
ATOM 5242 C C . PHE A 1 673 ? -26 36.281 -4.082 1 97.75 673 PHE A C 1
ATOM 5244 O O . PHE A 1 673 ? -25.391 36.062 -5.133 1 97.75 673 PHE A O 1
ATOM 5251 N N . ALA A 1 674 ? -27.031 37.125 -3.982 1 96.31 674 ALA A N 1
ATOM 5252 C CA . ALA A 1 674 ? -27.484 37.875 -5.152 1 96.31 674 ALA A CA 1
ATOM 5253 C C . ALA A 1 674 ? -26.453 38.875 -5.609 1 96.31 674 ALA A C 1
ATOM 5255 O O . ALA A 1 674 ? -26.219 39.062 -6.809 1 96.31 674 ALA A O 1
ATOM 5256 N N . SER A 1 675 ? -25.906 39.562 -4.664 1 96.44 675 SER A N 1
ATOM 5257 C CA . SER A 1 675 ? -24.906 40.594 -4.965 1 96.44 675 SER A CA 1
ATOM 5258 C C . SER A 1 675 ? -23.672 40 -5.637 1 96.44 675 SER A C 1
ATOM 5260 O O . SER A 1 675 ? -23.125 40.562 -6.582 1 96.44 675 SER A O 1
ATOM 5262 N N . ILE A 1 676 ? -23.234 38.875 -5.152 1 97.12 676 ILE A N 1
ATOM 5263 C CA . ILE A 1 676 ? -22.062 38.219 -5.699 1 97.12 676 ILE A CA 1
ATOM 5264 C C . ILE A 1 676 ? -22.344 37.75 -7.125 1 97.12 676 ILE A C 1
ATOM 5266 O O . ILE A 1 676 ? -21.484 37.875 -8.008 1 97.12 676 ILE A O 1
ATOM 5270 N N . ARG A 1 677 ? -23.484 37.188 -7.383 1 95.62 677 ARG A N 1
ATOM 5271 C CA . ARG A 1 677 ? -23.875 36.812 -8.734 1 95.62 677 ARG A CA 1
ATOM 5272 C C . ARG A 1 677 ? -23.828 38 -9.688 1 95.62 677 ARG A C 1
ATOM 5274 O O . ARG A 1 677 ? -23.391 37.875 -10.828 1 95.62 677 ARG A O 1
ATOM 5281 N N . THR A 1 678 ? -24.312 39.094 -9.203 1 95.56 678 THR A N 1
ATOM 5282 C CA . THR A 1 678 ? -24.328 40.312 -10.008 1 95.56 678 THR A CA 1
ATOM 5283 C C . THR A 1 678 ? -22.891 40.75 -10.32 1 95.56 678 THR A C 1
ATOM 5285 O O . THR A 1 678 ? -22.594 41.125 -11.461 1 95.56 678 THR A O 1
ATOM 5288 N N . LEU A 1 679 ? -22.094 40.719 -9.281 1 96.25 679 LEU A N 1
ATOM 5289 C CA . LEU A 1 679 ? -20.703 41.125 -9.469 1 96.25 679 LEU A CA 1
ATOM 5290 C C . LEU A 1 679 ? -20.016 40.219 -10.477 1 96.25 679 LEU A C 1
ATOM 5292 O O . LEU A 1 679 ? -19.156 40.688 -11.234 1 96.25 679 LEU A O 1
ATOM 5296 N N . LEU A 1 680 ? -20.375 38.969 -10.492 1 96.06 680 LEU A N 1
ATOM 5297 C CA . LEU A 1 680 ? -19.766 38 -11.375 1 96.06 680 LEU A CA 1
ATOM 5298 C C . LEU A 1 680 ? -20.438 38 -12.742 1 96.06 680 LEU A C 1
ATOM 5300 O O . LEU A 1 680 ? -19.906 37.438 -13.703 1 96.06 680 LEU A O 1
ATOM 5304 N N . LYS A 1 681 ? -21.625 38.562 -12.914 1 94.25 681 LYS A N 1
ATOM 5305 C CA . LYS A 1 681 ? -22.422 38.625 -14.141 1 94.25 681 LYS A CA 1
ATOM 5306 C C . LYS A 1 681 ? -22.766 37.219 -14.617 1 94.25 681 LYS A C 1
ATOM 5308 O O . LYS A 1 681 ? -22.578 36.875 -15.789 1 94.25 681 LYS A O 1
ATOM 5313 N N . THR A 1 682 ? -23.078 36.469 -13.633 1 93.44 682 THR A N 1
ATOM 5314 C CA . THR A 1 682 ? -23.438 35.094 -13.961 1 93.44 682 THR A CA 1
ATOM 5315 C C . THR A 1 682 ? -24.953 34.906 -13.898 1 93.44 682 THR A C 1
ATOM 5317 O O . THR A 1 682 ? -25.656 35.688 -13.266 1 93.44 682 THR A O 1
ATOM 5320 N N . LYS A 1 683 ? -25.391 33.906 -14.57 1 92 683 LYS A N 1
ATOM 5321 C CA . LYS A 1 683 ? -26.797 33.531 -14.539 1 92 683 LYS A CA 1
ATOM 5322 C C . LYS A 1 683 ? -27.125 32.719 -13.297 1 92 683 LYS A C 1
ATOM 5324 O O . LYS A 1 683 ? -26.375 32.719 -12.32 1 92 683 LYS A O 1
ATOM 5329 N N . GLY A 1 684 ? -28.312 32.156 -13.281 1 89.81 684 GLY A N 1
ATOM 5330 C CA . GLY A 1 684 ? -28.75 31.281 -12.211 1 89.81 684 GLY A CA 1
ATOM 5331 C C . GLY A 1 684 ? -29.438 32 -11.078 1 89.81 684 GLY A C 1
ATOM 5332 O O . GLY A 1 684 ? -29.703 33.219 -11.172 1 89.81 684 GLY A O 1
ATOM 5333 N N . ASN A 1 685 ? -29.844 31.219 -10.102 1 94 685 ASN A N 1
ATOM 5334 C CA . ASN A 1 685 ? -30.484 31.734 -8.906 1 94 685 ASN A CA 1
ATOM 5335 C C . ASN A 1 685 ? -30.281 30.828 -7.703 1 94 685 ASN A C 1
ATOM 5337 O O . ASN A 1 685 ? -30.031 29.625 -7.863 1 94 685 ASN A O 1
ATOM 5341 N N . VAL A 1 686 ? -30.281 31.453 -6.562 1 97.06 686 VAL A N 1
ATOM 5342 C CA . VAL A 1 686 ? -30.141 30.703 -5.32 1 97.06 686 VAL A CA 1
ATOM 5343 C C . VAL A 1 686 ? -31.438 30.797 -4.508 1 97.06 686 VAL A C 1
ATOM 5345 O O . VAL A 1 686 ? -31.922 31.906 -4.234 1 97.06 686 VAL A O 1
ATOM 5348 N N . THR A 1 687 ? -31.938 29.656 -4.23 1 97.06 687 THR A N 1
ATOM 5349 C CA . THR A 1 687 ? -33.125 29.562 -3.365 1 97.06 687 THR A CA 1
ATOM 5350 C C . THR A 1 687 ? -32.75 28.922 -2.027 1 97.06 687 THR A C 1
ATOM 5352 O O . THR A 1 687 ? -32.062 27.906 -1.984 1 97.06 687 THR A O 1
ATOM 5355 N N . PHE A 1 688 ? -33.219 29.547 -0.95 1 97.44 688 PHE A N 1
ATOM 5356 C CA . PHE A 1 688 ? -33 29.016 0.382 1 97.44 688 PHE A CA 1
ATOM 5357 C C . PHE A 1 688 ? -34.25 28.438 0.977 1 97.44 688 PHE A C 1
ATOM 5359 O O . PHE A 1 688 ? -35.312 29.062 0.913 1 97.44 688 PHE A O 1
ATOM 5366 N N . GLU A 1 689 ? -34.125 27.219 1.426 1 95.81 689 GLU A N 1
ATOM 5367 C CA . GLU A 1 689 ? -35.125 26.594 2.262 1 95.81 689 GLU A CA 1
ATOM 5368 C C . GLU A 1 689 ? -34.688 26.5 3.715 1 95.81 689 GLU A C 1
ATOM 5370 O O . GLU A 1 689 ? -34.094 25.5 4.125 1 95.81 689 GLU A O 1
ATOM 5375 N N . PHE A 1 690 ? -35.031 27.531 4.473 1 92 690 PHE A N 1
ATOM 5376 C CA . PHE A 1 690 ? -34.531 27.641 5.84 1 92 690 PHE A CA 1
ATOM 5377 C C . PHE A 1 690 ? -35.375 26.766 6.781 1 92 690 PHE A C 1
ATOM 5379 O O . PHE A 1 690 ? -36.562 26.547 6.539 1 92 690 PHE A O 1
ATOM 5386 N N . MET B 1 1 ? 30.797 -52.438 15.258 1 16.2 1 MET B N 1
ATOM 5387 C CA . MET B 1 1 ? 29.344 -52.5 15.172 1 16.2 1 MET B CA 1
ATOM 5388 C C . MET B 1 1 ? 28.719 -51.125 15.484 1 16.2 1 MET B C 1
ATOM 5390 O O . MET B 1 1 ? 27.594 -50.875 15.102 1 16.2 1 MET B O 1
ATOM 5394 N N . LYS B 1 2 ? 29.125 -50.656 16.672 1 19.14 2 LYS B N 1
ATOM 5395 C CA . LYS B 1 2 ? 28.328 -49.719 17.469 1 19.14 2 LYS B CA 1
ATOM 5396 C C . LYS B 1 2 ? 28.109 -48.406 16.719 1 19.14 2 LYS B C 1
ATOM 5398 O O . LYS B 1 2 ? 27.516 -47.469 17.266 1 19.14 2 LYS B O 1
ATOM 5403 N N . LYS B 1 3 ? 29.047 -48.062 15.984 1 20.38 3 LYS B N 1
ATOM 5404 C CA . LYS B 1 3 ? 29.391 -46.688 15.57 1 20.38 3 LYS B CA 1
ATOM 5405 C C . LYS B 1 3 ? 28.328 -46.125 14.633 1 20.38 3 LYS B C 1
ATOM 5407 O O . LYS B 1 3 ? 28.484 -46.156 13.406 1 20.38 3 LYS B O 1
ATOM 5412 N N . ILE B 1 4 ? 27.047 -46.625 14.945 1 20.02 4 ILE B N 1
ATOM 5413 C CA . ILE B 1 4 ? 25.953 -46.438 13.984 1 20.02 4 ILE B CA 1
ATOM 5414 C C . ILE B 1 4 ? 25.812 -44.969 13.633 1 20.02 4 ILE B C 1
ATOM 5416 O O . ILE B 1 4 ? 26.094 -44.094 14.453 1 20.02 4 ILE B O 1
ATOM 5420 N N . LEU B 1 5 ? 25.156 -44.594 12.445 1 21.34 5 LEU B N 1
ATOM 5421 C CA . LEU B 1 5 ? 25 -43.625 11.359 1 21.34 5 LEU B CA 1
ATOM 5422 C C . LEU B 1 5 ? 24.094 -42.469 11.766 1 21.34 5 LEU B C 1
ATOM 5424 O O . LEU B 1 5 ? 22.859 -42.625 11.766 1 21.34 5 LEU B O 1
ATOM 5428 N N . LEU B 1 6 ? 24.203 -41.844 12.984 1 23.17 6 LEU B N 1
ATOM 5429 C CA . LEU B 1 6 ? 23.344 -40.812 13.523 1 23.17 6 LEU B CA 1
ATOM 5430 C C . LEU B 1 6 ? 23.234 -39.625 12.547 1 23.17 6 LEU B C 1
ATOM 5432 O O . LEU B 1 6 ? 24.188 -38.875 12.367 1 23.17 6 LEU B O 1
ATOM 5436 N N . LEU B 1 7 ? 22.719 -39.938 11.289 1 20.14 7 LEU B N 1
ATOM 5437 C CA . LEU B 1 7 ? 22.531 -38.938 10.227 1 20.14 7 LEU B CA 1
ATOM 5438 C C . LEU B 1 7 ? 21.688 -37.781 10.719 1 20.14 7 LEU B C 1
ATOM 5440 O O . LEU B 1 7 ? 20.547 -37.969 11.141 1 20.14 7 LEU B O 1
ATOM 5444 N N . TYR B 1 8 ? 22.203 -36.656 11.242 1 21.48 8 TYR B N 1
ATOM 5445 C CA . TYR B 1 8 ? 21.953 -35.375 11.852 1 21.48 8 TYR B CA 1
ATOM 5446 C C . TYR B 1 8 ? 21.094 -34.5 10.945 1 21.48 8 TYR B C 1
ATOM 5448 O O . TYR B 1 8 ? 21.609 -33.812 10.047 1 21.48 8 TYR B O 1
ATOM 5456 N N . LEU B 1 9 ? 20.078 -35.031 10.156 1 20.83 9 LEU B N 1
ATOM 5457 C CA . LEU B 1 9 ? 19.453 -34.094 9.227 1 20.83 9 LEU B CA 1
ATOM 5458 C C . LEU B 1 9 ? 18.844 -32.906 9.969 1 20.83 9 LEU B C 1
ATOM 5460 O O . LEU B 1 9 ? 18.219 -33.094 11.023 1 20.83 9 LEU B O 1
ATOM 5464 N N . PHE B 1 10 ? 19.188 -31.578 9.586 1 21.84 10 PHE B N 1
ATOM 5465 C CA . PHE B 1 10 ? 19.031 -30.156 9.898 1 21.84 10 PHE B CA 1
ATOM 5466 C C . PHE B 1 10 ? 17.562 -29.75 9.789 1 21.84 10 PHE B C 1
ATOM 5468 O O . PHE B 1 10 ? 17.016 -29.688 8.688 1 21.84 10 PHE B O 1
ATOM 5475 N N . VAL B 1 11 ? 16.594 -30.297 10.516 1 22.17 11 VAL B N 1
ATOM 5476 C CA . VAL B 1 11 ? 15.25 -29.781 10.742 1 22.17 11 VAL B CA 1
ATOM 5477 C C . VAL B 1 11 ? 15.32 -28.297 11.062 1 22.17 11 VAL B C 1
ATOM 5479 O O . VAL B 1 11 ? 15.805 -27.891 12.125 1 22.17 11 VAL B O 1
ATOM 5482 N N . ILE B 1 12 ? 15.531 -27.453 9.953 1 23.59 12 ILE B N 1
ATOM 5483 C CA . ILE B 1 12 ? 15.484 -26 10.008 1 23.59 12 ILE B CA 1
ATOM 5484 C C . ILE B 1 12 ? 14.133 -25.547 10.555 1 23.59 12 ILE B C 1
ATOM 5486 O O . ILE B 1 12 ? 13.141 -25.531 9.828 1 23.59 12 ILE B O 1
ATOM 5490 N N . ALA B 1 13 ? 13.469 -26.172 11.445 1 23.94 13 ALA B N 1
ATOM 5491 C CA . ALA B 1 13 ? 12.328 -25.547 12.109 1 23.94 13 ALA B CA 1
ATOM 5492 C C . ALA B 1 13 ? 12.672 -24.125 12.539 1 23.94 13 ALA B C 1
ATOM 5494 O O . ALA B 1 13 ? 13.398 -23.922 13.523 1 23.94 13 ALA B O 1
ATOM 5495 N N . GLN B 1 14 ? 12.961 -23.219 11.602 1 22.8 14 GLN B N 1
ATOM 5496 C CA . GLN B 1 14 ? 13.086 -21.812 11.945 1 22.8 14 GLN B CA 1
ATOM 5497 C C . GLN B 1 14 ? 11.875 -21.328 12.742 1 22.8 14 GLN B C 1
ATOM 5499 O O . GLN B 1 14 ? 10.742 -21.391 12.258 1 22.8 14 GLN B O 1
ATOM 5504 N N . SER B 1 15 ? 11.75 -21.703 13.969 1 24.86 15 SER B N 1
ATOM 5505 C CA . SER B 1 15 ? 10.938 -21.062 14.984 1 24.86 15 SER B CA 1
ATOM 5506 C C . SER B 1 15 ? 10.867 -19.547 14.758 1 24.86 15 SER B C 1
ATOM 5508 O O . SER B 1 15 ? 11.859 -18.844 14.945 1 24.86 15 SER B O 1
ATOM 5510 N N . LEU B 1 16 ? 10.133 -19.156 13.734 1 24.81 16 LEU B N 1
ATOM 5511 C CA . LEU B 1 16 ? 9.836 -17.75 13.5 1 24.81 16 LEU B CA 1
ATOM 5512 C C . LEU B 1 16 ? 9.102 -17.141 14.688 1 24.81 16 LEU B C 1
ATOM 5514 O O . LEU B 1 16 ? 7.934 -17.453 14.93 1 24.81 16 LEU B O 1
ATOM 5518 N N . ALA B 1 17 ? 9.5 -17.156 15.938 1 23.92 17 ALA B N 1
ATOM 5519 C CA . ALA B 1 17 ? 9.141 -16.219 17.016 1 23.92 17 ALA B CA 1
ATOM 5520 C C . ALA B 1 17 ? 8.828 -14.836 16.453 1 23.92 17 ALA B C 1
ATOM 5522 O O . ALA B 1 17 ? 9.711 -14.18 15.891 1 23.92 17 ALA B O 1
ATOM 5523 N N . VAL B 1 18 ? 7.668 -14.609 16.125 1 26.55 18 VAL B N 1
ATOM 5524 C CA . VAL B 1 18 ? 7.051 -13.336 15.766 1 26.55 18 VAL B CA 1
ATOM 5525 C C . VAL B 1 18 ? 7.305 -12.312 16.875 1 26.55 18 VAL B C 1
ATOM 5527 O O . VAL B 1 18 ? 6.602 -12.297 17.891 1 26.55 18 VAL B O 1
ATOM 5530 N N . ASN B 1 19 ? 8.375 -12.297 17.578 1 25.67 19 ASN B N 1
ATOM 5531 C CA . ASN B 1 19 ? 8.633 -11.086 18.344 1 25.67 19 ASN B CA 1
ATOM 5532 C C . ASN B 1 19 ? 8.289 -9.828 17.547 1 25.67 19 ASN B C 1
ATOM 5534 O O . ASN B 1 19 ? 8.438 -9.812 16.328 1 25.67 19 ASN B O 1
ATOM 5538 N N . ALA B 1 20 ? 7.375 -8.953 18.078 1 28.23 20 ALA B N 1
ATOM 5539 C CA . ALA B 1 20 ? 6.934 -7.582 17.828 1 28.23 20 ALA B CA 1
ATOM 5540 C C . ALA B 1 20 ? 8.102 -6.691 17.422 1 28.23 20 ALA B C 1
ATOM 5542 O O . ALA B 1 20 ? 8.039 -5.469 17.547 1 28.23 20 ALA B O 1
ATOM 5543 N N . THR B 1 21 ? 9.352 -7.219 17.375 1 27.44 21 THR B N 1
ATOM 5544 C CA . THR B 1 21 ? 10.414 -6.289 17.031 1 27.44 21 THR B CA 1
ATOM 5545 C C . THR B 1 21 ? 10.148 -5.648 15.664 1 27.44 21 THR B C 1
ATOM 5547 O O . THR B 1 21 ? 10.406 -6.258 14.625 1 27.44 21 THR B O 1
ATOM 5550 N N . GLU B 1 22 ? 9.031 -5.363 15.383 1 32.81 22 GLU B N 1
ATOM 5551 C CA . GLU B 1 22 ? 9.203 -4.363 14.336 1 32.81 22 GLU B CA 1
ATOM 5552 C C . GLU B 1 22 ? 10.492 -3.57 14.531 1 32.81 22 GLU B C 1
ATOM 5554 O O . GLU B 1 22 ? 10.469 -2.467 15.086 1 32.81 22 GLU B O 1
ATOM 5559 N N . ARG B 1 23 ? 11.445 -4.164 15.266 1 30.34 23 ARG B N 1
ATOM 5560 C CA . ARG B 1 23 ? 12.805 -3.785 15.641 1 30.34 23 ARG B CA 1
ATOM 5561 C C . ARG B 1 23 ? 13.516 -3.105 14.477 1 30.34 23 ARG B C 1
ATOM 5563 O O . ARG B 1 23 ? 13.109 -3.248 13.32 1 30.34 23 ARG B O 1
ATOM 5570 N N . LEU B 1 24 ? 14.711 -2.65 14.859 1 29.55 24 LEU B N 1
ATOM 5571 C CA . LEU B 1 24 ? 15.773 -1.87 14.234 1 29.55 24 LEU B CA 1
ATOM 5572 C C . LEU B 1 24 ? 16.25 -2.527 12.945 1 29.55 24 LEU B C 1
ATOM 5574 O O . LEU B 1 24 ? 17 -3.504 12.977 1 29.55 24 LEU B O 1
ATOM 5578 N N . TYR B 1 25 ? 15.383 -2.961 12.172 1 31.62 25 TYR B N 1
ATOM 5579 C CA . TYR B 1 25 ? 16.203 -3.172 10.984 1 31.62 25 TYR B CA 1
ATOM 5580 C C . TYR B 1 25 ? 17.109 -1.979 10.734 1 31.62 25 TYR B C 1
ATOM 5582 O O . TYR B 1 25 ? 16.641 -0.903 10.344 1 31.62 25 TYR B O 1
ATOM 5590 N N . VAL B 1 26 ? 18.016 -1.861 11.594 1 30.81 26 VAL B N 1
ATOM 5591 C CA . VAL B 1 26 ? 19.109 -0.991 11.164 1 30.81 26 VAL B CA 1
ATOM 5592 C C . VAL B 1 26 ? 19.531 -1.349 9.742 1 30.81 26 VAL B C 1
ATOM 5594 O O . VAL B 1 26 ? 20.047 -2.438 9.5 1 30.81 26 VAL B O 1
ATOM 5597 N N . VAL B 1 27 ? 18.781 -1.07 8.836 1 34.44 27 VAL B N 1
ATOM 5598 C CA . VAL B 1 27 ? 19.453 -1.109 7.551 1 34.44 27 VAL B CA 1
ATOM 5599 C C . VAL B 1 27 ? 20.875 -0.589 7.703 1 34.44 27 VAL B C 1
ATOM 5601 O O . VAL B 1 27 ? 21.094 0.553 8.117 1 34.44 27 VAL B O 1
ATOM 5604 N N . GLY B 1 28 ? 21.719 -1.523 8.031 1 33.47 28 GLY B N 1
ATOM 5605 C CA . GLY B 1 28 ? 23.125 -1.127 7.949 1 33.47 28 GLY B CA 1
ATOM 5606 C C . GLY B 1 28 ? 23.406 -0.175 6.801 1 33.47 28 GLY B C 1
ATOM 5607 O O . GLY B 1 28 ? 23.016 -0.433 5.66 1 33.47 28 GLY B O 1
ATOM 5608 N N . PHE B 1 29 ? 23.484 1.037 7.148 1 38.06 29 PHE B N 1
ATOM 5609 C CA . PHE B 1 29 ? 24.125 1.972 6.227 1 38.06 29 PHE B CA 1
ATOM 5610 C C . PHE B 1 29 ? 25.406 1.382 5.66 1 38.06 29 PHE B C 1
ATOM 5612 O O . PHE B 1 29 ? 26.375 1.169 6.391 1 38.06 29 PHE B O 1
ATOM 5619 N N . SER B 1 30 ? 25.25 0.469 4.852 1 38.06 30 SER B N 1
ATOM 5620 C CA . SER B 1 30 ? 26.516 0.061 4.25 1 38.06 30 SER B CA 1
ATOM 5621 C C . SER B 1 30 ? 27.203 1.235 3.562 1 38.06 30 SER B C 1
ATOM 5623 O O . SER B 1 30 ? 26.625 1.885 2.695 1 38.06 30 SER B O 1
ATOM 5625 N N . ILE B 1 31 ? 28.188 1.726 4.195 1 42.06 31 ILE B N 1
ATOM 5626 C CA . ILE B 1 31 ? 29.125 2.615 3.51 1 42.06 31 ILE B CA 1
ATOM 5627 C C . ILE B 1 31 ? 29.594 1.964 2.217 1 42.06 31 ILE B C 1
ATOM 5629 O O . ILE B 1 31 ? 30.203 0.887 2.242 1 42.06 31 ILE B O 1
ATOM 5633 N N . LEU B 1 32 ? 29 2.414 1.199 1 50.03 32 LEU B N 1
ATOM 5634 C CA . LEU B 1 32 ? 29.469 1.923 -0.091 1 50.03 32 LEU B CA 1
ATOM 5635 C C . LEU B 1 32 ? 30.969 2.203 -0.272 1 50.03 32 LEU B C 1
ATOM 5637 O O . LEU B 1 32 ? 31.453 3.24 0.174 1 50.03 32 LEU B O 1
ATOM 5641 N N . PRO B 1 33 ? 31.656 1.228 -0.688 1 52.72 33 PRO B N 1
ATOM 5642 C CA . PRO B 1 33 ? 33.062 1.489 -1.015 1 52.72 33 PRO B CA 1
ATOM 5643 C C . PRO B 1 33 ? 33.219 2.688 -1.945 1 52.72 33 PRO B C 1
ATOM 5645 O O . PRO B 1 33 ? 32.312 3.051 -2.672 1 52.72 33 PRO B O 1
ATOM 5648 N N . SER B 1 34 ? 34.344 3.488 -1.805 1 50.62 34 SER B N 1
ATOM 5649 C CA . SER B 1 34 ? 34.75 4.66 -2.572 1 50.62 34 SER B CA 1
ATOM 5650 C C . SER B 1 34 ? 34.531 4.449 -4.066 1 50.62 34 SER B C 1
ATOM 5652 O O . SER B 1 34 ? 34.219 5.395 -4.797 1 50.62 34 SER B O 1
ATOM 5654 N N . ASP B 1 35 ? 34.438 3.197 -4.625 1 61.97 35 ASP B N 1
ATOM 5655 C CA . ASP B 1 35 ? 34.344 2.922 -6.055 1 61.97 35 ASP B CA 1
ATOM 5656 C C . ASP B 1 35 ? 32.906 2.531 -6.434 1 61.97 35 ASP B C 1
ATOM 5658 O O . ASP B 1 35 ? 32.688 2.045 -7.543 1 61.97 35 ASP B O 1
ATOM 5662 N N . SER B 1 36 ? 31.938 2.934 -5.578 1 84.81 36 SER B N 1
ATOM 5663 C CA . SER B 1 36 ? 30.562 2.537 -5.84 1 84.81 36 SER B CA 1
ATOM 5664 C C . SER B 1 36 ? 29.812 3.607 -6.637 1 84.81 36 SER B C 1
ATOM 5666 O O . SER B 1 36 ? 30.172 4.785 -6.578 1 84.81 36 SER B O 1
ATOM 5668 N N . LEU B 1 37 ? 29 3.15 -7.602 1 94.56 37 LEU B N 1
ATOM 5669 C CA . LEU B 1 37 ? 28.141 4.078 -8.32 1 94.56 37 LEU B CA 1
ATOM 5670 C C . LEU B 1 37 ? 27.25 4.852 -7.355 1 94.56 37 LEU B C 1
ATOM 5672 O O . LEU B 1 37 ? 26.844 4.32 -6.316 1 94.56 37 LEU B O 1
ATOM 5676 N N . PRO B 1 38 ? 27.016 6.094 -7.688 1 94.19 38 PRO B N 1
ATOM 5677 C CA . PRO B 1 38 ? 26.25 6.953 -6.781 1 94.19 38 PRO B CA 1
ATOM 5678 C C . PRO B 1 38 ? 24.844 6.426 -6.516 1 94.19 38 PRO B C 1
ATOM 5680 O O . PRO B 1 38 ? 24.203 5.875 -7.418 1 94.19 38 PRO B O 1
ATOM 5683 N N . GLN B 1 39 ? 24.406 6.676 -5.277 1 92.62 39 GLN B N 1
ATOM 5684 C CA . GLN B 1 39 ? 23.016 6.418 -4.93 1 92.62 39 GLN B CA 1
ATOM 5685 C C . GLN B 1 39 ? 22.094 7.5 -5.492 1 92.62 39 GLN B C 1
ATOM 5687 O O . GLN B 1 39 ? 22.469 8.68 -5.527 1 92.62 39 GLN B O 1
ATOM 5692 N N . VAL B 1 40 ? 20.906 7.078 -5.898 1 95.56 40 VAL B N 1
ATOM 5693 C CA . VAL B 1 40 ? 19.969 8.023 -6.496 1 95.56 40 VAL B CA 1
ATOM 5694 C C . VAL B 1 40 ? 18.859 8.344 -5.504 1 95.56 40 VAL B C 1
ATOM 5696 O O . VAL B 1 40 ? 18.547 9.508 -5.254 1 95.56 40 VAL B O 1
ATOM 5699 N N . LEU B 1 41 ? 18.266 7.359 -4.836 1 94.31 41 LEU B N 1
ATOM 5700 C CA . LEU B 1 41 ? 17.125 7.539 -3.928 1 94.31 41 LEU B CA 1
ATOM 5701 C C . LEU B 1 41 ? 17.609 7.734 -2.494 1 94.31 41 LEU B C 1
ATOM 5703 O O . LEU B 1 41 ? 18.781 7.457 -2.184 1 94.31 41 LEU B O 1
ATOM 5707 N N . ALA B 1 42 ? 16.656 8.219 -1.705 1 90.5 42 ALA B N 1
ATOM 5708 C CA . ALA B 1 42 ? 16.969 8.391 -0.287 1 90.5 42 ALA B CA 1
ATOM 5709 C C . ALA B 1 42 ? 17.281 7.047 0.37 1 90.5 42 ALA B C 1
ATOM 5711 O O . ALA B 1 42 ? 16.719 6.016 -0.011 1 90.5 42 ALA B O 1
ATOM 5712 N N . HIS B 1 43 ? 18.078 7.145 1.341 1 83.12 43 HIS B N 1
ATOM 5713 C CA . HIS B 1 43 ? 18.406 5.941 2.094 1 83.12 43 HIS B CA 1
ATOM 5714 C C . HIS B 1 43 ? 17.234 5.477 2.938 1 83.12 43 HIS B C 1
ATOM 5716 O O . HIS B 1 43 ? 16.391 6.289 3.338 1 83.12 43 HIS B O 1
ATOM 5722 N N . SER B 1 44 ? 17.125 4.258 3.178 1 82.44 44 SER B N 1
ATOM 5723 C CA . SER B 1 44 ? 16.125 3.635 4.043 1 82.44 44 SER B CA 1
ATOM 5724 C C . SER B 1 44 ? 14.711 3.92 3.549 1 82.44 44 SER B C 1
ATOM 5726 O O . SER B 1 44 ? 13.82 4.234 4.344 1 82.44 44 SER B O 1
ATOM 5728 N N . SER B 1 45 ? 14.578 3.973 2.266 1 82.81 45 SER B N 1
ATOM 5729 C CA . SER B 1 45 ? 13.242 4.105 1.692 1 82.81 45 SER B CA 1
ATOM 5730 C C . SER B 1 45 ? 12.398 2.859 1.95 1 82.81 45 SER B C 1
ATOM 5732 O O . SER B 1 45 ? 12.938 1.757 2.074 1 82.81 45 SER B O 1
ATOM 5734 N N . ALA B 1 46 ? 11.125 3.094 2.123 1 90.38 46 ALA B N 1
ATOM 5735 C CA . ALA B 1 46 ? 10.203 1.978 2.311 1 90.38 46 ALA B CA 1
ATOM 5736 C C . ALA B 1 46 ? 10.078 1.15 1.035 1 90.38 46 ALA B C 1
ATOM 5738 O O . ALA B 1 46 ? 10.617 1.522 -0.01 1 90.38 46 ALA B O 1
ATOM 5739 N N . ASP B 1 47 ? 9.508 -0.008 1.121 1 94.5 47 ASP B N 1
ATOM 5740 C CA . ASP B 1 47 ? 9.289 -0.942 0.022 1 94.5 47 ASP B CA 1
ATOM 5741 C C . ASP B 1 47 ? 8.109 -0.502 -0.844 1 94.5 47 ASP B C 1
ATOM 5743 O O . ASP B 1 47 ? 6.984 -0.968 -0.654 1 94.5 47 ASP B O 1
ATOM 5747 N N . ILE B 1 48 ? 8.359 0.313 -1.84 1 95.69 48 ILE B N 1
ATOM 5748 C CA . ILE B 1 48 ? 7.344 0.91 -2.703 1 95.69 48 ILE B CA 1
ATOM 5749 C C . ILE B 1 48 ? 6.66 -0.181 -3.521 1 95.69 48 ILE B C 1
ATOM 5751 O O . ILE B 1 48 ? 5.445 -0.134 -3.734 1 95.69 48 ILE B O 1
ATOM 5755 N N . LEU B 1 49 ? 7.414 -1.158 -3.969 1 96.31 49 LEU B N 1
ATOM 5756 C CA . LEU B 1 49 ? 6.887 -2.242 -4.789 1 96.31 49 LEU B CA 1
ATOM 5757 C C . LEU B 1 49 ? 5.895 -3.09 -3.996 1 96.31 49 LEU B C 1
ATOM 5759 O O . LEU B 1 49 ? 4.84 -3.467 -4.512 1 96.31 49 LEU B O 1
ATOM 5763 N N . LYS B 1 50 ? 6.27 -3.389 -2.773 1 96.44 50 LYS B N 1
ATOM 5764 C CA . LYS B 1 50 ? 5.352 -4.148 -1.929 1 96.44 50 LYS B CA 1
ATOM 5765 C C . LYS B 1 50 ? 4.004 -3.441 -1.803 1 96.44 50 LYS B C 1
ATOM 5767 O O . LYS B 1 50 ? 2.953 -4.062 -1.974 1 96.44 50 LYS B O 1
ATOM 5772 N N . SER B 1 51 ? 4.082 -2.164 -1.493 1 95.69 51 SER B N 1
ATOM 5773 C CA . SER B 1 51 ? 2.855 -1.39 -1.327 1 95.69 51 SER B CA 1
ATOM 5774 C C . SER B 1 51 ? 2.029 -1.382 -2.607 1 95.69 51 SER B C 1
ATOM 5776 O O . SER B 1 51 ? 0.801 -1.489 -2.562 1 95.69 51 SER B O 1
ATOM 5778 N N . ARG B 1 52 ? 2.662 -1.262 -3.701 1 96.25 52 ARG B N 1
ATOM 5779 C CA . ARG B 1 52 ? 1.969 -1.23 -4.984 1 96.25 52 ARG B CA 1
ATOM 5780 C C . ARG B 1 52 ? 1.291 -2.566 -5.273 1 96.25 52 ARG B C 1
ATOM 5782 O O . ARG B 1 52 ? 0.128 -2.602 -5.68 1 96.25 52 ARG B O 1
ATOM 5789 N N . MET B 1 53 ? 2.035 -3.658 -5.102 1 97 53 MET B N 1
ATOM 5790 C CA . MET B 1 53 ? 1.479 -4.984 -5.359 1 97 53 MET B CA 1
ATOM 5791 C C . MET B 1 53 ? 0.298 -5.266 -4.438 1 97 53 MET B C 1
ATOM 5793 O O . MET B 1 53 ? -0.719 -5.809 -4.875 1 97 53 MET B O 1
ATOM 5797 N N . LYS B 1 54 ? 0.443 -4.902 -3.191 1 96.19 54 LYS B N 1
ATOM 5798 C CA . LYS B 1 54 ? -0.632 -5.125 -2.229 1 96.19 54 LYS B CA 1
ATOM 5799 C C . LYS B 1 54 ? -1.875 -4.32 -2.598 1 96.19 54 LYS B C 1
ATOM 5801 O O . LYS B 1 54 ? -2.998 -4.816 -2.486 1 96.19 54 LYS B O 1
ATOM 5806 N N . GLN B 1 55 ? -1.688 -3.109 -2.955 1 95.56 55 GLN B N 1
ATOM 5807 C CA . GLN B 1 55 ? -2.812 -2.27 -3.354 1 95.56 55 GLN B CA 1
ATOM 5808 C C . GLN B 1 55 ? -3.555 -2.871 -4.543 1 95.56 55 GLN B C 1
ATOM 5810 O O . GLN B 1 55 ? -4.789 -2.885 -4.57 1 95.56 55 GLN B O 1
ATOM 5815 N N . LYS B 1 56 ? -2.836 -3.318 -5.539 1 95.94 56 LYS B N 1
ATOM 5816 C CA . LYS B 1 56 ? -3.453 -3.979 -6.684 1 95.94 56 LYS B CA 1
ATOM 5817 C C . LYS B 1 56 ? -4.297 -5.172 -6.246 1 95.94 56 LYS B C 1
ATOM 5819 O O . LYS B 1 56 ? -5.422 -5.348 -6.715 1 95.94 56 LYS B O 1
ATOM 5824 N N . ALA B 1 57 ? -3.711 -5.941 -5.367 1 97.38 57 ALA B N 1
ATOM 5825 C CA . ALA B 1 57 ? -4.402 -7.137 -4.887 1 97.38 57 ALA B CA 1
ATOM 5826 C C . ALA B 1 57 ? -5.672 -6.77 -4.129 1 97.38 57 ALA B C 1
ATOM 5828 O O . ALA B 1 57 ? -6.695 -7.445 -4.258 1 97.38 57 ALA B O 1
ATOM 5829 N N . GLN B 1 58 ? -5.629 -5.711 -3.365 1 96.62 58 GLN B N 1
ATOM 5830 C CA . GLN B 1 58 ? -6.777 -5.258 -2.588 1 96.62 58 GLN B CA 1
ATOM 5831 C C . GLN B 1 58 ? -7.934 -4.852 -3.498 1 96.62 58 GLN B C 1
ATOM 5833 O O . GLN B 1 58 ? -9.094 -5.16 -3.213 1 96.62 58 GLN B O 1
ATOM 5838 N N . ILE B 1 59 ? -7.617 -4.168 -4.52 1 96.62 59 ILE B N 1
ATOM 5839 C CA . ILE B 1 59 ? -8.633 -3.73 -5.469 1 96.62 59 ILE B CA 1
ATOM 5840 C C . ILE B 1 59 ? -9.273 -4.945 -6.133 1 96.62 59 ILE B C 1
ATOM 5842 O O . ILE B 1 59 ? -10.5 -5.008 -6.285 1 96.62 59 ILE B O 1
ATOM 5846 N N . LYS B 1 60 ? -8.414 -5.934 -6.496 1 96.56 60 LYS B N 1
ATOM 5847 C CA . LYS B 1 60 ? -8.93 -7.16 -7.098 1 96.56 60 LYS B CA 1
ATOM 5848 C C . LYS B 1 60 ? -9.852 -7.902 -6.133 1 96.56 60 LYS B C 1
ATOM 5850 O O . LYS B 1 60 ? -10.938 -8.344 -6.52 1 96.56 60 LYS B O 1
ATOM 5855 N N . PHE B 1 61 ? -9.5 -8.047 -4.875 1 96.94 61 PHE B N 1
ATOM 5856 C CA . PHE B 1 61 ? -10.336 -8.711 -3.883 1 96.94 61 PHE B CA 1
ATOM 5857 C C . PHE B 1 61 ? -11.688 -8.008 -3.75 1 96.94 61 PHE B C 1
ATOM 5859 O O . PHE B 1 61 ? -12.734 -8.656 -3.771 1 96.94 61 PHE B O 1
ATOM 5866 N N . ALA B 1 62 ? -11.617 -6.664 -3.654 1 95.81 62 ALA B N 1
ATOM 5867 C CA . ALA B 1 62 ? -12.812 -5.867 -3.408 1 95.81 62 ALA B CA 1
ATOM 5868 C C . ALA B 1 62 ? -13.789 -5.969 -4.578 1 95.81 62 ALA B C 1
ATOM 5870 O O . ALA B 1 62 ? -15 -5.844 -4.398 1 95.81 62 ALA B O 1
ATOM 5871 N N . SER B 1 63 ? -13.281 -6.223 -5.777 1 94.31 63 SER B N 1
ATOM 5872 C CA . SER B 1 63 ? -14.117 -6.191 -6.973 1 94.31 63 SER B CA 1
ATOM 5873 C C . SER B 1 63 ? -14.5 -7.602 -7.41 1 94.31 63 SER B C 1
ATOM 5875 O O . SER B 1 63 ? -15.133 -7.781 -8.453 1 94.31 63 SER B O 1
ATOM 5877 N N . HIS B 1 64 ? -14.062 -8.641 -6.738 1 94 64 HIS B N 1
ATOM 5878 C CA . HIS B 1 64 ? -14.461 -10.008 -7.059 1 94 64 HIS B CA 1
ATOM 5879 C C . HIS B 1 64 ? -15.641 -10.453 -6.195 1 94 64 HIS B C 1
ATOM 5881 O O . HIS B 1 64 ? -15.461 -10.789 -5.023 1 94 64 HIS B O 1
ATOM 5887 N N . LEU B 1 65 ? -16.766 -10.414 -6.785 1 93.62 65 LEU B N 1
ATOM 5888 C CA . LEU B 1 65 ? -18 -10.867 -6.129 1 93.62 65 LEU B CA 1
ATOM 5889 C C . LEU B 1 65 ? -18.594 -12.062 -6.863 1 93.62 65 LEU B C 1
ATOM 5891 O O . LEU B 1 65 ? -18.531 -12.141 -8.094 1 93.62 65 LEU B O 1
ATOM 5895 N N . LEU B 1 66 ? -19.172 -12.891 -6.07 1 95.06 66 LEU B N 1
ATOM 5896 C CA . LEU B 1 66 ? -19.906 -14 -6.66 1 95.06 66 LEU B CA 1
ATOM 5897 C C . LEU B 1 66 ? -21.359 -13.617 -6.914 1 95.06 66 LEU B C 1
ATOM 5899 O O . LEU B 1 66 ? -21.906 -12.742 -6.23 1 95.06 66 LEU B O 1
ATOM 5903 N N . PRO B 1 67 ? -21.969 -14.266 -7.875 1 93.5 67 PRO B N 1
ATOM 5904 C CA . PRO B 1 67 ? -23.328 -13.914 -8.273 1 93.5 67 PRO B CA 1
ATOM 5905 C C . PRO B 1 67 ? -24.344 -14.141 -7.152 1 93.5 67 PRO B C 1
ATOM 5907 O O . PRO B 1 67 ? -24.141 -15.008 -6.297 1 93.5 67 PRO B O 1
ATOM 5910 N N . LYS B 1 68 ? -25.5 -13.445 -7.301 1 90.81 68 LYS B N 1
ATOM 5911 C CA . LYS B 1 68 ? -26.516 -13.484 -6.262 1 90.81 68 LYS B CA 1
ATOM 5912 C C . LYS B 1 68 ? -27.625 -14.484 -6.613 1 90.81 68 LYS B C 1
ATOM 5914 O O . LYS B 1 68 ? -28.484 -14.781 -5.789 1 90.81 68 LYS B O 1
ATOM 5919 N N . THR B 1 69 ? -27.578 -15 -7.848 1 92.94 69 THR B N 1
ATOM 5920 C CA . THR B 1 69 ? -28.578 -15.977 -8.25 1 92.94 69 THR B CA 1
ATOM 5921 C C . THR B 1 69 ? -27.922 -17.25 -8.758 1 92.94 69 THR B C 1
ATOM 5923 O O . THR B 1 69 ? -26.797 -17.219 -9.266 1 92.94 69 THR B O 1
ATOM 5926 N N . LEU B 1 70 ? -28.672 -18.359 -8.633 1 95.69 70 LEU B N 1
ATOM 5927 C CA . LEU B 1 70 ? -28.156 -19.656 -9.055 1 95.69 70 LEU B CA 1
ATOM 5928 C C . LEU B 1 70 ? -27.906 -19.688 -10.562 1 95.69 70 LEU B C 1
ATOM 5930 O O . LEU B 1 70 ? -26.938 -20.297 -11.023 1 95.69 70 LEU B O 1
ATOM 5934 N N . GLN B 1 71 ? -28.734 -19.047 -11.305 1 95.38 71 GLN B N 1
ATOM 5935 C CA . GLN B 1 71 ? -28.594 -19 -12.758 1 95.38 71 GLN B CA 1
ATOM 5936 C C . GLN B 1 71 ? -27.297 -18.297 -13.164 1 95.38 71 GLN B C 1
ATOM 5938 O O . GLN B 1 71 ? -26.547 -18.812 -13.992 1 95.38 71 GLN B O 1
ATOM 5943 N N . GLU B 1 72 ? -27.062 -17.203 -12.547 1 94.88 72 GLU B N 1
ATOM 5944 C CA . GLU B 1 72 ? -25.828 -16.469 -12.836 1 94.88 72 GLU B CA 1
ATOM 5945 C C . GLU B 1 72 ? -24.594 -17.234 -12.359 1 94.88 72 GLU B C 1
ATOM 5947 O O . GLU B 1 72 ? -23.547 -17.203 -13 1 94.88 72 GLU B O 1
ATOM 5952 N N . TRP B 1 73 ? -24.766 -17.906 -11.234 1 96.75 73 TRP B N 1
ATOM 5953 C CA . TRP B 1 73 ? -23.641 -18.688 -10.703 1 96.75 73 TRP B CA 1
ATOM 5954 C C . TRP B 1 73 ? -23.266 -19.812 -11.641 1 96.75 73 TRP B C 1
ATOM 5956 O O . TRP B 1 73 ? -22.078 -20.078 -11.875 1 96.75 73 TRP B O 1
ATOM 5966 N N . LYS B 1 74 ? -24.234 -20.484 -12.141 1 97.06 74 LYS B N 1
ATOM 5967 C CA . LYS B 1 74 ? -23.953 -21.609 -13.039 1 97.06 74 LYS B CA 1
ATOM 5968 C C . LYS B 1 74 ? -23.109 -21.156 -14.227 1 97.06 74 LYS B C 1
ATOM 5970 O O . LYS B 1 74 ? -22.172 -21.859 -14.625 1 97.06 74 LYS B O 1
ATOM 5975 N N . LYS B 1 75 ? -23.438 -20.016 -14.703 1 96.69 75 LYS B N 1
ATOM 5976 C CA . LYS B 1 75 ? -22.641 -19.453 -15.789 1 96.69 75 LYS B CA 1
ATOM 5977 C C . LYS B 1 75 ? -21.234 -19.094 -15.305 1 96.69 75 LYS B C 1
ATOM 5979 O O . LYS B 1 75 ? -20.234 -19.422 -15.953 1 96.69 75 LYS B O 1
ATOM 5984 N N . ARG B 1 76 ? -21.188 -18.422 -14.195 1 96.88 76 ARG B N 1
ATOM 5985 C CA . ARG B 1 76 ? -19.922 -18 -13.617 1 96.88 76 ARG B CA 1
ATOM 5986 C C . ARG B 1 76 ? -19.047 -19.188 -13.258 1 96.88 76 ARG B C 1
ATOM 5988 O O . ARG B 1 76 ? -17.828 -19.141 -13.398 1 96.88 76 ARG B O 1
ATOM 5995 N N . LYS B 1 77 ? -19.656 -20.203 -12.789 1 97.81 77 LYS B N 1
ATOM 5996 C CA . LYS B 1 77 ? -18.969 -21.453 -12.453 1 97.81 77 LYS B CA 1
ATOM 5997 C C . LYS B 1 77 ? -18.188 -21.984 -13.656 1 97.81 77 LYS B C 1
ATOM 5999 O O . LYS B 1 77 ? -17.016 -22.344 -13.539 1 97.81 77 LYS B O 1
ATOM 6004 N N . GLU B 1 78 ? -18.781 -21.984 -14.75 1 97.44 78 GLU B N 1
ATOM 6005 C CA . GLU B 1 78 ? -18.141 -22.484 -15.969 1 97.44 78 GLU B CA 1
ATOM 6006 C C . GLU B 1 78 ? -17 -21.578 -16.406 1 97.44 78 GLU B C 1
ATOM 6008 O O . GLU B 1 78 ? -15.961 -22.062 -16.875 1 97.44 78 GLU B O 1
ATOM 6013 N N . GLU B 1 79 ? -17.188 -20.328 -16.203 1 97.38 79 GLU B N 1
ATOM 6014 C CA . GLU B 1 79 ? -16.156 -19.375 -16.562 1 97.38 79 GLU B CA 1
ATOM 6015 C C . GLU B 1 79 ? -14.914 -19.547 -15.688 1 97.38 79 GLU B C 1
ATOM 6017 O O . GLU B 1 79 ? -13.789 -19.547 -16.188 1 97.38 79 GLU B O 1
ATOM 6022 N N . ILE B 1 80 ? -15.141 -19.656 -14.383 1 97.75 80 ILE B N 1
ATOM 6023 C CA . ILE B 1 80 ? -14.031 -19.828 -13.445 1 97.75 80 ILE B CA 1
ATOM 6024 C C . ILE B 1 80 ? -13.281 -21.125 -13.75 1 97.75 80 ILE B C 1
ATOM 6026 O O . ILE B 1 80 ? -12.055 -21.125 -13.805 1 97.75 80 ILE B O 1
ATOM 6030 N N . ARG B 1 81 ? -14 -22.203 -14.008 1 96.81 81 ARG B N 1
ATOM 6031 C CA . ARG B 1 81 ? -13.383 -23.484 -14.32 1 96.81 81 ARG B CA 1
ATOM 6032 C C . ARG B 1 81 ? -12.547 -23.391 -15.594 1 96.81 81 ARG B C 1
ATOM 6034 O O . ARG B 1 81 ? -11.414 -23.875 -15.633 1 96.81 81 ARG B O 1
ATOM 6041 N N . ALA B 1 82 ? -13.117 -22.75 -16.578 1 96.62 82 ALA B N 1
ATOM 6042 C CA . ALA B 1 82 ? -12.414 -22.609 -17.844 1 96.62 82 ALA B CA 1
ATOM 6043 C C . ALA B 1 82 ? -11.117 -21.828 -17.656 1 96.62 82 ALA B C 1
ATOM 6045 O O . ALA B 1 82 ? -10.086 -22.172 -18.25 1 96.62 82 ALA B O 1
ATOM 6046 N N . GLU B 1 83 ? -11.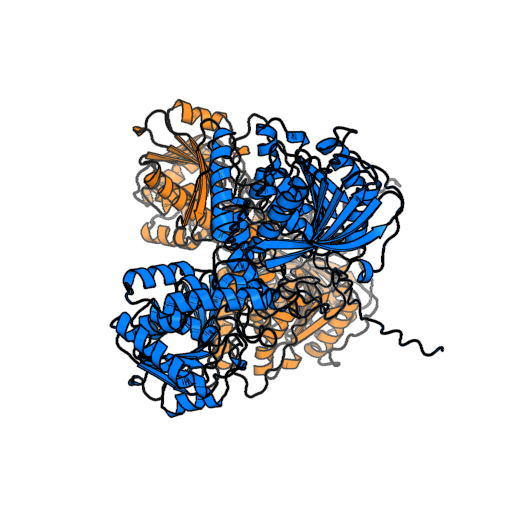172 -20.781 -16.875 1 96.81 83 GLU B N 1
ATOM 6047 C CA . GLU B 1 83 ? -9.992 -19.969 -16.625 1 96.81 83 GLU B CA 1
ATOM 6048 C C . GLU B 1 83 ? -8.938 -20.734 -15.844 1 96.81 83 GLU B C 1
ATOM 6050 O O . GLU B 1 83 ? -7.738 -20.578 -16.078 1 96.81 83 GLU B O 1
ATOM 6055 N N . ILE B 1 84 ? -9.398 -21.531 -14.844 1 97.06 84 ILE B N 1
ATOM 6056 C CA . ILE B 1 84 ? -8.469 -22.359 -14.078 1 97.06 84 ILE B CA 1
ATOM 6057 C C . ILE B 1 84 ? -7.746 -23.328 -15.016 1 97.06 84 ILE B C 1
ATOM 6059 O O . ILE B 1 84 ? -6.523 -23.469 -14.953 1 97.06 84 ILE B O 1
ATOM 6063 N N . PHE B 1 85 ? -8.469 -23.938 -15.945 1 94.81 85 PHE B N 1
ATOM 6064 C CA . PHE B 1 85 ? -7.875 -24.844 -16.922 1 94.81 85 PHE B CA 1
ATOM 6065 C C . PHE B 1 85 ? -6.863 -24.109 -17.797 1 94.81 85 PHE B C 1
ATOM 6067 O O . PHE B 1 85 ? -5.73 -24.578 -17.953 1 94.81 85 PHE B O 1
ATOM 6074 N N . ALA B 1 86 ? -7.242 -23.016 -18.25 1 94.56 86 ALA B N 1
ATOM 6075 C CA . ALA B 1 86 ? -6.438 -22.266 -19.203 1 94.56 86 ALA B CA 1
ATOM 6076 C C . ALA B 1 86 ? -5.148 -21.766 -18.562 1 94.56 86 ALA B C 1
ATOM 6078 O O . ALA B 1 86 ? -4.086 -21.781 -19.188 1 94.56 86 ALA B O 1
ATOM 6079 N N . ASN B 1 87 ? -5.207 -21.344 -17.312 1 96.25 87 ASN B N 1
ATOM 6080 C CA . ASN B 1 87 ? -4.07 -20.672 -16.688 1 96.25 87 ASN B CA 1
ATOM 6081 C C . ASN B 1 87 ? -3.176 -21.656 -15.953 1 96.25 87 ASN B C 1
ATOM 6083 O O . ASN B 1 87 ? -2.014 -21.359 -15.672 1 96.25 87 ASN B O 1
ATOM 6087 N N . SER B 1 88 ? -3.686 -22.828 -15.617 1 95.62 88 SER B N 1
ATOM 6088 C CA . SER B 1 88 ? -2.881 -23.828 -14.938 1 95.62 88 SER B CA 1
ATOM 6089 C C . SER B 1 88 ? -2.213 -24.781 -15.938 1 95.62 88 SER B C 1
ATOM 6091 O O . SER B 1 88 ? -1.256 -25.469 -15.594 1 95.62 88 SER B O 1
ATOM 6093 N N . GLY B 1 89 ? -2.723 -24.844 -17.141 1 91.88 89 GLY B N 1
ATOM 6094 C CA . GLY B 1 89 ? -2.26 -25.812 -18.125 1 91.88 89 GLY B CA 1
ATOM 6095 C C . GLY B 1 89 ? -2.689 -27.234 -17.828 1 91.88 89 GLY B C 1
ATOM 6096 O O . GLY B 1 89 ? -2.047 -28.188 -18.266 1 91.88 89 GLY B O 1
ATOM 6097 N N . LEU B 1 90 ? -3.715 -27.281 -17.047 1 84.56 90 LEU B N 1
ATOM 6098 C CA . LEU B 1 90 ? -4.289 -28.562 -16.641 1 84.56 90 LEU B CA 1
ATOM 6099 C C . LEU B 1 90 ? -4.859 -29.312 -17.844 1 84.56 90 LEU B C 1
ATOM 6101 O O . LEU B 1 90 ? -5.582 -28.734 -18.656 1 84.56 90 LEU B O 1
ATOM 6105 N N . ASN B 1 91 ? -4.441 -30.578 -18 1 86.06 91 ASN B N 1
ATOM 6106 C CA . ASN B 1 91 ? -4.988 -31.5 -18.984 1 86.06 91 ASN B CA 1
ATOM 6107 C C . ASN B 1 91 ? -4.965 -32.938 -18.469 1 86.06 91 ASN B C 1
ATOM 6109 O O . ASN B 1 91 ? -3.904 -33.562 -18.391 1 86.06 91 ASN B O 1
ATOM 6113 N N . VAL B 1 92 ? -6.203 -33.469 -18.125 1 92.81 92 VAL B N 1
ATOM 6114 C CA . VAL B 1 92 ? -6.258 -34.812 -17.547 1 92.81 92 VAL B CA 1
ATOM 6115 C C . VAL B 1 92 ? -6.883 -35.781 -18.547 1 92.81 92 VAL B C 1
ATOM 6117 O O . VAL B 1 92 ? -7.836 -35.438 -19.25 1 92.81 92 VAL B O 1
ATOM 6120 N N . ASP B 1 93 ? -6.305 -36.938 -18.719 1 95.81 93 ASP B N 1
ATOM 6121 C CA . ASP B 1 93 ? -6.848 -38.062 -19.484 1 95.81 93 ASP B CA 1
ATOM 6122 C C . ASP B 1 93 ? -7.348 -39.188 -18.547 1 95.81 93 ASP B C 1
ATOM 6124 O O . ASP B 1 93 ? -6.59 -40.062 -18.172 1 95.81 93 ASP B O 1
ATOM 6128 N N . HIS B 1 94 ? -8.656 -39.188 -18.328 1 96.25 94 HIS B N 1
ATOM 6129 C CA . HIS B 1 94 ? -9.242 -40.156 -17.391 1 96.25 94 HIS B CA 1
ATOM 6130 C C . HIS B 1 94 ? -9.219 -41.562 -17.938 1 96.25 94 HIS B C 1
ATOM 6132 O O . HIS B 1 94 ? -9.383 -42.531 -17.203 1 96.25 94 HIS B O 1
ATOM 6138 N N . ASP B 1 95 ? -8.984 -41.688 -19.25 1 96.88 95 ASP B N 1
ATOM 6139 C CA . ASP B 1 95 ? -9.008 -43 -19.891 1 96.88 95 ASP B CA 1
ATOM 6140 C C . ASP B 1 95 ? -7.605 -43.594 -19.953 1 96.88 95 ASP B C 1
ATOM 6142 O O . ASP B 1 95 ? -7.441 -44.75 -20.328 1 96.88 95 ASP B O 1
ATOM 6146 N N . LEU B 1 96 ? -6.633 -42.844 -19.531 1 97.81 96 LEU B N 1
ATOM 6147 C CA . LEU B 1 96 ? -5.266 -43.344 -19.531 1 97.81 96 LEU B CA 1
ATOM 6148 C C . LEU B 1 96 ? -5.137 -44.562 -18.625 1 97.81 96 LEU B C 1
ATOM 6150 O O . LEU B 1 96 ? -5.641 -44.562 -17.5 1 97.81 96 LEU B O 1
ATOM 6154 N N . ASP B 1 97 ? -4.43 -45.594 -19.109 1 98.19 97 ASP B N 1
ATOM 6155 C CA . ASP B 1 97 ? -4.207 -46.781 -18.297 1 98.19 97 ASP B CA 1
ATOM 6156 C C . ASP B 1 97 ? -3.482 -46.438 -17 1 98.19 97 ASP B C 1
ATOM 6158 O O . ASP B 1 97 ? -2.465 -45.75 -17.016 1 98.19 97 ASP B O 1
ATOM 6162 N N . LEU B 1 98 ? -4.027 -46.969 -15.93 1 98.44 98 LEU B N 1
ATOM 6163 C CA . LEU B 1 98 ? -3.428 -46.656 -14.625 1 98.44 98 LEU B CA 1
ATOM 6164 C C . LEU B 1 98 ? -2.107 -47.406 -14.461 1 98.44 98 LEU B C 1
ATOM 6166 O O . LEU B 1 98 ? -1.203 -46.938 -13.773 1 98.44 98 LEU B O 1
ATOM 6170 N N . ASP B 1 99 ? -2.02 -48.562 -15.07 1 98.44 99 ASP B N 1
ATOM 6171 C CA . ASP B 1 99 ? -0.831 -49.406 -14.977 1 98.44 99 ASP B CA 1
ATOM 6172 C C . ASP B 1 99 ? -0.36 -49.531 -13.523 1 98.44 99 ASP B C 1
ATOM 6174 O O . ASP B 1 99 ? 0.803 -49.25 -13.219 1 98.44 99 ASP B O 1
ATOM 6178 N N . LEU B 1 100 ? -1.297 -49.906 -12.609 1 98.44 100 LEU B N 1
ATOM 6179 C CA . LEU B 1 100 ? -1.051 -50 -11.18 1 98.44 100 LEU B CA 1
ATOM 6180 C C . LEU B 1 100 ? -0.073 -51.125 -10.859 1 98.44 100 LEU B C 1
ATOM 6182 O O . LEU B 1 100 ? -0.263 -52.25 -11.297 1 98.44 100 LEU B O 1
ATOM 6186 N N . ARG B 1 101 ? 0.947 -50.75 -10.07 1 98.38 101 ARG B N 1
ATOM 6187 C CA . ARG B 1 101 ? 1.963 -51.688 -9.648 1 98.38 101 ARG B CA 1
ATOM 6188 C C . ARG B 1 101 ? 2.186 -51.625 -8.141 1 98.38 101 ARG B C 1
ATOM 6190 O O . ARG B 1 101 ? 2.199 -50.562 -7.559 1 98.38 101 ARG B O 1
ATOM 6197 N N . GLU B 1 102 ? 2.326 -52.812 -7.52 1 98.31 102 GLU B N 1
ATOM 6198 C CA . GLU B 1 102 ? 2.584 -52.906 -6.086 1 98.31 102 GLU B CA 1
ATOM 6199 C C . GLU B 1 102 ? 3.988 -53.469 -5.82 1 98.31 102 GLU B C 1
ATOM 6201 O O . GLU B 1 102 ? 4.41 -54.438 -6.441 1 98.31 102 GLU B O 1
ATOM 6206 N N . THR B 1 103 ? 4.723 -52.812 -4.953 1 98.38 103 THR B N 1
ATOM 6207 C CA . THR B 1 103 ? 6.098 -53.25 -4.707 1 98.38 103 THR B CA 1
ATOM 6208 C C . THR B 1 103 ? 6.234 -53.875 -3.326 1 98.38 103 THR B C 1
ATOM 6210 O O . THR B 1 103 ? 7.164 -54.656 -3.082 1 98.38 103 THR B O 1
ATOM 6213 N N . ALA B 1 104 ? 5.352 -53.469 -2.406 1 97.81 104 ALA B N 1
ATOM 6214 C CA . ALA B 1 104 ? 5.398 -54.031 -1.059 1 97.81 104 ALA B CA 1
ATOM 6215 C C . ALA B 1 104 ? 4.027 -53.969 -0.39 1 97.81 104 ALA B C 1
ATOM 6217 O O . ALA B 1 104 ? 3.182 -53.156 -0.779 1 97.81 104 ALA B O 1
ATOM 6218 N N . THR B 1 105 ? 3.855 -54.875 0.549 1 98.06 105 THR B N 1
ATOM 6219 C CA . THR B 1 105 ? 2.664 -54.875 1.392 1 98.06 105 THR B CA 1
ATOM 6220 C C . THR B 1 105 ? 3.045 -55.062 2.861 1 98.06 105 THR B C 1
ATOM 6222 O O . THR B 1 105 ? 3.848 -55.906 3.203 1 98.06 105 THR B O 1
ATOM 6225 N N . ILE B 1 106 ? 2.447 -54.188 3.676 1 98.19 106 ILE B N 1
ATOM 6226 C CA . ILE B 1 106 ? 2.703 -54.219 5.109 1 98.19 106 ILE B CA 1
ATOM 6227 C C . ILE B 1 106 ? 1.396 -54.469 5.863 1 98.19 106 ILE B C 1
ATOM 6229 O O . ILE B 1 106 ? 0.485 -53.625 5.809 1 98.19 106 ILE B O 1
ATOM 6233 N N . GLN B 1 107 ? 1.336 -55.594 6.625 1 97.88 107 GLN B N 1
ATOM 6234 C CA . GLN B 1 107 ? 0.144 -55.875 7.422 1 97.88 107 GLN B CA 1
ATOM 6235 C C . GLN B 1 107 ? 0.178 -55.094 8.742 1 97.88 107 GLN B C 1
ATOM 6237 O O . GLN B 1 107 ? 1.144 -55.219 9.5 1 97.88 107 GLN B O 1
ATOM 6242 N N . MET B 1 108 ? -0.801 -54.344 8.938 1 98.06 108 MET B N 1
ATOM 6243 C CA . MET B 1 108 ? -0.985 -53.594 10.18 1 98.06 108 MET B CA 1
ATOM 6244 C C . MET B 1 108 ? -2.125 -54.188 11 1 98.06 108 MET B C 1
ATOM 6246 O O . MET B 1 108 ? -2.652 -55.25 10.664 1 98.06 108 MET B O 1
ATOM 6250 N N . ASP B 1 109 ? -2.414 -53.562 12.125 1 97.25 109 ASP B N 1
ATOM 6251 C CA . ASP B 1 109 ? -3.523 -54 12.961 1 97.25 109 ASP B CA 1
ATOM 6252 C C . ASP B 1 109 ? -4.859 -53.5 12.406 1 97.25 109 ASP B C 1
ATOM 6254 O O . ASP B 1 109 ? -5.301 -52.406 12.727 1 97.25 109 ASP B O 1
ATOM 6258 N N . GLY B 1 110 ? -5.531 -54.344 11.602 1 97.31 110 GLY B N 1
ATOM 6259 C CA . GLY B 1 110 ? -6.863 -54.031 11.109 1 97.31 110 GLY B CA 1
ATOM 6260 C C . GLY B 1 110 ? -6.855 -53.469 9.703 1 97.31 110 GLY B C 1
ATOM 6261 O O . GLY B 1 110 ? -7.91 -53.125 9.156 1 97.31 110 GLY B O 1
ATOM 6262 N N . TYR B 1 111 ? -5.723 -53.344 9.117 1 98.38 111 TYR B N 1
ATOM 6263 C CA . TYR B 1 111 ? -5.602 -52.844 7.75 1 98.38 111 TYR B CA 1
ATOM 6264 C C . TYR B 1 111 ? -4.246 -53.188 7.156 1 98.38 111 TYR B C 1
ATOM 6266 O O . TYR B 1 111 ? -3.381 -53.719 7.848 1 98.38 111 TYR B O 1
ATOM 6274 N N . VAL B 1 112 ? -4.078 -52.969 5.871 1 98.38 112 VAL B N 1
ATOM 6275 C CA . VAL B 1 112 ? -2.822 -53.219 5.176 1 98.38 112 VAL B CA 1
ATOM 6276 C C . VAL B 1 112 ? -2.367 -51.969 4.43 1 98.38 112 VAL B C 1
ATOM 6278 O O . VAL B 1 112 ? -3.189 -51.125 4.055 1 98.38 112 VAL B O 1
ATOM 6281 N N . ILE B 1 113 ? -1.069 -51.781 4.336 1 98.81 113 ILE B N 1
ATOM 6282 C CA . ILE B 1 113 ? -0.479 -50.719 3.527 1 98.81 113 ILE B CA 1
ATOM 6283 C C . ILE B 1 113 ? 0.175 -51.312 2.287 1 98.81 113 ILE B C 1
ATOM 6285 O O . ILE B 1 113 ? 0.996 -52.219 2.391 1 98.81 113 ILE B O 1
ATOM 6289 N N . LYS B 1 114 ? -0.196 -50.844 1.16 1 98.81 114 LYS B N 1
ATOM 6290 C CA . LYS B 1 114 ? 0.417 -51.25 -0.102 1 98.81 114 LYS B CA 1
ATOM 6291 C C . LYS B 1 114 ? 1.248 -50.125 -0.698 1 98.81 114 LYS B C 1
ATOM 6293 O O . LYS B 1 114 ? 0.73 -49.031 -0.95 1 98.81 114 LYS B O 1
ATOM 6298 N N . ASN B 1 115 ? 2.602 -50.344 -0.844 1 98.69 115 ASN B N 1
ATOM 6299 C CA . ASN B 1 115 ? 3.424 -49.438 -1.635 1 98.69 115 ASN B CA 1
ATOM 6300 C C . ASN B 1 115 ? 3.191 -49.625 -3.131 1 98.69 115 ASN B C 1
ATOM 6302 O O . ASN B 1 115 ? 3.393 -50.719 -3.66 1 98.69 115 ASN B O 1
ATOM 6306 N N . ILE B 1 116 ? 2.773 -48.562 -3.787 1 98.81 116 ILE B N 1
ATOM 6307 C CA . ILE B 1 116 ? 2.363 -48.719 -5.176 1 98.81 116 ILE B CA 1
ATOM 6308 C C . ILE B 1 116 ? 2.895 -47.562 -6.016 1 98.81 116 ILE B C 1
ATOM 6310 O O . ILE B 1 116 ? 3.402 -46.594 -5.473 1 98.81 116 ILE B O 1
ATOM 6314 N N . TYR B 1 117 ? 2.934 -47.656 -7.277 1 98.69 117 TYR B N 1
ATOM 6315 C CA . TYR B 1 117 ? 3.074 -46.562 -8.227 1 98.69 117 TYR B CA 1
ATOM 6316 C C . TYR B 1 117 ? 2.203 -46.812 -9.461 1 98.69 117 TYR B C 1
ATOM 6318 O O . TYR B 1 117 ? 1.872 -47.938 -9.789 1 98.69 117 TYR B O 1
ATOM 6326 N N . PHE B 1 118 ? 1.709 -45.781 -10.047 1 98.69 118 PHE B N 1
ATOM 6327 C CA . PHE B 1 118 ? 0.769 -45.875 -11.156 1 98.69 118 PHE B CA 1
ATOM 6328 C C . PHE B 1 118 ? 0.917 -44.688 -12.086 1 98.69 118 PHE B C 1
ATOM 6330 O O . PHE B 1 118 ? 1.559 -43.688 -11.734 1 98.69 118 PHE B O 1
ATOM 6337 N N . GLN B 1 119 ? 0.352 -44.781 -13.25 1 98.25 119 GLN B N 1
ATOM 6338 C CA . GLN B 1 119 ? 0.53 -43.812 -14.305 1 98.25 119 GLN B CA 1
ATOM 6339 C C . GLN B 1 119 ? -0.452 -42.656 -14.148 1 98.25 119 GLN B C 1
ATOM 6341 O O . GLN B 1 119 ? -1.658 -42.875 -14.016 1 98.25 119 GLN B O 1
ATOM 6346 N N . THR B 1 120 ? 0.067 -41.438 -14.102 1 97.5 120 THR B N 1
ATOM 6347 C CA . THR B 1 120 ? -0.792 -40.281 -13.977 1 97.5 120 THR B CA 1
ATOM 6348 C C . THR B 1 120 ? -0.833 -39.5 -15.281 1 97.5 120 THR B C 1
ATOM 6350 O O . THR B 1 120 ? -1.812 -38.812 -15.562 1 97.5 120 THR B O 1
ATOM 6353 N N . GLN B 1 121 ? 0.182 -39.469 -16.031 1 95.94 121 GLN B N 1
ATOM 6354 C CA . GLN B 1 121 ? 0.307 -38.969 -17.391 1 95.94 121 GLN B CA 1
ATOM 6355 C C . GLN B 1 121 ? 1.035 -39.969 -18.281 1 95.94 121 GLN B C 1
ATOM 6357 O O . GLN B 1 121 ? 1.694 -40.906 -17.781 1 95.94 121 GLN B O 1
ATOM 6362 N N . PRO B 1 122 ? 0.859 -39.812 -19.547 1 94.69 122 PRO B N 1
ATOM 6363 C CA . PRO B 1 122 ? 1.541 -40.812 -20.391 1 94.69 122 PRO B CA 1
ATOM 6364 C C . PRO B 1 122 ? 3.035 -40.906 -20.094 1 94.69 122 PRO B C 1
ATOM 6366 O O . PRO B 1 122 ? 3.785 -39.938 -20.344 1 94.69 122 PRO B O 1
ATOM 6369 N N . GLY B 1 123 ? 3.395 -42 -19.531 1 94.62 123 GLY B N 1
ATOM 6370 C CA . GLY B 1 123 ? 4.797 -42.281 -19.25 1 94.62 123 GLY B CA 1
ATOM 6371 C C . GLY B 1 123 ? 5.277 -41.656 -17.953 1 94.62 123 GLY B C 1
ATOM 6372 O O . GLY B 1 123 ? 6.469 -41.719 -17.641 1 94.62 123 GLY B O 1
ATOM 6373 N N . VAL B 1 124 ? 4.426 -41.094 -17.219 1 96.44 124 VAL B N 1
ATOM 6374 C CA . VAL B 1 124 ? 4.77 -40.438 -15.938 1 96.44 124 VAL B CA 1
ATOM 6375 C C . VAL B 1 124 ? 4.023 -41.156 -14.805 1 96.44 124 VAL B C 1
ATOM 6377 O O . VAL B 1 124 ? 2.791 -41.219 -14.812 1 96.44 124 VAL B O 1
ATOM 6380 N N . TYR B 1 125 ? 4.785 -41.625 -13.812 1 98.12 125 TYR B N 1
ATOM 6381 C CA . TYR B 1 125 ? 4.191 -42.375 -12.734 1 98.12 125 TYR B CA 1
ATOM 6382 C C . TYR B 1 125 ? 4.348 -41.656 -11.398 1 98.12 125 TYR B C 1
ATOM 6384 O O . TYR B 1 125 ? 5.332 -40.938 -11.18 1 98.12 125 TYR B O 1
ATOM 6392 N N . ALA B 1 126 ? 3.416 -41.875 -10.57 1 98.31 126 ALA B N 1
ATOM 6393 C CA . ALA B 1 126 ? 3.449 -41.344 -9.203 1 98.31 126 ALA B CA 1
ATOM 6394 C C . ALA B 1 126 ? 3.588 -42.469 -8.18 1 98.31 126 ALA B C 1
ATOM 6396 O O . ALA B 1 126 ? 2.975 -43.531 -8.328 1 98.31 126 ALA B O 1
ATOM 6397 N N . THR B 1 127 ? 4.434 -42.25 -7.223 1 98.5 127 THR B N 1
ATOM 6398 C CA . THR B 1 127 ? 4.559 -43.188 -6.102 1 98.5 127 THR B CA 1
ATOM 6399 C C . THR B 1 127 ? 3.531 -42.875 -5.02 1 98.5 127 THR B C 1
ATOM 6401 O O . THR B 1 127 ? 3.248 -41.688 -4.754 1 98.5 127 THR B O 1
ATOM 6404 N N . ALA B 1 128 ? 2.973 -43.938 -4.406 1 98.81 128 ALA B N 1
ATOM 6405 C CA . ALA B 1 128 ? 1.919 -43.719 -3.416 1 98.81 128 ALA B CA 1
ATOM 6406 C C . ALA B 1 128 ? 1.856 -44.875 -2.43 1 98.81 128 ALA B C 1
ATOM 6408 O O . ALA B 1 128 ? 2.506 -45.906 -2.629 1 98.81 128 ALA B O 1
ATOM 6409 N N . ASN B 1 129 ? 1.192 -44.656 -1.322 1 98.88 129 ASN B N 1
ATOM 6410 C CA . ASN B 1 129 ? 0.793 -45.688 -0.366 1 98.88 129 ASN B CA 1
ATOM 6411 C C . ASN B 1 129 ? -0.725 -45.812 -0.289 1 98.88 129 ASN B C 1
ATOM 6413 O O . ASN B 1 129 ? -1.433 -44.812 -0.117 1 98.88 129 ASN B O 1
ATOM 6417 N N . LEU B 1 130 ? -1.146 -47 -0.459 1 98.88 130 LEU B N 1
ATOM 6418 C CA . LEU B 1 130 ? -2.562 -47.312 -0.338 1 98.88 130 LEU B CA 1
ATOM 6419 C C . LEU B 1 130 ? -2.848 -48.031 0.977 1 98.88 130 LEU B C 1
ATOM 6421 O O . LEU B 1 130 ? -2.338 -49.125 1.213 1 98.88 130 LEU B O 1
ATOM 6425 N N . PHE B 1 131 ? -3.613 -47.375 1.872 1 98.88 131 PHE B N 1
ATOM 6426 C CA . PHE B 1 131 ? -4.055 -47.969 3.133 1 98.88 131 PHE B CA 1
ATOM 6427 C C . PHE B 1 131 ? -5.445 -48.562 2.994 1 98.88 131 PHE B C 1
ATOM 6429 O O . PHE B 1 131 ? -6.406 -47.875 2.678 1 98.88 131 PHE B O 1
ATOM 6436 N N . VAL B 1 132 ? -5.582 -49.875 3.277 1 98.75 132 VAL B N 1
ATOM 6437 C CA . VAL B 1 132 ? -6.836 -50.562 3.02 1 98.75 132 VAL B CA 1
ATOM 6438 C C . VAL B 1 132 ? -7.305 -51.281 4.285 1 98.75 132 VAL B C 1
ATOM 6440 O O . VAL B 1 132 ? -6.621 -52.156 4.797 1 98.75 132 VAL B O 1
ATOM 6443 N N . PRO B 1 133 ? -8.492 -50.938 4.723 1 98.5 133 PRO B N 1
ATOM 6444 C CA . PRO B 1 133 ? -9.016 -51.656 5.879 1 98.5 133 PRO B CA 1
ATOM 6445 C C . PRO B 1 133 ? -9.203 -53.125 5.609 1 98.5 133 PRO B C 1
ATOM 6447 O O . PRO B 1 133 ? -9.484 -53.531 4.473 1 98.5 133 PRO B O 1
ATOM 6450 N N . ASP B 1 134 ? -9.109 -53.875 6.672 1 97.12 134 ASP B N 1
ATOM 6451 C CA . ASP B 1 134 ? -9.484 -55.281 6.539 1 97.12 134 ASP B CA 1
ATOM 6452 C C . ASP B 1 134 ? -10.977 -55.438 6.258 1 97.12 134 ASP B C 1
ATOM 6454 O O . ASP B 1 134 ? -11.789 -54.625 6.723 1 97.12 134 ASP B O 1
ATOM 6458 N N . GLY B 1 135 ? -11.305 -56.438 5.426 1 94.94 135 GLY B N 1
ATOM 6459 C CA . GLY B 1 135 ? -12.695 -56.656 5.059 1 94.94 135 GLY B CA 1
ATOM 6460 C C . GLY B 1 135 ? -12.93 -56.594 3.562 1 94.94 135 GLY B C 1
ATOM 6461 O O . GLY B 1 135 ? -12.008 -56.312 2.793 1 94.94 135 GLY B O 1
ATOM 6462 N N . LYS B 1 136 ? -14.172 -56.812 3.164 1 93.12 136 LYS B N 1
ATOM 6463 C CA . LYS B 1 136 ? -14.461 -56.969 1.74 1 93.12 136 LYS B CA 1
ATOM 6464 C C . LYS B 1 136 ? -14.844 -55.594 1.128 1 93.12 136 LYS B C 1
ATOM 6466 O O . LYS B 1 136 ? -14.672 -55.406 -0.073 1 93.12 136 LYS B O 1
ATOM 6471 N N . GLY B 1 137 ? -15.273 -54.594 1.989 1 91.69 137 GLY B N 1
ATOM 6472 C CA . GLY B 1 137 ? -15.773 -53.344 1.451 1 91.69 137 GLY B CA 1
ATOM 6473 C C . GLY B 1 137 ? -17.172 -53.469 0.867 1 91.69 137 GLY B C 1
ATOM 6474 O O . GLY B 1 137 ? -17.938 -54.344 1.247 1 91.69 137 GLY B O 1
ATOM 6475 N N . PRO B 1 138 ? -17.484 -52.625 -0.084 1 97.19 138 PRO B N 1
ATOM 6476 C CA . PRO B 1 138 ? -16.703 -51.438 -0.471 1 97.19 138 PRO B CA 1
ATOM 6477 C C . PRO B 1 138 ? -16.578 -50.406 0.661 1 97.19 138 PRO B C 1
ATOM 6479 O O . PRO B 1 138 ? -17.516 -50.219 1.441 1 97.19 138 PRO B O 1
ATOM 6482 N N . PHE B 1 139 ? -15.508 -49.844 0.809 1 98.69 139 PHE B N 1
ATOM 6483 C CA . PHE B 1 139 ? -15.195 -48.812 1.78 1 98.69 139 PHE B CA 1
ATOM 6484 C C . PHE B 1 139 ? -15.203 -47.438 1.122 1 98.69 139 PHE B C 1
ATOM 6486 O O . PHE B 1 139 ? -14.82 -47.281 -0.04 1 98.69 139 PHE B O 1
ATOM 6493 N N . PRO B 1 140 ? -15.719 -46.375 1.809 1 98.75 140 PRO B N 1
ATOM 6494 C CA . PRO B 1 140 ? -15.375 -45.031 1.316 1 98.75 140 PRO B CA 1
ATOM 6495 C C . PRO B 1 140 ? -13.867 -44.781 1.279 1 98.75 140 PRO B C 1
ATOM 6497 O O . PRO B 1 140 ? -13.102 -45.5 1.907 1 98.75 140 PRO B O 1
ATOM 6500 N N . ALA B 1 141 ? -13.453 -43.812 0.492 1 98.94 141 ALA B N 1
ATOM 6501 C CA . ALA B 1 141 ? -12.016 -43.594 0.313 1 98.94 141 ALA B CA 1
ATOM 6502 C C . ALA B 1 141 ? -11.68 -42.125 0.444 1 98.94 141 ALA B C 1
ATOM 6504 O O . ALA B 1 141 ? -12.555 -41.25 0.292 1 98.94 141 ALA B O 1
ATOM 6505 N N . VAL B 1 142 ? -10.461 -41.812 0.805 1 98.94 142 VAL B N 1
ATOM 6506 C CA . VAL B 1 142 ? -9.992 -40.438 0.956 1 98.94 142 VAL B CA 1
ATOM 6507 C C . VAL B 1 142 ? -8.617 -40.281 0.312 1 98.94 142 VAL B C 1
ATOM 6509 O O . VAL B 1 142 ? -7.73 -41.125 0.525 1 98.94 142 VAL B O 1
ATOM 6512 N N . VAL B 1 143 ? -8.438 -39.312 -0.542 1 98.88 143 VAL B N 1
ATOM 6513 C CA . VAL B 1 143 ? -7.113 -38.906 -0.999 1 98.88 143 VAL B CA 1
ATOM 6514 C C . VAL B 1 143 ? -6.465 -38 0.043 1 98.88 143 VAL B C 1
ATOM 6516 O O . VAL B 1 143 ? -7.039 -36.969 0.428 1 98.88 143 VAL B O 1
ATOM 6519 N N . ASN B 1 144 ? -5.301 -38.375 0.546 1 98.75 144 ASN B N 1
ATOM 6520 C CA . ASN B 1 144 ? -4.547 -37.625 1.56 1 98.75 144 ASN B CA 1
ATOM 6521 C C . ASN B 1 144 ? -3.291 -37 0.973 1 98.75 144 ASN B C 1
ATOM 6523 O O . ASN B 1 144 ? -2.354 -37.688 0.588 1 98.75 144 ASN B O 1
ATOM 6527 N N . MET B 1 145 ? -3.229 -35.688 0.955 1 98.31 145 MET B N 1
ATOM 6528 C CA . MET B 1 145 ? -2.141 -35 0.278 1 98.31 145 MET B CA 1
ATOM 6529 C C . MET B 1 145 ? -1.173 -34.375 1.288 1 98.31 145 MET B C 1
ATOM 6531 O O . MET B 1 145 ? -1.595 -33.875 2.322 1 98.31 145 MET B O 1
ATOM 6535 N N . HIS B 1 146 ? 0.1 -34.375 0.947 1 97.31 146 HIS B N 1
ATOM 6536 C CA . HIS B 1 146 ? 1.116 -33.844 1.842 1 97.31 146 HIS B CA 1
ATOM 6537 C C . HIS B 1 146 ? 1.478 -32.406 1.463 1 97.31 146 HIS B C 1
ATOM 6539 O O . HIS B 1 146 ? 1.31 -32 0.31 1 97.31 146 HIS B O 1
ATOM 6545 N N . GLY B 1 147 ? 1.939 -31.641 2.465 1 95.06 147 GLY B N 1
ATOM 6546 C CA . GLY B 1 147 ? 2.529 -30.328 2.24 1 95.06 147 GLY B CA 1
ATOM 6547 C C . GLY B 1 147 ? 4.035 -30.375 2.068 1 95.06 147 GLY B C 1
ATOM 6548 O O . GLY B 1 147 ? 4.57 -31.328 1.497 1 95.06 147 GLY B O 1
ATOM 6549 N N . HIS B 1 148 ? 4.68 -29.297 2.49 1 93.25 148 HIS B N 1
ATOM 6550 C CA . HIS B 1 148 ? 6.113 -29.156 2.266 1 93.25 148 HIS B CA 1
ATOM 6551 C C . HIS B 1 148 ? 6.91 -29.734 3.434 1 93.25 148 HIS B C 1
ATOM 6553 O O . HIS B 1 148 ? 7.832 -29.094 3.938 1 93.25 148 HIS B O 1
ATOM 6559 N N . TRP B 1 149 ? 6.535 -30.875 3.816 1 93.25 149 TRP B N 1
ATOM 6560 C CA . TRP B 1 149 ? 7.352 -31.609 4.773 1 93.25 149 TRP B CA 1
ATOM 6561 C C . TRP B 1 149 ? 8.375 -32.469 4.059 1 93.25 149 TRP B C 1
ATOM 6563 O O . TRP B 1 149 ? 8.102 -33 2.977 1 93.25 149 TRP B O 1
ATOM 6573 N N . LYS B 1 150 ? 9.477 -32.688 4.617 1 90.12 150 LYS B N 1
ATOM 6574 C CA . LYS B 1 150 ? 10.648 -33.25 3.977 1 90.12 150 LYS B CA 1
ATOM 6575 C C . LYS B 1 150 ? 10.352 -34.656 3.426 1 90.12 150 LYS B C 1
ATOM 6577 O O . LYS B 1 150 ? 10.672 -34.938 2.273 1 90.12 150 LYS B O 1
ATOM 6582 N N . GLU B 1 151 ? 9.633 -35.562 4.188 1 93.5 151 GLU B N 1
ATOM 6583 C CA . GLU B 1 151 ? 9.438 -36.969 3.781 1 93.5 151 GLU B CA 1
ATOM 6584 C C . GLU B 1 151 ? 8.148 -37.125 2.982 1 93.5 151 GLU B C 1
ATOM 6586 O O . GLU B 1 151 ? 7.738 -38.25 2.674 1 93.5 151 GLU B O 1
ATOM 6591 N N . ALA B 1 152 ? 7.551 -36 2.625 1 96.31 152 ALA B N 1
ATOM 6592 C CA . ALA B 1 152 ? 6.359 -35.969 1.782 1 96.31 152 ALA B CA 1
ATOM 6593 C C . ALA B 1 152 ? 5.289 -36.906 2.338 1 96.31 152 ALA B C 1
ATOM 6595 O O . ALA B 1 152 ? 4.895 -36.812 3.502 1 96.31 152 ALA B O 1
ATOM 6596 N N . LYS B 1 153 ? 4.918 -37.969 1.576 1 96.31 153 LYS B N 1
ATOM 6597 C CA . LYS B 1 153 ? 3.836 -38.844 2.008 1 96.31 153 LYS B CA 1
ATOM 6598 C C . LYS B 1 153 ? 4.227 -39.625 3.256 1 96.31 153 LYS B C 1
ATOM 6600 O O . LYS B 1 153 ? 3.363 -40.062 4.008 1 96.31 153 LYS B O 1
ATOM 6605 N N . GLY B 1 154 ? 5.52 -39.719 3.49 1 96.25 154 GLY B N 1
ATOM 6606 C CA . GLY B 1 154 ? 6.012 -40.5 4.613 1 96.25 154 GLY B CA 1
ATOM 6607 C C . GLY B 1 154 ? 6.172 -39.688 5.883 1 96.25 154 GLY B C 1
ATOM 6608 O O . GLY B 1 154 ? 6.5 -40.25 6.938 1 96.25 154 GLY B O 1
ATOM 6609 N N . ALA B 1 155 ? 5.941 -38.406 5.781 1 96.62 155 ALA B N 1
ATOM 6610 C CA . ALA B 1 155 ? 6.074 -37.562 6.957 1 96.62 155 ALA B CA 1
ATOM 6611 C C . ALA B 1 155 ? 5.098 -38 8.055 1 96.62 155 ALA B C 1
ATOM 6613 O O . ALA B 1 155 ? 3.961 -38.375 7.766 1 96.62 155 ALA B O 1
ATOM 6614 N N . GLU B 1 156 ? 5.465 -37.844 9.266 1 96.5 156 GLU B N 1
ATOM 6615 C CA . GLU B 1 156 ? 4.711 -38.375 10.406 1 96.5 156 GLU B CA 1
ATOM 6616 C C . GLU B 1 156 ? 3.293 -37.812 10.43 1 96.5 156 GLU B C 1
ATOM 6618 O O . GLU B 1 156 ? 2.328 -38.531 10.625 1 96.5 156 GLU B O 1
ATOM 6623 N N . ASN B 1 157 ? 3.193 -36.5 10.289 1 95.69 157 ASN B N 1
ATOM 6624 C CA . ASN B 1 157 ? 1.874 -35.906 10.383 1 95.69 157 ASN B CA 1
ATOM 6625 C C . ASN B 1 157 ? 0.99 -36.281 9.203 1 95.69 157 ASN B C 1
ATOM 6627 O O . ASN B 1 157 ? -0.238 -36.281 9.305 1 95.69 157 ASN B O 1
ATOM 6631 N N . ILE B 1 158 ? 1.592 -36.719 8.109 1 96.81 158 ILE B N 1
ATOM 6632 C CA . ILE B 1 158 ? 0.827 -37.062 6.922 1 96.81 158 ILE B CA 1
ATOM 6633 C C . ILE B 1 158 ? 0.414 -38.531 7.008 1 96.81 158 ILE B C 1
ATOM 6635 O O . ILE B 1 158 ? -0.752 -38.875 6.785 1 96.81 158 ILE B O 1
ATOM 6639 N N . GLN B 1 159 ? 1.373 -39.438 7.316 1 98.25 159 GLN B N 1
ATOM 6640 C CA . GLN B 1 159 ? 1.015 -40.844 7.426 1 98.25 159 GLN B CA 1
ATOM 6641 C C . GLN B 1 159 ? 0.052 -41.062 8.586 1 98.25 159 GLN B C 1
ATOM 6643 O O . GLN B 1 159 ? -0.779 -41.969 8.539 1 98.25 159 GLN B O 1
ATOM 6648 N N . SER B 1 160 ? 0.097 -40.25 9.617 1 98.62 160 SER B N 1
ATOM 6649 C CA . SER B 1 160 ? -0.84 -40.375 10.734 1 98.62 160 SER B CA 1
ATOM 6650 C C . SER B 1 160 ? -2.281 -40.188 10.258 1 98.62 160 SER B C 1
ATOM 6652 O O . SER B 1 160 ? -3.182 -40.875 10.75 1 98.62 160 SER B O 1
ATOM 6654 N N . VAL B 1 161 ? -2.529 -39.281 9.359 1 98.81 161 VAL B N 1
ATOM 6655 C CA . VAL B 1 161 ? -3.855 -39.094 8.781 1 98.81 161 VAL B CA 1
ATOM 6656 C C . VAL B 1 161 ? -4.301 -40.375 8.086 1 98.81 161 VAL B C 1
ATOM 6658 O O . VAL B 1 161 ? -5.438 -40.812 8.266 1 98.81 161 VAL B O 1
ATOM 6661 N N . ALA B 1 162 ? -3.393 -40.969 7.332 1 98.81 162 ALA B N 1
ATOM 6662 C CA . ALA B 1 162 ? -3.697 -42.188 6.574 1 98.81 162 ALA B CA 1
ATOM 6663 C C . ALA B 1 162 ? -3.986 -43.344 7.508 1 98.81 162 ALA B C 1
ATOM 6665 O O . ALA B 1 162 ? -4.934 -44.125 7.285 1 98.81 162 ALA B O 1
ATOM 6666 N N . HIS B 1 163 ? -3.146 -43.531 8.539 1 98.69 163 HIS B N 1
ATOM 6667 C CA . HIS B 1 163 ? -3.367 -44.562 9.523 1 98.69 163 HIS B CA 1
ATOM 6668 C C . HIS B 1 163 ? -4.719 -44.406 10.219 1 98.69 163 HIS B C 1
ATOM 6670 O O . HIS B 1 163 ? -5.453 -45.375 10.398 1 98.69 163 HIS B O 1
ATOM 6676 N N . SER B 1 164 ? -4.98 -43.188 10.586 1 98.62 164 SER B N 1
ATOM 6677 C CA . SER B 1 164 ? -6.234 -42.906 11.273 1 98.62 164 SER B CA 1
ATOM 6678 C C . SER B 1 164 ? -7.434 -43.25 10.398 1 98.62 164 SER B C 1
ATOM 6680 O O . SER B 1 164 ? -8.398 -43.875 10.867 1 98.62 164 SER B O 1
ATOM 6682 N N . LEU B 1 165 ? -7.387 -42.875 9.18 1 98.81 165 LEU B N 1
ATOM 6683 C CA . LEU B 1 165 ? -8.477 -43.188 8.25 1 98.81 165 LEU B CA 1
ATOM 6684 C C . LEU B 1 165 ? -8.656 -44.688 8.07 1 98.81 165 LEU B C 1
ATOM 6686 O O . LEU B 1 165 ? -9.773 -45.188 8.188 1 98.81 165 LEU B O 1
ATOM 6690 N N . ALA B 1 166 ? -7.574 -45.406 7.82 1 98.62 166 ALA B N 1
ATOM 6691 C CA . ALA B 1 166 ? -7.645 -46.844 7.594 1 98.62 166 ALA B CA 1
ATOM 6692 C C . ALA B 1 166 ? -8.211 -47.562 8.812 1 98.62 166 ALA B C 1
ATOM 6694 O O . ALA B 1 166 ? -9.047 -48.438 8.688 1 98.62 166 ALA B O 1
ATOM 6695 N N . LYS B 1 167 ? -7.762 -47.125 9.969 1 97.62 167 LYS B N 1
ATOM 6696 C CA . LYS B 1 167 ? -8.219 -47.719 11.219 1 97.62 167 LYS B CA 1
ATOM 6697 C C . LYS B 1 167 ? -9.711 -47.5 11.422 1 97.62 167 LYS B C 1
ATOM 6699 O O . LYS B 1 167 ? -10.375 -48.219 12.156 1 97.62 167 LYS B O 1
ATOM 6704 N N . ASN B 1 168 ? -10.219 -46.5 10.766 1 97.25 168 ASN B N 1
ATOM 6705 C CA . ASN B 1 168 ? -11.617 -46.125 10.961 1 97.25 168 ASN B CA 1
ATOM 6706 C C . ASN B 1 168 ? -12.461 -46.469 9.727 1 97.25 168 ASN B C 1
ATOM 6708 O O . ASN B 1 168 ? -13.508 -45.844 9.508 1 97.25 168 ASN B O 1
ATOM 6712 N N . GLY B 1 169 ? -12.008 -47.312 8.867 1 97.62 169 GLY B N 1
ATOM 6713 C CA . GLY B 1 169 ? -12.836 -47.906 7.824 1 97.62 169 GLY B CA 1
ATOM 6714 C C . GLY B 1 169 ? -12.805 -47.156 6.52 1 97.62 169 GLY B C 1
ATOM 6715 O O . GLY B 1 169 ? -13.75 -47.219 5.734 1 97.62 169 GLY B O 1
ATOM 6716 N N . TYR B 1 170 ? -11.812 -46.375 6.328 1 98.81 170 TYR B N 1
ATOM 6717 C CA . TYR B 1 170 ? -11.625 -45.656 5.066 1 98.81 170 TYR B CA 1
ATOM 6718 C C . TYR B 1 170 ? -10.406 -46.188 4.316 1 98.81 170 TYR B C 1
ATOM 6720 O O . TYR B 1 170 ? -9.359 -46.438 4.914 1 98.81 170 TYR B O 1
ATOM 6728 N N . VAL B 1 171 ? -10.508 -46.406 3.014 1 98.88 171 VAL B N 1
ATOM 6729 C CA . VAL B 1 171 ? -9.312 -46.531 2.182 1 98.88 171 VAL B CA 1
ATOM 6730 C C . VAL B 1 171 ? -8.641 -45.188 2.029 1 98.88 171 VAL B C 1
ATOM 6732 O O . VAL B 1 171 ? -9.312 -44.156 1.856 1 98.88 171 VAL B O 1
ATOM 6735 N N . CYS B 1 172 ? -7.363 -45.156 2.209 1 98.88 172 CYS B N 1
ATOM 6736 C CA . CYS B 1 172 ? -6.652 -43.906 2.053 1 98.88 172 CYS B CA 1
ATOM 6737 C C . CYS B 1 172 ? -5.52 -44.031 1.043 1 98.88 172 CYS B C 1
ATOM 6739 O O . CYS B 1 172 ? -4.754 -45 1.084 1 98.88 172 CYS B O 1
ATOM 6741 N N . LEU B 1 173 ? -5.457 -43.125 0.118 1 98.88 173 LEU B N 1
ATOM 6742 C CA . LEU B 1 173 ? -4.344 -43.031 -0.821 1 98.88 173 LEU B CA 1
ATOM 6743 C C . LEU B 1 173 ? -3.494 -41.781 -0.53 1 98.88 173 LEU B C 1
ATOM 6745 O O . LEU B 1 173 ? -3.99 -40.656 -0.586 1 98.88 173 LEU B O 1
ATOM 6749 N N . SER B 1 174 ? -2.232 -42 -0.171 1 98.69 174 SER B N 1
ATOM 6750 C CA . SER B 1 174 ? -1.243 -40.938 -0.02 1 98.69 174 SER B CA 1
ATOM 6751 C C . SER B 1 174 ? -0.202 -40.969 -1.133 1 98.69 174 SER B C 1
ATOM 6753 O O . SER B 1 174 ? 0.563 -41.938 -1.229 1 98.69 174 SER B O 1
ATOM 6755 N N . MET B 1 175 ? -0.123 -39.938 -1.912 1 98 175 MET B N 1
ATOM 6756 C CA . MET B 1 175 ? 0.728 -39.938 -3.1 1 98 175 MET B CA 1
ATOM 6757 C C . MET B 1 175 ? 1.798 -38.844 -2.984 1 98 175 MET B C 1
ATOM 6759 O O . MET B 1 175 ? 1.551 -37.781 -2.42 1 98 175 MET B O 1
ATOM 6763 N N . ASP B 1 176 ? 3.023 -39.125 -3.426 1 97.81 176 ASP B N 1
ATOM 6764 C CA . ASP B 1 176 ? 4.031 -38.094 -3.543 1 97.81 176 ASP B CA 1
ATOM 6765 C C . ASP B 1 176 ? 3.619 -37.031 -4.574 1 97.81 176 ASP B C 1
ATOM 6767 O O . ASP B 1 176 ? 3.393 -37.375 -5.742 1 97.81 176 ASP B O 1
ATOM 6771 N N . ALA B 1 177 ? 3.535 -35.844 -4.098 1 97 177 ALA B N 1
ATOM 6772 C CA . ALA B 1 177 ? 3.242 -34.75 -5.035 1 97 177 ALA B CA 1
ATOM 6773 C C . ALA B 1 177 ? 4.32 -34.656 -6.113 1 97 177 ALA B C 1
ATOM 6775 O O . ALA B 1 177 ? 5.469 -35.031 -5.887 1 97 177 ALA B O 1
ATOM 6776 N N . PHE B 1 178 ? 3.918 -34.188 -7.246 1 96.19 178 PHE B N 1
ATOM 6777 C CA . PHE B 1 178 ? 4.891 -34 -8.32 1 96.19 178 PHE B CA 1
ATOM 6778 C C . PHE B 1 178 ? 6.035 -33.094 -7.871 1 96.19 178 PHE B C 1
ATOM 6780 O O . PHE B 1 178 ? 5.809 -31.984 -7.41 1 96.19 178 PHE B O 1
ATOM 6787 N N . GLY B 1 179 ? 7.25 -33.625 -7.969 1 94.31 179 GLY B N 1
ATOM 6788 C CA . GLY B 1 179 ? 8.43 -32.875 -7.57 1 94.31 179 GLY B CA 1
ATOM 6789 C C . GLY B 1 179 ? 8.82 -33.125 -6.125 1 94.31 179 GLY B C 1
ATOM 6790 O O . GLY B 1 179 ? 9.781 -32.531 -5.633 1 94.31 179 GLY B O 1
ATOM 6791 N N . ALA B 1 180 ? 8.172 -34.031 -5.383 1 95.25 180 ALA B N 1
ATOM 6792 C CA . ALA B 1 180 ? 8.445 -34.281 -3.971 1 95.25 180 ALA B CA 1
ATOM 6793 C C . ALA B 1 180 ? 8.578 -35.781 -3.693 1 95.25 180 ALA B C 1
ATOM 6795 O O . ALA B 1 180 ? 8.203 -36.594 -4.527 1 95.25 180 ALA B O 1
ATOM 6796 N N . GLY B 1 181 ? 9.109 -36.062 -2.52 1 95.5 181 GLY B N 1
ATOM 6797 C CA . GLY B 1 181 ? 9.281 -37.469 -2.148 1 95.5 181 GLY B CA 1
ATOM 6798 C C . GLY B 1 181 ? 10.164 -38.219 -3.109 1 95.5 181 GLY B C 1
ATOM 6799 O O . GLY B 1 181 ? 11.281 -37.812 -3.412 1 95.5 181 GLY B O 1
ATOM 6800 N N . GLU B 1 182 ? 9.602 -39.375 -3.596 1 96.31 182 GLU B N 1
ATOM 6801 C CA . GLU B 1 182 ? 10.383 -40.219 -4.496 1 96.31 182 GLU B CA 1
ATOM 6802 C C . GLU B 1 182 ? 10.352 -39.656 -5.926 1 96.31 182 GLU B C 1
ATOM 6804 O O . GLU B 1 182 ? 11.008 -40.219 -6.816 1 96.31 182 GLU B O 1
ATOM 6809 N N . ARG B 1 183 ? 9.68 -38.594 -6.086 1 96 183 ARG B N 1
ATOM 6810 C CA . ARG B 1 183 ? 9.562 -38 -7.406 1 96 183 ARG B CA 1
ATOM 6811 C C . ARG B 1 183 ? 10.461 -36.75 -7.527 1 96 183 ARG B C 1
ATOM 6813 O O . ARG B 1 183 ? 10.211 -35.875 -8.352 1 96 183 ARG B O 1
ATOM 6820 N N . ALA B 1 184 ? 11.383 -36.625 -6.695 1 94.38 184 ALA B N 1
ATOM 6821 C CA . ALA B 1 184 ? 12.43 -35.594 -6.793 1 94.38 184 ALA B CA 1
ATOM 6822 C C . ALA B 1 184 ? 13.391 -35.906 -7.938 1 94.38 184 ALA B C 1
ATOM 6824 O O . ALA B 1 184 ? 13.336 -37 -8.523 1 94.38 184 ALA B O 1
ATOM 6825 N N . THR B 1 185 ? 14.242 -34.969 -8.219 1 93.31 185 THR B N 1
ATOM 6826 C CA . THR B 1 185 ? 15.211 -35.188 -9.289 1 93.31 185 THR B CA 1
ATOM 6827 C C . THR B 1 185 ? 16.094 -36.375 -9 1 93.31 185 THR B C 1
ATOM 6829 O O . THR B 1 185 ? 16.297 -37.25 -9.859 1 93.31 185 THR B O 1
ATOM 6832 N N . THR B 1 186 ? 16.625 -36.375 -7.793 1 91.75 186 THR B N 1
ATOM 6833 C CA . THR B 1 186 ? 17.406 -37.5 -7.309 1 91.75 186 THR B CA 1
ATOM 6834 C C . THR B 1 186 ? 16.625 -38.281 -6.242 1 91.75 186 THR B C 1
ATOM 6836 O O . THR B 1 186 ? 16.125 -37.688 -5.285 1 91.75 186 THR B O 1
ATOM 6839 N N . HIS B 1 187 ? 16.609 -39.594 -6.422 1 91.94 187 HIS B N 1
ATOM 6840 C CA . HIS B 1 187 ? 15.852 -40.438 -5.52 1 91.94 187 HIS B CA 1
ATOM 6841 C C . HIS B 1 187 ? 16.297 -40.25 -4.074 1 91.94 187 HIS B C 1
ATOM 6843 O O . HIS B 1 187 ? 17.484 -40.281 -3.771 1 91.94 187 HIS B O 1
ATOM 6849 N N . MET B 1 188 ? 15.367 -39.906 -3.195 1 87.94 188 MET B N 1
ATOM 6850 C CA . MET B 1 188 ? 15.508 -39.812 -1.745 1 87.94 188 MET B CA 1
ATOM 6851 C C . MET B 1 188 ? 16.172 -38.5 -1.349 1 87.94 188 MET B C 1
ATOM 6853 O O . MET B 1 188 ? 16.547 -38.312 -0.189 1 87.94 188 MET B O 1
ATOM 6857 N N . ASP B 1 189 ? 16.406 -37.5 -2.219 1 87.5 189 ASP B N 1
ATOM 6858 C CA . ASP B 1 189 ? 16.953 -36.188 -1.889 1 87.5 189 ASP B CA 1
ATOM 6859 C C . ASP B 1 189 ? 15.883 -35.281 -1.281 1 87.5 189 ASP B C 1
ATOM 6861 O O . ASP B 1 189 ? 16.203 -34.344 -0.572 1 87.5 189 ASP B O 1
ATOM 6865 N N . PHE B 1 190 ? 14.633 -35.562 -1.519 1 87.88 190 PHE B N 1
ATOM 6866 C CA . PHE B 1 190 ? 13.492 -34.812 -0.999 1 87.88 190 PHE B CA 1
ATOM 6867 C C . PHE B 1 190 ? 13.648 -33.312 -1.26 1 87.88 190 PHE B C 1
ATOM 6869 O O . PHE B 1 190 ? 13.508 -32.5 -0.344 1 87.88 190 PHE B O 1
ATOM 6876 N N . GLU B 1 191 ? 13.992 -32.906 -2.418 1 84.19 191 GLU B N 1
ATOM 6877 C CA . GLU B 1 191 ? 14.305 -31.531 -2.783 1 84.19 191 GLU B CA 1
ATOM 6878 C C . GLU B 1 191 ? 13.07 -30.641 -2.705 1 84.19 191 GLU B C 1
ATOM 6880 O O . GLU B 1 191 ? 11.938 -31.125 -2.717 1 84.19 191 GLU B O 1
ATOM 6885 N N . TYR B 1 192 ? 13.297 -29.359 -2.555 1 82.88 192 TYR B N 1
ATOM 6886 C CA . TYR B 1 192 ? 12.242 -28.359 -2.605 1 82.88 192 TYR B CA 1
ATOM 6887 C C . TYR B 1 192 ? 11.953 -27.938 -4.043 1 82.88 192 TYR B C 1
ATOM 6889 O O . TYR B 1 192 ? 12.867 -27.547 -4.781 1 82.88 192 TYR B O 1
ATOM 6897 N N . HIS B 1 193 ? 10.773 -27.969 -4.434 1 88.06 193 HIS B N 1
ATOM 6898 C CA . HIS B 1 193 ? 10.383 -27.719 -5.816 1 88.06 193 HIS B CA 1
ATOM 6899 C C . HIS B 1 193 ? 9.742 -26.344 -5.961 1 88.06 193 HIS B C 1
ATOM 6901 O O . HIS B 1 193 ? 9.242 -26 -7.031 1 88.06 193 HIS B O 1
ATOM 6907 N N . GLY B 1 194 ? 9.781 -25.531 -4.949 1 88.38 194 GLY B N 1
ATOM 6908 C CA . GLY B 1 194 ? 8.844 -24.422 -4.875 1 88.38 194 GLY B CA 1
ATOM 6909 C C . GLY B 1 194 ? 9.398 -23.125 -5.426 1 88.38 194 GLY B C 1
ATOM 6910 O O . GLY B 1 194 ? 8.805 -22.062 -5.25 1 88.38 194 GLY B O 1
ATOM 6911 N N . SER B 1 195 ? 10.531 -23.109 -6.078 1 93.19 195 SER B N 1
ATOM 6912 C CA . SER B 1 195 ? 11.141 -21.922 -6.688 1 93.19 195 SER B CA 1
ATOM 6913 C C . SER B 1 195 ? 11.344 -22.125 -8.188 1 93.19 195 SER B C 1
ATOM 6915 O O . SER B 1 195 ? 10.406 -22.484 -8.906 1 93.19 195 SER B O 1
ATOM 6917 N N . ASN B 1 196 ? 12.539 -22.016 -8.688 1 96.12 196 ASN B N 1
ATOM 6918 C CA . ASN B 1 196 ? 12.789 -22.047 -10.125 1 96.12 196 ASN B CA 1
ATOM 6919 C C . ASN B 1 196 ? 12.516 -23.422 -10.711 1 96.12 196 ASN B C 1
ATOM 6921 O O . ASN B 1 196 ? 12.086 -23.547 -11.859 1 96.12 196 ASN B O 1
ATOM 6925 N N . LEU B 1 197 ? 12.766 -24.469 -9.906 1 96.19 197 LEU B N 1
ATOM 6926 C CA . LEU B 1 197 ? 12.523 -25.812 -10.422 1 96.19 197 LEU B CA 1
ATOM 6927 C C . LEU B 1 197 ? 11.062 -25.984 -10.836 1 96.19 197 LEU B C 1
ATOM 6929 O O . LEU B 1 197 ? 10.781 -26.312 -11.984 1 96.19 197 LEU B O 1
ATOM 6933 N N . GLY B 1 198 ? 10.172 -25.656 -9.922 1 96.69 198 GLY B N 1
ATOM 6934 C CA . GLY B 1 198 ? 8.75 -25.734 -10.234 1 96.69 198 GLY B CA 1
ATOM 6935 C C . GLY B 1 198 ? 8.312 -24.719 -11.266 1 96.69 198 GLY B C 1
ATOM 6936 O O . GLY B 1 198 ? 7.477 -25 -12.125 1 96.69 198 GLY B O 1
ATOM 6937 N N . ALA B 1 199 ? 8.922 -23.516 -11.203 1 97.44 199 ALA B N 1
ATOM 6938 C CA . ALA B 1 199 ? 8.539 -22.422 -12.094 1 97.44 199 ALA B CA 1
ATOM 6939 C C . ALA B 1 199 ? 8.914 -22.734 -13.539 1 97.44 199 ALA B C 1
ATOM 6941 O O . ALA B 1 199 ? 8.32 -22.188 -14.469 1 97.44 199 ALA B O 1
ATOM 6942 N N . SER B 1 200 ? 9.828 -23.625 -13.742 1 97.62 200 SER B N 1
ATOM 6943 C CA . SER B 1 200 ? 10.281 -23.984 -15.086 1 97.62 200 SER B CA 1
ATOM 6944 C C . SER B 1 200 ? 9.148 -24.609 -15.898 1 97.62 200 SER B C 1
ATOM 6946 O O . SER B 1 200 ? 9.172 -24.578 -17.125 1 97.62 200 SER B O 1
ATOM 6948 N N . LEU B 1 201 ? 8.164 -25.172 -15.219 1 97.81 201 LEU B N 1
ATOM 6949 C CA . LEU B 1 201 ? 7.02 -25.75 -15.906 1 97.81 201 LEU B CA 1
ATOM 6950 C C . LEU B 1 201 ? 6.215 -24.688 -16.641 1 97.81 201 LEU B C 1
ATOM 6952 O O . LEU B 1 201 ? 5.574 -24.969 -17.656 1 97.81 201 LEU B O 1
ATOM 6956 N N . MET B 1 202 ? 6.273 -23.453 -16.172 1 98 202 MET B N 1
ATOM 6957 C CA . MET B 1 202 ? 5.52 -22.375 -16.797 1 98 202 MET B CA 1
ATOM 6958 C C . MET B 1 202 ? 6.051 -22.094 -18.203 1 98 202 MET B C 1
ATOM 6960 O O . MET B 1 202 ? 5.285 -21.719 -19.094 1 98 202 MET B O 1
ATOM 6964 N N . ASN B 1 203 ? 7.363 -22.312 -18.406 1 98.06 203 ASN B N 1
ATOM 6965 C CA . ASN B 1 203 ? 7.969 -22.062 -19.703 1 98.06 203 ASN B CA 1
ATOM 6966 C C . ASN B 1 203 ? 7.383 -22.969 -20.781 1 98.06 203 ASN B C 1
ATOM 6968 O O . ASN B 1 203 ? 7.363 -22.609 -21.953 1 98.06 203 ASN B O 1
ATOM 6972 N N . ILE B 1 204 ? 6.891 -24.172 -20.359 1 97.69 204 ILE B N 1
ATOM 6973 C CA . ILE B 1 204 ? 6.355 -25.125 -21.328 1 97.69 204 ILE B CA 1
ATOM 6974 C C . ILE B 1 204 ? 4.828 -25.078 -21.297 1 97.69 204 ILE B C 1
ATOM 6976 O O . ILE B 1 204 ? 4.172 -25.969 -21.828 1 97.69 204 ILE B O 1
ATOM 6980 N N . GLY B 1 205 ? 4.211 -24.078 -20.641 1 97.06 205 GLY B N 1
ATOM 6981 C CA . GLY B 1 205 ? 2.777 -23.844 -20.688 1 97.06 205 GLY B CA 1
ATOM 6982 C C . GLY B 1 205 ? 2.006 -24.594 -19.625 1 97.06 205 GLY B C 1
ATOM 6983 O O . GLY B 1 205 ? 0.785 -24.75 -19.719 1 97.06 205 GLY B O 1
ATOM 6984 N N . GLU B 1 206 ? 2.688 -25.109 -18.672 1 97.31 206 GLU B N 1
ATOM 6985 C CA . GLU B 1 206 ? 2.068 -25.797 -17.547 1 97.31 206 GLU B CA 1
ATOM 6986 C C . GLU B 1 206 ? 2.439 -25.125 -16.219 1 97.31 206 GLU B C 1
ATOM 6988 O O . GLU B 1 206 ? 3.021 -24.031 -16.219 1 97.31 206 GLU B O 1
ATOM 6993 N N . THR B 1 207 ? 1.904 -25.578 -15.125 1 97.75 207 THR B N 1
ATOM 6994 C CA . THR B 1 207 ? 2.252 -25.109 -13.781 1 97.75 207 THR B CA 1
ATOM 6995 C C . THR B 1 207 ? 2.375 -26.297 -12.82 1 97.75 207 THR B C 1
ATOM 6997 O O . THR B 1 207 ? 1.795 -27.359 -13.055 1 97.75 207 THR B O 1
ATOM 7000 N N . LEU B 1 208 ? 3.229 -26.078 -11.844 1 97.56 208 LEU B N 1
ATOM 7001 C CA . LEU B 1 208 ? 3.33 -27.109 -10.828 1 97.56 208 LEU B CA 1
ATOM 7002 C C . LEU B 1 208 ? 1.976 -27.359 -10.18 1 97.56 208 LEU B C 1
ATOM 7004 O O . LEU B 1 208 ? 1.627 -28.516 -9.891 1 97.56 208 LEU B O 1
ATOM 7008 N N . LEU B 1 209 ? 1.177 -26.328 -9.969 1 97.62 209 LEU B N 1
ATOM 7009 C CA . LEU B 1 209 ? -0.192 -26.453 -9.477 1 97.62 209 LEU B CA 1
ATOM 7010 C C . LEU B 1 209 ? -1.012 -27.359 -10.391 1 97.62 209 LEU B C 1
ATOM 7012 O O . LEU B 1 209 ? -1.647 -28.312 -9.922 1 97.62 209 LEU B O 1
ATOM 7016 N N . GLY B 1 210 ? -0.934 -27.094 -11.656 1 97.44 210 GLY B N 1
ATOM 7017 C CA . GLY B 1 210 ? -1.716 -27.859 -12.617 1 97.44 210 GLY B CA 1
ATOM 7018 C C . GLY B 1 210 ? -1.356 -29.328 -12.648 1 97.44 210 GLY B C 1
ATOM 7019 O O . GLY B 1 210 ? -2.24 -30.188 -12.664 1 97.44 210 GLY B O 1
ATOM 7020 N N . VAL B 1 211 ? -0.093 -29.641 -12.633 1 97.25 211 VAL B N 1
ATOM 7021 C CA . VAL B 1 211 ? 0.363 -31.031 -12.68 1 97.25 211 VAL B CA 1
ATOM 7022 C C . VAL B 1 211 ? -0.079 -31.766 -11.414 1 97.25 211 VAL B C 1
ATOM 7024 O O . VAL B 1 211 ? -0.506 -32.906 -11.477 1 97.25 211 VAL B O 1
ATOM 7027 N N . GLN B 1 212 ? -0.012 -31.062 -10.32 1 97.44 212 GLN B N 1
ATOM 7028 C CA . GLN B 1 212 ? -0.409 -31.688 -9.062 1 97.44 212 GLN B CA 1
ATOM 7029 C C . GLN B 1 212 ? -1.918 -31.922 -9.008 1 97.44 212 GLN B C 1
ATOM 7031 O O . GLN B 1 212 ? -2.383 -32.938 -8.469 1 97.44 212 GLN B O 1
ATOM 7036 N N . VAL B 1 213 ? -2.674 -31.016 -9.555 1 97.56 213 VAL B N 1
ATOM 7037 C CA . VAL B 1 213 ? -4.121 -31.188 -9.641 1 97.56 213 VAL B CA 1
ATOM 7038 C C . VAL B 1 213 ? -4.449 -32.406 -10.5 1 97.56 213 VAL B C 1
ATOM 7040 O O . VAL B 1 213 ? -5.281 -33.219 -10.125 1 97.56 213 VAL B O 1
ATOM 7043 N N . VAL B 1 214 ? -3.779 -32.562 -11.594 1 97.12 214 VAL B N 1
ATOM 7044 C CA . VAL B 1 214 ? -3.982 -33.688 -12.492 1 97.12 214 VAL B CA 1
ATOM 7045 C C . VAL B 1 214 ? -3.633 -35 -11.781 1 97.12 214 VAL B C 1
ATOM 7047 O O . VAL B 1 214 ? -4.371 -35.969 -11.875 1 97.12 214 VAL B O 1
ATOM 7050 N N . ASP B 1 215 ? -2.506 -34.969 -11.109 1 97.88 215 ASP B N 1
ATOM 7051 C CA . ASP B 1 215 ? -2.098 -36.156 -10.336 1 97.88 215 ASP B CA 1
ATOM 7052 C C . ASP B 1 215 ? -3.211 -36.594 -9.391 1 97.88 215 ASP B C 1
ATOM 7054 O O . ASP B 1 215 ? -3.535 -37.781 -9.312 1 97.88 215 ASP B O 1
ATOM 7058 N N . ASN B 1 216 ? -3.797 -35.688 -8.695 1 98.44 216 ASN B N 1
ATOM 7059 C CA . ASN B 1 216 ? -4.801 -36.031 -7.695 1 98.44 216 ASN B CA 1
ATOM 7060 C C . ASN B 1 216 ? -6.113 -36.469 -8.336 1 98.44 216 ASN B C 1
ATOM 7062 O O . ASN B 1 216 ? -6.832 -37.312 -7.789 1 98.44 216 ASN B O 1
ATOM 7066 N N . MET B 1 217 ? -6.441 -35.906 -9.508 1 98.25 217 MET B N 1
ATOM 7067 C CA . MET B 1 217 ? -7.598 -36.406 -10.25 1 98.25 217 MET B CA 1
ATOM 7068 C C . MET B 1 217 ? -7.395 -37.844 -10.68 1 98.25 217 MET B C 1
ATOM 7070 O O . MET B 1 217 ? -8.328 -38.656 -10.641 1 98.25 217 MET B O 1
ATOM 7074 N N . ARG B 1 218 ? -6.191 -38.219 -11.039 1 98.5 218 ARG B N 1
ATOM 7075 C CA . ARG B 1 218 ? -5.863 -39.562 -11.406 1 98.5 218 ARG B CA 1
ATOM 7076 C C . ARG B 1 218 ? -5.887 -40.5 -10.18 1 98.5 218 ARG B C 1
ATOM 7078 O O . ARG B 1 218 ? -6.203 -41.688 -10.297 1 98.5 218 ARG B O 1
ATOM 7085 N N . ALA B 1 219 ? -5.539 -39.906 -9.047 1 98.81 219 ALA B N 1
ATOM 7086 C CA . ALA B 1 219 ? -5.699 -40.656 -7.809 1 98.81 219 ALA B CA 1
ATOM 7087 C C . ALA B 1 219 ? -7.152 -41.094 -7.609 1 98.81 219 ALA B C 1
ATOM 7089 O O . ALA B 1 219 ? -7.422 -42.219 -7.172 1 98.81 219 ALA B O 1
ATOM 7090 N N . VAL B 1 220 ? -8.07 -40.219 -7.902 1 98.81 220 VAL B N 1
ATOM 7091 C CA . VAL B 1 220 ? -9.492 -40.562 -7.812 1 98.81 220 VAL B CA 1
ATOM 7092 C C . VAL B 1 220 ? -9.836 -41.625 -8.828 1 98.81 220 VAL B C 1
ATOM 7094 O O . VAL B 1 220 ? -10.617 -42.562 -8.539 1 98.81 220 VAL B O 1
ATOM 7097 N N . ASP B 1 221 ? -9.242 -41.531 -10.062 1 98.75 221 ASP B N 1
ATOM 7098 C CA . ASP B 1 221 ? -9.422 -42.625 -11.039 1 98.75 221 ASP B CA 1
ATOM 7099 C C . ASP B 1 221 ? -8.992 -43.969 -10.461 1 98.75 221 ASP B C 1
ATOM 7101 O O . ASP B 1 221 ? -9.695 -44.969 -10.609 1 98.75 221 ASP B O 1
ATOM 7105 N N . LEU B 1 222 ? -7.871 -43.938 -9.828 1 98.88 222 LEU B N 1
ATOM 7106 C CA . LEU B 1 222 ? -7.34 -45.156 -9.258 1 98.88 222 LEU B CA 1
ATOM 7107 C C . LEU B 1 222 ? -8.273 -45.719 -8.188 1 98.88 222 LEU B C 1
ATOM 7109 O O . LEU B 1 222 ? -8.648 -46.906 -8.219 1 98.88 222 LEU B O 1
ATOM 7113 N N . LEU B 1 223 ? -8.672 -44.844 -7.25 1 98.81 223 LEU B N 1
ATOM 7114 C CA . LEU B 1 223 ? -9.562 -45.281 -6.18 1 98.81 223 LEU B CA 1
ATOM 7115 C C . LEU B 1 223 ? -10.875 -45.844 -6.746 1 98.81 223 LEU B C 1
ATOM 7117 O O . LEU B 1 223 ? -11.375 -46.875 -6.293 1 98.81 223 LEU B O 1
ATOM 7121 N N . SER B 1 224 ? -11.391 -45.188 -7.723 1 98.5 224 SER B N 1
ATOM 7122 C CA . SER B 1 224 ? -12.672 -45.562 -8.32 1 98.5 224 SER B CA 1
ATOM 7123 C C . SER B 1 224 ? -12.57 -46.906 -9.055 1 98.5 224 SER B C 1
ATOM 7125 O O . SER B 1 224 ? -13.586 -47.562 -9.281 1 98.5 224 SER B O 1
ATOM 7127 N N . SER B 1 225 ? -11.359 -47.312 -9.422 1 98.31 225 SER B N 1
ATOM 7128 C CA . SER B 1 225 ? -11.156 -48.531 -10.188 1 98.31 225 SER B CA 1
ATOM 7129 C C . SER B 1 225 ? -11.039 -49.75 -9.266 1 98.31 225 SER B C 1
ATOM 7131 O O . SER B 1 225 ? -11.117 -50.906 -9.727 1 98.31 225 SER B O 1
ATOM 7133 N N . LEU B 1 226 ? -10.836 -49.531 -8.031 1 98.25 226 LEU B N 1
ATOM 7134 C CA . LEU B 1 226 ? -10.617 -50.625 -7.086 1 98.25 226 LEU B CA 1
ATOM 7135 C C . LEU B 1 226 ? -11.945 -51.219 -6.629 1 98.25 226 LEU B C 1
ATOM 7137 O O . LEU B 1 226 ? -12.844 -50.469 -6.199 1 98.25 226 LEU B O 1
ATOM 7141 N N . PRO B 1 227 ? -12.039 -52.469 -6.629 1 97.19 227 PRO B N 1
ATOM 7142 C CA . PRO B 1 227 ? -13.336 -53.094 -6.348 1 97.19 227 PRO B CA 1
ATOM 7143 C C . PRO B 1 227 ? -13.773 -52.906 -4.895 1 97.19 227 PRO B C 1
ATOM 7145 O O . PRO B 1 227 ? -14.969 -52.969 -4.594 1 97.19 227 PRO B O 1
ATOM 7148 N N . TYR B 1 228 ? -12.906 -52.719 -3.992 1 98 228 TYR B N 1
ATOM 7149 C CA . TYR B 1 228 ? -13.242 -52.625 -2.576 1 98 228 TYR B CA 1
ATOM 7150 C C . TYR B 1 228 ? -13.445 -51.156 -2.178 1 98 228 TYR B C 1
ATOM 7152 O O . TYR B 1 228 ? -13.594 -50.844 -0.992 1 98 228 TYR B O 1
ATOM 7160 N N . VAL B 1 229 ? -13.453 -50.219 -3.113 1 98.75 229 VAL B N 1
ATOM 7161 C CA . VAL B 1 229 ? -13.695 -48.781 -2.848 1 98.75 229 VAL B CA 1
ATOM 7162 C C . VAL B 1 229 ? -15.094 -48.406 -3.324 1 98.75 229 VAL B C 1
ATOM 7164 O O . VAL B 1 229 ? -15.516 -48.781 -4.414 1 98.75 229 VAL B O 1
ATOM 7167 N N . ASP B 1 230 ? -15.859 -47.719 -2.5 1 98.56 230 ASP B N 1
ATOM 7168 C CA . ASP B 1 230 ? -17.109 -47.094 -2.898 1 98.56 230 ASP B CA 1
ATOM 7169 C C . ASP B 1 230 ? -16.859 -45.812 -3.682 1 98.56 230 ASP B C 1
ATOM 7171 O O . ASP B 1 230 ? -16.688 -44.75 -3.094 1 98.56 230 ASP B O 1
ATOM 7175 N N . ALA B 1 231 ? -16.969 -45.875 -4.953 1 98.19 231 ALA B N 1
ATOM 7176 C CA . ALA B 1 231 ? -16.578 -44.781 -5.844 1 98.19 231 ALA B CA 1
ATOM 7177 C C . ALA B 1 231 ? -17.516 -43.562 -5.688 1 98.19 231 ALA B C 1
ATOM 7179 O O . ALA B 1 231 ? -17.203 -42.469 -6.121 1 98.19 231 ALA B O 1
ATOM 7180 N N . GLU B 1 232 ? -18.672 -43.719 -5.094 1 98.12 232 GLU B N 1
ATOM 7181 C CA . GLU B 1 232 ? -19.625 -42.656 -4.91 1 98.12 232 GLU B CA 1
ATOM 7182 C C . GLU B 1 232 ? -19.328 -41.875 -3.633 1 98.12 232 GLU B C 1
ATOM 7184 O O . GLU B 1 232 ? -19.906 -40.781 -3.404 1 98.12 232 GLU B O 1
ATOM 7189 N N . ASN B 1 233 ? -18.406 -42.375 -2.818 1 98.69 233 ASN B N 1
ATOM 7190 C CA . ASN B 1 233 ? -18.078 -41.781 -1.538 1 98.69 233 ASN B CA 1
ATOM 7191 C C . ASN B 1 233 ? -16.562 -41.594 -1.365 1 98.69 233 ASN B C 1
ATOM 7193 O O . ASN B 1 233 ? -15.969 -42.219 -0.487 1 98.69 233 ASN B O 1
ATOM 7197 N N . ILE B 1 234 ? -16.016 -40.688 -2.133 1 98.88 234 ILE B N 1
ATOM 7198 C CA . ILE B 1 234 ? -14.594 -40.344 -2.092 1 98.88 234 ILE B CA 1
ATOM 7199 C C . ILE B 1 234 ? -14.406 -38.969 -1.496 1 98.88 234 ILE B C 1
ATOM 7201 O O . ILE B 1 234 ? -15.133 -38.031 -1.843 1 98.88 234 ILE B O 1
ATOM 7205 N N . GLY B 1 235 ? -13.523 -38.812 -0.544 1 98.88 235 GLY B N 1
ATOM 7206 C CA . GLY B 1 235 ? -13.172 -37.531 0.058 1 98.88 235 GLY B CA 1
ATOM 7207 C C . GLY B 1 235 ? -11.742 -37.125 -0.222 1 98.88 235 GLY B C 1
ATOM 7208 O O . GLY B 1 235 ? -11.008 -37.812 -0.92 1 98.88 235 GLY B O 1
ATOM 7209 N N . ALA B 1 236 ? -11.344 -35.938 0.26 1 98.94 236 ALA B N 1
ATOM 7210 C CA . ALA B 1 236 ? -9.992 -35.438 0.102 1 98.94 236 ALA B CA 1
ATOM 7211 C C . ALA B 1 236 ? -9.594 -34.562 1.304 1 98.94 236 ALA B C 1
ATOM 7213 O O . ALA B 1 236 ? -10.414 -33.812 1.846 1 98.94 236 ALA B O 1
ATOM 7214 N N . THR B 1 237 ? -8.32 -34.656 1.688 1 98.88 237 THR B N 1
ATOM 7215 C CA . THR B 1 237 ? -7.801 -33.812 2.764 1 98.88 237 THR B CA 1
ATOM 7216 C C . THR B 1 237 ? -6.289 -33.656 2.65 1 98.88 237 THR B C 1
ATOM 7218 O O . THR B 1 237 ? -5.652 -34.344 1.835 1 98.88 237 THR B O 1
ATOM 7221 N N . GLY B 1 238 ? -5.781 -32.781 3.354 1 98.56 238 GLY B N 1
ATOM 7222 C CA . GLY B 1 238 ? -4.359 -32.5 3.436 1 98.56 238 GLY B CA 1
ATOM 7223 C C . GLY B 1 238 ? -4.059 -31.188 4.152 1 98.56 238 GLY B C 1
ATOM 7224 O O . GLY B 1 238 ? -4.961 -30.375 4.395 1 98.56 238 GLY B O 1
ATOM 7225 N N . ALA B 1 239 ? -2.801 -30.953 4.516 1 97.31 239 ALA B N 1
ATOM 7226 C CA . ALA B 1 239 ? -2.406 -29.766 5.254 1 97.31 239 ALA B CA 1
ATOM 7227 C C . ALA B 1 239 ? -1.347 -28.969 4.492 1 97.31 239 ALA B C 1
ATOM 7229 O O . ALA B 1 239 ? -0.545 -29.547 3.75 1 97.31 239 ALA B O 1
ATOM 7230 N N . SER B 1 240 ? -1.283 -27.625 4.77 1 96.62 240 SER B N 1
ATOM 7231 C CA . SER B 1 240 ? -0.291 -26.766 4.145 1 96.62 240 SER B CA 1
ATOM 7232 C C . SER B 1 240 ? -0.35 -26.859 2.623 1 96.62 240 SER B C 1
ATOM 7234 O O . SER B 1 240 ? -1.418 -26.703 2.027 1 96.62 240 SER B O 1
ATOM 7236 N N . GLY B 1 241 ? 0.679 -27.281 2.004 1 96.06 241 GLY B N 1
ATOM 7237 C CA . GLY B 1 241 ? 0.655 -27.562 0.576 1 96.06 241 GLY B CA 1
ATOM 7238 C C . GLY B 1 241 ? -0.358 -28.609 0.183 1 96.06 241 GLY B C 1
ATOM 7239 O O . GLY B 1 241 ? -0.965 -28.531 -0.887 1 96.06 241 GLY B O 1
ATOM 7240 N N . GLY B 1 242 ? -0.562 -29.609 1.055 1 97.88 242 GLY B N 1
ATOM 7241 C CA . GLY B 1 242 ? -1.57 -30.625 0.828 1 97.88 242 GLY B CA 1
ATOM 7242 C C . GLY B 1 242 ? -2.988 -30.094 0.926 1 97.88 242 GLY B C 1
ATOM 7243 O O . GLY B 1 242 ? -3.889 -30.594 0.246 1 97.88 242 GLY B O 1
ATOM 7244 N N . GLY B 1 243 ? -3.154 -29.141 1.875 1 98.19 243 GLY B N 1
ATOM 7245 C CA . GLY B 1 243 ? -4.434 -28.453 1.93 1 98.19 243 GLY B CA 1
ATOM 7246 C C . GLY B 1 243 ? -4.727 -27.641 0.682 1 98.19 243 GLY B C 1
ATOM 7247 O O . GLY B 1 243 ? -5.863 -27.609 0.209 1 98.19 243 GLY B O 1
ATOM 7248 N N . ASN B 1 244 ? -3.68 -27.016 0.194 1 97.5 244 ASN B N 1
ATOM 7249 C CA . ASN B 1 244 ? -3.816 -26.281 -1.061 1 97.5 244 ASN B CA 1
ATOM 7250 C C . ASN B 1 244 ? -4.191 -27.219 -2.213 1 97.5 244 ASN B C 1
ATOM 7252 O O . ASN B 1 244 ? -5.074 -26.891 -3.012 1 97.5 244 ASN B O 1
ATOM 7256 N N . GLN B 1 245 ? -3.551 -28.359 -2.314 1 98.06 245 GLN B N 1
ATOM 7257 C CA . GLN B 1 245 ? -3.9 -29.359 -3.311 1 98.06 245 GLN B CA 1
ATOM 7258 C C . GLN B 1 245 ? -5.352 -29.812 -3.156 1 98.06 245 GLN B C 1
ATOM 7260 O O . GLN B 1 245 ? -6.078 -29.938 -4.145 1 98.06 245 GLN B O 1
ATOM 7265 N N . THR B 1 246 ? -5.75 -30 -1.886 1 98.69 246 THR B N 1
ATOM 7266 C CA . THR B 1 246 ? -7.117 -30.422 -1.595 1 98.69 246 THR B CA 1
ATOM 7267 C C . THR B 1 246 ? -8.117 -29.406 -2.121 1 98.69 246 THR B C 1
ATOM 7269 O O . THR B 1 246 ? -9.086 -29.766 -2.795 1 98.69 246 THR B O 1
ATOM 7272 N N . MET B 1 247 ? -7.809 -28.156 -1.842 1 98.12 247 MET B N 1
ATOM 7273 C CA . MET B 1 247 ? -8.703 -27.078 -2.26 1 98.12 247 MET B CA 1
ATOM 7274 C C . MET B 1 247 ? -8.852 -27.047 -3.777 1 98.12 247 MET B C 1
ATOM 7276 O O . MET B 1 247 ? -9.969 -27.062 -4.301 1 98.12 247 MET B O 1
ATOM 7280 N N . TRP B 1 248 ? -7.781 -27.125 -4.488 1 97.75 248 TRP B N 1
ATOM 7281 C CA . TRP B 1 248 ? -7.797 -26.953 -5.938 1 97.75 248 TRP B CA 1
ATOM 7282 C C . TRP B 1 248 ? -8.359 -28.188 -6.637 1 97.75 248 TRP B C 1
ATOM 7284 O O . TRP B 1 248 ? -9.281 -28.078 -7.449 1 97.75 248 TRP B O 1
ATOM 7294 N N . PHE B 1 249 ? -7.828 -29.375 -6.344 1 95.38 249 PHE B N 1
ATOM 7295 C CA . PHE B 1 249 ? -8.219 -30.531 -7.148 1 95.38 249 PHE B CA 1
ATOM 7296 C C . PHE B 1 249 ? -9.656 -30.922 -6.859 1 95.38 249 PHE B C 1
ATOM 7298 O O . PHE B 1 249 ? -10.406 -31.281 -7.777 1 95.38 249 PHE B O 1
ATOM 7305 N N . ALA B 1 250 ? -10.094 -30.797 -5.578 1 94.94 250 ALA B N 1
ATOM 7306 C CA . ALA B 1 250 ? -11.453 -31.203 -5.238 1 94.94 250 ALA B CA 1
ATOM 7307 C C . ALA B 1 250 ? -12.469 -30.203 -5.797 1 94.94 250 ALA B C 1
ATOM 7309 O O . ALA B 1 250 ? -13.617 -30.562 -6.07 1 94.94 250 ALA B O 1
ATOM 7310 N N . ALA B 1 251 ? -12.047 -28.969 -5.98 1 97 251 ALA B N 1
ATOM 7311 C CA . ALA B 1 251 ? -12.891 -28 -6.66 1 97 251 ALA B CA 1
ATOM 7312 C C . ALA B 1 251 ? -13.094 -28.375 -8.125 1 97 251 ALA B C 1
ATOM 7314 O O . ALA B 1 251 ? -14.172 -28.156 -8.688 1 97 251 ALA B O 1
ATOM 7315 N N . MET B 1 252 ? -12.094 -29 -8.711 1 96.88 252 MET B N 1
ATOM 7316 C CA . MET B 1 252 ? -12.086 -29.234 -10.156 1 96.88 252 MET B CA 1
ATOM 7317 C C . MET B 1 252 ? -12.578 -30.641 -10.477 1 96.88 252 MET B C 1
ATOM 7319 O O . MET B 1 252 ? -12.867 -30.953 -11.633 1 96.88 252 MET B O 1
ATOM 7323 N N . ASP B 1 253 ? -12.711 -31.531 -9.492 1 97.5 253 ASP B N 1
ATOM 7324 C CA . ASP B 1 253 ? -13.203 -32.906 -9.68 1 97.5 253 ASP B CA 1
ATOM 7325 C C . ASP B 1 253 ? -14.461 -33.156 -8.844 1 97.5 253 ASP B C 1
ATOM 7327 O O . ASP B 1 253 ? -14.367 -33.438 -7.656 1 97.5 253 ASP B O 1
ATOM 7331 N N . GLU B 1 254 ? -15.539 -33.188 -9.391 1 96.56 254 GLU B N 1
ATOM 7332 C CA . GLU B 1 254 ? -16.828 -33.219 -8.695 1 96.56 254 GLU B CA 1
ATOM 7333 C C . GLU B 1 254 ? -17.094 -34.594 -8.125 1 96.56 254 GLU B C 1
ATOM 7335 O O . GLU B 1 254 ? -18.078 -34.812 -7.395 1 96.56 254 GLU B O 1
ATOM 7340 N N . ARG B 1 255 ? -16.266 -35.594 -8.398 1 97.62 255 ARG B N 1
ATOM 7341 C CA . ARG B 1 255 ? -16.391 -36.938 -7.797 1 97.62 255 ARG B CA 1
ATOM 7342 C C . ARG B 1 255 ? -16.047 -36.906 -6.309 1 97.62 255 ARG B C 1
ATOM 7344 O O . ARG B 1 255 ? -16.406 -37.812 -5.562 1 97.62 255 ARG B O 1
ATOM 7351 N N . VAL B 1 256 ? -15.312 -35.906 -5.902 1 98.88 256 VAL B N 1
ATOM 7352 C CA . VAL B 1 256 ? -15 -35.75 -4.484 1 98.88 256 VAL B CA 1
ATOM 7353 C C . VAL B 1 256 ? -16.234 -35.188 -3.75 1 98.88 256 VAL B C 1
ATOM 7355 O O . VAL B 1 256 ? -16.609 -34.031 -3.93 1 98.88 256 VAL B O 1
ATOM 7358 N N . LYS B 1 257 ? -16.734 -35.969 -2.906 1 98.69 257 LYS B N 1
ATOM 7359 C CA . LYS B 1 257 ? -18.016 -35.656 -2.266 1 98.69 257 LYS B CA 1
ATOM 7360 C C . LYS B 1 257 ? -17.812 -34.781 -1.033 1 98.69 257 LYS B C 1
ATOM 7362 O O . LYS B 1 257 ? -18.688 -33.969 -0.688 1 98.69 257 LYS B O 1
ATOM 7367 N N . ALA B 1 258 ? -16.656 -34.938 -0.385 1 98.81 258 ALA B N 1
ATOM 7368 C CA . ALA B 1 258 ? -16.344 -34.156 0.822 1 98.81 258 ALA B CA 1
ATOM 7369 C C . ALA B 1 258 ? -14.844 -33.844 0.905 1 98.81 258 ALA B C 1
ATOM 7371 O O . ALA B 1 258 ? -14.016 -34.719 0.583 1 98.81 258 ALA B O 1
ATOM 7372 N N . ALA B 1 259 ? -14.516 -32.625 1.29 1 98.88 259 ALA B N 1
ATOM 7373 C CA . ALA B 1 259 ? -13.117 -32.219 1.391 1 98.88 259 ALA B CA 1
ATOM 7374 C C . ALA B 1 259 ? -12.852 -31.484 2.699 1 98.88 259 ALA B C 1
ATOM 7376 O O . ALA B 1 259 ? -13.766 -30.891 3.273 1 98.88 259 ALA B O 1
ATOM 7377 N N . MET B 1 260 ? -11.625 -31.516 3.188 1 98.88 260 MET B N 1
ATOM 7378 C CA . MET B 1 260 ? -11.211 -30.781 4.379 1 98.88 260 MET B CA 1
ATOM 7379 C C . MET B 1 260 ? -9.766 -30.312 4.254 1 98.88 260 MET B C 1
ATOM 7381 O O . MET B 1 260 ? -8.852 -30.953 4.762 1 98.88 260 MET B O 1
ATOM 7385 N N . PRO B 1 261 ? -9.539 -29.203 3.598 1 98.75 261 PRO B N 1
ATOM 7386 C CA . PRO B 1 261 ? -8.211 -28.594 3.621 1 98.75 261 PRO B CA 1
ATOM 7387 C C . PRO B 1 261 ? -7.844 -28.031 4.992 1 98.75 261 PRO B C 1
ATOM 7389 O O . PRO B 1 261 ? -8.688 -27.438 5.664 1 98.75 261 PRO B O 1
ATOM 7392 N N . VAL B 1 262 ? -6.574 -28.234 5.391 1 98.56 262 VAL B N 1
ATOM 7393 C CA . VAL B 1 262 ? -6.125 -27.844 6.719 1 98.56 262 VAL B CA 1
ATOM 7394 C C . VAL B 1 262 ? -4.938 -26.891 6.602 1 98.56 262 VAL B C 1
ATOM 7396 O O . VAL B 1 262 ? -4.016 -27.125 5.82 1 98.56 262 VAL B O 1
ATOM 7399 N N . VAL B 1 263 ? -4.926 -25.75 7.316 1 97.81 263 VAL B N 1
ATOM 7400 C CA . VAL B 1 263 ? -3.906 -24.719 7.449 1 97.81 263 VAL B CA 1
ATOM 7401 C C . VAL B 1 263 ? -3.381 -24.328 6.07 1 97.81 263 VAL B C 1
ATOM 7403 O O . VAL B 1 263 ? -2.17 -24.312 5.844 1 97.81 263 VAL B O 1
ATOM 7406 N N . SER B 1 264 ? -4.344 -24 5.16 1 97.12 264 SER B N 1
ATOM 7407 C CA . SER B 1 264 ? -3.943 -23.75 3.781 1 97.12 264 SER B CA 1
ATOM 7408 C C . SER B 1 264 ? -4.797 -22.656 3.15 1 97.12 264 SER B C 1
ATOM 7410 O O . SER B 1 264 ? -4.32 -21.891 2.301 1 97.12 264 SER B O 1
ATOM 7412 N N . VAL B 1 265 ? -6.051 -22.547 3.576 1 96.62 265 VAL B N 1
ATOM 7413 C CA . VAL B 1 265 ? -6.996 -21.656 2.904 1 96.62 265 VAL B CA 1
ATOM 7414 C C . VAL B 1 265 ? -6.824 -20.234 3.43 1 96.62 265 VAL B C 1
ATOM 7416 O O . VAL B 1 265 ? -6.805 -20.016 4.645 1 96.62 265 VAL B O 1
ATOM 7419 N N . GLY B 1 266 ? -6.637 -19.375 2.641 1 96.69 266 GLY B N 1
ATOM 7420 C CA . GLY B 1 266 ? -6.645 -17.922 2.846 1 96.69 266 GLY B CA 1
ATOM 7421 C C . GLY B 1 266 ? -7.281 -17.172 1.695 1 96.69 266 GLY B C 1
ATOM 7422 O O . GLY B 1 266 ? -8.297 -17.594 1.146 1 96.69 266 GLY B O 1
ATOM 7423 N N . THR B 1 267 ? -6.809 -15.945 1.389 1 96.81 267 THR B N 1
ATOM 7424 C CA . THR B 1 267 ? -7.223 -15.195 0.209 1 96.81 267 THR B CA 1
ATOM 7425 C C . THR B 1 267 ? -6.082 -15.117 -0.806 1 96.81 267 THR B C 1
ATOM 7427 O O . THR B 1 267 ? -4.91 -15.18 -0.436 1 96.81 267 THR B O 1
ATOM 7430 N N . PHE B 1 268 ? -6.402 -15.07 -2.125 1 97.44 268 PHE B N 1
ATOM 7431 C CA . PHE B 1 268 ? -5.371 -14.789 -3.117 1 97.44 268 PHE B CA 1
ATOM 7432 C C . PHE B 1 268 ? -4.719 -13.438 -2.857 1 97.44 268 PHE B C 1
ATOM 7434 O O . PHE B 1 268 ? -3.518 -13.273 -3.072 1 97.44 268 PHE B O 1
ATOM 7441 N N . GLU B 1 269 ? -5.5 -12.5 -2.352 1 96.88 269 GLU B N 1
ATOM 7442 C CA . GLU B 1 269 ? -4.992 -11.18 -1.994 1 96.88 269 GLU B CA 1
ATOM 7443 C C . GLU B 1 269 ? -3.816 -11.281 -1.026 1 96.88 269 GLU B C 1
ATOM 7445 O O . GLU B 1 269 ? -2.779 -10.648 -1.229 1 96.88 269 GLU B O 1
ATOM 7450 N N . SER B 1 270 ? -3.992 -12.102 0.018 1 95.5 270 SER B N 1
ATOM 7451 C CA . SER B 1 270 ? -2.961 -12.211 1.045 1 95.5 270 SER B CA 1
ATOM 7452 C C . SER B 1 270 ? -1.733 -12.945 0.52 1 95.5 270 SER B C 1
ATOM 7454 O O . SER B 1 270 ? -0.644 -12.828 1.084 1 95.5 270 SER B O 1
ATOM 7456 N N . ALA B 1 271 ? -1.88 -13.727 -0.599 1 96 271 ALA B N 1
ATOM 7457 C CA . ALA B 1 271 ? -0.76 -14.453 -1.198 1 96 271 ALA B CA 1
ATOM 7458 C C . ALA B 1 271 ? 0.161 -13.5 -1.958 1 96 271 ALA B C 1
ATOM 7460 O O . ALA B 1 271 ? 1.327 -13.82 -2.203 1 96 271 ALA B O 1
ATOM 7461 N N . VAL B 1 272 ? -0.354 -12.344 -2.375 1 97.31 272 VAL B N 1
ATOM 7462 C CA . VAL B 1 272 ? 0.447 -11.352 -3.08 1 97.31 272 VAL B CA 1
ATOM 7463 C C . VAL B 1 272 ? 1.471 -10.742 -2.125 1 97.31 272 VAL B C 1
ATOM 7465 O O . VAL B 1 272 ? 1.106 -10.18 -1.088 1 97.31 272 VAL B O 1
ATOM 7468 N N . MET B 1 273 ? 2.734 -10.961 -2.514 1 95.56 273 MET B N 1
ATOM 7469 C CA . MET B 1 273 ? 3.92 -10.586 -1.749 1 95.56 273 MET B CA 1
ATOM 7470 C C . MET B 1 273 ? 4.086 -11.477 -0.523 1 95.56 273 MET B C 1
ATOM 7472 O O . MET B 1 273 ? 4.719 -11.078 0.457 1 95.56 273 MET B O 1
ATOM 7476 N N . GLY B 1 274 ? 3.355 -12.609 -0.583 1 91.56 274 GLY B N 1
ATOM 7477 C CA . GLY B 1 274 ? 3.691 -13.727 0.283 1 91.56 274 GLY B CA 1
ATOM 7478 C C . GLY B 1 274 ? 4.672 -14.703 -0.349 1 91.56 274 GLY B C 1
ATOM 7479 O O . GLY B 1 274 ? 4.625 -14.938 -1.557 1 91.56 274 GLY B O 1
ATOM 7480 N N . SER B 1 275 ? 5.566 -15.25 0.446 1 86.75 275 SER B N 1
ATOM 7481 C CA . SER B 1 275 ? 6.645 -16.078 -0.075 1 86.75 275 SER B CA 1
ATOM 7482 C C . SER B 1 275 ? 6.238 -17.562 -0.105 1 86.75 275 SER B C 1
ATOM 7484 O O . SER B 1 275 ? 7.02 -18.422 0.289 1 86.75 275 SER B O 1
ATOM 7486 N N . ASN B 1 276 ? 5.062 -17.828 -0.685 1 90.25 276 ASN B N 1
ATOM 7487 C CA . ASN B 1 276 ? 4.586 -19.203 -0.783 1 90.25 276 ASN B CA 1
ATOM 7488 C C . ASN B 1 276 ? 5.188 -19.922 -1.988 1 90.25 276 ASN B C 1
ATOM 7490 O O . ASN B 1 276 ? 5.762 -19.281 -2.871 1 90.25 276 ASN B O 1
ATOM 7494 N N . CYS B 1 277 ? 5.074 -21.219 -1.965 1 93.75 277 CYS B N 1
ATOM 7495 C CA . CYS B 1 277 ? 5.598 -22.078 -3.02 1 93.75 277 CYS B CA 1
ATOM 7496 C C . CYS B 1 277 ? 4.918 -21.797 -4.352 1 93.75 277 CYS B C 1
ATOM 7498 O O . CYS B 1 277 ? 3.73 -21.453 -4.387 1 93.75 277 CYS B O 1
ATOM 7500 N N . VAL B 1 278 ? 5.652 -22.047 -5.453 1 96.19 278 VAL B N 1
ATOM 7501 C CA . VAL B 1 278 ? 5.09 -21.812 -6.777 1 96.19 278 VAL B CA 1
ATOM 7502 C C . VAL B 1 278 ? 4.004 -22.844 -7.066 1 96.19 278 VAL B C 1
ATOM 7504 O O . VAL B 1 278 ? 3.172 -22.641 -7.957 1 96.19 278 VAL B O 1
ATOM 7507 N N . CYS B 1 279 ? 3.984 -23.969 -6.348 1 96.69 279 CYS B N 1
ATOM 7508 C CA . CYS B 1 279 ? 2.936 -24.953 -6.539 1 96.69 279 CYS B CA 1
ATOM 7509 C C . CYS B 1 279 ? 1.595 -24.438 -6.031 1 96.69 279 CYS B C 1
ATOM 7511 O O . CYS B 1 279 ? 0.548 -25.031 -6.32 1 96.69 279 CYS B O 1
ATOM 7513 N N . GLU B 1 280 ? 1.626 -23.344 -5.355 1 96.62 280 GLU B N 1
ATOM 7514 C CA . GLU B 1 280 ? 0.414 -22.734 -4.816 1 96.62 280 GLU B CA 1
ATOM 7515 C C . GLU B 1 280 ? 0.015 -21.5 -5.613 1 96.62 280 GLU B C 1
ATOM 7517 O O . GLU B 1 280 ? -0.8 -20.703 -5.152 1 96.62 280 GLU B O 1
ATOM 7522 N N . LEU B 1 281 ? 0.587 -21.359 -6.734 1 97.06 281 LEU B N 1
ATOM 7523 C CA . LEU B 1 281 ? 0.373 -20.203 -7.586 1 97.06 281 LEU B CA 1
ATOM 7524 C C . LEU B 1 281 ? -0.435 -20.578 -8.82 1 97.06 281 LEU B C 1
ATOM 7526 O O . LEU B 1 281 ? -0.104 -21.531 -9.516 1 97.06 281 LEU B O 1
ATOM 7530 N N . LEU B 1 282 ? -1.488 -19.891 -9.039 1 97.88 282 LEU B N 1
ATOM 7531 C CA . LEU B 1 282 ? -2.174 -19.891 -10.328 1 97.88 282 LEU B CA 1
ATOM 7532 C C . LEU B 1 282 ? -1.894 -18.594 -11.094 1 97.88 282 LEU B C 1
ATOM 7534 O O . LEU B 1 282 ? -2.475 -17.562 -10.789 1 97.88 282 LEU B O 1
ATOM 7538 N N . PRO B 1 283 ? -1.057 -18.625 -12.109 1 97.69 283 PRO B N 1
ATOM 7539 C CA . PRO B 1 283 ? -0.844 -17.391 -12.875 1 97.69 283 PRO B CA 1
ATOM 7540 C C . PRO B 1 283 ? -2.15 -16.766 -13.367 1 97.69 283 PRO B C 1
ATOM 7542 O O . PRO B 1 283 ? -2.992 -17.469 -13.938 1 97.69 283 PRO B O 1
ATOM 7545 N N . GLY B 1 284 ? -2.328 -15.516 -13.031 1 96.81 284 GLY B N 1
ATOM 7546 C CA . GLY B 1 284 ? -3.512 -14.781 -13.453 1 96.81 284 GLY B CA 1
ATOM 7547 C C . GLY B 1 284 ? -4.715 -15.023 -12.562 1 96.81 284 GLY B C 1
ATOM 7548 O O . GLY B 1 284 ? -5.816 -14.562 -12.859 1 96.81 284 GLY B O 1
ATOM 7549 N N . GLY B 1 285 ? -4.516 -15.727 -11.5 1 97.38 285 GLY B N 1
ATOM 7550 C CA . GLY B 1 285 ? -5.652 -16.094 -10.672 1 97.38 285 GLY B CA 1
ATOM 7551 C C . GLY B 1 285 ? -6.48 -14.898 -10.227 1 97.38 285 GLY B C 1
ATOM 7552 O O . GLY B 1 285 ? -7.707 -14.914 -10.336 1 97.38 285 GLY B O 1
ATOM 7553 N N . LEU B 1 286 ? -5.895 -13.828 -9.844 1 97.31 286 LEU B N 1
ATOM 7554 C CA . LEU B 1 286 ? -6.57 -12.648 -9.305 1 97.31 286 LEU B CA 1
ATOM 7555 C C . LEU B 1 286 ? -7.184 -11.812 -10.43 1 97.31 286 LEU B C 1
ATOM 7557 O O . LEU B 1 286 ? -7.91 -10.852 -10.164 1 97.31 286 LEU B O 1
ATOM 7561 N N . SER B 1 287 ? -6.953 -12.203 -11.648 1 95.75 287 SER B N 1
ATOM 7562 C CA . SER B 1 287 ? -7.555 -11.477 -12.766 1 95.75 287 SER B CA 1
ATOM 7563 C C . SER B 1 287 ? -9.008 -11.875 -12.969 1 95.75 287 SER B C 1
ATOM 7565 O O . SER B 1 287 ? -9.773 -11.164 -13.617 1 95.75 287 SER B O 1
ATOM 7567 N N . PHE B 1 288 ? -9.383 -13.031 -12.383 1 96.25 288 PHE B N 1
ATOM 7568 C CA . PHE B 1 288 ? -10.742 -13.422 -12.727 1 96.25 288 PHE B CA 1
ATOM 7569 C C . PHE B 1 288 ? -11.484 -13.93 -11.492 1 96.25 288 PHE B C 1
ATOM 7571 O O . PHE B 1 288 ? -12.711 -14.055 -11.508 1 96.25 288 PHE B O 1
ATOM 7578 N N . THR B 1 289 ? -10.773 -14.242 -10.422 1 97.06 289 THR B N 1
ATOM 7579 C CA . THR B 1 289 ? -11.492 -14.727 -9.25 1 97.06 289 THR B CA 1
ATOM 7580 C C . THR B 1 289 ? -10.672 -14.516 -7.984 1 97.06 289 THR B C 1
ATOM 7582 O O . THR B 1 289 ? -9.562 -13.977 -8.039 1 97.06 289 THR B O 1
ATOM 7585 N N . GLU B 1 290 ? -11.234 -14.805 -6.84 1 97.5 290 GLU B N 1
ATOM 7586 C CA . GLU B 1 290 ? -10.609 -14.945 -5.531 1 97.5 290 GLU B CA 1
ATOM 7587 C C . GLU B 1 290 ? -10.797 -16.344 -4.973 1 97.5 290 GLU B C 1
ATOM 7589 O O . GLU B 1 290 ? -11.516 -17.156 -5.555 1 97.5 290 GLU B O 1
ATOM 7594 N N . THR B 1 291 ? -10.117 -16.625 -3.82 1 98 291 THR B N 1
ATOM 7595 C CA . THR B 1 291 ? -10.25 -17.938 -3.203 1 98 291 THR B CA 1
ATOM 7596 C C . THR B 1 291 ? -11.719 -18.312 -3.033 1 98 291 THR B C 1
ATOM 7598 O O . THR B 1 291 ? -12.086 -19.484 -3.178 1 98 291 THR B O 1
ATOM 7601 N N . SER B 1 292 ? -12.609 -17.375 -2.777 1 97.81 292 SER B N 1
ATOM 7602 C CA . SER B 1 292 ? -14.023 -17.641 -2.568 1 97.81 292 SER B CA 1
ATOM 7603 C C . SER B 1 292 ? -14.664 -18.25 -3.809 1 97.81 292 SER B C 1
ATOM 7605 O O . SER B 1 292 ? -15.547 -19.109 -3.699 1 97.81 292 SER B O 1
ATOM 7607 N N . GLY B 1 293 ? -14.227 -17.766 -4.949 1 98.06 293 GLY B N 1
ATOM 7608 C CA . GLY B 1 293 ? -14.734 -18.359 -6.176 1 98.06 293 GLY B CA 1
ATOM 7609 C C . GLY B 1 293 ? -14.375 -19.828 -6.328 1 98.06 293 GLY B C 1
ATOM 7610 O O . GLY B 1 293 ? -15.188 -20.625 -6.805 1 98.06 293 GLY B O 1
ATOM 7611 N N . VAL B 1 294 ? -13.203 -20.219 -5.91 1 98.62 294 VAL B N 1
ATOM 7612 C CA . VAL B 1 294 ? -12.758 -21.609 -5.961 1 98.62 294 VAL B CA 1
ATOM 7613 C C . VAL B 1 294 ? -13.539 -22.453 -4.949 1 98.62 294 VAL B C 1
ATOM 7615 O O . VAL B 1 294 ? -14.016 -23.547 -5.27 1 98.62 294 VAL B O 1
ATOM 7618 N N . LEU B 1 295 ? -13.695 -21.906 -3.732 1 98.62 295 LEU B N 1
ATOM 7619 C CA . LEU B 1 295 ? -14.461 -22.594 -2.703 1 98.62 295 LEU B CA 1
ATOM 7620 C C . LEU B 1 295 ? -15.898 -22.812 -3.148 1 98.62 295 LEU B C 1
ATOM 7622 O O . LEU B 1 295 ? -16.484 -23.859 -2.879 1 98.62 295 LEU B O 1
ATOM 7626 N N . ALA B 1 296 ? -16.422 -21.859 -3.848 1 98.5 296 ALA B N 1
ATOM 7627 C CA . ALA B 1 296 ? -17.828 -21.906 -4.27 1 98.5 296 ALA B CA 1
ATOM 7628 C C . ALA B 1 296 ? -18.047 -23 -5.309 1 98.5 296 ALA B C 1
ATOM 7630 O O . ALA B 1 296 ? -19.172 -23.484 -5.48 1 98.5 296 ALA B O 1
ATOM 7631 N N . LEU B 1 297 ? -17.016 -23.406 -5.969 1 98.5 297 LEU B N 1
ATOM 7632 C CA . LEU B 1 297 ? -17.125 -24.484 -6.953 1 98.5 297 LEU B CA 1
ATOM 7633 C C . LEU B 1 297 ? -17.547 -25.781 -6.285 1 98.5 297 LEU B C 1
ATOM 7635 O O . LEU B 1 297 ? -18.047 -26.703 -6.953 1 98.5 297 LEU B O 1
ATOM 7639 N N . TYR B 1 298 ? -17.344 -25.938 -4.969 1 98.38 298 TYR B N 1
ATOM 7640 C CA . TYR B 1 298 ? -17.703 -27.141 -4.211 1 98.38 298 TYR B CA 1
ATOM 7641 C C . TYR B 1 298 ? -19.219 -27.266 -4.09 1 98.38 298 TYR B C 1
ATOM 7643 O O . TYR B 1 298 ? -19.734 -28.375 -3.938 1 98.38 298 TYR B O 1
ATOM 7651 N N . ALA B 1 299 ? -19.859 -26.172 -4.062 1 98 299 ALA B N 1
ATOM 7652 C CA . ALA B 1 299 ? -21.297 -26.172 -3.787 1 98 299 ALA B CA 1
ATOM 7653 C C . ALA B 1 299 ? -22.047 -27.016 -4.812 1 98 299 ALA B C 1
ATOM 7655 O O . ALA B 1 299 ? -21.875 -26.844 -6.02 1 98 299 ALA B O 1
ATOM 7656 N N . PRO B 1 300 ? -22.938 -27.969 -4.379 1 98.06 300 PRO B N 1
ATOM 7657 C CA . PRO B 1 300 ? -23.438 -28.141 -3.016 1 98.06 300 PRO B CA 1
ATOM 7658 C C . PRO B 1 300 ? -22.734 -29.266 -2.266 1 98.06 300 PRO B C 1
ATOM 7660 O O . PRO B 1 300 ? -23.297 -29.844 -1.329 1 98.06 300 PRO B O 1
ATOM 7663 N N . ARG B 1 301 ? -21.547 -29.781 -2.678 1 98.5 301 ARG B N 1
ATOM 7664 C CA . ARG B 1 301 ? -20.781 -30.812 -1.999 1 98.5 301 ARG B CA 1
ATOM 7665 C C . ARG B 1 301 ? -20.172 -30.281 -0.703 1 98.5 301 ARG B C 1
ATOM 7667 O O . ARG B 1 301 ? -20.188 -29.078 -0.453 1 98.5 301 ARG B O 1
ATOM 7674 N N . ALA B 1 302 ? -19.609 -31.203 0.136 1 98.81 302 ALA B N 1
ATOM 7675 C CA . ALA B 1 302 ? -19.219 -30.859 1.499 1 98.81 302 ALA B CA 1
ATOM 7676 C C . ALA B 1 302 ? -17.781 -30.344 1.539 1 98.81 302 ALA B C 1
ATOM 7678 O O . ALA B 1 302 ? -16.875 -30.969 0.982 1 98.81 302 ALA B O 1
ATOM 7679 N N . LEU B 1 303 ? -17.578 -29.172 2.178 1 98.88 303 LEU B N 1
ATOM 7680 C CA . LEU B 1 303 ? -16.266 -28.531 2.324 1 98.88 303 LEU B CA 1
ATOM 7681 C C . LEU B 1 303 ? -16.078 -27.984 3.74 1 98.88 303 LEU B C 1
ATOM 7683 O O . LEU B 1 303 ? -16.844 -27.125 4.188 1 98.88 303 LEU B O 1
ATOM 7687 N N . LYS B 1 304 ? -15.109 -28.5 4.473 1 98.75 304 LYS B N 1
ATOM 7688 C CA . LYS B 1 304 ? -14.727 -27.984 5.781 1 98.75 304 LYS B CA 1
ATOM 7689 C C . LYS B 1 304 ? -13.297 -27.438 5.766 1 98.75 304 LYS B C 1
ATOM 7691 O O . LYS B 1 304 ? -12.367 -28.141 5.379 1 98.75 304 LYS B O 1
ATOM 7696 N N . MET B 1 305 ? -13.148 -26.172 6.137 1 98.56 305 MET B N 1
ATOM 7697 C CA . MET B 1 305 ? -11.82 -25.562 6.207 1 98.56 305 MET B CA 1
ATOM 7698 C C . MET B 1 305 ? -11.352 -25.453 7.652 1 98.56 305 MET B C 1
ATOM 7700 O O . MET B 1 305 ? -12.102 -25 8.523 1 98.56 305 MET B O 1
ATOM 7704 N N . CYS B 1 306 ? -10.094 -25.812 7.902 1 98.38 306 CYS B N 1
ATOM 7705 C CA . CYS B 1 306 ? -9.516 -25.688 9.242 1 98.38 306 CYS B CA 1
ATOM 7706 C C . CYS B 1 306 ? -8.242 -24.859 9.219 1 98.38 306 CYS B C 1
ATOM 7708 O O . CYS B 1 306 ? -7.332 -25.141 8.438 1 98.38 306 CYS B O 1
ATOM 7710 N N . ASN B 1 307 ? -8.172 -23.812 9.969 1 97.94 307 ASN B N 1
ATOM 7711 C CA . ASN B 1 307 ? -6.965 -23.016 10.164 1 97.94 307 ASN B CA 1
ATOM 7712 C C . ASN B 1 307 ? -6.602 -22.922 11.641 1 97.94 307 ASN B C 1
ATOM 7714 O O . ASN B 1 307 ? -7.414 -23.234 12.516 1 97.94 307 ASN B O 1
ATOM 7718 N N . HIS B 1 308 ? -5.352 -22.547 11.883 1 98.25 308 HIS B N 1
ATOM 7719 C CA . HIS B 1 308 ? -4.805 -22.562 13.234 1 98.25 308 HIS B CA 1
ATOM 7720 C C . HIS B 1 308 ? -4.43 -21.156 13.695 1 98.25 308 HIS B C 1
ATOM 7722 O O . HIS B 1 308 ? -3.779 -20.422 12.961 1 98.25 308 HIS B O 1
ATOM 7728 N N . ASN B 1 309 ? -4.715 -20.797 14.898 1 96.06 309 ASN B N 1
ATOM 7729 C CA . ASN B 1 309 ? -4.484 -19.469 15.461 1 96.06 309 ASN B CA 1
ATOM 7730 C C . ASN B 1 309 ? -2.994 -19.188 15.648 1 96.06 309 ASN B C 1
ATOM 7732 O O . ASN B 1 309 ? -2.57 -18.031 15.656 1 96.06 309 ASN B O 1
ATOM 7736 N N . LYS B 1 310 ? -2.209 -20.141 15.812 1 95.5 310 LYS B N 1
ATOM 7737 C CA . LYS B 1 310 ? -0.785 -19.938 16.062 1 95.5 310 LYS B CA 1
ATOM 7738 C C . LYS B 1 310 ? 0.04 -20.203 14.812 1 95.5 310 LYS B C 1
ATOM 7740 O O . LYS B 1 310 ? 1.246 -20.438 14.891 1 95.5 310 LYS B O 1
ATOM 7745 N N . ASP B 1 311 ? -0.641 -20.266 13.664 1 94 311 ASP B N 1
ATOM 7746 C CA . ASP B 1 311 ? 0.078 -20.359 12.398 1 94 311 ASP B CA 1
ATOM 7747 C C . ASP B 1 311 ? 0.929 -19.109 12.164 1 94 311 ASP B C 1
ATOM 7749 O O . ASP B 1 311 ? 0.48 -17.984 12.406 1 94 311 ASP B O 1
ATOM 7753 N N . SER B 1 312 ? 2.061 -19.25 11.68 1 88.94 312 SER B N 1
ATOM 7754 C CA . SER B 1 312 ? 2.967 -18.109 11.516 1 88.94 312 SER B CA 1
ATOM 7755 C C . SER B 1 312 ? 2.896 -17.547 10.102 1 88.94 312 SER B C 1
ATOM 7757 O O . SER B 1 312 ? 3.439 -16.469 9.836 1 88.94 312 SER B O 1
ATOM 7759 N N . ASN B 1 313 ? 2.301 -18.25 9.203 1 88.69 313 ASN B N 1
ATOM 7760 C CA . ASN B 1 313 ? 2.174 -17.766 7.832 1 88.69 313 ASN B CA 1
ATOM 7761 C C . ASN B 1 313 ? 0.923 -16.906 7.648 1 88.69 313 ASN B C 1
ATOM 7763 O O . ASN B 1 313 ? -0.198 -17.406 7.754 1 88.69 313 ASN B O 1
ATOM 7767 N N . VAL B 1 314 ? 1.107 -15.695 7.281 1 85.69 314 VAL B N 1
ATOM 7768 C CA . VAL B 1 314 ? 0.049 -14.695 7.195 1 85.69 314 VAL B CA 1
ATOM 7769 C C . VAL B 1 314 ? -1.003 -15.133 6.184 1 85.69 314 VAL B C 1
ATOM 7771 O O . VAL B 1 314 ? -2.193 -14.859 6.352 1 85.69 314 VAL B O 1
ATOM 7774 N N . THR B 1 315 ? -0.645 -15.852 5.188 1 89.75 315 THR B N 1
ATOM 7775 C CA . THR B 1 315 ? -1.559 -16.281 4.133 1 89.75 315 THR B CA 1
ATOM 7776 C C . THR B 1 315 ? -2.576 -17.281 4.668 1 89.75 315 THR B C 1
ATOM 7778 O O . THR B 1 315 ? -3.643 -17.469 4.074 1 89.75 315 THR B O 1
ATOM 7781 N N . PHE B 1 316 ? -2.271 -17.891 5.84 1 92.5 316 PHE B N 1
ATOM 7782 C CA . PHE B 1 316 ? -3.127 -18.953 6.348 1 92.5 316 PHE B CA 1
ATOM 7783 C C . PHE B 1 316 ? -3.789 -18.547 7.656 1 92.5 316 PHE B C 1
ATOM 7785 O O . PHE B 1 316 ? -4.355 -19.391 8.359 1 92.5 316 PHE B O 1
ATOM 7792 N N . TYR B 1 317 ? -3.727 -17.281 7.926 1 93.5 317 TYR B N 1
ATOM 7793 C CA . TYR B 1 317 ? -4.395 -16.797 9.125 1 93.5 317 TYR B CA 1
ATOM 7794 C C . TYR B 1 317 ? -5.887 -17.094 9.078 1 93.5 317 TYR B C 1
ATOM 7796 O O . TYR B 1 317 ? -6.508 -17 8.016 1 93.5 317 TYR B O 1
ATOM 7804 N N . PRO B 1 318 ? -6.453 -17.422 10.227 1 96.12 318 PRO B N 1
ATOM 7805 C CA . PRO B 1 318 ? -7.902 -17.625 10.289 1 96.12 318 PRO B CA 1
ATOM 7806 C C . PRO B 1 318 ? -8.695 -16.453 9.727 1 96.12 318 PRO B C 1
ATOM 7808 O O . PRO B 1 318 ? -9.727 -16.641 9.086 1 96.12 318 PRO B O 1
ATOM 7811 N N . SER B 1 319 ? -8.164 -15.227 9.93 1 94.88 319 SER B N 1
ATOM 7812 C CA . SER B 1 319 ? -8.867 -14.055 9.422 1 94.88 319 SER B CA 1
ATOM 7813 C C . SER B 1 319 ? -8.992 -14.094 7.906 1 94.88 319 SER B C 1
ATOM 7815 O O . SER B 1 319 ? -10.031 -13.734 7.348 1 94.88 319 SER B O 1
ATOM 7817 N N . GLU B 1 320 ? -7.949 -14.539 7.223 1 95.81 320 GLU B N 1
ATOM 7818 C CA . GLU B 1 320 ? -7.973 -14.625 5.766 1 95.81 320 GLU B CA 1
ATOM 7819 C C . GLU B 1 320 ? -8.914 -15.727 5.293 1 95.81 320 GLU B C 1
ATOM 7821 O O . GLU B 1 320 ? -9.672 -15.539 4.336 1 95.81 320 GLU B O 1
ATOM 7826 N N . MET B 1 321 ? -8.883 -16.859 5.957 1 97.38 321 MET B N 1
ATOM 7827 C CA . MET B 1 321 ? -9.789 -17.953 5.629 1 97.38 321 MET B CA 1
ATOM 7828 C C . MET B 1 321 ? -11.242 -17.531 5.801 1 97.38 321 MET B C 1
ATOM 7830 O O . MET B 1 321 ? -12.086 -17.859 4.961 1 97.38 321 MET B O 1
ATOM 7834 N N . LEU B 1 322 ? -11.531 -16.844 6.867 1 97.12 322 LEU B N 1
ATOM 7835 C CA . LEU B 1 322 ? -12.898 -16.453 7.168 1 97.12 322 LEU B CA 1
ATOM 7836 C C . LEU B 1 322 ? -13.43 -15.5 6.098 1 97.12 322 LEU B C 1
ATOM 7838 O O . LEU B 1 322 ? -14.617 -15.539 5.762 1 97.12 322 LEU B O 1
ATOM 7842 N N . ARG B 1 323 ? -12.57 -14.648 5.574 1 96.06 323 ARG B N 1
ATOM 7843 C CA . ARG B 1 323 ? -12.977 -13.781 4.473 1 96.06 323 ARG B CA 1
ATOM 7844 C C . ARG B 1 323 ? -13.43 -14.609 3.27 1 96.06 323 ARG B C 1
ATOM 7846 O O . ARG B 1 323 ? -14.477 -14.328 2.676 1 96.06 323 ARG B O 1
ATOM 7853 N N . SER B 1 324 ? -12.68 -15.602 2.93 1 97.19 324 SER B N 1
ATOM 7854 C CA . SER B 1 324 ? -13.023 -16.484 1.815 1 97.19 324 SER B CA 1
ATOM 7855 C C . SER B 1 324 ? -14.281 -17.297 2.115 1 97.19 324 SER B C 1
ATOM 7857 O O . SER B 1 324 ? -15.148 -17.438 1.252 1 97.19 324 SER B O 1
ATOM 7859 N N . TYR B 1 325 ? -14.422 -17.781 3.363 1 97.56 325 TYR B N 1
ATOM 7860 C CA . TYR B 1 325 ? -15.578 -18.547 3.797 1 97.56 325 TYR B CA 1
ATOM 7861 C C . TYR B 1 325 ? -16.859 -17.734 3.666 1 97.56 325 TYR B C 1
ATOM 7863 O O . TYR B 1 325 ? -17.828 -18.188 3.068 1 97.56 325 TYR B O 1
ATOM 7871 N N . HIS B 1 326 ? -16.844 -16.594 4.168 1 96.12 326 HIS B N 1
ATOM 7872 C CA . HIS B 1 326 ? -18.047 -15.758 4.195 1 96.12 326 HIS B CA 1
ATOM 7873 C C . HIS B 1 326 ? -18.453 -15.344 2.785 1 96.12 326 HIS B C 1
ATOM 7875 O O . HIS B 1 326 ? -19.656 -15.219 2.494 1 96.12 326 HIS B O 1
ATOM 7881 N N . ASN B 1 327 ? -17.516 -15.172 1.922 1 95.5 327 ASN B N 1
ATOM 7882 C CA . ASN B 1 327 ? -17.812 -14.758 0.556 1 95.5 327 ASN B CA 1
ATOM 7883 C C . ASN B 1 327 ? -18.297 -15.93 -0.292 1 95.5 327 ASN B C 1
ATOM 7885 O O . ASN B 1 327 ? -18.984 -15.734 -1.297 1 95.5 327 ASN B O 1
ATOM 7889 N N . ALA B 1 328 ? -17.984 -17.156 0.08 1 97.38 328 ALA B N 1
ATOM 7890 C CA . ALA B 1 328 ? -18.391 -18.344 -0.67 1 97.38 328 ALA B CA 1
ATOM 7891 C C . ALA B 1 328 ? -19.734 -18.859 -0.166 1 97.38 328 ALA B C 1
ATOM 7893 O O . ALA B 1 328 ? -20.5 -19.453 -0.928 1 97.38 328 ALA B O 1
ATOM 7894 N N . LYS B 1 329 ? -20.047 -18.641 1.099 1 97.31 329 LYS B N 1
ATOM 7895 C CA . LYS B 1 329 ? -21.188 -19.25 1.805 1 97.31 329 LYS B CA 1
ATOM 7896 C C . LYS B 1 329 ? -22.5 -18.938 1.096 1 97.31 329 LYS B C 1
ATOM 7898 O O . LYS B 1 329 ? -23.359 -19.812 0.979 1 97.31 329 LYS B O 1
ATOM 7903 N N . PRO B 1 330 ? -22.703 -17.719 0.558 1 95.38 330 PRO B N 1
ATOM 7904 C CA . PRO B 1 330 ? -23.984 -17.406 -0.085 1 95.38 330 PRO B CA 1
ATOM 7905 C C . PRO B 1 330 ? -24.297 -18.328 -1.262 1 95.38 330 PRO B C 1
ATOM 7907 O O . PRO B 1 330 ? -25.453 -18.625 -1.54 1 95.38 330 PRO B O 1
ATOM 7910 N N . ILE B 1 331 ? -23.297 -18.797 -1.968 1 97.62 331 ILE B N 1
ATOM 7911 C CA . ILE B 1 331 ? -23.516 -19.719 -3.082 1 97.62 331 ILE B CA 1
ATOM 7912 C C . ILE B 1 331 ? -24.062 -21.047 -2.557 1 97.62 331 ILE B C 1
ATOM 7914 O O . ILE B 1 331 ? -24.969 -21.625 -3.154 1 97.62 331 ILE B O 1
ATOM 7918 N N . PHE B 1 332 ? -23.5 -21.562 -1.442 1 98.38 332 PHE B N 1
ATOM 7919 C CA . PHE B 1 332 ? -24.031 -22.766 -0.817 1 98.38 332 PHE B CA 1
ATOM 7920 C C . PHE B 1 332 ? -25.469 -22.562 -0.388 1 98.38 332 PHE B C 1
ATOM 7922 O O . PHE B 1 332 ? -26.312 -23.469 -0.542 1 98.38 332 PHE B O 1
ATOM 7929 N N . GLU B 1 333 ? -25.75 -21.406 0.105 1 97.5 333 GLU B N 1
ATOM 7930 C CA . GLU B 1 333 ? -27.109 -21.078 0.518 1 97.5 333 GLU B CA 1
ATOM 7931 C C . GLU B 1 333 ? -28.078 -21.125 -0.665 1 97.5 333 GLU B C 1
ATOM 7933 O O . GLU B 1 333 ? -29.203 -21.578 -0.53 1 97.5 333 GLU B O 1
ATOM 7938 N N . GLN B 1 334 ? -27.656 -20.688 -1.792 1 96 334 GLN B N 1
ATOM 7939 C CA . GLN B 1 334 ? -28.484 -20.703 -2.994 1 96 334 GLN B CA 1
ATOM 7940 C C . GLN B 1 334 ? -28.844 -22.141 -3.389 1 96 334 GLN B C 1
ATOM 7942 O O . GLN B 1 334 ? -29.906 -22.375 -3.975 1 96 334 GLN B O 1
ATOM 7947 N N . TYR B 1 335 ? -28.016 -23.078 -3.047 1 97.5 335 TYR B N 1
ATOM 7948 C CA . TYR B 1 335 ? -28.266 -24.484 -3.309 1 97.5 335 TYR B CA 1
ATOM 7949 C C . TYR B 1 335 ? -29.031 -25.141 -2.154 1 97.5 335 TYR B C 1
ATOM 7951 O O . TYR B 1 335 ? -29.234 -26.359 -2.146 1 97.5 335 TYR B O 1
ATOM 7959 N N . GLU B 1 336 ? -29.344 -24.344 -1.141 1 97.44 336 GLU B N 1
ATOM 7960 C CA . GLU B 1 336 ? -29.953 -24.844 0.087 1 97.44 336 GLU B CA 1
ATOM 7961 C C . GLU B 1 336 ? -29.047 -25.875 0.763 1 97.44 336 GLU B C 1
ATOM 7963 O O . GLU B 1 336 ? -29.531 -26.906 1.235 1 97.44 336 GLU B O 1
ATOM 7968 N N . ALA B 1 337 ? -27.781 -25.641 0.681 1 97.88 337 ALA B N 1
ATOM 7969 C CA . ALA B 1 337 ? -26.766 -26.547 1.201 1 97.88 337 ALA B CA 1
ATOM 7970 C C . ALA B 1 337 ? -25.812 -25.828 2.141 1 97.88 337 ALA B C 1
ATOM 7972 O O . ALA B 1 337 ? -24.609 -26.078 2.127 1 97.88 337 ALA B O 1
ATOM 7973 N N . GLU B 1 338 ? -26.25 -24.875 2.893 1 95.25 338 GLU B N 1
ATOM 7974 C CA . GLU B 1 338 ? -25.406 -24.062 3.748 1 95.25 338 GLU B CA 1
ATOM 7975 C C . GLU B 1 338 ? -24.688 -24.906 4.797 1 95.25 338 GLU B C 1
ATOM 7977 O O . GLU B 1 338 ? -23.609 -24.562 5.25 1 95.25 338 GLU B O 1
ATOM 7982 N N . GLU B 1 339 ? -25.219 -26.031 5.109 1 95.88 339 GLU B N 1
ATOM 7983 C CA . GLU B 1 339 ? -24.609 -26.922 6.098 1 95.88 339 GLU B CA 1
ATOM 7984 C C . GLU B 1 339 ? -23.438 -27.688 5.512 1 95.88 339 GLU B C 1
ATOM 7986 O O . GLU B 1 339 ? -22.641 -28.281 6.246 1 95.88 339 GLU B O 1
ATOM 7991 N N . LYS B 1 340 ? -23.266 -27.625 4.191 1 98 340 LYS B N 1
ATOM 7992 C CA . LYS B 1 340 ? -22.203 -28.359 3.502 1 98 340 LYS B CA 1
ATOM 7993 C C . LYS B 1 340 ? -20.906 -27.547 3.475 1 98 340 LYS B C 1
ATOM 7995 O O . LYS B 1 340 ? -19.859 -28.062 3.084 1 98 340 LYS B O 1
ATOM 8000 N N . ILE B 1 341 ? -20.906 -26.281 3.9 1 98.44 341 ILE B N 1
ATOM 8001 C CA . ILE B 1 341 ? -19.688 -25.5 4.055 1 98.44 341 ILE B CA 1
ATOM 8002 C C . ILE B 1 341 ? -19.469 -25.156 5.527 1 98.44 341 ILE B C 1
ATOM 8004 O O . ILE B 1 341 ? -20.391 -24.703 6.207 1 98.44 341 ILE B O 1
ATOM 8008 N N . SER B 1 342 ? -18.266 -25.469 6.008 1 98.25 342 SER B N 1
ATOM 8009 C CA . SER B 1 342 ? -17.953 -25.266 7.422 1 98.25 342 SER B CA 1
ATOM 8010 C C . SER B 1 342 ? -16.484 -24.875 7.613 1 98.25 342 SER B C 1
ATOM 8012 O O . SER B 1 342 ? -15.68 -25 6.695 1 98.25 342 SER B O 1
ATOM 8014 N N . TYR B 1 343 ? -16.25 -24.234 8.711 1 98.12 343 TYR B N 1
ATOM 8015 C CA . TYR B 1 343 ? -14.867 -23.984 9.117 1 98.12 343 TYR B CA 1
ATOM 8016 C C . TYR B 1 343 ? -14.656 -24.328 10.586 1 98.12 343 TYR B C 1
ATOM 8018 O O . TYR B 1 343 ? -15.625 -24.469 11.336 1 98.12 343 TYR B O 1
ATOM 8026 N N . GLU B 1 344 ? -13.477 -24.562 10.945 1 98.31 344 GLU B N 1
ATOM 8027 C CA . GLU B 1 344 ? -13.102 -24.75 12.344 1 98.31 344 GLU B CA 1
ATOM 8028 C C . GLU B 1 344 ? -11.719 -24.156 12.633 1 98.31 344 GLU B C 1
ATOM 8030 O O . GLU B 1 344 ? -10.812 -24.266 11.805 1 98.31 344 GLU B O 1
ATOM 8035 N N . LEU B 1 345 ? -11.594 -23.516 13.773 1 98 345 LEU B N 1
ATOM 8036 C CA . LEU B 1 345 ? -10.344 -22.906 14.211 1 98 345 LEU B CA 1
ATOM 8037 C C . LEU B 1 345 ? -9.75 -23.672 15.391 1 98 345 LEU B C 1
ATOM 8039 O O . LEU B 1 345 ? -10.484 -24.094 16.297 1 98 345 LEU B O 1
ATOM 8043 N N . PHE B 1 346 ? -8.484 -23.891 15.336 1 98 346 PHE B N 1
ATOM 8044 C CA . PHE B 1 346 ? -7.797 -24.578 16.422 1 98 346 PHE B CA 1
ATOM 8045 C C . PHE B 1 346 ? -6.672 -23.719 16.984 1 98 346 PHE B C 1
ATOM 8047 O O . PHE B 1 346 ? -6.062 -22.938 16.25 1 98 346 PHE B O 1
ATOM 8054 N N . ASP B 1 347 ? -6.398 -23.781 18.297 1 97.25 347 ASP B N 1
ATOM 8055 C CA . ASP B 1 347 ? -5.254 -23.109 18.906 1 97.25 347 ASP B CA 1
ATOM 8056 C C . ASP B 1 347 ? -4.004 -23.984 18.812 1 97.25 347 ASP B C 1
ATOM 8058 O O . ASP B 1 347 ? -3.498 -24.453 19.844 1 97.25 347 ASP B O 1
ATOM 8062 N N . LEU B 1 348 ? -3.621 -24.188 17.609 1 97.31 348 LEU B N 1
ATOM 8063 C CA . LEU B 1 348 ? -2.508 -25.078 17.266 1 97.31 348 LEU B CA 1
ATOM 8064 C C . LEU B 1 348 ? -1.524 -24.375 16.328 1 97.31 348 LEU B C 1
ATOM 8066 O O . LEU B 1 348 ? -1.839 -23.344 15.758 1 97.31 348 LEU B O 1
ATOM 8070 N N . GLU B 1 349 ? -0.339 -24.875 16.297 1 96.19 349 GLU B N 1
ATOM 8071 C CA . GLU B 1 349 ? 0.66 -24.438 15.336 1 96.19 349 GLU B CA 1
ATOM 8072 C C . GLU B 1 349 ? 0.421 -25.062 13.969 1 96.19 349 GLU B C 1
ATOM 8074 O O . GLU B 1 349 ? -0.446 -25.938 13.82 1 96.19 349 GLU B O 1
ATOM 8079 N N . HIS B 1 350 ? 1.141 -24.719 12.977 1 95.56 350 HIS B N 1
ATOM 8080 C CA . HIS B 1 350 ? 1.039 -25.219 11.609 1 95.56 350 HIS B CA 1
ATOM 8081 C C . HIS B 1 350 ? 1.241 -26.719 11.555 1 95.56 350 HIS B C 1
ATOM 8083 O O . HIS B 1 350 ? 2.174 -27.25 12.172 1 95.56 350 HIS B O 1
ATOM 8089 N N . GLY B 1 351 ? 0.328 -27.484 10.969 1 95.94 351 GLY B N 1
ATOM 8090 C CA . GLY B 1 351 ? 0.436 -28.922 10.883 1 95.94 351 GLY B CA 1
ATOM 8091 C C . GLY B 1 351 ? -0.908 -29.625 10.766 1 95.94 351 GLY B C 1
ATOM 8092 O O . GLY B 1 351 ? -1.918 -28.984 10.469 1 95.94 351 GLY B O 1
ATOM 8093 N N . TYR B 1 352 ? -0.878 -30.875 10.836 1 97.88 352 TYR B N 1
ATOM 8094 C CA . TYR B 1 352 ? -2.055 -31.734 10.93 1 97.88 352 TYR B CA 1
ATOM 8095 C C . TYR B 1 352 ? -2.041 -32.531 12.219 1 97.88 352 TYR B C 1
ATOM 8097 O O . TYR B 1 352 ? -1.431 -33.625 12.281 1 97.88 352 TYR B O 1
ATOM 8105 N N . TRP B 1 353 ? -2.734 -32.094 13.188 1 97.81 353 TRP B N 1
ATOM 8106 C CA . TRP B 1 353 ? -2.639 -32.594 14.555 1 97.81 353 TRP B CA 1
ATOM 8107 C C . TRP B 1 353 ? -3.799 -33.531 14.883 1 97.81 353 TRP B C 1
ATOM 8109 O O . TRP B 1 353 ? -4.758 -33.625 14.109 1 97.81 353 TRP B O 1
ATOM 8119 N N . PRO B 1 354 ? -3.762 -34.281 16 1 98.06 354 PRO B N 1
ATOM 8120 C CA . PRO B 1 354 ? -4.832 -35.188 16.375 1 98.06 354 PRO B CA 1
ATOM 8121 C C . PRO B 1 354 ? -6.207 -34.531 16.391 1 98.06 354 PRO B C 1
ATOM 8123 O O . PRO B 1 354 ? -7.195 -35.156 15.969 1 98.06 354 PRO B O 1
ATOM 8126 N N . GLU B 1 355 ? -6.203 -33.281 16.859 1 98.06 355 GLU B N 1
ATOM 8127 C CA . GLU B 1 355 ? -7.473 -32.531 16.891 1 98.06 355 GLU B CA 1
ATOM 8128 C C . GLU B 1 355 ? -8.047 -32.375 15.484 1 98.06 355 GLU B C 1
ATOM 8130 O O . GLU B 1 355 ? -9.258 -32.5 15.281 1 98.06 355 GLU B O 1
ATOM 8135 N N . ASP B 1 356 ? -7.191 -32.125 14.562 1 98.56 356 ASP B N 1
ATOM 8136 C CA . ASP B 1 356 ? -7.621 -32 13.172 1 98.56 356 ASP B CA 1
ATOM 8137 C C . ASP B 1 356 ? -8.164 -33.344 12.672 1 98.56 356 ASP B C 1
ATOM 8139 O O . ASP B 1 356 ? -9.18 -33.375 11.969 1 98.56 356 ASP B O 1
ATOM 8143 N N . ARG B 1 357 ? -7.469 -34.438 12.953 1 98.75 357 ARG B N 1
ATOM 8144 C CA . ARG B 1 357 ? -7.867 -35.75 12.484 1 98.75 357 ARG B CA 1
ATOM 8145 C C . ARG B 1 357 ? -9.219 -36.156 13.062 1 98.75 357 ARG B C 1
ATOM 8147 O O . ARG B 1 357 ? -10.039 -36.781 12.375 1 98.75 357 ARG B O 1
ATOM 8154 N N . GLU B 1 358 ? -9.438 -35.812 14.266 1 98.75 358 GLU B N 1
ATOM 8155 C CA . GLU B 1 358 ? -10.734 -36.125 14.875 1 98.75 358 GLU B CA 1
ATOM 8156 C C . GLU B 1 358 ? -11.859 -35.344 14.203 1 98.75 358 GLU B C 1
ATOM 8158 O O . GLU B 1 358 ? -12.945 -35.906 13.984 1 98.75 358 GLU B O 1
ATOM 8163 N N . ALA B 1 359 ? -11.555 -34.094 13.938 1 98.75 359 ALA B N 1
ATOM 8164 C CA . ALA B 1 359 ? -12.523 -33.281 13.188 1 98.75 359 ALA B CA 1
ATOM 8165 C C . ALA B 1 359 ? -12.766 -33.875 11.805 1 98.75 359 ALA B C 1
ATOM 8167 O O . ALA B 1 359 ? -13.898 -33.906 11.328 1 98.75 359 ALA B O 1
ATOM 8168 N N . MET B 1 360 ? -11.719 -34.312 11.188 1 98.81 360 MET B N 1
ATOM 8169 C CA . MET B 1 360 ? -11.789 -34.938 9.867 1 98.81 360 MET B CA 1
ATOM 8170 C C . MET B 1 360 ? -12.68 -36.188 9.891 1 98.81 360 MET B C 1
ATOM 8172 O O . MET B 1 360 ? -13.547 -36.344 9.031 1 98.81 360 MET B O 1
ATOM 8176 N N . LEU B 1 361 ? -12.508 -37.062 10.859 1 98.75 361 LEU B N 1
ATOM 8177 C CA . LEU B 1 361 ? -13.289 -38.312 10.969 1 98.75 361 LEU B CA 1
ATOM 8178 C C . LEU B 1 361 ? -14.773 -37.969 11.117 1 98.75 361 LEU B C 1
ATOM 8180 O O . LEU B 1 361 ? -15.609 -38.594 10.445 1 98.75 361 LEU B O 1
ATOM 8184 N N . GLY B 1 362 ? -15.055 -37.031 11.977 1 98.69 362 GLY B N 1
ATOM 8185 C CA . GLY B 1 362 ? -16.438 -36.625 12.133 1 98.69 362 GLY B CA 1
ATOM 8186 C C . GLY B 1 362 ? -17.062 -36.125 10.852 1 98.69 362 GLY B C 1
ATOM 8187 O O . GLY B 1 362 ? -18.188 -36.5 10.508 1 98.69 362 GLY B O 1
ATOM 8188 N N . TRP B 1 363 ? -16.328 -35.281 10.195 1 98.75 363 TRP B N 1
ATOM 8189 C CA . TRP B 1 363 ? -16.812 -34.656 8.961 1 98.75 363 TRP B CA 1
ATOM 8190 C C . TRP B 1 363 ? -17.031 -35.688 7.883 1 98.75 363 TRP B C 1
ATOM 8192 O O . TRP B 1 363 ? -18.078 -35.719 7.23 1 98.75 363 TRP B O 1
ATOM 8202 N N . PHE B 1 364 ? -16.094 -36.594 7.664 1 98.81 364 PHE B N 1
ATOM 8203 C CA . PHE B 1 364 ? -16.188 -37.625 6.621 1 98.81 364 PHE B CA 1
ATOM 8204 C C . PHE B 1 364 ? -17.219 -38.688 7 1 98.81 364 PHE B C 1
ATOM 8206 O O . PHE B 1 364 ? -17.891 -39.25 6.133 1 98.81 364 PHE B O 1
ATOM 8213 N N . ASP B 1 365 ? -17.359 -39.031 8.297 1 98.62 365 ASP B N 1
ATOM 8214 C CA . ASP B 1 365 ? -18.422 -39.969 8.719 1 98.62 365 ASP B CA 1
ATOM 8215 C C . ASP B 1 365 ? -19.797 -39.438 8.305 1 98.62 365 ASP B C 1
ATOM 8217 O O . ASP B 1 365 ? -20.609 -40.188 7.781 1 98.62 365 ASP B O 1
ATOM 8221 N N . LEU B 1 366 ? -19.953 -38.219 8.531 1 98.5 366 LEU B N 1
ATOM 8222 C CA . LEU B 1 366 ? -21.25 -37.625 8.203 1 98.5 366 LEU B CA 1
ATOM 8223 C C . LEU B 1 366 ? -21.484 -37.625 6.691 1 98.5 366 LEU B C 1
ATOM 8225 O O . LEU B 1 366 ? -22.547 -38.031 6.227 1 98.5 366 LEU B O 1
ATOM 8229 N N . HIS B 1 367 ? -20.531 -37.312 5.902 1 98.62 367 HIS B N 1
ATOM 8230 C CA . HIS B 1 367 ? -20.781 -36.969 4.512 1 98.62 367 HIS B CA 1
ATOM 8231 C C . HIS B 1 367 ? -20.453 -38.125 3.578 1 98.62 367 HIS B C 1
ATOM 8233 O O . HIS B 1 367 ? -20.938 -38.188 2.443 1 98.62 367 HIS B O 1
ATOM 8239 N N . LEU B 1 368 ? -19.578 -39.031 4.062 1 98.69 368 LEU B N 1
ATOM 8240 C CA . LEU B 1 368 ? -19.188 -40.156 3.197 1 98.69 368 LEU B CA 1
ATOM 8241 C C . LEU B 1 368 ? -19.812 -41.438 3.66 1 98.69 368 LEU B C 1
ATOM 8243 O O . LEU B 1 368 ? -20.078 -42.344 2.848 1 98.69 368 LEU B O 1
ATOM 8247 N N . LYS B 1 369 ? -20.141 -41.562 4.973 1 97.94 369 LYS B N 1
ATOM 8248 C CA . LYS B 1 369 ? -20.766 -42.781 5.5 1 97.94 369 LYS B CA 1
ATOM 8249 C C . LYS B 1 369 ? -22.219 -42.531 5.871 1 97.94 369 LYS B C 1
ATOM 8251 O O . LYS B 1 369 ? -22.984 -43.469 6.047 1 97.94 369 LYS B O 1
ATOM 8256 N N . GLY B 1 370 ? -22.594 -41.281 6.012 1 97.44 370 GLY B N 1
ATOM 8257 C CA . GLY B 1 370 ? -23.953 -40.938 6.414 1 97.44 370 GLY B CA 1
ATOM 8258 C C . GLY B 1 370 ? -24.234 -41.219 7.879 1 97.44 370 GLY B C 1
ATOM 8259 O O . GLY B 1 370 ? -25.359 -41.5 8.266 1 97.44 370 GLY B O 1
ATOM 8260 N N . ILE B 1 371 ? -23.156 -41.188 8.648 1 97.06 371 ILE B N 1
ATOM 8261 C CA . ILE B 1 371 ? -23.312 -41.469 10.078 1 97.06 371 ILE B CA 1
ATOM 8262 C C . ILE B 1 371 ? -22.797 -40.25 10.883 1 97.06 371 ILE B C 1
ATOM 8264 O O . ILE B 1 371 ? -21.875 -39.562 10.445 1 97.06 371 ILE B O 1
ATOM 8268 N N . GLY B 1 372 ? -23.406 -40 12.016 1 96.44 372 GLY B N 1
ATOM 8269 C CA . GLY B 1 372 ? -22.984 -38.938 12.898 1 96.44 372 GLY B CA 1
ATOM 8270 C C . GLY B 1 372 ? -23.516 -37.562 12.477 1 96.44 372 GLY B C 1
ATOM 8271 O O . GLY B 1 372 ? -24.406 -37.5 11.641 1 96.44 372 GLY B O 1
ATOM 8272 N N . ASP B 1 373 ? -22.984 -36.5 13.125 1 96.75 373 ASP B N 1
ATOM 8273 C CA . ASP B 1 373 ? -23.484 -35.125 12.883 1 96.75 373 ASP B CA 1
ATOM 8274 C C . ASP B 1 373 ? -22.359 -34.188 12.453 1 96.75 373 ASP B C 1
ATOM 8276 O O . ASP B 1 373 ? -22.531 -32.969 12.422 1 96.75 373 ASP B O 1
ATOM 8280 N N . GLY B 1 374 ? -21.281 -34.75 12.219 1 96.94 374 GLY B N 1
ATOM 8281 C CA . GLY B 1 374 ? -20.156 -33.938 11.75 1 96.94 374 GLY B CA 1
ATOM 8282 C C . GLY B 1 374 ? -19.234 -33.5 12.867 1 96.94 374 GLY B C 1
ATOM 8283 O O . GLY B 1 374 ? -18.156 -32.938 12.609 1 96.94 374 GLY B O 1
ATOM 8284 N N . SER B 1 375 ? -19.531 -33.719 14.102 1 97.31 375 SER B N 1
ATOM 8285 C CA . SER B 1 375 ? -18.688 -33.375 15.234 1 97.31 375 SER B CA 1
ATOM 8286 C C . SER B 1 375 ? -17.453 -34.281 15.312 1 97.31 375 SER B C 1
ATOM 8288 O O . SER B 1 375 ? -17.469 -35.406 14.797 1 97.31 375 SER B O 1
ATOM 8290 N N . ALA B 1 376 ? -16.453 -33.812 15.969 1 97.94 376 ALA B N 1
ATOM 8291 C CA . ALA B 1 376 ? -15.188 -34.531 16.078 1 97.94 376 ALA B CA 1
ATOM 8292 C C . ALA B 1 376 ? -15.398 -35.906 16.703 1 97.94 376 ALA B C 1
ATOM 8294 O O . ALA B 1 376 ? -16.172 -36.062 17.641 1 97.94 376 ALA B O 1
ATOM 8295 N N . ARG B 1 377 ? -14.703 -36.875 16.141 1 97.38 377 ARG B N 1
ATOM 8296 C CA . ARG B 1 377 ? -14.719 -38.219 16.672 1 97.38 377 ARG B CA 1
ATOM 8297 C C . ARG B 1 377 ? -13.328 -38.625 17.156 1 97.38 377 ARG B C 1
ATOM 8299 O O . ARG B 1 377 ? -12.344 -38.469 16.438 1 97.38 377 ARG B O 1
ATOM 8306 N N . LYS B 1 378 ? -13.328 -39.188 18.328 1 96.44 378 LYS B N 1
ATOM 8307 C CA . LYS B 1 378 ? -12.055 -39.594 18.891 1 96.44 378 LYS B CA 1
ATOM 8308 C C . LYS B 1 378 ? -11.375 -40.656 18.016 1 96.44 378 LYS B C 1
ATOM 8310 O O . LYS B 1 378 ? -12.023 -41.594 17.562 1 96.44 378 LYS B O 1
ATOM 8315 N N . GLU B 1 379 ? -10.133 -40.531 17.734 1 94.06 379 GLU B N 1
ATOM 8316 C CA . GLU B 1 379 ? -9.391 -41.469 16.891 1 94.06 379 GLU B CA 1
ATOM 8317 C C . GLU B 1 379 ? -9.055 -42.75 17.625 1 94.06 379 GLU B C 1
ATOM 8319 O O . GLU B 1 379 ? -8.914 -42.75 18.859 1 94.06 379 GLU B O 1
ATOM 8324 N N . ILE B 1 380 ? -8.953 -43.812 16.891 1 96.62 380 ILE B N 1
ATOM 8325 C CA . ILE B 1 380 ? -8.43 -45.094 17.375 1 96.62 380 ILE B CA 1
ATOM 8326 C C . ILE B 1 380 ? -6.902 -45.094 17.297 1 96.62 380 ILE B C 1
ATOM 8328 O O . ILE B 1 380 ? -6.332 -44.719 16.266 1 96.62 380 ILE B O 1
ATOM 8332 N N . PRO B 1 381 ? -6.277 -45.406 18.391 1 96.19 381 PRO B N 1
ATOM 8333 C CA . PRO B 1 381 ? -4.812 -45.375 18.359 1 96.19 381 PRO B CA 1
ATOM 8334 C C . PRO B 1 381 ? -4.23 -46.219 17.234 1 96.19 381 PRO B C 1
ATOM 8336 O O . PRO B 1 381 ? -4.77 -47.281 16.906 1 96.19 381 PRO B O 1
ATOM 8339 N N . PHE B 1 382 ? -3.141 -45.812 16.672 1 97.56 382 PHE B N 1
ATOM 8340 C CA . PHE B 1 382 ? -2.438 -46.5 15.594 1 97.56 382 PHE B CA 1
ATOM 8341 C C . PHE B 1 382 ? -0.93 -46.344 15.758 1 97.56 382 PHE B C 1
ATOM 8343 O O . PHE B 1 382 ? -0.459 -45.594 16.594 1 97.56 382 PHE B O 1
ATOM 8350 N N . GLU B 1 383 ? -0.226 -47.094 14.945 1 96.38 383 GLU B N 1
ATOM 8351 C CA . GLU B 1 383 ? 1.233 -47.062 14.961 1 96.38 383 GLU B CA 1
ATOM 8352 C C . GLU B 1 383 ? 1.771 -46.375 13.703 1 96.38 383 GLU B C 1
ATOM 8354 O O . GLU B 1 383 ? 1.3 -46.625 12.594 1 96.38 383 GLU B O 1
ATOM 8359 N N . VAL B 1 384 ? 2.73 -45.5 13.922 1 97.31 384 VAL B N 1
ATOM 8360 C CA . VAL B 1 384 ? 3.412 -44.844 12.812 1 97.31 384 VAL B CA 1
ATOM 8361 C C . VAL B 1 384 ? 4.637 -45.656 12.398 1 97.31 384 VAL B C 1
ATOM 8363 O O . VAL B 1 384 ? 5.34 -46.219 13.242 1 97.31 384 VAL B O 1
ATOM 8366 N N . LEU B 1 385 ? 4.883 -45.656 11.133 1 98 385 LEU B N 1
ATOM 8367 C CA . LEU B 1 385 ? 6.02 -46.406 10.594 1 98 385 LEU B CA 1
ATOM 8368 C C . LEU B 1 385 ? 7.184 -45.469 10.289 1 98 385 LEU B C 1
ATOM 8370 O O . LEU B 1 385 ? 6.98 -44.281 10.023 1 98 385 LEU B O 1
ATOM 8374 N N . PRO B 1 386 ? 8.469 -46.031 10.398 1 96.75 386 PRO B N 1
ATOM 8375 C CA . PRO B 1 386 ? 9.547 -45.25 9.766 1 96.75 386 PRO B CA 1
ATOM 8376 C C . PRO B 1 386 ? 9.281 -44.969 8.289 1 96.75 386 PRO B C 1
ATOM 8378 O O . PRO B 1 386 ? 8.766 -45.844 7.574 1 96.75 386 PRO B O 1
ATOM 8381 N N . PHE B 1 387 ? 9.586 -43.812 7.848 1 95.69 387 PHE B N 1
ATOM 8382 C CA . PHE B 1 387 ? 9.227 -43.375 6.5 1 95.69 387 PHE B CA 1
ATOM 8383 C C . PHE B 1 387 ? 9.836 -44.312 5.457 1 95.69 387 PHE B C 1
ATOM 8385 O O . PHE B 1 387 ? 9.281 -44.469 4.367 1 95.69 387 PHE B O 1
ATOM 8392 N N . GLU B 1 388 ? 10.938 -44.969 5.766 1 95.06 388 GLU B N 1
ATOM 8393 C CA . GLU B 1 388 ? 11.633 -45.844 4.836 1 95.06 388 GLU B CA 1
ATOM 8394 C C . GLU B 1 388 ? 10.734 -47.031 4.414 1 95.06 388 GLU B C 1
ATOM 8396 O O . GLU B 1 388 ? 10.812 -47.5 3.277 1 95.06 388 GLU B O 1
ATOM 8401 N N . GLU B 1 389 ? 9.844 -47.438 5.336 1 96.94 389 GLU B N 1
ATOM 8402 C CA .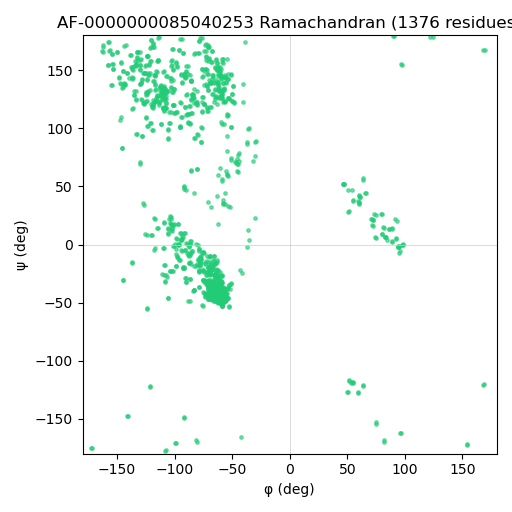 GLU B 1 389 ? 8.953 -48.531 5.051 1 96.94 389 GLU B CA 1
ATOM 8403 C C . GLU B 1 389 ? 7.848 -48.125 4.078 1 96.94 389 GLU B C 1
ATOM 8405 O O . GLU B 1 389 ? 7.191 -49 3.48 1 96.94 389 GLU B O 1
ATOM 8410 N N . LEU B 1 390 ? 7.684 -46.844 3.945 1 97.5 390 LEU B N 1
ATOM 8411 C CA . LEU B 1 390 ? 6.625 -46.344 3.084 1 97.5 390 LEU B CA 1
ATOM 8412 C C . LEU B 1 390 ? 7.176 -45.938 1.717 1 97.5 390 LEU B C 1
ATOM 8414 O O . LEU B 1 390 ? 6.422 -45.531 0.832 1 97.5 390 LEU B O 1
ATOM 8418 N N . MET B 1 391 ? 8.477 -46.094 1.517 1 97.44 391 MET B N 1
ATOM 8419 C CA . MET B 1 391 ? 9.062 -45.844 0.201 1 97.44 391 MET B CA 1
ATOM 8420 C C . MET B 1 391 ? 8.727 -46.969 -0.766 1 97.44 391 MET B C 1
ATOM 8422 O O . MET B 1 391 ? 8.773 -48.156 -0.396 1 97.44 391 MET B O 1
ATOM 8426 N N . VAL B 1 392 ? 8.398 -46.625 -1.928 1 98.44 392 VAL B N 1
ATOM 8427 C CA . VAL B 1 392 ? 7.965 -47.594 -2.932 1 98.44 392 VAL B CA 1
ATOM 8428 C C . VAL B 1 392 ? 9.172 -48.375 -3.451 1 98.44 392 VAL B C 1
ATOM 8430 O O . VAL B 1 392 ? 9.055 -49.531 -3.789 1 98.44 392 VAL B O 1
ATOM 8433 N N . PHE B 1 393 ? 10.297 -47.656 -3.465 1 97.81 393 PHE B N 1
ATOM 8434 C CA . PHE B 1 393 ? 11.516 -48.281 -3.988 1 97.81 393 PHE B CA 1
ATOM 8435 C C . PHE B 1 393 ? 12.648 -48.188 -2.975 1 97.81 393 PHE B C 1
ATOM 8437 O O . PHE B 1 393 ? 12.773 -47.188 -2.266 1 97.81 393 PHE B O 1
ATOM 8444 N N . PRO B 1 394 ? 13.516 -49.219 -2.984 1 94.75 394 PRO B N 1
ATOM 8445 C CA . PRO B 1 394 ? 14.766 -49 -2.24 1 94.75 394 PRO B CA 1
ATOM 8446 C C . PRO B 1 394 ? 15.633 -47.906 -2.834 1 94.75 394 PRO B C 1
ATOM 8448 O O . PRO B 1 394 ? 15.547 -47.625 -4.031 1 94.75 394 PRO B O 1
ATOM 8451 N N . LYS B 1 395 ? 16.375 -47.344 -1.989 1 90.81 395 LYS B N 1
ATOM 8452 C CA . LYS B 1 395 ? 17.234 -46.281 -2.432 1 90.81 395 LYS B CA 1
ATOM 8453 C C . LYS B 1 395 ? 18.016 -46.656 -3.688 1 90.81 395 LYS B C 1
ATOM 8455 O O . LYS B 1 395 ? 18.641 -47.719 -3.734 1 90.81 395 LYS B O 1
ATOM 8460 N N . GLY B 1 396 ? 17.875 -45.938 -4.691 1 89.94 396 GLY B N 1
ATOM 8461 C CA . GLY B 1 396 ? 18.641 -46.094 -5.914 1 89.94 396 GLY B CA 1
ATOM 8462 C C . GLY B 1 396 ? 17.984 -47.062 -6.898 1 89.94 396 GLY B C 1
ATOM 8463 O O . GLY B 1 396 ? 18.516 -47.281 -7.988 1 89.94 396 GLY B O 1
ATOM 8464 N N . GLN B 1 397 ? 16.859 -47.562 -6.594 1 95 397 GLN B N 1
ATOM 8465 C CA . GLN B 1 397 ? 16.219 -48.562 -7.453 1 95 397 GLN B CA 1
ATOM 8466 C C . GLN B 1 397 ? 14.883 -48.062 -7.984 1 95 397 GLN B C 1
ATOM 8468 O O . GLN B 1 397 ? 13.992 -48.844 -8.297 1 95 397 GLN B O 1
ATOM 8473 N N . ARG B 1 398 ? 14.781 -46.781 -7.984 1 96.06 398 ARG B N 1
ATOM 8474 C CA . ARG B 1 398 ? 13.555 -46.156 -8.469 1 96.06 398 ARG B CA 1
ATOM 8475 C C . ARG B 1 398 ? 13.305 -46.5 -9.938 1 96.06 398 ARG B C 1
ATOM 8477 O O . ARG B 1 398 ? 14.234 -46.5 -10.742 1 96.06 398 ARG B O 1
ATOM 8484 N N . ASP B 1 399 ? 12.117 -46.906 -10.266 1 96.44 399 ASP B N 1
ATOM 8485 C CA . ASP B 1 399 ? 11.727 -47.125 -11.656 1 96.44 399 ASP B CA 1
ATOM 8486 C C . ASP B 1 399 ? 11.922 -45.844 -12.484 1 96.44 399 ASP B C 1
ATOM 8488 O O . ASP B 1 399 ? 11.516 -44.75 -12.062 1 96.44 399 ASP B O 1
ATOM 8492 N N . PRO B 1 400 ? 12.5 -45.938 -13.672 1 94.31 400 PRO B N 1
ATOM 8493 C CA . PRO B 1 400 ? 12.766 -44.781 -14.516 1 94.31 400 PRO B CA 1
ATOM 8494 C C . PRO B 1 400 ? 11.484 -44.062 -14.953 1 94.31 400 PRO B C 1
ATOM 8496 O O . PRO B 1 400 ? 11.531 -42.906 -15.391 1 94.31 400 PRO B O 1
ATOM 8499 N N . LYS B 1 401 ? 10.375 -44.688 -14.805 1 95.12 401 LYS B N 1
ATOM 8500 C CA . LYS B 1 401 ? 9.102 -44.062 -15.172 1 95.12 401 LYS B CA 1
ATOM 8501 C C . LYS B 1 401 ? 8.648 -43.062 -14.117 1 95.12 401 LYS B C 1
ATOM 8503 O O . LYS B 1 401 ? 7.777 -42.219 -14.375 1 95.12 401 LYS B O 1
ATOM 8508 N N . VAL B 1 402 ? 9.203 -43.156 -12.938 1 97.19 402 VAL B N 1
ATOM 8509 C CA . VAL B 1 402 ? 8.961 -42.156 -11.898 1 97.19 402 VAL B CA 1
ATOM 8510 C C . VAL B 1 402 ? 9.898 -40.969 -12.102 1 97.19 402 VAL B C 1
ATOM 8512 O O . VAL B 1 402 ? 11.008 -40.938 -11.57 1 97.19 402 VAL B O 1
ATOM 8515 N N . VAL B 1 403 ? 9.406 -40 -12.836 1 94.06 403 VAL B N 1
ATOM 8516 C CA . VAL B 1 403 ? 10.266 -38.875 -13.195 1 94.06 403 VAL B CA 1
ATOM 8517 C C . VAL B 1 403 ? 9.93 -37.656 -12.328 1 94.06 403 VAL B C 1
ATOM 8519 O O . VAL B 1 403 ? 8.812 -37.562 -11.805 1 94.06 403 VAL B O 1
ATOM 8522 N N . GLY B 1 404 ? 10.906 -36.812 -12.156 1 93.94 404 GLY B N 1
ATOM 8523 C CA . GLY B 1 404 ? 10.703 -35.562 -11.461 1 93.94 404 GLY B CA 1
ATOM 8524 C C . GLY B 1 404 ? 10.508 -34.375 -12.398 1 93.94 404 GLY B C 1
ATOM 8525 O O . GLY B 1 404 ? 10.344 -34.562 -13.609 1 93.94 404 GLY B O 1
ATOM 8526 N N . VAL B 1 405 ? 10.508 -33.156 -11.844 1 96.06 405 VAL B N 1
ATOM 8527 C CA . VAL B 1 405 ? 10.211 -31.922 -12.57 1 96.06 405 VAL B CA 1
ATOM 8528 C C . VAL B 1 405 ? 11.273 -31.688 -13.641 1 96.06 405 VAL B C 1
ATOM 8530 O O . VAL B 1 405 ? 10.953 -31.297 -14.766 1 96.06 405 VAL B O 1
ATOM 8533 N N . ALA B 1 406 ? 12.508 -31.891 -13.32 1 96.19 406 ALA B N 1
ATOM 8534 C CA . ALA B 1 406 ? 13.617 -31.625 -14.227 1 96.19 406 ALA B CA 1
ATOM 8535 C C . ALA B 1 406 ? 13.484 -32.438 -15.516 1 96.19 406 ALA B C 1
ATOM 8537 O O . ALA B 1 406 ? 13.516 -31.875 -16.609 1 96.19 406 ALA B O 1
ATOM 8538 N N . GLU B 1 407 ? 13.328 -33.719 -15.367 1 95.62 407 GLU B N 1
ATOM 8539 C CA . GLU B 1 407 ? 13.203 -34.594 -16.531 1 95.62 407 GLU B CA 1
ATOM 8540 C C . GLU B 1 407 ? 11.938 -34.281 -17.312 1 95.62 407 GLU B C 1
ATOM 8542 O O . GLU B 1 407 ? 11.961 -34.281 -18.547 1 95.62 407 GLU B O 1
ATOM 8547 N N . TYR B 1 408 ? 10.906 -34.094 -16.625 1 96.19 408 TYR B N 1
ATOM 8548 C CA . TYR B 1 408 ? 9.625 -33.781 -17.234 1 96.19 408 TYR B CA 1
ATOM 8549 C C . TYR B 1 408 ? 9.727 -32.5 -18.078 1 96.19 408 TYR B C 1
ATOM 8551 O O . TYR B 1 408 ? 9.336 -32.5 -19.25 1 96.19 408 TYR B O 1
ATOM 8559 N N . ALA B 1 409 ? 10.242 -31.438 -17.516 1 96.94 409 ALA B N 1
ATOM 8560 C CA . ALA B 1 409 ? 10.383 -30.141 -18.188 1 96.94 409 ALA B CA 1
ATOM 8561 C C . ALA B 1 409 ? 11.305 -30.25 -19.391 1 96.94 409 ALA B C 1
ATOM 8563 O O . ALA B 1 409 ? 11.039 -29.656 -20.438 1 96.94 409 ALA B O 1
ATOM 8564 N N . ARG B 1 410 ? 12.359 -30.969 -19.25 1 96.81 410 ARG B N 1
ATOM 8565 C CA . ARG B 1 410 ? 13.32 -31.141 -20.328 1 96.81 410 ARG B CA 1
ATOM 8566 C C . ARG B 1 410 ? 12.688 -31.875 -21.5 1 96.81 410 ARG B C 1
ATOM 8568 O O . ARG B 1 410 ? 12.797 -31.438 -22.656 1 96.81 410 ARG B O 1
ATOM 8575 N N . ALA B 1 411 ? 12.016 -33 -21.219 1 96.31 411 ALA B N 1
ATOM 8576 C CA . ALA B 1 411 ? 11.414 -33.844 -22.266 1 96.31 411 ALA B CA 1
ATOM 8577 C C . ALA B 1 411 ? 10.344 -33.062 -23.031 1 96.31 411 ALA B C 1
ATOM 8579 O O . ALA B 1 411 ? 10.328 -33.062 -24.266 1 96.31 411 ALA B O 1
ATOM 8580 N N . LYS B 1 412 ? 9.5 -32.438 -22.312 1 96.56 412 LYS B N 1
ATOM 8581 C CA . LYS B 1 412 ? 8.438 -31.688 -22.953 1 96.56 412 LYS B CA 1
ATOM 8582 C C . LYS B 1 412 ? 8.992 -30.469 -23.688 1 96.56 412 LYS B C 1
ATOM 8584 O O . LYS B 1 412 ? 8.523 -30.125 -24.781 1 96.56 412 LYS B O 1
ATOM 8589 N N . GLY B 1 413 ? 9.969 -29.797 -23.094 1 98.12 413 GLY B N 1
ATOM 8590 C CA . GLY B 1 413 ? 10.609 -28.672 -23.766 1 98.12 413 GLY B CA 1
ATOM 8591 C C . GLY B 1 413 ? 11.258 -29.047 -25.078 1 98.12 413 GLY B C 1
ATOM 8592 O O . GLY B 1 413 ? 11.164 -28.312 -26.062 1 98.12 413 GLY B O 1
ATOM 8593 N N . GLN B 1 414 ? 11.875 -30.203 -25.078 1 97.81 414 GLN B N 1
ATOM 8594 C CA . GLN B 1 414 ? 12.523 -30.688 -26.297 1 97.81 414 GLN B CA 1
ATOM 8595 C C . GLN B 1 414 ? 11.5 -30.938 -27.406 1 97.81 414 GLN B C 1
ATOM 8597 O O . GLN B 1 414 ? 11.75 -30.609 -28.562 1 97.81 414 GLN B O 1
ATOM 8602 N N . LYS B 1 415 ? 10.406 -31.484 -27 1 97.44 415 LYS B N 1
ATOM 8603 C CA . LYS B 1 415 ? 9.344 -31.734 -27.984 1 97.44 415 LYS B CA 1
ATOM 8604 C C . LYS B 1 415 ? 8.812 -30.422 -28.547 1 97.44 415 LYS B C 1
ATOM 8606 O O . LYS B 1 415 ? 8.594 -30.312 -29.766 1 97.44 415 LYS B O 1
ATOM 8611 N N . LEU B 1 416 ? 8.578 -29.469 -27.688 1 98 416 LEU B N 1
ATOM 8612 C CA . LEU B 1 416 ? 8.078 -28.172 -28.125 1 98 416 LEU B CA 1
ATOM 8613 C C . LEU B 1 416 ? 9.086 -27.469 -29.031 1 98 416 LEU B C 1
ATOM 8615 O O . LEU B 1 416 ? 8.703 -26.906 -30.062 1 98 416 LEU B O 1
ATOM 8619 N N . ARG B 1 417 ? 10.336 -27.5 -28.688 1 97.62 417 ARG B N 1
ATOM 8620 C CA . ARG B 1 417 ? 11.367 -26.859 -29.5 1 97.62 417 ARG B CA 1
ATOM 8621 C C . ARG B 1 417 ? 11.492 -27.547 -30.859 1 97.62 417 ARG B C 1
ATOM 8623 O O . ARG B 1 417 ? 11.68 -26.875 -31.875 1 97.62 417 ARG B O 1
ATOM 8630 N N . LYS B 1 418 ? 11.43 -28.891 -30.828 1 97.25 418 LYS B N 1
ATOM 8631 C CA . LYS B 1 418 ? 11.484 -29.609 -32.094 1 97.25 418 LYS B CA 1
ATOM 8632 C C . LYS B 1 418 ? 10.375 -29.156 -33.031 1 97.25 418 LYS B C 1
ATOM 8634 O O . LYS B 1 418 ? 10.617 -28.875 -34.219 1 97.25 418 LYS B O 1
ATOM 8639 N N . SER B 1 419 ? 9.25 -29.094 -32.5 1 97 419 SER B N 1
ATOM 8640 C CA . SER B 1 419 ? 8.109 -28.625 -33.281 1 97 419 SER B CA 1
ATOM 8641 C C . SER B 1 419 ? 8.328 -27.203 -33.781 1 97 419 SER B C 1
ATOM 8643 O O . SER B 1 419 ? 7.949 -26.875 -34.906 1 97 419 SER B O 1
ATOM 8645 N N . TYR B 1 420 ? 8.922 -26.375 -33 1 96.44 420 TYR B N 1
ATOM 8646 C CA . TYR B 1 420 ? 9.188 -24.969 -33.312 1 96.44 420 TYR B CA 1
ATOM 8647 C C . TYR B 1 420 ? 10.25 -24.859 -34.406 1 96.44 420 TYR B C 1
ATOM 8649 O O . TYR B 1 420 ? 10.062 -24.125 -35.375 1 96.44 420 TYR B O 1
ATOM 8657 N N . ILE B 1 421 ? 11.281 -25.562 -34.312 1 95.88 421 ILE B N 1
ATOM 8658 C CA . ILE B 1 421 ? 12.406 -25.453 -35.25 1 95.88 421 ILE B CA 1
ATOM 8659 C C . ILE B 1 421 ? 12.016 -26.031 -36.594 1 95.88 421 ILE B C 1
ATOM 8661 O O . ILE B 1 421 ? 12.531 -25.594 -37.625 1 95.88 421 ILE B O 1
ATOM 8665 N N . GLU B 1 422 ? 11.031 -26.922 -36.625 1 95.81 422 GLU B N 1
ATOM 8666 C CA . GLU B 1 422 ? 10.625 -27.594 -37.844 1 95.81 422 GLU B CA 1
ATOM 8667 C C . GLU B 1 422 ? 9.586 -26.781 -38.594 1 95.81 422 GLU B C 1
ATOM 8669 O O . GLU B 1 422 ? 9.18 -27.141 -39.719 1 95.81 422 GLU B O 1
ATOM 8674 N N . LYS B 1 423 ? 9.227 -25.703 -38.031 1 94.75 423 LYS B N 1
ATOM 8675 C CA . LYS B 1 423 ? 8.289 -24.844 -38.75 1 94.75 423 LYS B CA 1
ATOM 8676 C C . LYS B 1 423 ? 8.891 -24.344 -40.062 1 94.75 423 LYS B C 1
ATOM 8678 O O . LYS B 1 423 ? 10.086 -24.047 -40.125 1 94.75 423 LYS B O 1
ATOM 8683 N N . THR B 1 424 ? 7.992 -24.188 -41.062 1 94.25 424 THR B N 1
ATOM 8684 C CA . THR B 1 424 ? 8.461 -23.719 -42.375 1 94.25 424 THR B CA 1
ATOM 8685 C C . THR B 1 424 ? 7.816 -22.391 -42.719 1 94.25 424 THR B C 1
ATOM 8687 O O . THR B 1 424 ? 8.148 -21.781 -43.75 1 94.25 424 THR B O 1
ATOM 8690 N N . PHE B 1 425 ? 6.949 -22.016 -41.875 1 93.62 425 PHE B N 1
ATOM 8691 C CA . PHE B 1 425 ? 6.262 -20.75 -42.094 1 93.62 425 PHE B CA 1
ATOM 8692 C C . PHE B 1 425 ? 5.98 -20.047 -40.75 1 93.62 425 PHE B C 1
ATOM 8694 O O . PHE B 1 425 ? 5.621 -20.703 -39.781 1 93.62 425 PHE B O 1
ATOM 8701 N N . LEU B 1 426 ? 6.238 -18.766 -40.688 1 95.19 426 LEU B N 1
ATOM 8702 C CA . LEU B 1 426 ? 5.941 -17.906 -39.531 1 95.19 426 LEU B CA 1
ATOM 8703 C C . LEU B 1 426 ? 5.277 -16.609 -39.969 1 95.19 426 LEU B C 1
ATOM 8705 O O . LEU B 1 426 ? 5.766 -15.945 -40.906 1 95.19 426 LEU B O 1
ATOM 8709 N N . GLU B 1 427 ? 4.133 -16.297 -39.438 1 95.5 427 GLU B N 1
ATOM 8710 C CA . GLU B 1 427 ? 3.48 -15.016 -39.688 1 95.5 427 GLU B CA 1
ATOM 8711 C C . GLU B 1 427 ? 3.932 -13.969 -38.688 1 95.5 427 GLU B C 1
ATOM 8713 O O . GLU B 1 427 ? 3.482 -13.969 -37.531 1 95.5 427 GLU B O 1
ATOM 8718 N N . GLN B 1 428 ? 4.609 -13.039 -39.125 1 95.19 428 GLN B N 1
ATOM 8719 C CA . GLN B 1 428 ? 5.281 -12.078 -38.25 1 95.19 428 GLN B CA 1
ATOM 8720 C C . GLN B 1 428 ? 4.285 -11.367 -37.312 1 95.19 428 GLN B C 1
ATOM 8722 O O . GLN B 1 428 ? 4.527 -11.234 -36.125 1 95.19 428 GLN B O 1
ATOM 8727 N N . GLU B 1 429 ? 3.166 -10.898 -37.875 1 95.38 429 GLU B N 1
ATOM 8728 C CA . GLU B 1 429 ? 2.182 -10.141 -37.094 1 95.38 429 GLU B CA 1
ATOM 8729 C C . GLU B 1 429 ? 1.58 -10.984 -35.969 1 95.38 429 GLU B C 1
ATOM 8731 O O . GLU B 1 429 ? 1.395 -10.5 -34.875 1 95.38 429 GLU B O 1
ATOM 8736 N N . LEU B 1 430 ? 1.328 -12.164 -36.312 1 96.12 430 LEU B N 1
ATOM 8737 C CA . LEU B 1 430 ? 0.725 -13.055 -35.344 1 96.12 430 LEU B CA 1
ATOM 8738 C C . LEU B 1 430 ? 1.718 -13.398 -34.219 1 96.12 430 LEU B C 1
ATOM 8740 O O . LEU B 1 430 ? 1.356 -13.43 -33.062 1 96.12 430 LEU B O 1
ATOM 8744 N N . VAL B 1 431 ? 2.959 -13.695 -34.625 1 96.94 431 VAL B N 1
ATOM 8745 C CA . VAL B 1 431 ? 3.992 -14.047 -33.656 1 96.94 431 VAL B CA 1
ATOM 8746 C C . VAL B 1 431 ? 4.258 -12.867 -32.719 1 96.94 431 VAL B C 1
ATOM 8748 O O . VAL B 1 431 ? 4.48 -13.055 -31.531 1 96.94 431 VAL B O 1
ATOM 8751 N N . LEU B 1 432 ? 4.172 -11.719 -33.281 1 96.62 432 LEU B N 1
ATOM 8752 C CA . LEU B 1 432 ? 4.387 -10.508 -32.5 1 96.62 432 LEU B CA 1
ATOM 8753 C C . LEU B 1 432 ? 3.242 -10.281 -31.531 1 96.62 432 LEU B C 1
ATOM 8755 O O . LEU B 1 432 ? 3.473 -9.953 -30.359 1 96.62 432 LEU B O 1
ATOM 8759 N N . GLU B 1 433 ? 2.068 -10.398 -31.969 1 96.5 433 GLU B N 1
ATOM 8760 C CA . GLU B 1 433 ? 0.891 -10.25 -31.109 1 96.5 433 GLU B CA 1
ATOM 8761 C C . GLU B 1 433 ? 0.908 -11.258 -29.969 1 96.5 433 GLU B C 1
ATOM 8763 O O . GLU B 1 433 ? 0.583 -10.914 -28.828 1 96.5 433 GLU B O 1
ATOM 8768 N N . ASP B 1 434 ? 1.3 -12.438 -30.297 1 97.38 434 ASP B N 1
ATOM 8769 C CA . ASP B 1 434 ? 1.359 -13.492 -29.281 1 97.38 434 ASP B CA 1
ATOM 8770 C C . ASP B 1 434 ? 2.424 -13.188 -28.234 1 97.38 434 ASP B C 1
ATOM 8772 O O . ASP B 1 434 ? 2.217 -13.438 -27.047 1 97.38 434 ASP B O 1
ATOM 8776 N N . LEU B 1 435 ? 3.574 -12.664 -28.688 1 97.81 435 LEU B N 1
ATOM 8777 C CA . LEU B 1 435 ? 4.641 -12.328 -27.75 1 97.81 435 LEU B CA 1
ATOM 8778 C C . LEU B 1 435 ? 4.191 -11.234 -26.781 1 97.81 435 LEU B C 1
ATOM 8780 O O . LEU B 1 435 ? 4.434 -11.328 -25.578 1 97.81 435 LEU B O 1
ATOM 8784 N N . THR B 1 436 ? 3.516 -10.227 -27.328 1 96.88 436 THR B N 1
ATOM 8785 C CA . THR B 1 436 ? 3.016 -9.117 -26.531 1 96.88 436 THR B CA 1
ATOM 8786 C C . THR B 1 436 ? 2.023 -9.609 -25.484 1 96.88 436 THR B C 1
ATOM 8788 O O . THR B 1 436 ? 2.07 -9.18 -24.328 1 96.88 436 THR B O 1
ATOM 8791 N N . SER B 1 437 ? 1.215 -10.477 -25.875 1 95.94 437 SER B N 1
ATOM 8792 C CA . SER B 1 437 ? 0.219 -11.062 -24.984 1 95.94 437 SER B CA 1
ATOM 8793 C C . SER B 1 437 ? 0.876 -11.93 -23.906 1 95.94 437 SER B C 1
ATOM 8795 O O . SER B 1 437 ? 0.487 -11.883 -22.734 1 95.94 437 SER B O 1
ATOM 8797 N N . LEU B 1 438 ? 1.854 -12.703 -24.344 1 96.69 438 LEU B N 1
ATOM 8798 C CA . LEU B 1 438 ? 2.561 -13.609 -23.453 1 96.69 438 LEU B CA 1
ATOM 8799 C C . LEU B 1 438 ? 3.289 -12.836 -22.359 1 96.69 438 LEU B C 1
ATOM 8801 O O . LEU B 1 438 ? 3.318 -13.266 -21.203 1 96.69 438 LEU B O 1
ATOM 8805 N N . LEU B 1 439 ? 3.879 -11.711 -22.703 1 96.38 439 LEU B N 1
ATOM 8806 C CA . LEU B 1 439 ? 4.656 -10.898 -21.781 1 96.38 439 LEU B CA 1
ATOM 8807 C C . LEU B 1 439 ? 3.744 -10.039 -20.906 1 96.38 439 LEU B C 1
ATOM 8809 O O . LEU B 1 439 ? 4.188 -9.469 -19.906 1 96.38 439 LEU B O 1
ATOM 8813 N N . LYS B 1 440 ? 2.48 -9.961 -21.281 1 94.69 440 LYS B N 1
ATOM 8814 C CA . LYS B 1 440 ? 1.485 -9.141 -20.594 1 94.69 440 LYS B CA 1
ATOM 8815 C C . LYS B 1 440 ? 1.88 -7.668 -20.609 1 94.69 440 LYS B C 1
ATOM 8817 O O . LYS B 1 440 ? 1.814 -6.988 -19.578 1 94.69 440 LYS B O 1
ATOM 8822 N N . ILE B 1 441 ? 2.338 -7.32 -21.75 1 86.38 441 ILE B N 1
ATOM 8823 C CA . ILE B 1 441 ? 2.748 -5.93 -21.906 1 86.38 441 ILE B CA 1
ATOM 8824 C C . ILE B 1 441 ? 1.515 -5.031 -21.953 1 86.38 441 ILE B C 1
ATOM 8826 O O . ILE B 1 441 ? 0.604 -5.266 -22.75 1 86.38 441 ILE B O 1
ATOM 8830 N N . LYS B 1 442 ? 1.435 -4.172 -21.031 1 76 442 LYS B N 1
ATOM 8831 C CA . LYS B 1 442 ? 0.422 -3.123 -21.047 1 76 442 LYS B CA 1
ATOM 8832 C C . LYS B 1 442 ? 0.976 -1.838 -21.656 1 76 442 LYS B C 1
ATOM 8834 O O . LYS B 1 442 ? 2.094 -1.823 -22.188 1 76 442 LYS B O 1
ATOM 8839 N N . ALA B 1 443 ? 0.198 -0.853 -21.797 1 75.31 443 ALA B N 1
ATOM 8840 C CA . ALA B 1 443 ? 0.728 0.438 -22.234 1 75.31 443 ALA B CA 1
ATOM 8841 C C . ALA B 1 443 ? 1.928 0.851 -21.391 1 75.31 443 ALA B C 1
ATOM 8843 O O . ALA B 1 443 ? 1.95 0.616 -20.172 1 75.31 443 ALA B O 1
ATOM 8844 N N . SER B 1 444 ? 2.965 1.206 -22.078 1 81.25 444 SER B N 1
ATOM 8845 C CA . SER B 1 444 ? 4.145 1.672 -21.359 1 81.25 444 SER B CA 1
ATOM 8846 C C . SER B 1 444 ? 3.781 2.725 -20.328 1 81.25 444 SER B C 1
ATOM 8848 O O . SER B 1 444 ? 2.996 3.635 -20.609 1 81.25 444 SER B O 1
ATOM 8850 N N . PRO B 1 445 ? 4.41 2.492 -19.219 1 88.44 445 PRO B N 1
ATOM 8851 C CA . PRO B 1 445 ? 4.188 3.559 -18.234 1 88.44 445 PRO B CA 1
ATOM 8852 C C . PRO B 1 445 ? 4.645 4.926 -18.75 1 88.44 445 PRO B C 1
ATOM 8854 O O . PRO B 1 445 ? 5.605 5.016 -19.516 1 88.44 445 PRO B O 1
ATOM 8857 N N . LEU B 1 446 ? 3.973 5.941 -18.406 1 92.44 446 LEU B N 1
ATOM 8858 C CA . LEU B 1 446 ? 4.344 7.316 -18.719 1 92.44 446 LEU B CA 1
ATOM 8859 C C . LEU B 1 446 ? 5.125 7.945 -17.578 1 92.44 446 LEU B C 1
ATOM 8861 O O . LEU B 1 446 ? 4.945 7.57 -16.422 1 92.44 446 LEU B O 1
ATOM 8865 N N . VAL B 1 447 ? 6.047 8.797 -17.938 1 96.19 447 VAL B N 1
ATOM 8866 C CA . VAL B 1 447 ? 6.727 9.578 -16.906 1 96.19 447 VAL B CA 1
ATOM 8867 C C . VAL B 1 447 ? 5.77 10.617 -16.328 1 96.19 447 VAL B C 1
ATOM 8869 O O . VAL B 1 447 ? 5.328 11.523 -17.031 1 96.19 447 VAL B O 1
ATOM 8872 N N . LYS B 1 448 ? 5.441 10.508 -15.109 1 93.56 448 LYS B N 1
ATOM 8873 C CA . LYS B 1 448 ? 4.594 11.477 -14.422 1 93.56 448 LYS B CA 1
ATOM 8874 C C . LYS B 1 448 ? 5.41 12.656 -13.914 1 93.56 448 LYS B C 1
ATOM 8876 O O . LYS B 1 448 ? 4.938 13.797 -13.922 1 93.56 448 LYS B O 1
ATOM 8881 N N . LYS B 1 449 ? 6.551 12.344 -13.43 1 95.31 449 LYS B N 1
ATOM 8882 C CA . LYS B 1 449 ? 7.422 13.359 -12.844 1 95.31 449 LYS B CA 1
ATOM 8883 C C . LYS B 1 449 ? 8.883 12.938 -12.906 1 95.31 449 LYS B C 1
ATOM 8885 O O . LYS B 1 449 ? 9.203 11.758 -12.711 1 95.31 449 LYS B O 1
ATOM 8890 N N . VAL B 1 450 ? 9.766 13.844 -13.258 1 97.75 450 VAL B N 1
ATOM 8891 C CA . VAL B 1 450 ? 11.211 13.625 -13.234 1 97.75 450 VAL B CA 1
ATOM 8892 C C . VAL B 1 450 ? 11.797 14.25 -11.969 1 97.75 450 VAL B C 1
ATOM 8894 O O . VAL B 1 450 ? 11.703 15.469 -11.766 1 97.75 450 VAL B O 1
ATOM 8897 N N . HIS B 1 451 ? 12.297 13.484 -11.07 1 96.38 451 HIS B N 1
ATOM 8898 C CA . HIS B 1 451 ? 13.023 13.984 -9.914 1 96.38 451 HIS B CA 1
ATOM 8899 C C . HIS B 1 451 ? 14.516 14.117 -10.211 1 96.38 451 HIS B C 1
ATOM 8901 O O . HIS B 1 451 ? 15.211 13.109 -10.398 1 96.38 451 HIS B O 1
ATOM 8907 N N . GLN B 1 452 ? 14.984 15.258 -10.258 1 94.75 452 GLN B N 1
ATOM 8908 C CA . GLN B 1 452 ? 16.391 15.523 -10.523 1 94.75 452 GLN B CA 1
ATOM 8909 C C . GLN B 1 452 ? 17.141 15.828 -9.227 1 94.75 452 GLN B C 1
ATOM 8911 O O . GLN B 1 452 ? 16.672 16.594 -8.391 1 94.75 452 GLN B O 1
ATOM 8916 N N . PHE B 1 453 ? 18.297 15.211 -9.078 1 93.44 453 PHE B N 1
ATOM 8917 C CA . PHE B 1 453 ? 19.094 15.398 -7.875 1 93.44 453 PHE B CA 1
ATOM 8918 C C . PHE B 1 453 ? 20.453 16.016 -8.211 1 93.44 453 PHE B C 1
ATOM 8920 O O . PHE B 1 453 ? 20.812 16.109 -9.383 1 93.44 453 PHE B O 1
ATOM 8927 N N . SER B 1 454 ? 21.156 16.406 -7.121 1 90.44 454 SER B N 1
ATOM 8928 C CA . SER B 1 454 ? 22.516 16.922 -7.32 1 90.44 454 SER B CA 1
ATOM 8929 C C . SER B 1 454 ? 23.406 15.867 -7.98 1 90.44 454 SER B C 1
ATOM 8931 O O . SER B 1 454 ? 23.391 14.703 -7.578 1 90.44 454 SER B O 1
ATOM 8933 N N . PRO B 1 455 ? 24.047 16.344 -9.078 1 92.44 455 PRO B N 1
ATOM 8934 C CA . PRO B 1 455 ? 24.969 15.398 -9.703 1 92.44 455 PRO B CA 1
ATOM 8935 C C . PRO B 1 455 ? 26.047 14.906 -8.75 1 92.44 455 PRO B C 1
ATOM 8937 O O . PRO B 1 455 ? 26.312 15.539 -7.723 1 92.44 455 PRO B O 1
ATOM 8940 N N . ASP B 1 456 ? 26.578 13.82 -9.008 1 92.12 456 ASP B N 1
ATOM 8941 C CA . ASP B 1 456 ? 27.719 13.234 -8.312 1 92.12 456 ASP B CA 1
ATOM 8942 C C . ASP B 1 456 ? 28.859 12.93 -9.281 1 92.12 456 ASP B C 1
ATOM 8944 O O . ASP B 1 456 ? 28.812 11.938 -10.008 1 92.12 456 ASP B O 1
ATOM 8948 N N . GLY B 1 457 ? 29.844 13.797 -9.273 1 90.56 457 GLY B N 1
ATOM 8949 C CA . GLY B 1 457 ? 30.875 13.695 -10.297 1 90.56 457 GLY B CA 1
ATOM 8950 C C . GLY B 1 457 ? 30.344 13.93 -11.703 1 90.56 457 GLY B C 1
ATOM 8951 O O . GLY B 1 457 ? 29.719 14.953 -11.969 1 90.56 457 GLY B O 1
ATOM 8952 N N . THR B 1 458 ? 30.562 12.867 -12.508 1 92.88 458 THR B N 1
ATOM 8953 C CA . THR B 1 458 ? 30.156 12.984 -13.898 1 92.88 458 THR B CA 1
ATOM 8954 C C . THR B 1 458 ? 28.75 12.414 -14.102 1 92.88 458 THR B C 1
ATOM 8956 O O . THR B 1 458 ? 28.234 12.398 -15.219 1 92.88 458 THR B O 1
ATOM 8959 N N . TRP B 1 459 ? 28.125 12.031 -13.07 1 96.44 459 TRP B N 1
ATOM 8960 C CA . TRP B 1 459 ? 26.828 11.352 -13.172 1 96.44 459 TRP B CA 1
ATOM 8961 C C . TRP B 1 459 ? 25.688 12.312 -12.867 1 96.44 459 TRP B C 1
ATOM 8963 O O . TRP B 1 459 ? 25.625 12.883 -11.773 1 96.44 459 TRP B O 1
ATOM 8973 N N . ASP B 1 460 ? 24.828 12.461 -13.859 1 96.88 460 ASP B N 1
ATOM 8974 C CA . ASP B 1 460 ? 23.5 12.977 -13.531 1 96.88 460 ASP B CA 1
ATOM 8975 C C . ASP B 1 460 ? 22.672 11.93 -12.789 1 96.88 460 ASP B C 1
ATOM 8977 O O . ASP B 1 460 ? 22.734 10.742 -13.109 1 96.88 460 ASP B O 1
ATOM 8981 N N . ARG B 1 461 ? 21.984 12.359 -11.742 1 96.44 461 ARG B N 1
ATOM 8982 C CA . ARG B 1 461 ? 21.125 11.484 -10.945 1 96.44 461 ARG B CA 1
ATOM 8983 C C . ARG B 1 461 ? 19.656 11.867 -11.094 1 96.44 461 ARG B C 1
ATOM 8985 O O . ARG B 1 461 ? 19.281 13.008 -10.82 1 96.44 461 ARG B O 1
ATOM 8992 N N . LEU B 1 462 ? 18.859 10.906 -11.578 1 97.06 462 LEU B N 1
ATOM 8993 C CA . LEU B 1 462 ? 17.422 11.133 -11.766 1 97.06 462 LEU B CA 1
ATOM 8994 C C . LEU B 1 462 ? 16.609 9.938 -11.289 1 97.06 462 LEU B C 1
ATOM 8996 O O . LEU B 1 462 ? 17.109 8.805 -11.273 1 97.06 462 LEU B O 1
ATOM 9000 N N . ALA B 1 463 ? 15.422 10.188 -10.891 1 97.88 463 ALA B N 1
ATOM 9001 C CA . ALA B 1 463 ? 14.422 9.141 -10.711 1 97.88 463 ALA B CA 1
ATOM 9002 C C . ALA B 1 463 ? 13.148 9.453 -11.484 1 97.88 463 ALA B C 1
ATOM 9004 O O . ALA B 1 463 ? 12.578 10.531 -11.336 1 97.88 463 ALA B O 1
ATOM 9005 N N . LEU B 1 464 ? 12.75 8.586 -12.383 1 98.12 464 LEU B N 1
ATOM 9006 C CA . LEU B 1 464 ? 11.5 8.75 -13.117 1 98.12 464 LEU B CA 1
ATOM 9007 C C . LEU B 1 464 ? 10.328 8.18 -12.32 1 98.12 464 LEU B C 1
ATOM 9009 O O . LEU B 1 464 ? 10.305 6.988 -12.008 1 98.12 464 LEU B O 1
ATOM 9013 N N . GLU B 1 465 ? 9.477 9 -11.898 1 96.94 465 GLU B N 1
ATOM 9014 C CA . GLU B 1 465 ? 8.203 8.547 -11.336 1 96.94 465 GLU B CA 1
ATOM 9015 C C . GLU B 1 465 ? 7.207 8.203 -12.438 1 96.94 465 GLU B C 1
ATOM 9017 O O . GLU B 1 465 ? 6.883 9.047 -13.273 1 96.94 465 GLU B O 1
ATOM 9022 N N . SER B 1 466 ? 6.762 6.992 -12.461 1 95.62 466 SER B N 1
ATOM 9023 C CA . SER B 1 466 ? 5.949 6.508 -13.578 1 95.62 466 SER B CA 1
ATOM 9024 C C . SER B 1 466 ? 4.461 6.598 -13.258 1 95.62 466 SER B C 1
ATOM 9026 O O . SER B 1 466 ? 4.082 6.828 -12.109 1 95.62 466 SER B O 1
ATOM 9028 N N . SER B 1 467 ? 3.592 6.43 -14.289 1 92.25 467 SER B N 1
ATOM 9029 C CA . SER B 1 467 ? 2.139 6.383 -14.172 1 92.25 467 SER B CA 1
ATOM 9030 C C . SER B 1 467 ? 1.688 5.152 -13.383 1 92.25 467 SER B C 1
ATOM 9032 O O . SER B 1 467 ? 0.54 5.078 -12.945 1 92.25 467 SER B O 1
ATOM 9034 N N . GLU B 1 468 ? 2.57 4.262 -13.117 1 91.19 468 GLU B N 1
ATOM 9035 C CA . GLU B 1 468 ? 2.266 3.098 -12.289 1 91.19 468 GLU B CA 1
ATOM 9036 C C . GLU B 1 468 ? 2.631 3.348 -10.828 1 91.19 468 GLU B C 1
ATOM 9038 O O . GLU B 1 468 ? 2.537 2.443 -9.992 1 91.19 468 GLU B O 1
ATOM 9043 N N . ASN B 1 469 ? 3.043 4.5 -10.594 1 92.19 469 ASN B N 1
ATOM 9044 C CA . ASN B 1 469 ? 3.402 4.926 -9.25 1 92.19 469 ASN B CA 1
ATOM 9045 C C . ASN B 1 469 ? 4.617 4.164 -8.727 1 92.19 469 ASN B C 1
ATOM 9047 O O . ASN B 1 469 ? 4.594 3.639 -7.609 1 92.19 469 ASN B O 1
ATOM 9051 N N . LEU B 1 470 ? 5.566 4.023 -9.508 1 95.94 470 LEU B N 1
ATOM 9052 C CA . LEU B 1 470 ? 6.867 3.459 -9.164 1 95.94 470 LEU B CA 1
ATOM 9053 C C . LEU B 1 470 ? 7.992 4.434 -9.492 1 95.94 470 LEU B C 1
ATOM 9055 O O . LEU B 1 470 ? 7.777 5.41 -10.219 1 95.94 470 LEU B O 1
ATOM 9059 N N . LEU B 1 471 ? 9.148 4.23 -8.922 1 97.25 471 LEU B N 1
ATOM 9060 C CA . LEU B 1 471 ? 10.336 5.039 -9.195 1 97.25 471 LEU B CA 1
ATOM 9061 C C . LEU B 1 471 ? 11.398 4.219 -9.914 1 97.25 471 LEU B C 1
ATOM 9063 O O . LEU B 1 471 ? 11.703 3.096 -9.508 1 97.25 471 LEU B O 1
ATOM 9067 N N . THR B 1 472 ? 11.883 4.742 -10.992 1 97.88 472 THR B N 1
ATOM 9068 C CA . THR B 1 472 ? 13.008 4.152 -11.711 1 97.88 472 THR B CA 1
ATOM 9069 C C . THR B 1 472 ? 14.242 5.043 -11.602 1 97.88 472 THR B C 1
ATOM 9071 O O . THR B 1 472 ? 14.359 6.047 -12.312 1 97.88 472 THR B O 1
ATOM 9074 N N . PRO B 1 473 ? 15.203 4.66 -10.766 1 98.12 473 PRO B N 1
ATOM 9075 C CA . PRO B 1 473 ? 16.438 5.438 -10.641 1 98.12 473 PRO B CA 1
ATOM 9076 C C . PRO B 1 473 ? 17.312 5.344 -11.891 1 98.12 473 PRO B C 1
ATOM 9078 O O . PRO B 1 473 ? 17.469 4.262 -12.469 1 98.12 473 PRO B O 1
ATOM 9081 N N . LEU B 1 474 ? 17.906 6.457 -12.289 1 98.44 474 LEU B N 1
ATOM 9082 C CA . LEU B 1 474 ? 18.812 6.531 -13.43 1 98.44 474 LEU B CA 1
ATOM 9083 C C . LEU B 1 474 ? 20.109 7.23 -13.047 1 98.44 474 LEU B C 1
ATOM 9085 O O . LEU B 1 474 ? 20.109 8.188 -12.273 1 98.44 474 LEU B O 1
ATOM 9089 N N . LEU B 1 475 ? 21.172 6.73 -13.516 1 98.38 475 LEU B N 1
ATOM 9090 C CA . LEU B 1 475 ? 22.438 7.445 -13.625 1 98.38 475 LEU B CA 1
ATOM 9091 C C . LEU B 1 475 ? 22.781 7.719 -15.086 1 98.38 475 LEU B C 1
ATOM 9093 O O . LEU B 1 475 ? 22.703 6.816 -15.93 1 98.38 475 LEU B O 1
ATOM 9097 N N . ILE B 1 476 ? 23.125 8.938 -15.414 1 98.38 476 ILE B N 1
ATOM 9098 C CA . ILE B 1 476 ? 23.406 9.297 -16.797 1 98.38 476 ILE B CA 1
ATOM 9099 C C . ILE B 1 476 ? 24.766 10.008 -16.891 1 98.38 476 ILE B C 1
ATOM 9101 O O . ILE B 1 476 ? 25 10.984 -16.172 1 98.38 476 ILE B O 1
ATOM 9105 N N . LYS B 1 477 ? 25.562 9.5 -17.672 1 97.56 477 LYS B N 1
ATOM 9106 C CA . LYS B 1 477 ? 26.828 10.125 -18.062 1 97.56 477 LYS B CA 1
ATOM 9107 C C . LYS B 1 477 ? 26.812 10.562 -19.516 1 97.56 477 LYS B C 1
ATOM 9109 O O . LYS B 1 477 ? 26.547 9.758 -20.406 1 97.56 477 LYS B O 1
ATOM 9114 N N . LYS B 1 478 ? 27.109 11.766 -19.797 1 96.62 478 LYS B N 1
ATOM 9115 C CA . LYS B 1 478 ? 27.016 12.344 -21.141 1 96.62 478 LYS B CA 1
ATOM 9116 C C . LYS B 1 478 ? 28.125 11.828 -22.031 1 96.62 478 LYS B C 1
ATOM 9118 O O . LYS B 1 478 ? 29.219 11.5 -21.547 1 96.62 478 LYS B O 1
ATOM 9123 N N . PRO B 1 479 ? 27.844 11.766 -23.297 1 97.06 479 PRO B N 1
ATOM 9124 C CA . PRO B 1 479 ? 28.875 11.328 -24.234 1 97.06 479 PRO B CA 1
ATOM 9125 C C . PRO B 1 479 ? 29.938 12.383 -24.484 1 97.06 479 PRO B C 1
ATOM 9127 O O . PRO B 1 479 ? 29.781 13.539 -24.078 1 97.06 479 PRO B O 1
ATOM 9130 N N . SER B 1 480 ? 31.047 11.898 -25.125 1 93.94 480 SER B N 1
ATOM 9131 C CA . SER B 1 480 ? 32.125 12.828 -25.453 1 93.94 480 SER B CA 1
ATOM 9132 C C . SER B 1 480 ? 31.656 13.852 -26.5 1 93.94 480 SER B C 1
ATOM 9134 O O . SER B 1 480 ? 32.125 14.992 -26.484 1 93.94 480 SER B O 1
ATOM 9136 N N . HIS B 1 481 ? 30.828 13.398 -27.422 1 90.06 481 HIS B N 1
ATOM 9137 C CA . HIS B 1 481 ? 30.172 14.281 -28.375 1 90.06 481 HIS B CA 1
ATOM 9138 C C . HIS B 1 481 ? 28.719 13.867 -28.594 1 90.06 481 HIS B C 1
ATOM 9140 O O . HIS B 1 481 ? 28.406 12.672 -28.609 1 90.06 481 HIS B O 1
ATOM 9146 N N . SER B 1 482 ? 27.828 14.812 -28.766 1 83 482 SER B N 1
ATOM 9147 C CA . SER B 1 482 ? 26.375 14.602 -28.797 1 83 482 SER B CA 1
ATOM 9148 C C . SER B 1 482 ?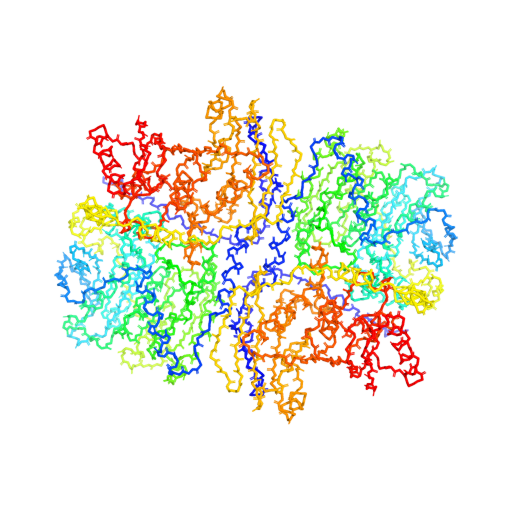 25.984 13.656 -29.922 1 83 482 SER B C 1
ATOM 9150 O O . SER B 1 482 ? 25 12.93 -29.812 1 83 482 SER B O 1
ATOM 9152 N N . GLY B 1 483 ? 26.672 13.562 -30.906 1 85.69 483 GLY B N 1
ATOM 9153 C CA . GLY B 1 483 ? 26.281 12.789 -32.062 1 85.69 483 GLY B CA 1
ATOM 9154 C C . GLY B 1 483 ? 26.5 11.297 -31.891 1 85.69 483 GLY B C 1
ATOM 9155 O O . GLY B 1 483 ? 25.938 10.484 -32.625 1 85.69 483 GLY B O 1
ATOM 9156 N N . LEU B 1 484 ? 27.219 10.805 -30.906 1 91.25 484 LEU B N 1
ATOM 9157 C CA . LEU B 1 484 ? 27.547 9.398 -30.719 1 91.25 484 LEU B CA 1
ATOM 9158 C C . LEU B 1 484 ? 26.375 8.641 -30.109 1 91.25 484 LEU B C 1
ATOM 9160 O O . LEU B 1 484 ? 26.141 7.477 -30.438 1 91.25 484 LEU B O 1
ATOM 9164 N N . GLY B 1 485 ? 25.641 9.344 -29.188 1 96.25 485 GLY B N 1
ATOM 9165 C CA . GLY B 1 485 ? 24.5 8.711 -28.562 1 96.25 485 GLY B CA 1
ATOM 9166 C C . GLY B 1 485 ? 24.812 8.094 -27.203 1 96.25 485 GLY B C 1
ATOM 9167 O O . GLY B 1 485 ? 25.734 8.539 -26.516 1 96.25 485 GLY B O 1
ATOM 9168 N N . TYR B 1 486 ? 23.922 7.184 -26.734 1 98.31 486 TYR B N 1
ATOM 9169 C CA . TYR B 1 486 ? 24.016 6.605 -25.406 1 98.31 486 TYR B CA 1
ATOM 9170 C C . TYR B 1 486 ? 23.922 5.086 -25.453 1 98.31 486 TYR B C 1
ATOM 9172 O O . TYR B 1 486 ? 23.391 4.527 -26.422 1 98.31 486 TYR B O 1
ATOM 9180 N N . VAL B 1 487 ? 24.5 4.422 -24.453 1 98.56 487 VAL B N 1
ATOM 9181 C CA . VAL B 1 487 ? 24.266 3.006 -24.188 1 98.56 487 VAL B CA 1
ATOM 9182 C C . VAL B 1 487 ? 23.469 2.846 -22.891 1 98.56 487 VAL B C 1
ATOM 9184 O O . VAL B 1 487 ? 23.812 3.439 -21.875 1 98.56 487 VAL B O 1
ATOM 9187 N N . LEU B 1 488 ? 22.375 2.164 -23 1 98.75 488 LEU B N 1
ATOM 9188 C CA . LEU B 1 488 ? 21.562 1.851 -21.828 1 98.75 488 LEU B CA 1
ATOM 9189 C C . LEU B 1 488 ? 21.984 0.52 -21.219 1 98.75 488 LEU B C 1
ATOM 9191 O O . LEU B 1 488 ? 21.922 -0.521 -21.875 1 98.75 488 LEU B O 1
ATOM 9195 N N . LEU B 1 489 ? 22.438 0.578 -20 1 98.69 489 LEU B N 1
ATOM 9196 C CA . LEU B 1 489 ? 22.859 -0.605 -19.25 1 98.69 489 LEU B CA 1
ATOM 9197 C C . LEU B 1 489 ? 21.781 -1.025 -18.25 1 98.69 489 LEU B C 1
ATOM 9199 O O . LEU B 1 489 ? 21.219 -0.186 -17.547 1 98.69 489 LEU B O 1
ATOM 9203 N N . ALA B 1 490 ? 21.438 -2.293 -18.234 1 97.88 490 ALA B N 1
ATOM 9204 C CA . ALA B 1 490 ? 20.484 -2.828 -17.281 1 97.88 490 ALA B CA 1
ATOM 9205 C C . ALA B 1 490 ? 20.875 -4.23 -16.828 1 97.88 490 ALA B C 1
ATOM 9207 O O . ALA B 1 490 ? 21.359 -5.035 -17.625 1 97.88 490 ALA B O 1
ATOM 9208 N N . THR B 1 491 ? 20.75 -4.496 -15.539 1 97.19 491 THR B N 1
ATOM 9209 C CA . THR B 1 491 ? 21 -5.805 -14.953 1 97.19 491 THR B CA 1
ATOM 9210 C C . THR B 1 491 ? 20.047 -6.082 -13.805 1 97.19 491 THR B C 1
ATOM 9212 O O . THR B 1 491 ? 19.609 -5.156 -13.109 1 97.19 491 THR B O 1
ATOM 9215 N N . ALA B 1 492 ? 19.703 -7.34 -13.586 1 94.69 492 ALA B N 1
ATOM 9216 C CA . ALA B 1 492 ? 18.797 -7.719 -12.5 1 94.69 492 ALA B CA 1
ATOM 9217 C C . ALA B 1 492 ? 19.531 -7.691 -11.156 1 94.69 492 ALA B C 1
ATOM 9219 O O . ALA B 1 492 ? 18.891 -7.668 -10.102 1 94.69 492 ALA B O 1
ATOM 9220 N N . ALA B 1 493 ? 20.828 -7.605 -11.188 1 94.81 493 ALA B N 1
ATOM 9221 C CA . ALA B 1 493 ? 21.625 -7.695 -9.961 1 94.81 493 ALA B CA 1
ATOM 9222 C C . ALA B 1 493 ? 21.797 -6.324 -9.32 1 94.81 493 ALA B C 1
ATOM 9224 O O . ALA B 1 493 ? 22.266 -6.215 -8.188 1 94.81 493 ALA B O 1
ATOM 9225 N N . GLY B 1 494 ? 21.406 -5.27 -10.008 1 95.44 494 GLY B N 1
ATOM 9226 C CA . GLY B 1 494 ? 21.609 -3.926 -9.492 1 95.44 494 GLY B CA 1
ATOM 9227 C C . GLY B 1 494 ? 22.844 -3.25 -10.055 1 95.44 494 GLY B C 1
ATOM 9228 O O . GLY B 1 494 ? 23.797 -3.92 -10.438 1 95.44 494 GLY B O 1
ATOM 9229 N N . LYS B 1 495 ? 22.844 -2.01 -10.07 1 96.44 495 LYS B N 1
ATOM 9230 C CA . LYS B 1 495 ? 23.859 -1.226 -10.758 1 96.44 495 LYS B CA 1
ATOM 9231 C C . LYS B 1 495 ? 25.234 -1.44 -10.141 1 96.44 495 LYS B C 1
ATOM 9233 O O . LYS B 1 495 ? 26.25 -1.357 -10.828 1 96.44 495 LYS B O 1
ATOM 9238 N N . GLN B 1 496 ? 25.344 -1.719 -8.828 1 96 496 GLN B N 1
ATOM 9239 C CA . GLN B 1 496 ? 26.625 -1.864 -8.148 1 96 496 GLN B CA 1
ATOM 9240 C C . GLN B 1 496 ? 27.375 -3.09 -8.656 1 96 496 GLN B C 1
ATOM 9242 O O . GLN B 1 496 ? 28.578 -3.229 -8.422 1 96 496 GLN B O 1
ATOM 9247 N N . GLN B 1 497 ? 26.656 -3.965 -9.398 1 95.31 497 GLN B N 1
ATOM 9248 C CA . GLN B 1 497 ? 27.266 -5.203 -9.883 1 95.31 497 GLN B CA 1
ATOM 9249 C C . GLN B 1 497 ? 27.75 -5.051 -11.328 1 95.31 497 GLN B C 1
ATOM 9251 O O . GLN B 1 497 ? 28.312 -5.988 -11.898 1 95.31 497 GLN B O 1
ATOM 9256 N N . ILE B 1 498 ? 27.594 -3.943 -11.938 1 96.69 498 ILE B N 1
ATOM 9257 C CA . ILE B 1 498 ? 28.094 -3.703 -13.281 1 96.69 498 ILE B CA 1
ATOM 9258 C C . ILE B 1 498 ? 29.609 -3.516 -13.234 1 96.69 498 ILE B C 1
ATOM 9260 O O . ILE B 1 498 ? 30.109 -2.602 -12.57 1 96.69 498 ILE B O 1
ATOM 9264 N N . PRO B 1 499 ? 30.344 -4.312 -13.914 1 95.31 499 PRO B N 1
ATOM 9265 C CA . PRO B 1 499 ? 31.797 -4.164 -13.898 1 95.31 499 PRO B CA 1
ATOM 9266 C C . PRO B 1 499 ? 32.25 -2.824 -14.469 1 95.31 499 PRO B C 1
ATOM 9268 O O . PRO B 1 499 ? 31.734 -2.373 -15.492 1 95.31 499 PRO B O 1
ATOM 9271 N N . GLN B 1 500 ? 33.219 -2.262 -13.828 1 95.19 500 GLN B N 1
ATOM 9272 C CA . GLN B 1 500 ? 33.781 -0.992 -14.281 1 95.19 500 GLN B CA 1
ATOM 9273 C C . GLN B 1 500 ? 34.312 -1.099 -15.711 1 95.19 500 GLN B C 1
ATOM 9275 O O . GLN B 1 500 ? 34.156 -0.163 -16.5 1 95.19 500 GLN B O 1
ATOM 9280 N N . GLU B 1 501 ? 34.875 -2.217 -16.016 1 95 501 GLU B N 1
ATOM 9281 C CA . GLU B 1 501 ? 35.438 -2.443 -17.344 1 95 501 GLU B CA 1
ATOM 9282 C C . GLU B 1 501 ? 34.406 -2.307 -18.438 1 95 501 GLU B C 1
ATOM 9284 O O . GLU B 1 501 ? 34.688 -1.812 -19.516 1 95 501 GLU B O 1
ATOM 9289 N N . ARG B 1 502 ? 33.25 -2.775 -18.156 1 96.25 502 ARG B N 1
ATOM 9290 C CA . ARG B 1 502 ? 32.125 -2.674 -19.094 1 96.25 502 ARG B CA 1
ATOM 9291 C C . ARG B 1 502 ? 31.797 -1.215 -19.391 1 96.25 502 ARG B C 1
ATOM 9293 O O . ARG B 1 502 ? 31.609 -0.838 -20.547 1 96.25 502 ARG B O 1
ATOM 9300 N N . MET B 1 503 ? 31.734 -0.413 -18.438 1 96.56 503 MET B N 1
ATOM 9301 C CA . MET B 1 503 ? 31.453 1.009 -18.609 1 96.56 503 MET B CA 1
ATOM 9302 C C . MET B 1 503 ? 32.594 1.725 -19.297 1 96.56 503 MET B C 1
ATOM 9304 O O . MET B 1 503 ? 32.406 2.58 -20.156 1 96.56 503 MET B O 1
ATOM 9308 N N . ASP B 1 504 ? 33.844 1.326 -18.938 1 96.12 504 ASP B N 1
ATOM 9309 C CA . ASP B 1 504 ? 35.031 1.934 -19.531 1 96.12 504 ASP B CA 1
ATOM 9310 C C . ASP B 1 504 ? 35.062 1.698 -21.047 1 96.12 504 ASP B C 1
ATOM 9312 O O . ASP B 1 504 ? 35.438 2.59 -21.812 1 96.12 504 ASP B O 1
ATOM 9316 N N . THR B 1 505 ? 34.688 0.561 -21.406 1 96.38 505 THR B N 1
ATOM 9317 C CA . THR B 1 505 ? 34.688 0.215 -22.828 1 96.38 505 THR B CA 1
ATOM 9318 C C . THR B 1 505 ? 33.812 1.171 -23.609 1 96.38 505 THR B C 1
ATOM 9320 O O . THR B 1 505 ? 34.188 1.645 -24.688 1 96.38 505 THR B O 1
ATOM 9323 N N . TRP B 1 506 ? 32.656 1.506 -23.141 1 96.44 506 TRP B N 1
ATOM 9324 C CA . TRP B 1 506 ? 31.719 2.391 -23.812 1 96.44 506 TRP B CA 1
ATOM 9325 C C . TRP B 1 506 ? 32.188 3.84 -23.75 1 96.44 506 TRP B C 1
ATOM 9327 O O . TRP B 1 506 ? 32.062 4.586 -24.719 1 96.44 506 TRP B O 1
ATOM 9337 N N . THR B 1 507 ? 32.688 4.188 -22.578 1 95.75 507 THR B N 1
ATOM 9338 C CA . THR B 1 507 ? 33.188 5.543 -22.406 1 95.75 507 THR B CA 1
ATOM 9339 C C . THR B 1 507 ? 34.375 5.812 -23.344 1 95.75 507 THR B C 1
ATOM 9341 O O . THR B 1 507 ? 34.5 6.91 -23.891 1 95.75 507 THR B O 1
ATOM 9344 N N . GLU B 1 508 ? 35.188 4.828 -23.516 1 96.5 508 GLU B N 1
ATOM 9345 C CA . GLU B 1 508 ? 36.312 4.949 -24.406 1 96.5 508 GLU B CA 1
ATOM 9346 C C . GLU B 1 508 ? 35.875 5.121 -25.859 1 96.5 508 GLU B C 1
ATOM 9348 O O . GLU B 1 508 ? 36.531 5.801 -26.641 1 96.5 508 GLU B O 1
ATOM 9353 N N . LYS B 1 509 ? 34.812 4.523 -26.188 1 95.88 509 LYS B N 1
ATOM 9354 C CA . LYS B 1 509 ? 34.25 4.664 -27.531 1 95.88 509 LYS B CA 1
ATOM 9355 C C . LYS B 1 509 ? 33.531 5.988 -27.688 1 95.88 509 LYS B C 1
ATOM 9357 O O . LYS B 1 509 ? 33.094 6.34 -28.781 1 95.88 509 LYS B O 1
ATOM 9362 N N . GLY B 1 510 ? 33.344 6.707 -26.547 1 96.06 510 GLY B N 1
ATOM 9363 C CA . GLY B 1 510 ? 32.812 8.055 -26.562 1 96.06 510 GLY B CA 1
ATOM 9364 C C . GLY B 1 510 ? 31.312 8.102 -26.281 1 96.06 510 GLY B C 1
ATOM 9365 O O . GLY B 1 510 ? 30.734 9.188 -26.203 1 96.06 510 GLY B O 1
ATOM 9366 N N . TYR B 1 511 ? 30.672 7 -26.078 1 97.38 511 TYR B N 1
ATOM 9367 C CA . TYR B 1 511 ? 29.234 6.957 -25.844 1 97.38 511 TYR B CA 1
ATOM 9368 C C . TYR B 1 511 ? 28.891 7.496 -24.469 1 97.38 511 TYR B C 1
ATOM 9370 O O . TYR B 1 511 ? 29.688 7.414 -23.547 1 97.38 511 TYR B O 1
ATOM 9378 N N . GLY B 1 512 ? 27.734 8.133 -24.375 1 97.94 512 GLY B N 1
ATOM 9379 C CA . GLY B 1 512 ? 27.141 8.328 -23.062 1 97.94 512 GLY B CA 1
ATOM 9380 C C . GLY B 1 512 ? 26.625 7.043 -22.438 1 97.94 512 GLY B C 1
ATOM 9381 O O . GLY B 1 512 ? 26.438 6.043 -23.141 1 97.94 512 GLY B O 1
ATOM 9382 N N . ILE B 1 513 ? 26.453 7.051 -21.172 1 98.38 513 ILE B N 1
ATOM 9383 C CA . ILE B 1 513 ? 25.984 5.863 -20.469 1 98.38 513 ILE B CA 1
ATOM 9384 C C . ILE B 1 513 ? 24.719 6.199 -19.672 1 98.38 513 ILE B C 1
ATOM 9386 O O . ILE B 1 513 ? 24.641 7.242 -19.031 1 98.38 513 ILE B O 1
ATOM 9390 N N . VAL B 1 514 ? 23.719 5.426 -19.812 1 98.62 514 VAL B N 1
ATOM 9391 C CA . VAL B 1 514 ? 22.531 5.461 -18.953 1 98.62 514 VAL B CA 1
ATOM 9392 C C . VAL B 1 514 ? 22.375 4.125 -18.234 1 98.62 514 VAL B C 1
ATOM 9394 O O . VAL B 1 514 ? 22.344 3.068 -18.859 1 98.62 514 VAL B O 1
ATOM 9397 N N . ILE B 1 515 ? 22.359 4.164 -16.922 1 98.69 515 ILE B N 1
ATOM 9398 C CA . ILE B 1 515 ? 22.109 2.977 -16.109 1 98.69 515 ILE B CA 1
ATOM 9399 C C . ILE B 1 515 ? 20.703 3.061 -15.492 1 98.69 515 ILE B C 1
ATOM 9401 O O . ILE B 1 515 ? 20.391 4.023 -14.789 1 98.69 515 ILE B O 1
ATOM 9405 N N . ALA B 1 516 ? 19.891 2.121 -15.766 1 98.38 516 ALA B N 1
ATOM 9406 C CA . ALA B 1 516 ? 18.547 2.086 -15.219 1 98.38 516 ALA B CA 1
ATOM 9407 C C . ALA B 1 516 ? 18.391 0.96 -14.203 1 98.38 516 ALA B C 1
ATOM 9409 O O . ALA B 1 516 ? 18.766 -0.183 -14.469 1 98.38 516 ALA B O 1
ATOM 9410 N N . GLU B 1 517 ? 17.906 1.258 -13.094 1 97.75 517 GLU B N 1
ATOM 9411 C CA . GLU B 1 517 ? 17.5 0.232 -12.141 1 97.75 517 GLU B CA 1
ATOM 9412 C C . GLU B 1 517 ? 16 -0.074 -12.281 1 97.75 517 GLU B C 1
ATOM 9414 O O . GLU B 1 517 ? 15.164 0.7 -11.82 1 97.75 517 GLU B O 1
ATOM 9419 N N . LEU B 1 518 ? 15.742 -1.206 -12.766 1 97.75 518 LEU B N 1
ATOM 9420 C CA . LEU B 1 518 ? 14.375 -1.644 -13.039 1 97.75 518 LEU B CA 1
ATOM 9421 C C . LEU B 1 518 ? 13.688 -2.111 -11.766 1 97.75 518 LEU B C 1
ATOM 9423 O O . LEU B 1 518 ? 14.344 -2.332 -10.742 1 97.75 518 LEU B O 1
ATOM 9427 N N . SER B 1 519 ? 12.375 -2.238 -11.797 1 96.88 519 SER B N 1
ATOM 9428 C CA . SER B 1 519 ? 11.602 -2.709 -10.656 1 96.88 519 SER B CA 1
ATOM 9429 C C . SER B 1 519 ? 12.18 -4 -10.086 1 96.88 519 SER B C 1
ATOM 9431 O O . SER B 1 519 ? 12.312 -4.992 -10.805 1 96.88 519 SER B O 1
ATOM 9433 N N . GLY B 1 520 ? 12.484 -3.926 -8.812 1 97.06 520 GLY B N 1
ATOM 9434 C CA . GLY B 1 520 ? 12.992 -5.109 -8.141 1 97.06 520 GLY B CA 1
ATOM 9435 C C . GLY B 1 520 ? 14.508 -5.18 -8.109 1 97.06 520 GLY B C 1
ATOM 9436 O O . GLY B 1 520 ? 15.078 -6.074 -7.48 1 97.06 520 GLY B O 1
ATOM 9437 N N . THR B 1 521 ? 15.234 -4.16 -8.742 1 96.94 521 THR B N 1
ATOM 9438 C CA . THR B 1 521 ? 16.688 -4.219 -8.805 1 96.94 521 THR B CA 1
ATOM 9439 C C . THR B 1 521 ? 17.312 -3.049 -8.047 1 96.94 521 THR B C 1
ATOM 9441 O O . THR B 1 521 ? 16.719 -1.968 -7.973 1 96.94 521 THR B O 1
ATOM 9444 N N . GLY B 1 522 ? 18.453 -3.332 -7.414 1 95.06 522 GLY B N 1
ATOM 9445 C CA . GLY B 1 522 ? 19.234 -2.271 -6.793 1 95.06 522 GLY B CA 1
ATOM 9446 C C . GLY B 1 522 ? 18.438 -1.445 -5.805 1 95.06 522 GLY B C 1
ATOM 9447 O O . GLY B 1 522 ? 17.812 -1.991 -4.891 1 95.06 522 GLY B O 1
ATOM 9448 N N . GLU B 1 523 ? 18.328 -0.132 -6.098 1 95.44 523 GLU B N 1
ATOM 9449 C CA . GLU B 1 523 ? 17.625 0.784 -5.195 1 95.44 523 GLU B CA 1
ATOM 9450 C C . GLU B 1 523 ? 16.109 0.656 -5.336 1 95.44 523 GLU B C 1
ATOM 9452 O O . GLU B 1 523 ? 15.367 1.137 -4.48 1 95.44 523 GLU B O 1
ATOM 9457 N N . ALA B 1 524 ? 15.672 0.038 -6.406 1 95.88 524 ALA B N 1
ATOM 9458 C CA . ALA B 1 524 ? 14.25 -0.188 -6.637 1 95.88 524 ALA B CA 1
ATOM 9459 C C . ALA B 1 524 ? 13.836 -1.593 -6.203 1 95.88 524 ALA B C 1
ATOM 9461 O O . ALA B 1 524 ? 12.781 -2.092 -6.609 1 95.88 524 ALA B O 1
ATOM 9462 N N . ALA B 1 525 ? 14.648 -2.205 -5.41 1 95.44 525 ALA B N 1
ATOM 9463 C CA . ALA B 1 525 ? 14.383 -3.562 -4.945 1 95.44 525 ALA B CA 1
ATOM 9464 C C . ALA B 1 525 ? 13.25 -3.574 -3.914 1 95.44 525 ALA B C 1
ATOM 9466 O O . ALA B 1 525 ? 12.859 -2.523 -3.404 1 95.44 525 ALA B O 1
ATOM 9467 N N . SER B 1 526 ? 12.664 -4.688 -3.682 1 95.19 526 SER B N 1
ATOM 9468 C CA . SER B 1 526 ? 11.688 -4.93 -2.629 1 95.19 526 SER B CA 1
ATOM 9469 C C . SER B 1 526 ? 12.32 -5.637 -1.435 1 95.19 526 SER B C 1
ATOM 9471 O O . SER B 1 526 ? 12.844 -6.742 -1.568 1 95.19 526 SER B O 1
ATOM 9473 N N . ALA B 1 527 ? 12.242 -4.973 -0.304 1 93.06 527 ALA B N 1
ATOM 9474 C CA . ALA B 1 527 ? 12.758 -5.59 0.914 1 93.06 527 ALA B CA 1
ATOM 9475 C C . ALA B 1 527 ? 12.008 -6.883 1.23 1 93.06 527 ALA B C 1
ATOM 9477 O O . ALA B 1 527 ? 12.609 -7.855 1.704 1 93.06 527 ALA B O 1
ATOM 9478 N N . GLU B 1 528 ? 10.742 -6.898 0.947 1 92.5 528 GLU B N 1
ATOM 9479 C CA . GLU B 1 528 ? 9.93 -8.086 1.186 1 92.5 528 GLU B CA 1
ATOM 9480 C C . GLU B 1 528 ? 10.398 -9.258 0.324 1 92.5 528 GLU B C 1
ATOM 9482 O O . GLU B 1 528 ? 10.398 -10.406 0.775 1 92.5 528 GLU B O 1
ATOM 9487 N N . ASP B 1 529 ? 10.711 -8.969 -0.851 1 92.75 529 ASP B N 1
ATOM 9488 C CA . ASP B 1 529 ? 11.188 -10 -1.767 1 92.75 529 ASP B CA 1
ATOM 9489 C C . ASP B 1 529 ? 12.523 -10.578 -1.3 1 92.75 529 ASP B C 1
ATOM 9491 O O . ASP B 1 529 ? 12.844 -11.734 -1.588 1 92.75 529 ASP B O 1
ATOM 9495 N N . GLN B 1 530 ? 13.312 -9.891 -0.579 1 88.94 530 GLN B N 1
ATOM 9496 C CA . GLN B 1 530 ? 14.656 -10.289 -0.173 1 88.94 530 GLN B CA 1
ATOM 9497 C C . GLN B 1 530 ? 14.641 -10.922 1.217 1 88.94 530 GLN B C 1
ATOM 9499 O O . GLN B 1 530 ? 15.688 -11.328 1.729 1 88.94 530 GLN B O 1
ATOM 9504 N N . LYS B 1 531 ? 13.508 -10.992 1.784 1 84.88 531 LYS B N 1
ATOM 9505 C CA . LYS B 1 531 ? 13.367 -11.383 3.182 1 84.88 531 LYS B CA 1
ATOM 9506 C C . LYS B 1 531 ? 13.719 -12.859 3.373 1 84.88 531 LYS B C 1
ATOM 9508 O O . LYS B 1 531 ? 14.266 -13.242 4.41 1 84.88 531 LYS B O 1
ATOM 9513 N N . VAL B 1 532 ? 13.328 -13.68 2.381 1 79.12 532 VAL B N 1
ATOM 9514 C CA . VAL B 1 532 ? 13.539 -15.117 2.529 1 79.12 532 VAL B CA 1
ATOM 9515 C C . VAL B 1 532 ? 14.812 -15.531 1.786 1 79.12 532 VAL B C 1
ATOM 9517 O O . VAL B 1 532 ? 14.805 -15.648 0.558 1 79.12 532 VAL B O 1
ATOM 9520 N N . ASP B 1 533 ? 15.758 -15.945 2.484 1 73.56 533 ASP B N 1
ATOM 9521 C CA . ASP B 1 533 ? 17.109 -16.125 1.968 1 73.56 533 ASP B CA 1
ATOM 9522 C C . ASP B 1 533 ? 17.203 -17.375 1.098 1 73.56 533 ASP B C 1
ATOM 9524 O O . ASP B 1 533 ? 18 -17.422 0.155 1 73.56 533 ASP B O 1
ATOM 9528 N N . TYR B 1 534 ? 16.406 -18.391 1.392 1 78.25 534 TYR B N 1
ATOM 9529 C CA . TYR B 1 534 ? 16.609 -19.656 0.679 1 78.25 534 TYR B CA 1
ATOM 9530 C C . TYR B 1 534 ? 15.867 -19.641 -0.653 1 78.25 534 TYR B C 1
ATOM 9532 O O . TYR B 1 534 ? 16.078 -20.516 -1.495 1 78.25 534 TYR B O 1
ATOM 9540 N N . LEU B 1 535 ? 15.141 -18.641 -0.865 1 85.5 535 LEU B N 1
ATOM 9541 C CA . LEU B 1 535 ? 14.422 -18.531 -2.131 1 85.5 535 LEU B CA 1
ATOM 9542 C C . LEU B 1 535 ? 15.25 -17.766 -3.162 1 85.5 535 LEU B C 1
ATOM 9544 O O . LEU B 1 535 ? 16.031 -16.875 -2.807 1 85.5 535 LEU B O 1
ATOM 9548 N N . THR B 1 536 ? 15.055 -18.188 -4.387 1 92.38 536 THR B N 1
ATOM 9549 C CA . THR B 1 536 ? 15.742 -17.5 -5.477 1 92.38 536 THR B CA 1
ATOM 9550 C C . THR B 1 536 ? 15.32 -16.031 -5.539 1 92.38 536 THR B C 1
ATOM 9552 O O . THR B 1 536 ? 14.18 -15.688 -5.207 1 92.38 536 THR B O 1
ATOM 9555 N N . PRO B 1 537 ? 16.25 -15.219 -5.992 1 93.69 537 PRO B N 1
ATOM 9556 C CA . PRO B 1 537 ? 15.883 -13.805 -6.121 1 93.69 537 PRO B CA 1
ATOM 9557 C C . PRO B 1 537 ? 14.617 -13.594 -6.961 1 93.69 537 PRO B C 1
ATOM 9559 O O . PRO B 1 537 ? 14.398 -14.32 -7.934 1 93.69 537 PRO B O 1
ATOM 9562 N N . PHE B 1 538 ? 13.75 -12.625 -6.59 1 96.5 538 PHE B N 1
ATOM 9563 C CA . PHE B 1 538 ? 12.531 -12.219 -7.273 1 96.5 538 PHE B CA 1
ATOM 9564 C C . PHE B 1 538 ? 11.422 -13.25 -7.066 1 96.5 538 PHE B C 1
ATOM 9566 O O . PHE B 1 538 ? 10.359 -13.156 -7.676 1 96.5 538 PHE B O 1
ATOM 9573 N N . HIS B 1 539 ? 11.656 -14.258 -6.238 1 96.75 539 HIS B N 1
ATOM 9574 C CA . HIS B 1 539 ? 10.641 -15.289 -6.027 1 96.75 539 HIS B CA 1
ATOM 9575 C C . HIS B 1 539 ? 9.305 -14.672 -5.641 1 96.75 539 HIS B C 1
ATOM 9577 O O . HIS B 1 539 ? 8.297 -14.898 -6.312 1 96.75 539 HIS B O 1
ATOM 9583 N N . THR B 1 540 ? 9.305 -13.859 -4.629 1 96.56 540 THR B N 1
ATOM 9584 C CA . THR B 1 540 ? 8.086 -13.297 -4.059 1 96.56 540 THR B CA 1
ATOM 9585 C C . THR B 1 540 ? 7.469 -12.273 -5.004 1 96.56 540 THR B C 1
ATOM 9587 O O . THR B 1 540 ? 6.254 -12.273 -5.219 1 96.56 540 THR B O 1
ATOM 9590 N N . LEU B 1 541 ? 8.281 -11.461 -5.605 1 97.12 541 LEU B N 1
ATOM 9591 C CA . LEU B 1 541 ? 7.801 -10.406 -6.492 1 97.12 541 LEU B CA 1
ATOM 9592 C C . LEU B 1 541 ? 7.25 -10.992 -7.785 1 97.12 541 LEU B C 1
ATOM 9594 O O . LEU B 1 541 ? 6.188 -10.586 -8.258 1 97.12 541 LEU B O 1
ATOM 9598 N N . ALA B 1 542 ? 7.969 -11.914 -8.398 1 97.75 542 ALA B N 1
ATOM 9599 C CA . ALA B 1 542 ? 7.5 -12.547 -9.633 1 97.75 542 ALA B CA 1
ATOM 9600 C C . ALA B 1 542 ? 6.191 -13.297 -9.398 1 97.75 542 ALA B C 1
ATOM 9602 O O . ALA B 1 542 ? 5.273 -13.219 -10.219 1 97.75 542 ALA B O 1
ATOM 9603 N N . ARG B 1 543 ? 6.098 -13.992 -8.305 1 97.31 543 ARG B N 1
ATOM 9604 C CA . ARG B 1 543 ? 4.863 -14.688 -7.953 1 97.31 543 ARG B CA 1
ATOM 9605 C C . ARG B 1 543 ? 3.705 -13.703 -7.824 1 97.31 543 ARG B C 1
ATOM 9607 O O . ARG B 1 543 ? 2.602 -13.977 -8.305 1 97.31 543 ARG B O 1
ATOM 9614 N N . ALA B 1 544 ? 3.986 -12.602 -7.105 1 97.81 544 ALA B N 1
ATOM 9615 C CA . ALA B 1 544 ? 2.949 -11.594 -6.926 1 97.81 544 ALA B CA 1
ATOM 9616 C C . ALA B 1 544 ? 2.424 -11.102 -8.273 1 97.81 544 ALA B C 1
ATOM 9618 O O . ALA B 1 544 ? 1.211 -11.031 -8.484 1 97.81 544 ALA B O 1
ATOM 9619 N N . ARG B 1 545 ? 3.283 -10.852 -9.203 1 97.56 545 ARG B N 1
ATOM 9620 C CA . ARG B 1 545 ? 2.885 -10.352 -10.516 1 97.56 545 ARG B CA 1
ATOM 9621 C C . ARG B 1 545 ? 2.123 -11.422 -11.297 1 97.56 545 ARG B C 1
ATOM 9623 O O . ARG B 1 545 ? 1.153 -11.117 -11.992 1 97.56 545 ARG B O 1
ATOM 9630 N N . LEU B 1 546 ? 2.564 -12.609 -11.156 1 98.19 546 LEU B N 1
ATOM 9631 C CA . LEU B 1 546 ? 1.877 -13.695 -11.844 1 98.19 546 LEU B CA 1
ATOM 9632 C C . LEU B 1 546 ? 0.458 -13.867 -11.312 1 98.19 546 LEU B C 1
ATOM 9634 O O . LEU B 1 546 ? -0.48 -14.062 -12.094 1 98.19 546 LEU B O 1
ATOM 9638 N N . TRP B 1 547 ? 0.236 -13.773 -9.977 1 98 547 TRP B N 1
ATOM 9639 C CA . TRP B 1 547 ? -1.111 -13.781 -9.414 1 98 547 TRP B CA 1
ATOM 9640 C C . TRP B 1 547 ? -1.972 -12.695 -10.055 1 98 547 TRP B C 1
ATOM 9642 O O . TRP B 1 547 ? -3.15 -12.922 -10.344 1 98 547 TRP B O 1
ATOM 9652 N N . LEU B 1 548 ? -1.367 -11.586 -10.312 1 97.44 548 LEU B N 1
ATOM 9653 C CA . LEU B 1 548 ? -2.076 -10.391 -10.766 1 97.44 548 LEU B CA 1
ATOM 9654 C C . LEU B 1 548 ? -2.242 -10.406 -12.281 1 97.44 548 LEU B C 1
ATOM 9656 O O . LEU B 1 548 ? -2.762 -9.445 -12.859 1 97.44 548 LEU B O 1
ATOM 9660 N N . GLY B 1 549 ? -1.749 -11.461 -12.969 1 96.94 549 GLY B N 1
ATOM 9661 C CA . GLY B 1 549 ? -1.845 -11.547 -14.414 1 96.94 549 GLY B CA 1
ATOM 9662 C C . GLY B 1 549 ? -0.792 -10.719 -15.133 1 96.94 549 GLY B C 1
ATOM 9663 O O . GLY B 1 549 ? -1.033 -10.219 -16.234 1 96.94 549 GLY B O 1
ATOM 9664 N N . GLU B 1 550 ? 0.308 -10.523 -14.453 1 96.94 550 GLU B N 1
ATOM 9665 C CA . GLU B 1 550 ? 1.454 -9.797 -14.984 1 96.94 550 GLU B CA 1
ATOM 9666 C C . GLU B 1 550 ? 2.705 -10.672 -15 1 96.94 550 GLU B C 1
ATOM 9668 O O . GLU B 1 550 ? 2.67 -11.82 -14.562 1 96.94 550 GLU B O 1
ATOM 9673 N N . THR B 1 551 ? 3.76 -10.219 -15.641 1 97.94 551 THR B N 1
ATOM 9674 C CA . THR B 1 551 ? 5.078 -10.844 -15.586 1 97.94 551 THR B CA 1
ATOM 9675 C C . THR B 1 551 ? 6.152 -9.805 -15.273 1 97.94 551 THR B C 1
ATOM 9677 O O . THR B 1 551 ? 5.965 -8.617 -15.531 1 97.94 551 THR B O 1
ATOM 9680 N N . MET B 1 552 ? 7.23 -10.234 -14.617 1 97.62 552 MET B N 1
ATOM 9681 C CA . MET B 1 552 ? 8.367 -9.336 -14.43 1 97.62 552 MET B CA 1
ATOM 9682 C C . MET B 1 552 ? 8.883 -8.82 -15.766 1 97.62 552 MET B C 1
ATOM 9684 O O . MET B 1 552 ? 9.211 -7.637 -15.898 1 97.62 552 MET B O 1
ATOM 9688 N N . MET B 1 553 ? 8.938 -9.703 -16.812 1 98 553 MET B N 1
ATOM 9689 C CA . MET B 1 553 ? 9.438 -9.328 -18.125 1 98 553 MET B CA 1
ATOM 9690 C C . MET B 1 553 ? 8.586 -8.234 -18.75 1 98 553 MET B C 1
ATOM 9692 O O . MET B 1 553 ? 9.109 -7.258 -19.281 1 98 553 MET B O 1
ATOM 9696 N N . GLY B 1 554 ? 7.312 -8.445 -18.672 1 97.56 554 GLY B N 1
ATOM 9697 C CA . GLY B 1 554 ? 6.434 -7.406 -19.188 1 97.56 554 GLY B CA 1
ATOM 9698 C C . GLY B 1 554 ? 6.637 -6.062 -18.516 1 97.56 554 GLY B C 1
ATOM 9699 O O . GLY B 1 554 ? 6.641 -5.023 -19.172 1 97.56 554 GLY B O 1
ATOM 9700 N N . GLN B 1 555 ? 6.793 -6.062 -17.219 1 96.94 555 GLN B N 1
ATOM 9701 C CA . GLN B 1 555 ? 7.055 -4.848 -16.453 1 96.94 555 GLN B CA 1
ATOM 9702 C C . GLN B 1 555 ? 8.352 -4.188 -16.906 1 96.94 555 GLN B C 1
ATOM 9704 O O . GLN B 1 555 ? 8.398 -2.973 -17.109 1 96.94 555 GLN B O 1
ATOM 9709 N N . TRP B 1 556 ? 9.398 -4.977 -17.031 1 97.94 556 TRP B N 1
ATOM 9710 C CA . TRP B 1 556 ? 10.711 -4.441 -17.391 1 97.94 556 TRP B CA 1
ATOM 9711 C C . TRP B 1 556 ? 10.695 -3.912 -18.828 1 97.94 556 TRP B C 1
ATOM 9713 O O . TRP B 1 556 ? 11.352 -2.91 -19.125 1 97.94 556 TRP B O 1
ATOM 9723 N N . VAL B 1 557 ? 9.977 -4.582 -19.734 1 98 557 VAL B N 1
ATOM 9724 C CA . VAL B 1 557 ? 9.836 -4.09 -21.094 1 98 557 VAL B CA 1
ATOM 9725 C C . VAL B 1 557 ? 9.211 -2.695 -21.078 1 98 557 VAL B C 1
ATOM 9727 O O . VAL B 1 557 ? 9.695 -1.784 -21.75 1 98 557 VAL B O 1
ATOM 9730 N N . GLY B 1 558 ? 8.156 -2.553 -20.281 1 97.31 558 GLY B N 1
ATOM 9731 C CA . GLY B 1 558 ? 7.52 -1.248 -20.156 1 97.31 558 GLY B CA 1
ATOM 9732 C C . GLY B 1 558 ? 8.445 -0.189 -19.594 1 97.31 558 GLY B C 1
ATOM 9733 O O . GLY B 1 558 ? 8.461 0.95 -20.062 1 97.31 558 GLY B O 1
ATOM 9734 N N . GLU B 1 559 ? 9.18 -0.515 -18.609 1 97.38 559 GLU B N 1
ATOM 9735 C CA . GLU B 1 559 ? 10.086 0.433 -17.953 1 97.38 559 GLU B CA 1
ATOM 9736 C C . GLU B 1 559 ? 11.227 0.828 -18.891 1 97.38 559 GLU B C 1
ATOM 9738 O O . GLU B 1 559 ? 11.617 1.996 -18.953 1 97.38 559 GLU B O 1
ATOM 9743 N N . LEU B 1 560 ? 11.781 -0.16 -19.594 1 98.25 560 LEU B N 1
ATOM 9744 C CA . LEU B 1 560 ? 12.828 0.135 -20.562 1 98.25 560 LEU B CA 1
ATOM 9745 C C . LEU B 1 560 ? 12.312 1.037 -21.672 1 98.25 560 LEU B C 1
ATOM 9747 O O . LEU B 1 560 ? 13.031 1.916 -22.141 1 98.25 560 LEU B O 1
ATOM 9751 N N . ALA B 1 561 ? 11.094 0.756 -22.094 1 97.88 561 ALA B N 1
ATOM 9752 C CA . ALA B 1 561 ? 10.469 1.621 -23.094 1 97.88 561 ALA B CA 1
ATOM 9753 C C . ALA B 1 561 ? 10.359 3.055 -22.578 1 97.88 561 ALA B C 1
ATOM 9755 O O . ALA B 1 561 ? 10.672 4.004 -23.297 1 97.88 561 ALA B O 1
ATOM 9756 N N . MET B 1 562 ? 9.883 3.213 -21.328 1 97.56 562 MET B N 1
ATOM 9757 C CA . MET B 1 562 ? 9.727 4.523 -20.703 1 97.56 562 MET B CA 1
ATOM 9758 C C . MET B 1 562 ? 11.07 5.246 -20.609 1 97.56 562 MET B C 1
ATOM 9760 O O . MET B 1 562 ? 11.172 6.414 -20.984 1 97.56 562 MET B O 1
ATOM 9764 N N . VAL B 1 563 ? 12.102 4.559 -20.172 1 98.31 563 VAL B N 1
ATOM 9765 C CA . VAL B 1 563 ? 13.43 5.141 -20.016 1 98.31 563 VAL B CA 1
ATOM 9766 C C . VAL B 1 563 ? 13.977 5.535 -21.391 1 98.31 563 VAL B C 1
ATOM 9768 O O . VAL B 1 563 ? 14.555 6.617 -21.547 1 98.31 563 VAL B O 1
ATOM 9771 N N . SER B 1 564 ? 13.82 4.645 -22.391 1 98.38 564 SER B N 1
ATOM 9772 C CA . SER B 1 564 ? 14.312 4.918 -23.75 1 98.38 564 SER B CA 1
ATOM 9773 C C . SER B 1 564 ? 13.641 6.145 -24.344 1 98.38 564 SER B C 1
ATOM 9775 O O . SER B 1 564 ? 14.297 6.988 -24.953 1 98.38 564 SER B O 1
ATOM 9777 N N . LYS B 1 565 ? 12.367 6.219 -24.188 1 97.25 565 LYS B N 1
ATOM 9778 C CA . LYS B 1 565 ? 11.625 7.383 -24.672 1 97.25 565 LYS B CA 1
ATOM 9779 C C . LYS B 1 565 ? 12.102 8.656 -23.984 1 97.25 565 LYS B C 1
ATOM 9781 O O . LYS B 1 565 ? 12.289 9.688 -24.641 1 97.25 565 LYS B O 1
ATOM 9786 N N . PHE B 1 566 ? 12.273 8.594 -22.719 1 97.81 566 PHE B N 1
ATOM 9787 C CA . PHE B 1 566 ? 12.758 9.734 -21.953 1 97.81 566 PHE B CA 1
ATOM 9788 C C . PHE B 1 566 ? 14.125 10.188 -22.453 1 97.81 566 PHE B C 1
ATOM 9790 O O . PHE B 1 566 ? 14.352 11.391 -22.641 1 97.81 566 PHE B O 1
ATOM 9797 N N . MET B 1 567 ? 15.008 9.258 -22.656 1 97.75 567 MET B N 1
ATOM 9798 C CA . MET B 1 567 ? 16.359 9.578 -23.125 1 97.75 567 MET B CA 1
ATOM 9799 C C . MET B 1 567 ? 16.312 10.227 -24.516 1 97.75 567 MET B C 1
ATOM 9801 O O . MET B 1 567 ? 17.062 11.172 -24.781 1 97.75 567 MET B O 1
ATOM 9805 N N . LYS B 1 568 ? 15.523 9.781 -25.391 1 96.56 568 LYS B N 1
ATOM 9806 C CA . LYS B 1 568 ? 15.414 10.344 -26.734 1 96.56 568 LYS B CA 1
ATOM 9807 C C . LYS B 1 568 ? 14.828 11.75 -26.688 1 96.56 568 LYS B C 1
ATOM 9809 O O . LYS B 1 568 ? 15.289 12.641 -27.406 1 96.56 568 LYS B O 1
ATOM 9814 N N . GLU B 1 569 ? 13.883 11.969 -25.828 1 96.06 569 GLU B N 1
ATOM 9815 C CA . GLU B 1 569 ? 13.18 13.242 -25.781 1 96.06 569 GLU B CA 1
ATOM 9816 C C . GLU B 1 569 ? 13.969 14.281 -24.969 1 96.06 569 GLU B C 1
ATOM 9818 O O . GLU B 1 569 ? 14.047 15.445 -25.359 1 96.06 569 GLU B O 1
ATOM 9823 N N . GLU B 1 570 ? 14.586 13.867 -23.875 1 95.62 570 GLU B N 1
ATOM 9824 C CA . GLU B 1 570 ? 15.141 14.836 -22.938 1 95.62 570 GLU B CA 1
ATOM 9825 C C . GLU B 1 570 ? 16.656 14.914 -23.062 1 95.62 570 GLU B C 1
ATOM 9827 O O . GLU B 1 570 ? 17.266 15.906 -22.656 1 95.62 570 GLU B O 1
ATOM 9832 N N . TYR B 1 571 ? 17.297 13.867 -23.578 1 94.88 571 TYR B N 1
ATOM 9833 C CA . TYR B 1 571 ? 18.766 13.852 -23.688 1 94.88 571 TYR B CA 1
ATOM 9834 C C . TYR B 1 571 ? 19.203 13.703 -25.125 1 94.88 571 TYR B C 1
ATOM 9836 O O . TYR B 1 571 ? 20.375 13.43 -25.406 1 94.88 571 TYR B O 1
ATOM 9844 N N . ALA B 1 572 ? 18.234 13.781 -26.094 1 92.5 572 ALA B N 1
ATOM 9845 C CA . ALA B 1 572 ? 18.5 13.727 -27.531 1 92.5 572 ALA B CA 1
ATOM 9846 C C . ALA B 1 572 ? 19.281 12.461 -27.891 1 92.5 572 ALA B C 1
ATOM 9848 O O . ALA B 1 572 ? 20.219 12.508 -28.688 1 92.5 572 ALA B O 1
ATOM 9849 N N . ALA B 1 573 ? 18.953 11.383 -27.25 1 92.69 573 ALA B N 1
ATOM 9850 C CA . ALA B 1 573 ? 19.609 10.102 -27.484 1 92.69 573 ALA B CA 1
ATOM 9851 C C . ALA B 1 573 ? 19.031 9.422 -28.734 1 92.69 573 ALA B C 1
ATOM 9853 O O . ALA B 1 573 ? 18.5 8.305 -28.641 1 92.69 573 ALA B O 1
ATOM 9854 N N . GLN B 1 574 ? 19.203 9.977 -29.859 1 88.69 574 GLN B N 1
ATOM 9855 C CA . GLN B 1 574 ? 18.641 9.422 -31.078 1 88.69 574 GLN B CA 1
ATOM 9856 C C . GLN B 1 574 ? 19.297 8.086 -31.422 1 88.69 574 GLN B C 1
ATOM 9858 O O . GLN B 1 574 ? 18.625 7.184 -31.938 1 88.69 574 GLN B O 1
ATOM 9863 N N . ASN B 1 575 ? 20.609 8.008 -31.172 1 94.88 575 ASN B N 1
ATOM 9864 C CA . ASN B 1 575 ? 21.312 6.738 -31.266 1 94.88 575 ASN B CA 1
ATOM 9865 C C . ASN B 1 575 ? 21.422 6.062 -29.906 1 94.88 575 ASN B C 1
ATOM 9867 O O . ASN B 1 575 ? 22.266 6.422 -29.094 1 94.88 575 ASN B O 1
ATOM 9871 N N . LEU B 1 576 ? 20.578 5.078 -29.656 1 97.94 576 LEU B N 1
ATOM 9872 C CA . LEU B 1 576 ? 20.531 4.387 -28.375 1 97.94 576 LEU B CA 1
ATOM 9873 C C . LEU B 1 576 ? 20.844 2.902 -28.531 1 97.94 576 LEU B C 1
ATOM 9875 O O . LEU B 1 576 ? 20.172 2.209 -29.312 1 97.94 576 LEU B O 1
ATOM 9879 N N . ILE B 1 577 ? 21.859 2.432 -27.906 1 98.25 577 ILE B N 1
ATOM 9880 C CA . ILE B 1 577 ? 22.266 1.032 -27.875 1 98.25 577 ILE B CA 1
ATOM 9881 C C . ILE B 1 577 ? 21.875 0.405 -26.531 1 98.25 577 ILE B C 1
ATOM 9883 O O . ILE B 1 577 ? 21.906 1.072 -25.5 1 98.25 577 ILE B O 1
ATOM 9887 N N . PHE B 1 578 ? 21.469 -0.834 -26.594 1 98.69 578 PHE B N 1
ATOM 9888 C CA . PHE B 1 578 ? 21.141 -1.528 -25.359 1 98.69 578 PHE B CA 1
ATOM 9889 C C . PHE B 1 578 ? 22.188 -2.568 -25.016 1 98.69 578 PHE B C 1
ATOM 9891 O O . PHE B 1 578 ? 22.625 -3.336 -25.875 1 98.69 578 PHE B O 1
ATOM 9898 N N . ASP B 1 579 ? 22.656 -2.559 -23.828 1 98.75 579 ASP B N 1
ATOM 9899 C CA . ASP B 1 579 ? 23.594 -3.531 -23.281 1 98.75 579 ASP B CA 1
ATOM 9900 C C . ASP B 1 579 ? 23.078 -4.098 -21.953 1 98.75 579 ASP B C 1
ATOM 9902 O O . ASP B 1 579 ? 23.312 -3.52 -20.891 1 98.75 579 ASP B O 1
ATOM 9906 N N . GLY B 1 580 ? 22.391 -5.207 -22.031 1 98.56 580 GLY B N 1
ATOM 9907 C CA . GLY B 1 580 ? 21.75 -5.805 -20.875 1 98.56 580 GLY B CA 1
ATOM 9908 C C . GLY B 1 580 ? 22.344 -7.145 -20.484 1 98.56 580 GLY B C 1
ATOM 9909 O O . GLY B 1 580 ? 23 -7.797 -21.297 1 98.56 580 GLY B O 1
ATOM 9910 N N . GLU B 1 581 ? 22.109 -7.492 -19.234 1 98.12 581 GLU B N 1
ATOM 9911 C CA . GLU B 1 581 ? 22.672 -8.727 -18.703 1 98.12 581 GLU B CA 1
ATOM 9912 C C . GLU B 1 581 ? 21.578 -9.633 -18.141 1 98.12 581 GLU B C 1
ATOM 9914 O O . GLU B 1 581 ? 20.641 -9.148 -17.5 1 98.12 581 GLU B O 1
ATOM 9919 N N . LYS B 1 582 ? 21.719 -10.961 -18.344 1 97.94 582 LYS B N 1
ATOM 9920 C CA . LYS B 1 582 ? 20.844 -12 -17.812 1 97.94 582 LYS B CA 1
ATOM 9921 C C . LYS B 1 582 ? 19.375 -11.688 -18.094 1 97.94 582 LYS B C 1
ATOM 9923 O O . LYS B 1 582 ? 19.016 -11.398 -19.234 1 97.94 582 LYS B O 1
ATOM 9928 N N . GLU B 1 583 ? 18.5 -11.672 -17.141 1 98.19 583 GLU B N 1
ATOM 9929 C CA . GLU B 1 583 ? 17.062 -11.461 -17.359 1 98.19 583 GLU B CA 1
ATOM 9930 C C . GLU B 1 583 ? 16.797 -10.086 -17.953 1 98.19 583 GLU B C 1
ATOM 9932 O O . GLU B 1 583 ? 15.938 -9.945 -18.828 1 98.19 583 GLU B O 1
ATOM 9937 N N . ALA B 1 584 ? 17.547 -9.117 -17.5 1 98.38 584 ALA B N 1
ATOM 9938 C CA . ALA B 1 584 ? 17.344 -7.766 -18.031 1 98.38 584 ALA B CA 1
ATOM 9939 C C . ALA B 1 584 ? 17.719 -7.699 -19.5 1 98.38 584 ALA B C 1
ATOM 9941 O O . ALA B 1 584 ? 17.125 -6.922 -20.266 1 98.38 584 ALA B O 1
ATOM 9942 N N . GLY B 1 585 ? 18.766 -8.508 -19.906 1 98.56 585 GLY B N 1
ATOM 9943 C CA . GLY B 1 585 ? 19.094 -8.609 -21.312 1 98.56 585 GLY B CA 1
ATOM 9944 C C . GLY B 1 585 ? 17.922 -9.086 -22.156 1 98.56 585 GLY B C 1
ATOM 9945 O O . GLY B 1 585 ? 17.656 -8.523 -23.234 1 98.56 585 GLY B O 1
ATOM 9946 N N . LEU B 1 586 ? 17.203 -10.047 -21.688 1 98.44 586 LEU B N 1
ATOM 9947 C CA . LEU B 1 586 ? 16.031 -10.562 -22.391 1 98.44 586 LEU B CA 1
ATOM 9948 C C . LEU B 1 586 ? 14.938 -9.5 -22.469 1 98.44 586 LEU B C 1
ATOM 9950 O O . LEU B 1 586 ? 14.25 -9.383 -23.484 1 98.44 586 LEU B O 1
ATOM 9954 N N . ALA B 1 587 ? 14.766 -8.758 -21.375 1 98.38 587 ALA B N 1
ATOM 9955 C CA . ALA B 1 587 ? 13.758 -7.703 -21.391 1 98.38 587 ALA B CA 1
ATOM 9956 C C . ALA B 1 587 ? 14.039 -6.688 -22.484 1 98.38 587 ALA B C 1
ATOM 9958 O O . ALA B 1 587 ? 13.125 -6.23 -23.172 1 98.38 587 ALA B O 1
ATOM 9959 N N . GLY B 1 588 ? 15.312 -6.348 -22.625 1 98.62 588 GLY B N 1
ATOM 9960 C CA . GLY B 1 588 ? 15.688 -5.457 -23.719 1 98.62 588 GLY B CA 1
ATOM 9961 C C . GLY B 1 588 ? 15.43 -6.043 -25.094 1 98.62 588 GLY B C 1
ATOM 9962 O O . GLY B 1 588 ? 14.984 -5.34 -26 1 98.62 588 GLY B O 1
ATOM 9963 N N . LEU B 1 589 ? 15.75 -7.332 -25.219 1 98.69 589 LEU B N 1
ATOM 9964 C CA . LEU B 1 589 ? 15.461 -8.031 -26.469 1 98.69 589 LEU B CA 1
ATOM 9965 C C . LEU B 1 589 ? 13.969 -7.996 -26.781 1 98.69 589 LEU B C 1
ATOM 9967 O O . LEU B 1 589 ? 13.578 -7.734 -27.922 1 98.69 589 LEU B O 1
ATOM 9971 N N . PHE B 1 590 ? 13.141 -8.258 -25.781 1 98.56 590 PHE B N 1
ATOM 9972 C CA . PHE B 1 590 ? 11.695 -8.266 -25.953 1 98.56 590 PHE B CA 1
ATOM 9973 C C . PHE B 1 590 ? 11.18 -6.883 -26.328 1 98.56 590 PHE B C 1
ATOM 9975 O O . PHE B 1 590 ? 10.266 -6.754 -27.156 1 98.56 590 PHE B O 1
ATOM 9982 N N . LEU B 1 591 ? 11.758 -5.844 -25.703 1 98.19 591 LEU B N 1
ATOM 9983 C CA . LEU B 1 591 ? 11.367 -4.496 -26.078 1 98.19 591 LEU B CA 1
ATOM 9984 C C . LEU B 1 591 ? 11.688 -4.234 -27.547 1 98.19 591 LEU B C 1
ATOM 9986 O O . LEU B 1 591 ? 10.852 -3.719 -28.297 1 98.19 591 LEU B O 1
ATOM 9990 N N . ALA B 1 592 ? 12.898 -4.609 -27.969 1 98.12 592 ALA B N 1
ATOM 9991 C CA . ALA B 1 592 ? 13.312 -4.391 -29.359 1 98.12 592 ALA B CA 1
ATOM 9992 C C . ALA B 1 592 ? 12.422 -5.164 -30.328 1 98.12 592 ALA B C 1
ATOM 9994 O O . ALA B 1 592 ? 12.156 -4.703 -31.438 1 98.12 592 ALA B O 1
ATOM 9995 N N . ALA B 1 593 ? 12.016 -6.336 -29.922 1 97.81 593 ALA B N 1
ATOM 9996 C CA . ALA B 1 593 ? 11.156 -7.176 -30.75 1 97.81 593 ALA B CA 1
ATOM 9997 C C . ALA B 1 593 ? 9.766 -6.57 -30.891 1 97.81 593 ALA B C 1
ATOM 9999 O O . ALA B 1 593 ? 9.148 -6.648 -31.953 1 97.81 593 ALA B O 1
ATOM 10000 N N . THR B 1 594 ? 9.258 -5.926 -29.844 1 96.75 594 THR B N 1
ATOM 10001 C CA . THR B 1 594 ? 7.863 -5.496 -29.812 1 96.75 594 THR B CA 1
ATOM 10002 C C . THR B 1 594 ? 7.742 -4.023 -30.188 1 96.75 594 THR B C 1
ATOM 10004 O O . THR B 1 594 ? 6.648 -3.543 -30.5 1 96.75 594 THR B O 1
ATOM 10007 N N . ASN B 1 595 ? 8.805 -3.328 -30.109 1 94.44 595 ASN B N 1
ATOM 10008 C CA . ASN B 1 595 ? 8.812 -1.902 -30.422 1 94.44 595 ASN B CA 1
ATOM 10009 C C . ASN B 1 595 ? 9.984 -1.535 -31.328 1 94.44 595 ASN B C 1
ATOM 10011 O O . ASN B 1 595 ? 11.023 -1.085 -30.844 1 94.44 595 ASN B O 1
ATOM 10015 N N . LYS B 1 596 ? 9.781 -1.496 -32.562 1 92.88 596 LYS B N 1
ATOM 10016 C CA . LYS B 1 596 ? 10.836 -1.247 -33.562 1 92.88 596 LYS B CA 1
ATOM 10017 C C . LYS B 1 596 ? 11.336 0.191 -33.469 1 92.88 596 LYS B C 1
ATOM 10019 O O . LYS B 1 596 ? 10.555 1.114 -33.219 1 92.88 596 LYS B O 1
ATOM 10024 N N . GLY B 1 597 ? 12.57 0.302 -33.594 1 93.56 597 GLY B N 1
ATOM 10025 C CA . GLY B 1 597 ? 13.148 1.636 -33.656 1 93.56 597 GLY B CA 1
ATOM 10026 C C . GLY B 1 597 ? 13.625 2.154 -32.344 1 93.56 597 GLY B C 1
ATOM 10027 O O . GLY B 1 597 ? 14.234 3.227 -32.25 1 93.56 597 GLY B O 1
ATOM 10028 N N . VAL B 1 598 ? 13.461 1.403 -31.25 1 96.5 598 VAL B N 1
ATOM 10029 C CA . VAL B 1 598 ? 13.867 1.861 -29.922 1 96.5 598 VAL B CA 1
ATOM 10030 C C . VAL B 1 598 ? 15.391 1.836 -29.812 1 96.5 598 VAL B C 1
ATOM 10032 O O . VAL B 1 598 ? 16 2.779 -29.297 1 96.5 598 VAL B O 1
ATOM 10035 N N . TYR B 1 599 ? 15.992 0.777 -30.297 1 98.12 599 TYR B N 1
ATOM 10036 C CA . TYR B 1 599 ? 17.438 0.61 -30.188 1 98.12 599 TYR B CA 1
ATOM 10037 C C . TYR B 1 599 ? 18.078 0.479 -31.578 1 98.12 599 TYR B C 1
ATOM 10039 O O . TYR B 1 599 ? 17.422 0.081 -32.531 1 98.12 599 TYR B O 1
ATOM 10047 N N . GLU B 1 600 ? 19.359 0.771 -31.688 1 97.19 600 GLU B N 1
ATOM 10048 C CA . GLU B 1 600 ? 20.125 0.564 -32.906 1 97.19 600 GLU B CA 1
ATOM 10049 C C . GLU B 1 600 ? 20.75 -0.827 -32.938 1 97.19 600 GLU B C 1
ATOM 10051 O O . GLU B 1 600 ? 20.953 -1.401 -34 1 97.19 600 GLU B O 1
ATOM 10056 N N . SER B 1 601 ? 21.078 -1.305 -31.828 1 98 601 SER B N 1
ATOM 10057 C CA . SER B 1 601 ? 21.672 -2.633 -31.672 1 98 601 SER B CA 1
ATOM 10058 C C . SER B 1 601 ? 21.562 -3.102 -30.219 1 98 601 SER B C 1
ATOM 10060 O O . SER B 1 601 ? 21.25 -2.312 -29.328 1 98 601 SER B O 1
ATOM 10062 N N . LEU B 1 602 ? 21.797 -4.406 -30.016 1 98.56 602 LEU B N 1
ATOM 10063 C CA . LEU B 1 602 ? 21.734 -4.992 -28.688 1 98.56 602 LEU B CA 1
ATOM 10064 C C . LEU B 1 602 ? 23 -5.781 -28.375 1 98.56 602 LEU B C 1
ATOM 10066 O O . LEU B 1 602 ? 23.547 -6.453 -29.25 1 98.56 602 LEU B O 1
ATOM 10070 N N . THR B 1 603 ? 23.406 -5.684 -27.172 1 98.56 603 THR B N 1
ATOM 10071 C CA . THR B 1 603 ? 24.359 -6.617 -26.578 1 98.56 603 THR B CA 1
ATOM 10072 C C . THR B 1 603 ? 23.734 -7.324 -25.375 1 98.56 603 THR B C 1
ATOM 10074 O O . THR B 1 603 ? 23.328 -6.676 -24.406 1 98.56 603 THR B O 1
ATOM 10077 N N . LEU B 1 604 ? 23.641 -8.609 -25.484 1 98.62 604 LEU B N 1
ATOM 10078 C CA . LEU B 1 604 ? 23.047 -9.445 -24.453 1 98.62 604 LEU B CA 1
ATOM 10079 C C . LEU B 1 604 ? 24.109 -10.297 -23.766 1 98.62 604 LEU B C 1
ATOM 10081 O O . LEU B 1 604 ? 24.719 -11.164 -24.391 1 98.62 604 LEU B O 1
ATOM 10085 N N . ARG B 1 605 ? 24.25 -10.047 -22.469 1 98.25 605 ARG B N 1
ATOM 10086 C CA . ARG B 1 605 ? 25.344 -10.695 -21.75 1 98.25 605 ARG B CA 1
ATOM 10087 C C . ARG B 1 605 ? 24.828 -11.773 -20.812 1 98.25 605 ARG B C 1
ATOM 10089 O O . ARG B 1 605 ? 23.875 -11.539 -20.047 1 98.25 605 ARG B O 1
ATOM 10096 N N . ASN B 1 606 ? 25.469 -12.953 -20.844 1 97.88 606 ASN B N 1
ATOM 10097 C CA . ASN B 1 606 ? 25.125 -14.062 -19.969 1 97.88 606 ASN B CA 1
ATOM 10098 C C . ASN B 1 606 ? 23.625 -14.367 -20.016 1 97.88 606 ASN B C 1
ATOM 10100 O O . ASN B 1 606 ? 23.016 -14.695 -19 1 97.88 606 ASN B O 1
ATOM 10104 N N . THR B 1 607 ? 23 -14.094 -21.109 1 97.94 607 THR B N 1
ATOM 10105 C CA . THR B 1 607 ? 21.562 -14.328 -21.328 1 97.94 607 THR B CA 1
ATOM 10106 C C . THR B 1 607 ? 21.328 -15.734 -21.859 1 97.94 607 THR B C 1
ATOM 10108 O O . THR B 1 607 ? 22.188 -16.297 -22.547 1 97.94 607 THR B O 1
ATOM 10111 N N . PRO B 1 608 ? 20.203 -16.312 -21.469 1 97.81 608 PRO B N 1
ATOM 10112 C CA . PRO B 1 608 ? 19.969 -17.656 -22 1 97.81 608 PRO B CA 1
ATOM 10113 C C . PRO B 1 608 ? 19.766 -17.672 -23.516 1 97.81 608 PRO B C 1
ATOM 10115 O O . PRO B 1 608 ? 19.062 -16.812 -24.047 1 97.81 608 PRO B O 1
ATOM 10118 N N . ILE B 1 609 ? 20.297 -18.625 -24.172 1 97.69 609 ILE B N 1
ATOM 10119 C CA . ILE B 1 609 ? 20.188 -18.75 -25.609 1 97.69 609 ILE B CA 1
ATOM 10120 C C . ILE B 1 609 ? 18.859 -19.422 -25.969 1 97.69 609 ILE B C 1
ATOM 10122 O O . ILE B 1 609 ? 18.375 -19.297 -27.094 1 97.69 609 ILE B O 1
ATOM 10126 N N . SER B 1 610 ? 18.266 -20.094 -24.984 1 98.25 610 SER B N 1
ATOM 10127 C CA . SER B 1 610 ? 17 -20.812 -25.062 1 98.25 610 SER B CA 1
ATOM 10128 C C . SER B 1 610 ? 16.375 -20.984 -23.688 1 98.25 610 SER B C 1
ATOM 10130 O O . SER B 1 610 ? 17.078 -20.984 -22.672 1 98.25 610 SER B O 1
ATOM 10132 N N . TYR B 1 611 ? 15.031 -21.125 -23.703 1 98.38 611 TYR B N 1
ATOM 10133 C CA . TYR B 1 611 ? 14.32 -21.406 -22.453 1 98.38 611 TYR B CA 1
ATOM 10134 C C . TYR B 1 611 ? 14.289 -22.891 -22.156 1 98.38 611 TYR B C 1
ATOM 10136 O O . TYR B 1 611 ? 13.695 -23.312 -21.156 1 98.38 611 TYR B O 1
ATOM 10144 N N . LEU B 1 612 ? 14.891 -23.719 -22.938 1 98 612 LEU B N 1
ATOM 10145 C CA . LEU B 1 612 ? 14.914 -25.156 -22.734 1 98 612 LEU B CA 1
ATOM 10146 C C . LEU B 1 612 ? 15.578 -25.5 -21.391 1 98 612 LEU B C 1
ATOM 10148 O O . LEU B 1 612 ? 16.703 -25.062 -21.125 1 98 612 LEU B O 1
ATOM 10152 N N . PHE B 1 613 ? 14.836 -26.297 -20.578 1 97.56 613 PHE B N 1
ATOM 10153 C CA . PHE B 1 613 ? 15.406 -26.781 -19.328 1 97.56 613 PHE B CA 1
ATOM 10154 C C . PHE B 1 613 ? 16.578 -27.719 -19.609 1 97.56 613 PHE B C 1
ATOM 10156 O O . PHE B 1 613 ? 16.453 -28.641 -20.406 1 97.56 613 PHE B O 1
ATOM 10163 N N . ASP B 1 614 ? 17.688 -27.547 -18.922 1 93.31 614 ASP B N 1
ATOM 10164 C CA . ASP B 1 614 ? 18.828 -28.406 -19.25 1 93.31 614 ASP B CA 1
ATOM 10165 C C . ASP B 1 614 ? 19.328 -29.156 -18.016 1 93.31 614 ASP B C 1
ATOM 10167 O O . ASP B 1 614 ? 19.375 -30.391 -18.016 1 93.31 614 ASP B O 1
ATOM 10171 N N . ASN B 1 615 ? 19.641 -28.391 -16.969 1 91.75 615 ASN B N 1
ATOM 10172 C CA . ASN B 1 615 ? 20.219 -29.094 -15.812 1 91.75 615 ASN B CA 1
ATOM 10173 C C . ASN B 1 615 ? 19.609 -28.578 -14.5 1 91.75 615 ASN B C 1
ATOM 10175 O O . ASN B 1 615 ? 19.406 -27.375 -14.336 1 91.75 615 ASN B O 1
ATOM 10179 N N . ARG B 1 616 ? 19.406 -29.562 -13.531 1 93.44 616 ARG B N 1
ATOM 10180 C CA . ARG B 1 616 ? 18.859 -29.234 -12.219 1 93.44 616 ARG B CA 1
ATOM 10181 C C . ARG B 1 616 ? 19.875 -28.469 -11.383 1 93.44 616 ARG B C 1
ATOM 10183 O O . ARG B 1 616 ? 19.5 -27.594 -10.594 1 93.44 616 ARG B O 1
ATOM 10190 N N . GLU B 1 617 ? 21.109 -28.734 -11.438 1 91.62 617 GLU B N 1
ATOM 10191 C CA . GLU B 1 617 ? 22.141 -28.156 -10.594 1 91.62 617 GLU B CA 1
ATOM 10192 C C . GLU B 1 617 ? 22.25 -26.656 -10.805 1 91.62 617 GLU B C 1
ATOM 10194 O O . GLU B 1 617 ? 22.484 -25.906 -9.852 1 91.62 617 GLU B O 1
ATOM 10199 N N . GLY B 1 618 ? 22.031 -26.172 -12.016 1 94.5 618 GLY B N 1
ATOM 10200 C CA . GLY B 1 618 ? 22.141 -24.766 -12.305 1 94.5 618 GLY B CA 1
ATOM 10201 C C . GLY B 1 618 ? 20.797 -24.062 -12.453 1 94.5 618 GLY B C 1
ATOM 10202 O O . GLY B 1 618 ? 20.719 -22.969 -13 1 94.5 618 GLY B O 1
ATOM 10203 N N . VAL B 1 619 ? 19.766 -24.641 -11.828 1 94.19 619 VAL B N 1
ATOM 10204 C CA . VAL B 1 619 ? 18.406 -24.188 -12.086 1 94.19 619 VAL B CA 1
ATOM 10205 C C . VAL B 1 619 ? 18.219 -22.781 -11.516 1 94.19 619 VAL B C 1
ATOM 10207 O O . VAL B 1 619 ? 17.359 -22.031 -12 1 94.19 619 VAL B O 1
ATOM 10210 N N . ASP B 1 620 ? 19.078 -22.344 -10.508 1 94.69 620 ASP B N 1
ATOM 10211 C CA . ASP B 1 620 ? 18.906 -21.062 -9.828 1 94.69 620 ASP B CA 1
ATOM 10212 C C . ASP B 1 620 ? 19.906 -20.031 -10.344 1 94.69 620 ASP B C 1
ATOM 10214 O O . ASP B 1 620 ? 20.188 -19.031 -9.672 1 94.69 620 ASP B O 1
ATOM 10218 N N . TYR B 1 621 ? 20.5 -20.312 -11.547 1 96.56 621 TYR B N 1
ATOM 10219 C CA . TYR B 1 621 ? 21.391 -19.344 -12.156 1 96.56 621 TYR B CA 1
ATOM 10220 C C . TYR B 1 621 ? 20.672 -18.031 -12.438 1 96.56 621 TYR B C 1
ATOM 10222 O O . TYR B 1 621 ? 21.234 -16.938 -12.227 1 96.56 621 TYR B O 1
ATOM 10230 N N . PHE B 1 622 ? 19.484 -18.125 -12.898 1 97.25 622 PHE B N 1
ATOM 10231 C CA . PHE B 1 622 ? 18.656 -16.938 -13.109 1 97.25 622 PHE B CA 1
ATOM 10232 C C . PHE B 1 622 ? 17.688 -16.75 -11.953 1 97.25 622 PHE B C 1
ATOM 10234 O O . PHE B 1 622 ? 17.422 -17.688 -11.195 1 97.25 622 PHE B O 1
ATOM 10241 N N . SER B 1 623 ? 17.25 -15.508 -11.781 1 96.69 623 SER B N 1
ATOM 10242 C CA . SER B 1 623 ? 16.172 -15.234 -10.828 1 96.69 623 SER B CA 1
ATOM 10243 C C . SER B 1 623 ? 14.828 -15.727 -11.352 1 96.69 623 SER B C 1
ATOM 10245 O O . SER B 1 623 ? 14.719 -16.156 -12.5 1 96.69 623 SER B O 1
ATOM 10247 N N . LEU B 1 624 ? 13.82 -15.664 -10.492 1 97.38 624 LEU B N 1
ATOM 10248 C CA . LEU B 1 624 ? 12.508 -16.172 -10.891 1 97.38 624 LEU B CA 1
ATOM 10249 C C . LEU B 1 624 ? 11.859 -15.234 -11.914 1 97.38 624 LEU B C 1
ATOM 10251 O O . LEU B 1 624 ? 10.883 -15.609 -12.562 1 97.38 624 LEU B O 1
ATOM 10255 N N . ALA B 1 625 ? 12.414 -14.062 -12.148 1 97.69 625 ALA B N 1
ATOM 10256 C CA . ALA B 1 625 ? 11.914 -13.102 -13.133 1 97.69 625 ALA B CA 1
ATOM 10257 C C . ALA B 1 625 ? 12.023 -13.664 -14.547 1 97.69 625 ALA B C 1
ATOM 10259 O O . ALA B 1 625 ? 11.367 -13.18 -15.469 1 97.69 625 ALA B O 1
ATOM 10260 N N . ILE B 1 626 ? 12.797 -14.695 -14.742 1 98.06 626 ILE B N 1
ATOM 10261 C CA . ILE B 1 626 ? 13.148 -15.227 -16.062 1 98.06 626 ILE B CA 1
ATOM 10262 C C . ILE B 1 626 ? 11.938 -15.93 -16.672 1 98.06 626 ILE B C 1
ATOM 10264 O O . ILE B 1 626 ? 11.844 -16.047 -17.891 1 98.06 626 ILE B O 1
ATOM 10268 N N . HIS B 1 627 ? 11.008 -16.375 -15.828 1 98.12 627 HIS B N 1
ATOM 10269 C CA . HIS B 1 627 ? 9.969 -17.281 -16.297 1 98.12 627 HIS B CA 1
ATOM 10270 C C . HIS B 1 627 ? 8.812 -16.516 -16.938 1 98.12 627 HIS B C 1
ATOM 10272 O O . HIS B 1 627 ? 8.289 -15.57 -16.328 1 98.12 627 HIS B O 1
ATOM 10278 N N . VAL B 1 628 ? 8.422 -16.906 -18.109 1 98.06 628 VAL B N 1
ATOM 10279 C CA . VAL B 1 628 ? 7.285 -16.406 -18.891 1 98.06 628 VAL B CA 1
ATOM 10280 C C . VAL B 1 628 ? 6.375 -17.562 -19.266 1 98.06 628 VAL B C 1
ATOM 10282 O O . VAL B 1 628 ? 6.719 -18.375 -20.125 1 98.06 628 VAL B O 1
ATOM 10285 N N . PRO B 1 629 ? 5.199 -17.656 -18.688 1 97.88 629 PRO B N 1
ATOM 10286 C CA . PRO B 1 629 ? 4.309 -18.781 -19 1 97.88 629 PRO B CA 1
ATOM 10287 C C . PRO B 1 629 ? 4.047 -18.953 -20.484 1 97.88 629 PRO B C 1
ATOM 10289 O O . PRO B 1 629 ? 3.68 -17.984 -21.172 1 97.88 629 PRO B O 1
ATOM 10292 N N . LYS B 1 630 ? 4.301 -20.188 -21.047 1 97.69 630 LYS B N 1
ATOM 10293 C CA . LYS B 1 630 ? 3.957 -20.609 -22.406 1 97.69 630 LYS B CA 1
ATOM 10294 C C . LYS B 1 630 ? 4.992 -20.109 -23.422 1 97.69 630 LYS B C 1
ATOM 10296 O O . LYS B 1 630 ? 4.738 -20.125 -24.625 1 97.69 630 LYS B O 1
ATOM 10301 N N . PHE B 1 631 ? 6.125 -19.672 -22.969 1 98.38 631 PHE B N 1
ATOM 10302 C CA . PHE B 1 631 ? 7.113 -19.062 -23.859 1 98.38 631 PHE B CA 1
ATOM 10303 C C . PHE B 1 631 ? 7.578 -20.078 -24.906 1 98.38 631 PHE B C 1
ATOM 10305 O O . PHE B 1 631 ? 7.676 -19.75 -26.094 1 98.38 631 PHE B O 1
ATOM 10312 N N . LEU B 1 632 ? 7.852 -21.328 -24.5 1 98.38 632 LEU B N 1
ATOM 10313 C CA . LEU B 1 632 ? 8.352 -22.328 -25.438 1 98.38 632 LEU B CA 1
ATOM 10314 C C . LEU B 1 632 ? 7.238 -22.844 -26.344 1 98.38 632 LEU B C 1
ATOM 10316 O O . LEU B 1 632 ? 7.508 -23.438 -27.391 1 98.38 632 LEU B O 1
ATOM 10320 N N . GLN B 1 633 ? 6.004 -22.703 -25.906 1 97.38 633 GLN B N 1
ATOM 10321 C CA . GLN B 1 633 ? 4.898 -22.984 -26.812 1 97.38 633 GLN B CA 1
ATOM 10322 C C . GLN B 1 633 ? 4.824 -21.953 -27.938 1 97.38 633 GLN B C 1
ATOM 10324 O O . GLN B 1 633 ? 4.434 -22.266 -29.062 1 97.38 633 GLN B O 1
ATOM 10329 N N . TRP B 1 634 ? 5.188 -20.781 -27.578 1 97.94 634 TRP B N 1
ATOM 10330 C CA . TRP B 1 634 ? 5.215 -19.688 -28.531 1 97.94 634 TRP B CA 1
ATOM 10331 C C . TRP B 1 634 ? 6.391 -19.828 -29.484 1 97.94 634 TRP B C 1
ATOM 10333 O O . TRP B 1 634 ? 6.227 -19.672 -30.703 1 97.94 634 TRP B O 1
ATOM 10343 N N . GLY B 1 635 ? 7.523 -20.125 -29.031 1 98.12 635 GLY B N 1
ATOM 10344 C CA . GLY B 1 635 ? 8.781 -20.219 -29.734 1 98.12 635 GLY B CA 1
ATOM 10345 C C . GLY B 1 635 ? 9.984 -20.344 -28.828 1 98.12 635 GLY B C 1
ATOM 10346 O O . GLY B 1 635 ? 10.062 -21.281 -28.016 1 98.12 635 GLY B O 1
ATOM 10347 N N . ASP B 1 636 ? 10.867 -19.391 -28.938 1 98.5 636 ASP B N 1
ATOM 10348 C CA . ASP B 1 636 ? 12.078 -19.359 -28.141 1 98.5 636 ASP B CA 1
ATOM 10349 C C . ASP B 1 636 ? 12.844 -18.047 -28.344 1 98.5 636 ASP B C 1
ATOM 10351 O O . ASP B 1 636 ? 12.328 -17.125 -28.969 1 98.5 636 ASP B O 1
ATOM 10355 N N . VAL B 1 637 ? 13.961 -17.938 -27.781 1 98.75 637 VAL B N 1
ATOM 10356 C CA . VAL B 1 637 ? 14.758 -16.703 -27.797 1 98.75 637 VAL B CA 1
ATOM 10357 C C . VAL B 1 637 ? 15.102 -16.344 -29.234 1 98.75 637 VAL B C 1
ATOM 10359 O O . VAL B 1 637 ? 15.109 -15.164 -29.594 1 98.75 637 VAL B O 1
ATOM 10362 N N . SER B 1 638 ? 15.375 -17.344 -30.109 1 98.44 638 SER B N 1
ATOM 10363 C CA . SER B 1 638 ? 15.727 -17.094 -31.5 1 98.44 638 SER B CA 1
ATOM 10364 C C . SER B 1 638 ? 14.586 -16.406 -32.25 1 98.44 638 SER B C 1
ATOM 10366 O O . SER B 1 638 ? 14.82 -15.578 -33.125 1 98.44 638 SER B O 1
ATOM 10368 N N . LEU B 1 639 ? 13.398 -16.781 -31.875 1 98.44 639 LEU B N 1
ATOM 10369 C CA . LEU B 1 639 ? 12.25 -16.141 -32.5 1 98.44 639 LEU B CA 1
ATOM 10370 C C . LEU B 1 639 ? 12.156 -14.672 -32.125 1 98.44 639 LEU B C 1
ATOM 10372 O O . LEU B 1 639 ? 11.906 -13.82 -33 1 98.44 639 LEU B O 1
ATOM 10376 N N . ALA B 1 640 ? 12.328 -14.328 -30.859 1 98.5 640 ALA B N 1
ATOM 10377 C CA . ALA B 1 640 ? 12.336 -12.938 -30.406 1 98.5 640 ALA B CA 1
ATOM 10378 C C . ALA B 1 640 ? 13.445 -12.148 -31.078 1 98.5 640 ALA B C 1
ATOM 10380 O O . ALA B 1 640 ? 13.242 -11.008 -31.5 1 98.5 640 ALA B O 1
ATOM 10381 N N . ALA B 1 641 ? 14.594 -12.773 -31.109 1 98.44 641 ALA B N 1
ATOM 10382 C CA . ALA B 1 641 ? 15.727 -12.133 -31.766 1 98.44 641 ALA B CA 1
ATOM 10383 C C . ALA B 1 641 ? 15.414 -11.836 -33.25 1 98.44 641 ALA B C 1
ATOM 10385 O O . ALA B 1 641 ? 15.742 -10.758 -33.75 1 98.44 641 ALA B O 1
ATOM 10386 N N . GLY B 1 642 ? 14.836 -12.781 -33.906 1 97.62 642 GLY B N 1
ATOM 10387 C CA . GLY B 1 642 ? 14.484 -12.602 -35.312 1 97.62 642 GLY B CA 1
ATOM 10388 C C . GLY B 1 642 ? 13.492 -11.469 -35.531 1 97.62 642 GLY B C 1
ATOM 10389 O O . GLY B 1 642 ? 13.539 -10.797 -36.562 1 97.62 642 GLY B O 1
ATOM 10390 N N . LEU B 1 643 ? 12.617 -11.266 -34.594 1 97.5 643 LEU B N 1
ATOM 10391 C CA . LEU B 1 643 ? 11.578 -10.242 -34.688 1 97.5 643 LEU B CA 1
ATOM 10392 C C . LEU B 1 643 ? 12.188 -8.844 -34.625 1 97.5 643 LEU B C 1
ATOM 10394 O O . LEU B 1 643 ? 11.57 -7.875 -35.094 1 97.5 643 LEU B O 1
ATOM 10398 N N . THR B 1 644 ? 13.359 -8.672 -34.031 1 97.38 644 THR B N 1
ATOM 10399 C CA . THR B 1 644 ? 13.922 -7.352 -33.781 1 97.38 644 THR B CA 1
ATOM 10400 C C . THR B 1 644 ? 14.359 -6.699 -35.094 1 97.38 644 THR B C 1
ATOM 10402 O O . THR B 1 644 ? 14.266 -5.48 -35.25 1 97.38 644 THR B O 1
ATOM 10405 N N . GLY B 1 645 ? 14.977 -7.531 -35.969 1 95.75 645 GLY B N 1
ATOM 10406 C CA . GLY B 1 645 ? 15.562 -7.016 -37.219 1 95.75 645 GLY B CA 1
ATOM 10407 C C . GLY B 1 645 ? 16.812 -6.191 -36.969 1 95.75 645 GLY B C 1
ATOM 10408 O O . GLY B 1 645 ? 17.156 -5.324 -37.781 1 95.75 645 GLY B O 1
ATOM 10409 N N . LEU B 1 646 ? 17.469 -6.398 -35.812 1 97.31 646 LEU B N 1
ATOM 10410 C CA . LEU B 1 646 ? 18.609 -5.594 -35.406 1 97.31 646 LEU B CA 1
ATOM 10411 C C . LEU B 1 646 ? 19.891 -6.438 -35.344 1 97.31 646 LEU B C 1
ATOM 10413 O O . LEU B 1 646 ? 19.812 -7.668 -35.312 1 97.31 646 LEU B O 1
ATOM 10417 N N . PRO B 1 647 ? 21.062 -5.75 -35.438 1 97.94 647 PRO B N 1
ATOM 10418 C CA . PRO B 1 647 ? 22.266 -6.453 -35.031 1 97.94 647 PRO B CA 1
ATOM 10419 C C . PRO B 1 647 ? 22.25 -6.789 -33.531 1 97.94 647 PRO B C 1
ATOM 10421 O O . PRO B 1 647 ? 22.031 -5.91 -32.688 1 97.94 647 PRO B O 1
ATOM 10424 N N . ILE B 1 648 ? 22.453 -8.039 -33.188 1 98.62 648 ILE B N 1
ATOM 10425 C CA . ILE B 1 648 ? 22.469 -8.5 -31.812 1 98.62 648 ILE B CA 1
ATOM 10426 C C . ILE B 1 648 ? 23.781 -9.234 -31.531 1 98.62 648 ILE B C 1
ATOM 10428 O O . ILE B 1 648 ? 24.188 -10.102 -32.312 1 98.62 648 ILE B O 1
ATOM 10432 N N . THR B 1 649 ? 24.422 -8.859 -30.5 1 98.5 649 THR B N 1
ATOM 10433 C CA . THR B 1 649 ? 25.578 -9.609 -30.016 1 98.5 649 THR B CA 1
ATOM 10434 C C . THR B 1 649 ? 25.234 -10.367 -28.734 1 98.5 649 THR B C 1
ATOM 10436 O O . THR B 1 649 ? 24.891 -9.75 -27.719 1 98.5 649 THR B O 1
ATOM 10439 N N . PHE B 1 650 ? 25.297 -11.688 -28.766 1 98.38 650 PHE B N 1
ATOM 10440 C CA . PHE B 1 650 ? 25.25 -12.484 -27.547 1 98.38 650 PHE B CA 1
ATOM 10441 C C . PHE B 1 650 ? 26.641 -12.656 -26.953 1 98.38 650 PHE B C 1
ATOM 10443 O O . PHE B 1 650 ? 27.453 -13.43 -27.469 1 98.38 650 PHE B O 1
ATOM 10450 N N . ALA B 1 651 ? 26.875 -11.898 -25.906 1 97.69 651 ALA B N 1
ATOM 10451 C CA . ALA B 1 651 ? 28.156 -12.031 -25.203 1 97.69 651 ALA B CA 1
ATOM 10452 C C . ALA B 1 651 ? 28.078 -13.109 -24.125 1 97.69 651 ALA B C 1
ATOM 10454 O O . ALA B 1 651 ? 27.438 -12.914 -23.094 1 97.69 651 ALA B O 1
ATOM 10455 N N . ARG B 1 652 ? 28.641 -14.273 -24.344 1 96.88 652 ARG B N 1
ATOM 10456 C CA . ARG B 1 652 ? 28.656 -15.438 -23.469 1 96.88 652 ARG B CA 1
ATOM 10457 C C . ARG B 1 652 ? 27.25 -15.977 -23.25 1 96.88 652 ARG B C 1
ATOM 10459 O O . ARG B 1 652 ? 26.766 -16.047 -22.125 1 96.88 652 ARG B O 1
ATOM 10466 N N . PRO B 1 653 ? 26.594 -16.312 -24.359 1 97.56 653 PRO B N 1
ATOM 10467 C CA . PRO B 1 653 ? 25.281 -16.953 -24.188 1 97.56 653 PRO B CA 1
ATOM 10468 C C . PRO B 1 653 ? 25.375 -18.234 -23.344 1 97.56 653 PRO B C 1
ATOM 10470 O O . PRO B 1 653 ? 26.359 -18.969 -23.422 1 97.56 653 PRO B O 1
ATOM 10473 N N . VAL B 1 654 ? 24.375 -18.484 -22.516 1 98.06 654 VAL B N 1
ATOM 10474 C CA . VAL B 1 654 ? 24.359 -19.625 -21.609 1 98.06 654 VAL B CA 1
ATOM 10475 C C . VAL B 1 654 ? 23.031 -20.375 -21.734 1 98.06 654 VAL B C 1
ATOM 10477 O O . VAL B 1 654 ? 22.094 -19.875 -22.344 1 98.06 654 VAL B O 1
ATOM 10480 N N . THR B 1 655 ? 23.031 -21.578 -21.188 1 97 655 THR B N 1
ATOM 10481 C CA . THR B 1 655 ? 21.781 -22.312 -21.047 1 97 655 THR B CA 1
ATOM 10482 C C . THR B 1 655 ? 20.953 -21.781 -19.891 1 97 655 THR B C 1
ATOM 10484 O O . THR B 1 655 ? 21.391 -20.875 -19.172 1 97 655 THR B O 1
ATOM 10487 N N . MET B 1 656 ? 19.781 -22.312 -19.672 1 97.19 656 MET B N 1
ATOM 10488 C CA . MET B 1 656 ? 18.891 -21.875 -18.594 1 97.19 656 MET B CA 1
ATOM 10489 C C . MET B 1 656 ? 19.5 -22.188 -17.234 1 97.19 656 MET B C 1
ATOM 10491 O O . MET B 1 656 ? 19.094 -21.625 -16.219 1 97.19 656 MET B O 1
ATOM 10495 N N . SER B 1 657 ? 20.484 -23.062 -17.188 1 96.38 657 SER B N 1
ATOM 10496 C CA . SER B 1 657 ? 21.156 -23.375 -15.922 1 96.38 657 SER B CA 1
ATOM 10497 C C . SER B 1 657 ? 22.469 -22.609 -15.789 1 96.38 657 SER B C 1
ATOM 10499 O O . SER B 1 657 ? 23.25 -22.844 -14.859 1 96.38 657 SER B O 1
ATOM 10501 N N . GLY B 1 658 ? 22.719 -21.734 -16.75 1 96.94 658 GLY B N 1
ATOM 10502 C CA . GLY B 1 658 ? 23.891 -20.875 -16.672 1 96.94 658 GLY B CA 1
ATOM 10503 C C . GLY B 1 658 ? 25.141 -21.531 -17.25 1 96.94 658 GLY B C 1
ATOM 10504 O O . GLY B 1 658 ? 26.234 -21 -17.078 1 96.94 658 GLY B O 1
ATOM 10505 N N . GLU B 1 659 ? 25 -22.609 -17.969 1 96.56 659 GLU B N 1
ATOM 10506 C CA . GLU B 1 659 ? 26.156 -23.297 -18.547 1 96.56 659 GLU B CA 1
ATOM 10507 C C . GLU B 1 659 ? 26.547 -22.688 -19.891 1 96.56 659 GLU B C 1
ATOM 10509 O O . GLU B 1 659 ? 25.672 -22.328 -20.703 1 96.56 659 GLU B O 1
ATOM 10514 N N . PRO B 1 660 ? 27.844 -22.594 -20.109 1 95.5 660 PRO B N 1
ATOM 10515 C CA . PRO B 1 660 ? 28.266 -22.156 -21.438 1 95.5 660 PRO B CA 1
ATOM 10516 C C . PRO B 1 660 ? 27.844 -23.125 -22.547 1 95.5 660 PRO B C 1
ATOM 10518 O O . PRO B 1 660 ? 27.734 -24.328 -22.312 1 95.5 660 PRO B O 1
ATOM 10521 N N . ILE B 1 661 ? 27.75 -22.578 -23.703 1 95.94 661 ILE B N 1
ATOM 10522 C CA . ILE B 1 661 ? 27.375 -23.406 -24.844 1 95.94 661 ILE B CA 1
ATOM 10523 C C . ILE B 1 661 ? 28.578 -24.25 -25.281 1 95.94 661 ILE B C 1
ATOM 10525 O O . ILE B 1 661 ? 29.656 -23.734 -25.547 1 95.94 661 ILE B O 1
ATOM 10529 N N . PRO B 1 662 ? 28.312 -25.516 -25.359 1 92.75 662 PRO B N 1
ATOM 10530 C CA . PRO B 1 662 ? 29.422 -26.359 -25.828 1 92.75 662 PRO B CA 1
ATOM 10531 C C . PRO B 1 662 ? 29.859 -26.047 -27.25 1 92.75 662 PRO B C 1
ATOM 10533 O O . PRO B 1 662 ? 29.016 -25.734 -28.109 1 92.75 662 PRO B O 1
ATOM 10536 N N . SER B 1 663 ? 31.125 -26.266 -27.531 1 92.81 663 SER B N 1
ATOM 10537 C CA . SER B 1 663 ? 31.719 -25.906 -28.812 1 92.81 663 SER B CA 1
ATOM 10538 C C . SER B 1 663 ? 31.031 -26.641 -29.953 1 92.81 663 SER B C 1
ATOM 10540 O O . SER B 1 663 ? 30.859 -26.078 -31.047 1 92.81 663 SER B O 1
ATOM 10542 N N . ASN B 1 664 ? 30.656 -27.812 -29.719 1 93.44 664 ASN B N 1
ATOM 10543 C CA . ASN B 1 664 ? 30.094 -28.641 -30.781 1 93.44 664 ASN B CA 1
ATOM 10544 C C . ASN B 1 664 ? 28.656 -28.234 -31.094 1 93.44 664 ASN B C 1
ATOM 10546 O O . ASN B 1 664 ? 28.047 -28.75 -32.031 1 93.44 664 ASN B O 1
ATOM 10550 N N . LYS B 1 665 ? 28.094 -27.375 -30.344 1 94.25 665 LYS B N 1
ATOM 10551 C CA . LYS B 1 665 ? 26.719 -26.953 -30.562 1 94.25 665 LYS B CA 1
ATOM 10552 C C . LYS B 1 665 ? 26.656 -25.516 -31.078 1 94.25 665 LYS B C 1
ATOM 10554 O O . LYS B 1 665 ? 25.578 -25.016 -31.422 1 94.25 665 LYS B O 1
ATOM 10559 N N . GLU B 1 666 ? 27.734 -24.844 -31.203 1 94.62 666 GLU B N 1
ATOM 10560 C CA . GLU B 1 666 ? 27.781 -23.438 -31.578 1 94.62 666 GLU B CA 1
ATOM 10561 C C . GLU B 1 666 ? 27.188 -23.219 -32.969 1 94.62 666 GLU B C 1
ATOM 10563 O O . GLU B 1 666 ? 26.391 -22.297 -33.188 1 94.62 666 GLU B O 1
ATOM 10568 N N . MET B 1 667 ? 27.531 -24.062 -33.844 1 95.44 667 MET B N 1
ATOM 10569 C CA . MET B 1 667 ? 27.062 -23.938 -35.219 1 95.44 667 MET B CA 1
ATOM 10570 C C . MET B 1 667 ? 25.562 -24.172 -35.312 1 95.44 667 MET B C 1
ATOM 10572 O O . MET B 1 667 ? 24.875 -23.531 -36.094 1 95.44 667 MET B O 1
ATOM 10576 N N . GLU B 1 668 ? 25.141 -25.109 -34.562 1 95.44 668 GLU B N 1
ATOM 10577 C CA . GLU B 1 668 ? 23.719 -25.406 -34.531 1 95.44 668 GLU B CA 1
ATOM 10578 C C . GLU B 1 668 ? 22.906 -24.188 -34.094 1 95.44 668 GLU B C 1
ATOM 10580 O O . GLU B 1 668 ? 21.859 -23.906 -34.688 1 95.44 668 GLU B O 1
ATOM 10585 N N . TRP B 1 669 ? 23.312 -23.469 -33.156 1 96.62 669 TRP B N 1
ATOM 10586 C CA . TRP B 1 669 ? 22.625 -22.281 -32.688 1 96.62 669 TRP B CA 1
ATOM 10587 C C . TRP B 1 669 ? 22.703 -21.156 -33.719 1 96.62 669 TRP B C 1
ATOM 10589 O O . TRP B 1 669 ? 21.719 -20.453 -33.969 1 96.62 669 TRP B O 1
ATOM 10599 N N . GLN B 1 670 ? 23.875 -20.984 -34.312 1 96.44 670 GLN B N 1
ATOM 10600 C CA . GLN B 1 670 ? 24.016 -19.984 -35.375 1 96.44 670 GLN B CA 1
ATOM 10601 C C . GLN B 1 670 ? 23.031 -20.25 -36.5 1 96.44 670 GLN B C 1
ATOM 10603 O O . GLN B 1 670 ? 22.375 -19.328 -36.969 1 96.44 670 GLN B O 1
ATOM 10608 N N . ASP B 1 671 ? 22.938 -21.5 -36.844 1 96.31 671 ASP B N 1
ATOM 10609 C CA . ASP B 1 671 ? 22.047 -21.906 -37.906 1 96.31 671 ASP B CA 1
ATOM 10610 C C . ASP B 1 671 ? 20.578 -21.656 -37.531 1 96.31 671 ASP B C 1
ATOM 10612 O O . ASP B 1 671 ? 19.797 -21.219 -38.375 1 96.31 671 ASP B O 1
ATOM 10616 N N . GLU B 1 672 ? 20.25 -21.969 -36.344 1 97.19 672 GLU B N 1
ATOM 10617 C CA . GLU B 1 672 ? 18.875 -21.75 -35.875 1 97.19 672 GLU B CA 1
ATOM 10618 C C . GLU B 1 672 ? 18.5 -20.281 -35.969 1 97.19 672 GLU B C 1
ATOM 10620 O O . GLU B 1 672 ? 17.469 -19.922 -36.531 1 97.19 672 GLU B O 1
ATOM 10625 N N . PHE B 1 673 ? 19.297 -19.375 -35.438 1 97.81 673 PHE B N 1
ATOM 10626 C CA . PHE B 1 673 ? 19 -17.953 -35.406 1 97.81 673 PHE B CA 1
ATOM 10627 C C . PHE B 1 673 ? 18.938 -17.391 -36.844 1 97.81 673 PHE B C 1
ATOM 10629 O O . PHE B 1 673 ? 18.078 -16.562 -37.156 1 97.81 673 PHE B O 1
ATOM 10636 N N . ALA B 1 674 ? 19.828 -17.891 -37.688 1 96.38 674 ALA B N 1
ATOM 10637 C CA . ALA B 1 674 ? 19.828 -17.453 -39.094 1 96.38 674 ALA B CA 1
ATOM 10638 C C . ALA B 1 674 ? 18.578 -17.938 -39.812 1 96.38 674 ALA B C 1
ATOM 10640 O O . ALA B 1 674 ? 17.984 -17.188 -40.594 1 96.38 674 ALA B O 1
ATOM 10641 N N . SER B 1 675 ? 18.234 -19.156 -39.594 1 96.5 675 SER B N 1
ATOM 10642 C CA . SER B 1 675 ? 17.062 -19.734 -40.219 1 96.5 675 SER B CA 1
ATOM 10643 C C . SER B 1 675 ? 15.789 -19 -39.844 1 96.5 675 SER B C 1
ATOM 10645 O O . SER B 1 675 ? 14.914 -18.766 -40.688 1 96.5 675 SER B O 1
ATOM 10647 N N . ILE B 1 676 ? 15.672 -18.688 -38.594 1 97.19 676 ILE B N 1
ATOM 10648 C CA . ILE B 1 676 ? 14.477 -18.016 -38.094 1 97.19 676 ILE B CA 1
ATOM 10649 C C . ILE B 1 676 ? 14.391 -16.609 -38.719 1 97.19 676 ILE B C 1
ATOM 10651 O O . ILE B 1 676 ? 13.312 -16.172 -39.094 1 97.19 676 ILE B O 1
ATOM 10655 N N . ARG B 1 677 ? 15.469 -15.891 -38.781 1 95.62 677 ARG B N 1
ATOM 10656 C CA . ARG B 1 677 ? 15.5 -14.586 -39.438 1 95.62 677 ARG B CA 1
ATOM 10657 C C . ARG B 1 677 ? 15.023 -14.68 -40.875 1 95.62 677 ARG B C 1
ATOM 10659 O O . ARG B 1 677 ? 14.273 -13.82 -41.375 1 95.62 677 ARG B O 1
ATOM 10666 N N . THR B 1 678 ? 15.477 -15.703 -41.531 1 95.56 678 THR B N 1
ATOM 10667 C CA . THR B 1 678 ? 15.086 -15.914 -42.938 1 95.56 678 THR B CA 1
ATOM 10668 C C . THR B 1 678 ? 13.586 -16.172 -43.031 1 95.56 678 THR B C 1
ATOM 10670 O O . THR B 1 678 ? 12.922 -15.625 -43.906 1 95.56 678 THR B O 1
ATOM 10673 N N . LEU B 1 679 ? 13.133 -17.016 -42.125 1 96.25 679 LEU B N 1
ATOM 10674 C CA . LEU B 1 679 ? 11.711 -17.344 -42.125 1 96.25 679 LEU B CA 1
ATOM 10675 C C . LEU B 1 679 ? 10.875 -16.094 -41.875 1 96.25 679 LEU B C 1
ATOM 10677 O O . LEU B 1 679 ? 9.781 -15.953 -42.438 1 96.25 679 LEU B O 1
ATOM 10681 N N . LEU B 1 680 ? 11.383 -15.203 -41.094 1 96.12 680 LEU B N 1
ATOM 10682 C CA . LEU B 1 680 ? 10.664 -13.984 -40.719 1 96.12 680 LEU B CA 1
ATOM 10683 C C . LEU B 1 680 ? 10.906 -12.891 -41.75 1 96.12 680 LEU B C 1
ATOM 10685 O O . LEU B 1 680 ? 10.203 -11.875 -41.781 1 96.12 680 LEU B O 1
ATOM 10689 N N . LYS B 1 681 ? 11.906 -12.984 -42.625 1 94.31 681 LYS B N 1
ATOM 10690 C CA . LYS B 1 681 ? 12.297 -12.008 -43.656 1 94.31 681 LYS B CA 1
ATOM 10691 C C . LYS B 1 681 ? 12.68 -10.68 -43 1 94.31 681 LYS B C 1
ATOM 10693 O O . LYS B 1 681 ? 12.195 -9.617 -43.406 1 94.31 681 LYS B O 1
ATOM 10698 N N . THR B 1 682 ? 13.359 -10.859 -41.938 1 93.44 682 THR B N 1
ATOM 10699 C CA . THR B 1 682 ? 13.797 -9.656 -41.219 1 93.44 682 THR B CA 1
ATOM 10700 C C . THR B 1 682 ? 15.273 -9.383 -41.5 1 93.44 682 THR B C 1
ATOM 10702 O O . THR B 1 682 ? 16.016 -10.281 -41.906 1 93.44 682 THR B O 1
ATOM 10705 N N . LYS B 1 683 ? 15.625 -8.164 -41.281 1 92.25 683 LYS B N 1
ATOM 10706 C CA . LYS B 1 683 ? 17.016 -7.758 -41.406 1 92.25 683 LYS B CA 1
ATOM 10707 C C . LYS B 1 683 ? 17.812 -8.094 -40.156 1 92.25 683 LYS B C 1
ATOM 10709 O O . LYS B 1 683 ? 17.375 -8.938 -39.344 1 92.25 683 LYS B O 1
ATOM 10714 N N . GLY B 1 684 ? 19 -7.578 -40.062 1 90.19 684 GLY B N 1
ATOM 10715 C CA . GLY B 1 684 ? 19.844 -7.727 -38.875 1 90.19 684 GLY B CA 1
ATOM 10716 C C . GLY B 1 684 ? 20.734 -8.953 -38.938 1 90.19 684 GLY B C 1
ATOM 10717 O O . GLY B 1 684 ? 20.812 -9.633 -39.969 1 90.19 684 GLY B O 1
ATOM 10718 N N . ASN B 1 685 ? 21.5 -9.094 -37.875 1 94.12 685 ASN B N 1
ATOM 10719 C CA . ASN B 1 685 ? 22.391 -10.234 -37.719 1 94.12 685 ASN B CA 1
ATOM 10720 C C . ASN B 1 685 ? 22.672 -10.539 -36.25 1 94.12 685 ASN B C 1
ATOM 10722 O O . ASN B 1 685 ? 22.531 -9.664 -35.406 1 94.12 685 ASN B O 1
ATOM 10726 N N . VAL B 1 686 ? 22.922 -11.805 -36.031 1 97.12 686 VAL B N 1
ATOM 10727 C CA . VAL B 1 686 ? 23.25 -12.234 -34.688 1 97.12 686 VAL B CA 1
ATOM 10728 C C . VAL B 1 686 ? 24.703 -12.727 -34.625 1 97.12 686 VAL B C 1
ATOM 10730 O O . VAL B 1 686 ? 25.094 -13.594 -35.406 1 97.12 686 VAL B O 1
ATOM 10733 N N . THR B 1 687 ? 25.422 -12.094 -33.75 1 97.12 687 THR B N 1
ATOM 10734 C CA . THR B 1 687 ? 26.797 -12.516 -33.5 1 97.12 687 THR B CA 1
ATOM 10735 C C . THR B 1 687 ? 26.922 -13.133 -32.125 1 97.12 687 THR B C 1
ATOM 10737 O O . THR B 1 687 ? 26.406 -12.594 -31.141 1 97.12 687 THR B O 1
ATOM 10740 N N . PHE B 1 688 ? 27.609 -14.289 -32.062 1 97.44 688 PHE B N 1
ATOM 10741 C CA . PHE B 1 688 ? 27.828 -14.953 -30.781 1 97.44 688 PHE B CA 1
ATOM 10742 C C . PHE B 1 688 ? 29.297 -14.836 -30.375 1 97.44 688 PHE B C 1
ATOM 10744 O O . PHE B 1 688 ? 30.188 -15.07 -31.172 1 97.44 688 PHE B O 1
ATOM 10751 N N . GLU B 1 689 ? 29.453 -14.367 -29.172 1 95.94 689 GLU B N 1
ATOM 10752 C CA . GLU B 1 689 ? 30.75 -14.438 -28.5 1 95.94 689 GLU B CA 1
ATOM 10753 C C . GLU B 1 689 ? 30.75 -15.508 -27.406 1 95.94 689 GLU B C 1
ATOM 10755 O O . GLU B 1 689 ? 30.438 -15.219 -26.25 1 95.94 689 GLU B O 1
ATOM 10760 N N . PHE B 1 690 ? 31.156 -16.703 -27.812 1 92.12 690 PHE B N 1
ATOM 10761 C CA . PHE B 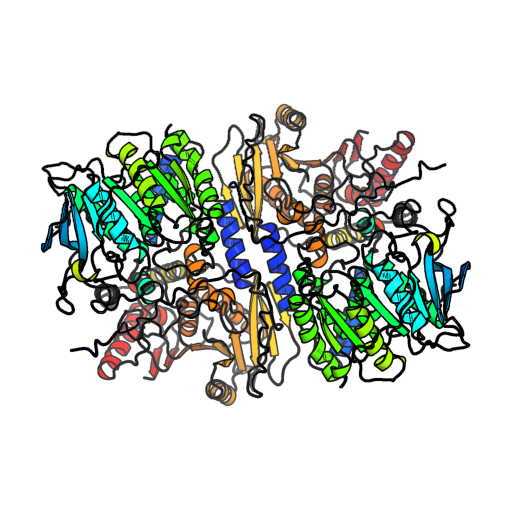1 690 ? 31.078 -17.844 -26.906 1 92.12 690 PHE B CA 1
ATOM 10762 C C . PHE B 1 690 ? 32.25 -17.844 -25.922 1 92.12 690 PHE B C 1
ATOM 10764 O O . PHE B 1 690 ? 33.344 -17.359 -26.25 1 92.12 690 PHE B O 1
#

Radius of gyration: 35.49 Å; Cα contacts (8 Å, |Δi|>4): 3132; chains: 2; bounding box: 78×103×102 Å

InterPro domains:
  IPR008391 Acetyl xylan esterase domain [PF05448] (94-263)
  IPR029058 Alpha/Beta hydrolase fold [G3DSA:3.40.50.1820] (39-369)
  IPR029058 Alpha/Beta hydrolase fold [SSF53474] (105-370)
  IPR050261 FrsA esterase [PTHR22946] (44-363)

Organism: Cyclobacterium marinum (strain ATCC 25205 / DSM 745 / LMG 13164 / NCIMB 1802) (NCBI:txid880070)

Solvent-accessible surface area (backbone atoms only — not comparable to full-atom values): 70339 Å² total; per-residue (Å²): 132,86,82,68,83,78,80,79,77,82,77,77,72,74,78,77,74,80,64,88,59,83,53,74,71,62,70,71,76,70,77,68,60,95,86,51,73,82,82,65,61,34,78,87,49,68,46,56,59,55,42,52,53,44,42,54,29,37,53,39,50,25,68,48,70,73,55,88,43,66,73,56,32,56,54,48,50,53,50,54,53,50,48,50,35,68,48,19,41,48,78,77,66,90,80,55,72,43,71,76,42,74,69,46,76,45,85,53,91,60,25,35,38,33,18,25,36,29,40,54,45,95,78,33,34,40,47,28,35,39,25,37,35,65,75,75,63,60,21,35,32,31,43,43,36,39,31,91,48,66,51,20,40,36,24,66,57,45,38,48,51,39,49,46,36,12,69,68,55,20,30,21,42,28,40,33,51,81,26,23,20,68,19,10,81,49,71,78,63,34,49,85,38,42,46,48,64,31,42,49,30,19,29,64,42,30,29,43,29,20,54,40,32,36,42,53,54,40,48,50,53,53,48,51,68,37,83,43,34,32,57,83,22,24,31,33,26,19,25,39,52,5,5,44,49,28,52,54,29,42,37,74,35,80,63,41,41,32,39,37,26,21,39,35,59,20,35,56,45,52,42,41,71,32,84,66,46,43,52,75,48,46,51,29,42,48,66,78,41,44,42,21,58,50,59,36,52,37,51,65,39,34,39,35,41,34,26,21,73,54,39,84,52,74,38,25,27,47,67,36,27,48,51,23,48,64,62,17,44,61,54,18,43,70,63,73,23,50,86,26,53,48,71,48,79,40,94,35,59,79,61,57,50,71,71,53,50,14,37,47,48,11,41,44,31,28,74,48,69,71,40,84,85,37,54,66,35,87,75,69,90,78,82,86,71,66,43,75,78,57,45,54,48,60,90,85,58,64,59,83,45,44,51,15,50,61,59,50,40,26,55,55,31,50,53,39,44,52,58,52,70,68,53,88,74,61,59,61,70,59,57,48,52,49,50,44,59,55,33,40,52,63,81,56,45,44,78,70,43,80,48,78,52,69,60,60,87,75,28,43,28,31,31,40,28,31,68,76,73,45,61,36,39,33,39,36,31,75,36,78,45,78,85,64,14,31,35,40,37,32,38,64,77,12,72,83,68,58,56,66,66,64,54,46,56,43,47,70,75,26,30,10,41,32,39,46,27,45,87,58,7,51,92,35,31,35,60,76,39,62,65,51,77,89,50,52,54,40,42,19,52,28,50,27,30,20,31,61,51,37,34,47,45,16,51,42,24,24,50,51,51,36,53,50,51,46,36,35,72,76,65,57,28,80,45,24,32,40,41,17,27,33,60,35,14,50,22,52,46,51,32,32,33,75,38,74,80,68,50,68,33,40,35,27,28,54,19,56,61,36,80,50,54,78,44,72,90,25,39,71,60,48,46,43,44,65,57,42,61,29,42,36,71,75,40,46,46,40,53,42,55,25,55,36,36,38,43,34,35,32,42,38,36,14,39,44,24,58,43,71,68,54,78,91,47,48,62,59,52,54,48,50,38,51,48,42,16,57,55,59,71,38,58,59,46,79,44,77,44,120,134,80,85,65,84,78,78,78,75,84,78,78,73,73,78,75,73,78,64,83,60,85,53,74,71,63,70,70,77,68,77,68,60,96,86,52,72,82,81,66,62,34,79,88,50,67,46,55,58,53,41,51,52,42,41,54,30,40,53,40,50,24,70,48,70,73,56,89,43,66,73,55,32,57,55,47,51,54,50,53,52,51,49,52,36,67,48,20,41,49,79,76,65,89,81,55,70,43,71,77,42,76,70,45,75,46,84,53,92,60,26,34,37,34,18,25,36,28,39,54,45,97,78,33,34,39,47,28,35,39,26,37,34,65,76,75,62,61,21,34,32,32,42,40,35,40,31,92,48,65,50,20,39,37,23,68,56,45,37,48,53,40,48,45,37,12,70,68,57,20,30,22,41,29,40,34,51,81,27,23,20,69,19,10,82,48,72,76,64,32,50,84,38,43,47,48,62,28,43,51,31,18,29,64,41,30,29,43,30,19,54,39,31,37,43,51,52,39,48,50,53,51,48,50,68,36,84,44,35,33,58,83,21,24,31,32,25,20,25,39,52,4,5,44,50,28,50,52,30,44,37,74,35,77,64,41,43,32,37,36,26,21,38,35,57,20,34,57,46,53,42,42,71,33,84,66,46,43,50,76,47,46,50,29,42,48,66,78,41,44,43,21,58,50,57,38,53,36,51,64,38,34,39,36,41,34,27,21,73,55,40,83,51,75,38,24,28,47,68,34,26,48,52,24,47,63,61,18,45,61,54,17,43,69,64,74,22,50,85,26,54,49,72,47,79,41,95,36,59,79,62,58,49,73,72,52,51,14,37,47,48,11,40,45,31,27,73,50,68,69,39,82,86,38,56,66,34,86,75,69,89,79,82,85,71,66,43,74,78,56,46,55,48,60,91,86,56,63,58,83,45,44,50,15,50,60,59,49,40,26,55,53,32,49,53,40,45,52,58,51,71,66,52,87,74,62,58,61,70,59,56,49,52,49,50,42,58,54,32,40,53,62,81,56,45,43,78,70,42,80,47,77,51,69,60,59,88,75,29,42,29,31,32,39,28,30,67,78,71,45,62,37,41,31,41,37,31,76,36,79,45,77,86,63,14,31,35,41,35,34,38,64,80,11,72,82,68,57,57,66,65,64,54,47,56,42,47,72,74,28,30,12,40,34,40,47,28,46,87,58,7,52,94,34,33,33,60,75,38,62,67,53,78,90,51,52,54,40,40,19,52,28,48,26,30,20,31,60,52,36,34,47,43,16,51,43,23,23,49,50,50,35,50,51,51,47,36,34,71,75,64,58,28,79,45,27,33,39,43,18,27,32,62,35,15,50,23,53,46,51,33,33,33,75,37,75,79,66,50,68,32,40,34,28,28,55,19,55,62,36,80,51,54,77,46,74,89,26,40,70,60,48,46,41,43,64,56,40,62,30,42,35,70,74,39,45,47,41,52,43,55,24,56,37,35,38,43,32,35,32,42,40,37,14,40,44,25,58,42,69,68,53,77,90,46,51,63,58,52,54,49,50,39,51,50,42,16,58,55,58,70,38,58,58,46,80,44,77,44,119

Secondary structure (DSSP, 8-state):
-------------------S-------------TTSPPP-SPTT---HHHHHHHHHHHHHHHH----SSHHHHHHHHHHHHHHHHHHHT----TTS----EEEEEEE-SSEEEEEEEEEEETTEEEEEEEEEESSS-PEEEEEEE--S-TTGGGSHHHHHHHHHHHHTT-EEEEEPPTTSGGGSSSTT-----TTHHHHHHHHTT--HHHHHHHHHHHHHHHHHHSTTEEEEEEEEEEETHHHHHHHHHHHH-TTEEEEEEES----HHHHTT----GGG--TTHHHH--HHHHHHTTTTSEEEEEEETT---GGG-HHHHHHHHHHHHHHHHHTT-GGGEEEEEES--SS--HHHHHHHHHHHIIIII--S-S---PPPP--PPPGGGG-SS-TT---TTS--HHHHHHHHHHHHHHHHHT-----HHHHHHHHHHHHT--SPPPEEEEEEEEEETTEEEEEEEETTS-EEEEEEE--SSTTT-EEEEE-TT-GGGS-HHHHHHHHHTT-EEEEE--TTSGGG--TTTTS-TTSPTTHHHHHHHHHTT--HHHHHHHHHHHHHHHHHHHS---SEEEEEEHHHHHHHHHHHHHSTTS-SEEEEES-BS------STTTTSS-GGG--TTHHHH--HHHHHHHH-SEEEEES-B-TTSPBPPGGGHHHHHHHHHHHHHHHT---EEEEE-/---------------------------------TTSPPP-SPTT---HHHHHHHHHHHHHHHH----SSHHHHHHHHHHHHHHHHHHHT----TTS----EEEEEEE-SSEEEEEEEEEEETTEEEEEEEEEESSS-PEEEEEEE--S-TTGGGSHHHHHHHHHHHHTT-EEEEEPPTTSGGGSSSTT-----TTHHHHHHHHTT--HHHHHHHHHHHHHHHHHHSTTEEEEEEEEEEETHHHHHHHHHHHH-TTEEEEEEES----HHHHTT----GGG--TTHHHH--HHHHHHTTTTSEEEEEEETT---GGG-HHHHHHHHHHHHHHHHHTT-GGGEEEEEES--SS--HHHHHHHHHHHIIIII--S-S---PPPP--PPPGGGG-SS-TT---TTS--HHHHHHHHHHHHHHHHHT-----HHHHHHHHHHHHT--SPPPEEEEEEEEEETTEEEEEEEETTS-EEEEEEE--SSTTT-EEEEE-TT-GGGS-HHHHHHHHHTT-EEEEE--TTSGGG--TTTTS-TTSPTTHHHHHHHHHTT--HHHHHHHHHHHHHHHHHHHS---SEEEEEEHHHHHHHHHHHHHSTTS-SEEEEES-BS------STTTTSS-GGG--TTHHHH--HHHHHHHH-SEEEEES-B-TTSPBPPGGGHHHHHHHHHHHHHHHT---EEEEE-